Protein 1RRZ (pdb70)

Radius of gyration: 11.58 Å; Cα contacts (8 Å, |Δi|>4): 52; chains: 1; bounding box: 28×25×31 Å

B-factor: mean 0.73, std 0.55, range [0.2, 4.16]

GO terms:
  GO:1900232 negative regulation of single-species biofilm formation on inanimate substrate (P, IMP)
  GO:1902201 negative regulation of bacterial-type flagellum-dependent cell motility (P, IMP)

CATH classification: 1.20.970.20

Solvent-accessible surface area: 4751 Å² total; per-residue (Å²): 224,62,126,49,125,73,24,84,102,22,53,91,94,0,49,170,12,2,53,126,14,54,96,91,33,109,20,0,34,2,120,14,6,30,58,65,131,56,120,122,14,131,102,63,23,91,57,45,130,67,18,55,82,90,4,25,136,141,26,126,142,154,84,93,16,122

Structure (mmCIF, N/CA/C/O backbone):
data_1RRZ
#
_entry.id   1RRZ
#
_cell.length_a   1.000
_cell.length_b   1.000
_cell.length_c   1.000
_cell.angle_alpha   90.00
_cell.angle_beta   90.00
_cell.angle_gamma   90.00
#
_symmetry.space_group_name_H-M   'P 1'
#
loop_
_atom_site.group_PDB
_atom_site.id
_atom_site.type_symbol
_atom_site.label_atom_id
_atom_site.label_alt_id
_atom_site.label_comp_id
_atom_site.label_asym_id
_atom_site.label_entity_id
_atom_site.label_seq_id
_atom_site.pdbx_PDB_ins_code
_atom_site.Cartn_x
_atom_site.Cartn_y
_atom_site.Cartn_z
_atom_site.occupancy
_atom_site.B_iso_or_equiv
_atom_site.auth_seq_id
_atom_site.auth_comp_id
_atom_site.auth_asym_id
_atom_site.auth_atom_id
_atom_site.pdbx_PDB_model_num
ATOM 1 N N . MET A 1 21 ? -4.440 -10.045 -0.133 1.00 1.68 1 MET A N 1
ATOM 2 C CA . MET A 1 21 ? -5.764 -10.727 -0.050 1.00 1.71 1 MET A CA 1
ATOM 3 C C . MET A 1 21 ? -6.589 -10.441 -1.310 1.00 1.57 1 MET A C 1
ATOM 4 O O . MET A 1 21 ? -6.807 -11.318 -2.123 1.00 1.72 1 MET A O 1
ATOM 17 N N . ASP A 1 22 ? -7.046 -9.225 -1.483 1.00 1.43 2 ASP A N 1
ATOM 18 C CA . ASP A 1 22 ? -7.852 -8.896 -2.696 1.00 1.41 2 ASP A CA 1
ATOM 19 C C . ASP A 1 22 ? -7.344 -7.607 -3.349 1.00 1.15 2 ASP A C 1
ATOM 20 O O . ASP A 1 22 ? -6.925 -6.682 -2.680 1.00 1.05 2 ASP A O 1
ATOM 29 N N . HIS A 1 23 ? -7.383 -7.546 -4.657 1.00 1.24 3 HIS A N 1
ATOM 30 C CA . HIS A 1 23 ? -6.906 -6.323 -5.377 1.00 1.11 3 HIS A CA 1
ATOM 31 C C . HIS A 1 23 ? -7.926 -5.176 -5.249 1.00 1.02 3 HIS A C 1
ATOM 32 O O . HIS A 1 23 ? -7.576 -4.016 -5.358 1.00 0.91 3 HIS A O 1
ATOM 46 N N . SER A 1 24 ? -9.181 -5.490 -5.025 1.00 1.14 4 SER A N 1
ATOM 47 C CA . SER A 1 24 ? -10.215 -4.416 -4.897 1.00 1.12 4 SER A CA 1
ATOM 48 C C . SER A 1 24 ? -10.529 -4.115 -3.423 1.00 1.03 4 SER A C 1
ATOM 49 O O . SER A 1 24 ? -11.033 -3.055 -3.102 1.00 0.98 4 SER A O 1
ATOM 57 N N . LEU A 1 25 ? -10.252 -5.032 -2.526 1.00 1.10 5 LEU A N 1
ATOM 58 C CA . LEU A 1 25 ? -10.556 -4.780 -1.083 1.00 1.12 5 LEU A CA 1
ATOM 59 C C . LEU A 1 25 ? -9.294 -4.369 -0.312 1.00 0.94 5 LEU A C 1
ATOM 60 O O . LEU A 1 25 ? -9.311 -3.419 0.448 1.00 0.95 5 LEU A O 1
ATOM 76 N N . ASN A 1 26 ? -8.207 -5.082 -0.486 1.00 0.85 6 ASN A N 1
ATOM 77 C CA . ASN A 1 26 ? -6.953 -4.735 0.256 1.00 0.77 6 ASN A CA 1
ATOM 78 C C . ASN A 1 26 ? -6.056 -3.809 -0.575 1.00 0.65 6 ASN A C 1
ATOM 79 O O . ASN A 1 26 ? -5.626 -2.772 -0.107 1.00 0.71 6 ASN A O 1
ATOM 90 N N . SER A 1 27 ? -5.758 -4.182 -1.797 1.00 0.62 7 SER A N 1
ATOM 91 C CA . SER A 1 27 ? -4.874 -3.329 -2.653 1.00 0.64 7 SER A CA 1
ATOM 92 C C . SER A 1 27 ? -5.559 -2.002 -3.002 1.00 0.61 7 SER A C 1
ATOM 93 O O . SER A 1 27 ? -4.930 -0.962 -3.007 1.00 0.69 7 SER A O 1
ATOM 101 N N . LEU A 1 28 ? -6.838 -2.028 -3.296 1.00 0.57 8 LEU A N 1
ATOM 102 C CA . LEU A 1 28 ? -7.556 -0.762 -3.649 1.00 0.60 8 LEU A CA 1
ATOM 103 C C . LEU A 1 28 ? -7.646 0.166 -2.433 1.00 0.56 8 LEU A C 1
ATOM 104 O O . LEU A 1 28 ? -7.363 1.345 -2.528 1.00 0.58 8 LEU A O 1
ATOM 120 N N . ASN A 1 29 ? -8.034 -0.356 -1.291 1.00 0.58 9 ASN A N 1
ATOM 121 C CA . ASN A 1 29 ? -8.137 0.500 -0.067 1.00 0.61 9 ASN A CA 1
ATOM 122 C C . ASN A 1 29 ? -6.782 1.152 0.235 1.00 0.51 9 ASN A C 1
ATOM 123 O O . ASN A 1 29 ? -6.708 2.325 0.551 1.00 0.54 9 ASN A O 1
ATOM 134 N N . ASN A 1 30 ? -5.711 0.402 0.126 1.00 0.49 10 ASN A N 1
ATOM 135 C CA . ASN A 1 30 ? -4.358 0.978 0.390 1.00 0.46 10 ASN A CA 1
ATOM 136 C C . ASN A 1 30 ? -3.997 1.989 -0.706 1.00 0.43 10 ASN A C 1
ATOM 137 O O . ASN A 1 30 ? -3.457 3.039 -0.432 1.00 0.45 10 ASN A O 1
ATOM 148 N N . PHE A 1 31 ? -4.293 1.674 -1.945 1.00 0.45 11 PHE A N 1
ATOM 149 C CA . PHE A 1 31 ? -3.967 2.610 -3.070 1.00 0.45 11 PHE A CA 1
ATOM 150 C C . PHE A 1 31 ? -4.559 4.007 -2.819 1.00 0.45 11 PHE A C 1
ATOM 151 O O . PHE A 1 31 ? -3.948 5.004 -3.139 1.00 0.53 11 PHE A O 1
ATOM 168 N N . ASP A 1 32 ? -5.744 4.083 -2.261 1.00 0.44 12 ASP A N 1
ATOM 169 C CA . ASP A 1 32 ? -6.376 5.420 -2.007 1.00 0.47 12 ASP A CA 1
ATOM 170 C C . ASP A 1 32 ? -5.720 6.130 -0.812 1.00 0.43 12 ASP A C 1
ATOM 171 O O . ASP A 1 32 ? -5.205 7.227 -0.944 1.00 0.44 12 ASP A O 1
ATOM 180 N N . PHE A 1 33 ? -5.745 5.524 0.351 1.00 0.43 13 PHE A N 1
ATOM 181 C CA . PHE A 1 33 ? -5.135 6.174 1.556 1.00 0.42 13 PHE A CA 1
ATOM 182 C C . PHE A 1 33 ? -3.626 6.388 1.349 1.00 0.37 13 PHE A C 1
ATOM 183 O O . PHE A 1 33 ? -3.080 7.413 1.724 1.00 0.39 13 PHE A O 1
ATOM 200 N N . LEU A 1 34 ? -2.946 5.444 0.748 1.00 0.33 14 LEU A N 1
ATOM 201 C CA . LEU A 1 34 ? -1.484 5.626 0.526 1.00 0.29 14 LEU A CA 1
ATOM 202 C C . LEU A 1 34 ? -1.229 6.576 -0.647 1.00 0.28 14 LEU A C 1
ATOM 203 O O . LEU A 1 34 ? -0.203 7.204 -0.701 1.00 0.28 14 LEU A O 1
ATOM 219 N N . ALA A 1 35 ? -2.143 6.696 -1.584 1.00 0.32 15 ALA A N 1
ATOM 220 C CA . ALA A 1 35 ? -1.904 7.630 -2.735 1.00 0.32 15 ALA A CA 1
ATOM 221 C C . ALA A 1 35 ? -1.489 9.009 -2.205 1.00 0.32 15 ALA A C 1
ATOM 222 O O . ALA A 1 35 ? -0.474 9.560 -2.605 1.00 0.32 15 ALA A O 1
ATOM 229 N N . ARG A 1 36 ? -2.254 9.561 -1.290 1.00 0.36 16 ARG A N 1
ATOM 230 C CA . ARG A 1 36 ? -1.893 10.897 -0.724 1.00 0.37 16 ARG A CA 1
ATOM 231 C C . ARG A 1 36 ? -0.635 10.788 0.156 1.00 0.32 16 ARG A C 1
ATOM 232 O O . ARG A 1 36 ? 0.148 11.715 0.230 1.00 0.32 16 ARG A O 1
ATOM 253 N N . SER A 1 37 ? -0.425 9.665 0.811 1.00 0.30 17 SER A N 1
ATOM 254 C CA . SER A 1 37 ? 0.796 9.519 1.668 1.00 0.29 17 SER A CA 1
ATOM 255 C C . SER A 1 37 ? 2.020 9.144 0.816 1.00 0.25 17 SER A C 1
ATOM 256 O O . SER A 1 37 ? 3.141 9.410 1.195 1.00 0.33 17 SER A O 1
ATOM 264 N N . PHE A 1 38 ? 1.815 8.538 -0.333 1.00 0.21 18 PHE A N 1
ATOM 265 C CA . PHE A 1 38 ? 2.969 8.161 -1.209 1.00 0.20 18 PHE A CA 1
ATOM 266 C C . PHE A 1 38 ? 3.741 9.428 -1.590 1.00 0.21 18 PHE A C 1
ATOM 267 O O . PHE A 1 38 ? 4.953 9.481 -1.498 1.00 0.26 18 PHE A O 1
ATOM 284 N N . ALA A 1 39 ? 3.031 10.457 -1.999 1.00 0.23 19 ALA A N 1
ATOM 285 C CA . ALA A 1 39 ? 3.704 11.742 -2.369 1.00 0.26 19 ALA A CA 1
ATOM 286 C C . ALA A 1 39 ? 4.219 12.448 -1.105 1.00 0.27 19 ALA A C 1
ATOM 287 O O . ALA A 1 39 ? 5.268 13.063 -1.116 1.00 0.32 19 ALA A O 1
ATOM 294 N N . ARG A 1 40 ? 3.490 12.354 -0.014 1.00 0.27 20 ARG A N 1
ATOM 295 C CA . ARG A 1 40 ? 3.940 13.010 1.256 1.00 0.30 20 ARG A CA 1
ATOM 296 C C . ARG A 1 40 ? 5.195 12.309 1.794 1.00 0.29 20 ARG A C 1
ATOM 297 O O . ARG A 1 40 ? 6.149 12.950 2.195 1.00 0.37 20 ARG A O 1
ATOM 318 N N . MET A 1 41 ? 5.201 10.996 1.791 1.00 0.28 21 MET A N 1
ATOM 319 C CA . MET A 1 41 ? 6.394 10.236 2.285 1.00 0.30 21 MET A CA 1
ATOM 320 C C . MET A 1 41 ? 7.577 10.412 1.319 1.00 0.29 21 MET A C 1
ATOM 321 O O . MET A 1 41 ? 8.713 10.164 1.675 1.00 0.36 21 MET A O 1
ATOM 335 N N . HIS A 1 42 ? 7.320 10.845 0.103 1.00 0.26 22 HIS A N 1
ATOM 336 C CA . HIS A 1 42 ? 8.430 11.050 -0.878 1.00 0.30 22 HIS A CA 1
ATOM 337 C C . HIS A 1 42 ? 9.347 12.186 -0.406 1.00 0.35 22 HIS A C 1
ATOM 338 O O . HIS A 1 42 ? 10.557 12.085 -0.478 1.00 0.46 22 HIS A O 1
ATOM 352 N N . ALA A 1 43 ? 8.776 13.260 0.084 1.00 0.37 23 ALA A N 1
ATOM 353 C CA . ALA A 1 43 ? 9.606 14.405 0.571 1.00 0.46 23 ALA A CA 1
ATOM 354 C C . ALA A 1 43 ? 10.069 14.156 2.015 1.00 0.46 23 ALA A C 1
ATOM 355 O O .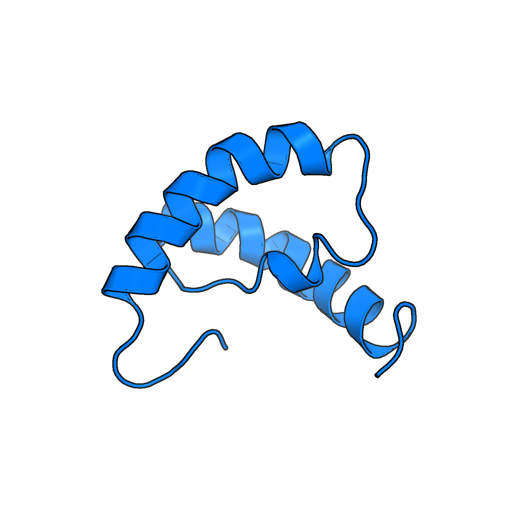 ALA A 1 43 ? 11.132 14.591 2.414 1.00 0.61 23 ALA A O 1
ATOM 362 N N . GLU A 1 44 ? 9.277 13.460 2.798 1.00 0.45 24 GLU A N 1
ATOM 363 C CA . GLU A 1 44 ? 9.668 13.181 4.217 1.00 0.50 24 GLU A CA 1
ATOM 364 C C . GLU A 1 44 ? 10.729 12.070 4.283 1.00 0.48 24 GLU A C 1
ATOM 365 O O . GLU A 1 44 ? 11.511 12.011 5.213 1.00 0.58 24 GLU A O 1
ATOM 377 N N . GLY A 1 45 ? 10.758 11.190 3.310 1.00 0.44 25 GLY A N 1
ATOM 378 C CA . GLY A 1 45 ? 11.762 10.084 3.321 1.00 0.47 25 GLY A CA 1
ATOM 379 C C . GLY A 1 45 ? 11.268 8.948 4.222 1.00 0.43 25 GLY A C 1
ATOM 380 O O . GLY A 1 45 ? 12.033 8.356 4.961 1.00 0.54 25 GLY A O 1
ATOM 384 N N . ARG A 1 46 ? 9.995 8.637 4.162 1.00 0.38 26 ARG A N 1
ATOM 385 C CA . ARG A 1 46 ? 9.443 7.536 5.011 1.00 0.35 26 ARG A CA 1
ATOM 386 C C . ARG A 1 46 ? 9.166 6.297 4.149 1.00 0.30 26 ARG A C 1
ATOM 387 O O . ARG A 1 46 ? 9.010 6.409 2.948 1.00 0.30 26 ARG A O 1
ATOM 408 N N . PRO A 1 47 ? 9.119 5.152 4.791 1.00 0.31 27 PRO A N 1
ATOM 409 C CA . PRO A 1 47 ? 8.867 3.879 4.064 1.00 0.30 27 PRO A CA 1
ATOM 410 C C . PRO A 1 47 ? 7.424 3.817 3.543 1.00 0.28 27 PRO A C 1
ATOM 411 O O . PRO A 1 47 ? 6.473 4.024 4.274 1.00 0.30 27 PRO A O 1
ATOM 422 N N . VAL A 1 48 ? 7.272 3.540 2.272 1.00 0.26 28 VAL A N 1
ATOM 423 C CA . VAL A 1 48 ? 5.914 3.463 1.645 1.00 0.25 28 VAL A CA 1
ATOM 424 C C . VAL A 1 48 ? 5.844 2.198 0.788 1.00 0.27 28 VAL A C 1
ATOM 425 O O . VAL A 1 48 ? 6.711 1.957 -0.031 1.00 0.34 28 VAL A O 1
ATOM 438 N N . ASP A 1 49 ? 4.842 1.375 0.975 1.00 0.30 29 ASP A N 1
ATOM 439 C CA . ASP A 1 49 ? 4.763 0.118 0.169 1.00 0.33 29 ASP A CA 1
ATOM 440 C C . ASP A 1 49 ? 4.355 0.424 -1.276 1.00 0.29 29 ASP A C 1
ATOM 441 O O . ASP A 1 49 ? 3.190 0.354 -1.640 1.00 0.31 29 ASP A O 1
ATOM 450 N N . ILE A 1 50 ? 5.313 0.721 -2.120 1.00 0.27 30 ILE A N 1
ATOM 451 C CA . ILE A 1 50 ? 4.978 0.998 -3.546 1.00 0.25 30 ILE A CA 1
ATOM 452 C C . ILE A 1 50 ? 4.456 -0.285 -4.192 1.00 0.29 30 ILE A C 1
ATOM 453 O O . ILE A 1 50 ? 3.622 -0.241 -5.070 1.00 0.31 30 ILE A O 1
ATOM 469 N N . LEU A 1 51 ? 4.932 -1.429 -3.744 1.00 0.34 31 LEU A N 1
ATOM 470 C CA . LEU A 1 51 ? 4.451 -2.726 -4.310 1.00 0.40 31 LEU A CA 1
ATOM 471 C C . LEU A 1 51 ? 2.920 -2.746 -4.295 1.00 0.41 31 LEU A C 1
ATOM 472 O O . LEU A 1 51 ? 2.290 -3.141 -5.257 1.00 0.44 31 LEU A O 1
ATOM 488 N N . ALA A 1 52 ? 2.324 -2.289 -3.221 1.00 0.41 32 ALA A N 1
ATOM 489 C CA . ALA A 1 52 ? 0.834 -2.240 -3.148 1.00 0.44 32 ALA A CA 1
ATOM 490 C C . ALA A 1 52 ? 0.301 -1.475 -4.364 1.00 0.41 32 ALA A C 1
ATOM 491 O O . ALA A 1 52 ? -0.695 -1.840 -4.960 1.00 0.48 32 ALA A O 1
ATOM 498 N N . VAL A 1 53 ? 0.983 -0.417 -4.733 1.00 0.34 33 VAL A N 1
ATOM 499 C CA . VAL A 1 53 ? 0.562 0.397 -5.917 1.00 0.34 33 VAL A CA 1
ATOM 500 C C . VAL A 1 53 ? 0.935 -0.301 -7.239 1.00 0.34 33 VAL A C 1
ATOM 501 O O . VAL A 1 53 ? 0.318 -0.068 -8.262 1.00 0.40 33 VAL A O 1
ATOM 514 N N . THR A 1 54 ? 1.936 -1.146 -7.232 1.00 0.34 34 THR A N 1
ATOM 515 C CA . THR A 1 54 ? 2.342 -1.843 -8.499 1.00 0.38 34 THR A CA 1
ATOM 516 C C . THR A 1 54 ? 1.460 -3.079 -8.750 1.00 0.47 34 THR A C 1
ATOM 517 O O . THR A 1 54 ? 1.421 -3.596 -9.851 1.00 0.53 34 THR A O 1
ATOM 528 N N . GLY A 1 55 ? 0.752 -3.551 -7.745 1.00 0.52 35 GLY A N 1
ATOM 529 C CA . GLY A 1 55 ? -0.129 -4.746 -7.933 1.00 0.61 35 GLY A CA 1
ATOM 530 C C . GLY A 1 55 ? -1.126 -4.470 -9.063 1.00 0.65 35 GLY A C 1
ATOM 531 O O . GLY A 1 55 ? -1.294 -5.272 -9.962 1.00 0.73 35 GLY A O 1
ATOM 535 N N . ASN A 1 56 ? -1.775 -3.331 -9.028 1.00 0.66 36 ASN A N 1
ATOM 536 C CA . ASN A 1 56 ? -2.751 -2.986 -10.106 1.00 0.76 36 ASN A CA 1
ATOM 537 C C . ASN A 1 56 ? -2.002 -2.578 -11.382 1.00 0.73 36 ASN A C 1
ATOM 538 O O . ASN A 1 56 ? -2.435 -2.878 -12.477 1.00 0.85 36 ASN A O 1
ATOM 549 N N . MET A 1 57 ? -0.877 -1.905 -11.239 1.00 0.64 37 MET A N 1
ATOM 550 C CA . MET A 1 57 ? -0.071 -1.472 -12.428 1.00 0.67 37 MET A CA 1
ATOM 551 C C . MET A 1 57 ? -0.849 -0.460 -13.279 1.00 0.71 37 MET A C 1
ATOM 552 O O . MET A 1 57 ? -1.788 -0.803 -13.972 1.00 1.07 37 MET A O 1
ATOM 566 N N . ASP A 1 58 ? -0.457 0.786 -13.228 1.00 0.64 38 ASP A N 1
ATOM 567 C CA . ASP A 1 58 ? -1.164 1.833 -14.027 1.00 0.69 38 ASP A CA 1
ATOM 568 C C . ASP A 1 58 ? -0.217 2.458 -15.058 1.00 0.65 38 ASP A C 1
ATOM 569 O O . ASP A 1 58 ? 0.990 2.400 -14.919 1.00 0.61 38 ASP A O 1
ATOM 578 N N . GLU A 1 59 ? -0.761 3.066 -16.087 1.00 0.72 39 GLU A N 1
ATOM 579 C CA . GLU A 1 59 ? 0.102 3.713 -17.128 1.00 0.72 39 GLU A CA 1
ATOM 580 C C . GLU A 1 59 ? 0.930 4.832 -16.491 1.00 0.62 39 GLU A C 1
ATOM 581 O O . GLU A 1 59 ? 2.105 4.981 -16.768 1.00 0.64 39 GLU A O 1
ATOM 593 N N . GLU A 1 60 ? 0.322 5.609 -15.627 1.00 0.57 40 GLU A N 1
ATOM 594 C CA . GLU A 1 60 ? 1.063 6.715 -14.951 1.00 0.53 40 GLU A CA 1
ATOM 595 C C . GLU A 1 60 ? 2.002 6.139 -13.880 1.00 0.46 40 GLU A C 1
ATOM 596 O O . GLU A 1 60 ? 2.989 6.751 -13.518 1.00 0.48 40 GLU A O 1
ATOM 608 N N . HIS A 1 61 ? 1.699 4.962 -13.376 1.00 0.43 41 HIS A N 1
ATOM 609 C CA . HIS A 1 61 ? 2.565 4.332 -12.332 1.00 0.38 41 HIS A CA 1
ATOM 610 C C . HIS A 1 61 ? 3.952 3.986 -12.906 1.00 0.36 41 HIS A C 1
ATOM 611 O O . HIS A 1 61 ? 4.923 3.919 -12.177 1.00 0.36 41 HIS A O 1
ATOM 625 N N . ARG A 1 62 ? 4.054 3.767 -14.200 1.00 0.40 42 ARG A N 1
ATOM 626 C CA . ARG A 1 62 ? 5.385 3.431 -14.805 1.00 0.42 42 ARG A CA 1
ATOM 627 C C . ARG A 1 62 ? 6.388 4.559 -14.531 1.00 0.38 42 ARG A C 1
ATOM 628 O O . ARG A 1 62 ? 7.375 4.364 -13.845 1.00 0.41 42 ARG A O 1
ATOM 649 N N . THR A 1 63 ? 6.134 5.740 -15.045 1.00 0.37 43 THR A N 1
ATOM 650 C CA . THR A 1 63 ? 7.067 6.885 -14.795 1.00 0.37 43 THR A CA 1
ATOM 651 C C . THR A 1 63 ? 7.048 7.252 -13.302 1.00 0.32 43 THR A C 1
ATOM 652 O O . THR A 1 63 ? 8.040 7.698 -12.751 1.00 0.35 43 THR A O 1
ATOM 663 N N . TRP A 1 64 ? 5.927 7.048 -12.643 1.00 0.30 44 TRP A N 1
ATOM 664 C CA . TRP A 1 64 ? 5.839 7.362 -11.186 1.00 0.28 44 TRP A CA 1
ATOM 665 C C . TRP A 1 64 ? 6.846 6.502 -10.416 1.00 0.27 44 TRP A C 1
ATOM 666 O O . TRP A 1 64 ? 7.630 7.013 -9.641 1.00 0.30 44 TRP A O 1
ATOM 687 N N . PHE A 1 65 ? 6.838 5.203 -10.622 1.00 0.27 45 PHE A N 1
ATOM 688 C CA . PHE A 1 65 ? 7.806 4.338 -9.885 1.00 0.28 45 PHE A CA 1
ATOM 689 C C . PHE A 1 65 ? 9.240 4.623 -10.329 1.00 0.29 45 PHE A C 1
ATOM 690 O O . PHE A 1 65 ? 10.158 4.342 -9.608 1.00 0.33 45 PHE A O 1
ATOM 707 N N . CYS A 1 66 ? 9.456 5.191 -11.489 1.00 0.32 46 CYS A N 1
ATOM 708 C CA . CYS A 1 66 ? 10.865 5.492 -11.897 1.00 0.36 46 CYS A CA 1
ATOM 709 C C . CYS A 1 66 ? 11.504 6.380 -10.817 1.00 0.35 46 CYS A C 1
ATOM 710 O O . CYS A 1 66 ? 12.515 6.034 -10.218 1.00 0.38 46 CYS A O 1
ATOM 718 N N . ALA A 1 67 ? 10.887 7.505 -10.538 1.00 0.34 47 ALA A N 1
ATOM 719 C CA . ALA A 1 67 ? 11.412 8.417 -9.476 1.00 0.36 47 ALA A CA 1
ATOM 720 C C . ALA A 1 67 ? 11.103 7.846 -8.081 1.00 0.33 47 ALA A C 1
ATOM 721 O O . ALA A 1 67 ? 11.779 8.154 -7.118 1.00 0.35 47 ALA A O 1
ATOM 728 N N . ARG A 1 68 ? 10.092 7.009 -7.968 1.00 0.29 48 ARG A N 1
ATOM 729 C CA . ARG A 1 68 ? 9.748 6.412 -6.638 1.00 0.27 48 ARG A CA 1
ATOM 730 C C . ARG A 1 68 ? 10.549 5.118 -6.406 1.00 0.28 48 ARG A C 1
ATOM 731 O O . ARG A 1 68 ? 10.598 4.599 -5.308 1.00 0.31 48 ARG A O 1
ATOM 752 N N . TYR A 1 69 ? 11.188 4.609 -7.431 1.00 0.30 49 TYR A N 1
ATOM 753 C CA . TYR A 1 69 ? 12.006 3.369 -7.287 1.00 0.33 49 TYR A CA 1
ATOM 754 C C . TYR A 1 69 ? 13.251 3.721 -6.499 1.00 0.34 49 TYR A C 1
ATOM 755 O O . TYR A 1 69 ? 13.549 3.145 -5.471 1.00 0.38 49 TYR A O 1
ATOM 773 N N . ALA A 1 70 ? 13.966 4.695 -6.993 1.00 0.35 50 ALA A N 1
ATOM 774 C CA . ALA A 1 70 ? 15.203 5.158 -6.314 1.00 0.38 50 ALA A CA 1
ATOM 775 C C . ALA A 1 70 ? 14.855 5.761 -4.957 1.00 0.35 50 ALA A C 1
ATOM 776 O O . ALA A 1 70 ? 15.499 5.489 -3.962 1.00 0.37 50 ALA A O 1
ATOM 783 N N . TRP A 1 71 ? 13.829 6.575 -4.917 1.00 0.34 51 TRP A N 1
ATOM 784 C CA . TRP A 1 71 ? 13.409 7.199 -3.633 1.00 0.32 51 TRP A CA 1
ATOM 785 C C . TRP A 1 71 ? 13.150 6.097 -2.605 1.00 0.29 51 TRP A C 1
ATOM 786 O O . TRP A 1 71 ? 13.769 6.063 -1.566 1.00 0.31 51 TRP A O 1
ATOM 807 N N . TYR A 1 72 ? 12.255 5.187 -2.905 1.00 0.27 52 TYR A N 1
ATOM 808 C CA . TYR A 1 72 ? 11.966 4.071 -1.955 1.00 0.26 52 TYR A CA 1
ATOM 809 C C . TYR A 1 72 ? 13.242 3.271 -1.664 1.00 0.29 52 TYR A C 1
ATOM 810 O O . TYR A 1 72 ? 13.443 2.790 -0.568 1.00 0.33 52 TYR A O 1
ATOM 828 N N . CYS A 1 73 ? 14.098 3.124 -2.642 1.00 0.32 53 CYS A N 1
ATOM 829 C CA . CYS A 1 73 ? 15.357 2.350 -2.435 1.00 0.36 53 CYS A CA 1
ATOM 830 C C . CYS A 1 73 ? 16.247 3.016 -1.373 1.00 0.37 53 CYS A C 1
ATOM 831 O O . CYS A 1 73 ? 16.793 2.348 -0.517 1.00 0.40 53 CYS A O 1
ATOM 839 N N . GLN A 1 74 ? 16.407 4.318 -1.425 1.00 0.37 54 GLN A N 1
ATOM 840 C CA . GLN A 1 74 ? 17.281 5.003 -0.415 1.00 0.40 54 GLN A CA 1
ATOM 841 C C . GLN A 1 74 ? 16.532 5.288 0.904 1.00 0.38 54 GLN A C 1
ATOM 842 O O . GLN A 1 74 ? 17.124 5.258 1.968 1.00 0.40 54 GLN A O 1
ATOM 856 N N . GLN A 1 75 ? 15.250 5.572 0.856 1.00 0.35 55 GLN A N 1
ATOM 857 C CA . GLN A 1 75 ? 14.507 5.869 2.129 1.00 0.35 55 GLN A CA 1
ATOM 858 C C . GLN A 1 75 ? 14.139 4.582 2.882 1.00 0.35 55 GLN A C 1
ATOM 859 O O . GLN A 1 75 ? 14.175 4.554 4.095 1.00 0.38 55 GLN A O 1
ATOM 873 N N . MET A 1 76 ? 13.784 3.522 2.190 1.00 0.34 56 MET A N 1
ATOM 874 C CA . MET A 1 76 ? 13.416 2.259 2.909 1.00 0.35 56 MET A CA 1
ATOM 875 C C . MET A 1 76 ? 14.665 1.594 3.489 1.00 0.37 56 MET A C 1
ATOM 876 O O . MET A 1 76 ? 14.650 1.121 4.609 1.00 0.40 56 MET A O 1
ATOM 890 N N . MET A 1 77 ? 15.755 1.567 2.751 1.00 0.39 57 MET A N 1
ATOM 891 C CA . MET A 1 77 ? 17.003 0.949 3.299 1.00 0.44 57 MET A CA 1
ATOM 892 C C . MET A 1 77 ? 17.450 1.733 4.542 1.00 0.44 57 MET A C 1
ATOM 893 O O . MET A 1 77 ? 18.041 1.184 5.453 1.00 0.49 57 MET A O 1
ATOM 907 N N . GLN A 1 78 ? 17.138 3.011 4.594 1.00 0.42 58 GLN A N 1
ATOM 908 C CA . GLN A 1 78 ? 17.505 3.836 5.786 1.00 0.46 58 GLN A CA 1
ATOM 909 C C . GLN A 1 78 ? 16.338 3.860 6.793 1.00 0.44 58 GLN A C 1
ATOM 910 O O . GLN A 1 78 ? 16.480 4.329 7.907 1.00 0.48 58 GLN A O 1
ATOM 924 N N . ALA A 1 79 ? 15.188 3.352 6.403 1.00 0.43 59 ALA A N 1
ATOM 925 C CA . ALA A 1 79 ? 14.001 3.331 7.313 1.00 0.44 59 ALA A CA 1
ATOM 926 C C . ALA A 1 79 ? 13.907 1.981 8.035 1.00 0.43 59 ALA A C 1
ATOM 927 O O . ALA A 1 79 ? 13.388 1.892 9.132 1.00 0.54 59 ALA A O 1
ATOM 934 N N . ARG A 1 80 ? 14.399 0.932 7.418 1.00 0.42 60 ARG A N 1
ATOM 935 C CA . ARG A 1 80 ? 14.343 -0.425 8.043 1.00 0.45 60 ARG A CA 1
ATOM 936 C C . ARG A 1 80 ? 15.104 -0.438 9.377 1.00 0.46 60 ARG A C 1
ATOM 937 O O . ARG A 1 80 ? 16.321 -0.454 9.412 1.00 0.53 60 ARG A O 1
ATOM 958 N N . GLU A 1 81 ? 14.384 -0.434 10.470 1.00 0.47 61 GLU A N 1
ATOM 959 C CA . GLU A 1 81 ? 15.034 -0.449 11.816 1.00 0.52 61 GLU A CA 1
ATOM 960 C C . GLU A 1 81 ? 14.027 -0.940 12.862 1.00 0.59 61 GLU A C 1
ATOM 961 O O . GLU A 1 81 ? 14.244 -1.938 13.524 1.00 0.74 61 GLU A O 1
ATOM 973 N N . LEU A 1 82 ? 12.921 -0.250 13.001 1.00 0.62 62 LEU A N 1
ATOM 974 C CA . LEU A 1 82 ? 11.880 -0.668 13.986 1.00 0.79 62 LEU A CA 1
ATOM 975 C C . LEU A 1 82 ? 10.630 -1.155 13.243 1.00 0.84 62 LEU A C 1
ATOM 976 O O . LEU A 1 82 ? 10.070 -2.185 13.565 1.00 1.01 62 LEU A O 1
ATOM 992 N N . GLU A 1 83 ? 10.195 -0.419 12.247 1.00 0.79 63 GLU A N 1
ATOM 993 C CA . GLU A 1 83 ? 8.987 -0.830 11.470 1.00 0.87 63 GLU A CA 1
ATOM 994 C C . GLU A 1 83 ? 9.362 -1.079 10.004 1.00 0.73 63 GLU A C 1
ATOM 995 O O . GLU A 1 83 ? 10.350 -0.565 9.511 1.00 0.73 63 GLU A O 1
ATOM 1007 N N . LEU A 1 84 ? 8.582 -1.866 9.305 1.00 0.76 64 LEU A N 1
ATOM 1008 C CA . LEU A 1 84 ? 8.894 -2.152 7.870 1.00 0.68 64 LEU A CA 1
ATOM 1009 C C . LEU A 1 84 ? 8.365 -1.025 6.973 1.00 0.55 64 LEU A C 1
ATOM 1010 O O . LEU A 1 84 ? 9.122 -0.370 6.282 1.00 0.59 64 LEU A O 1
ATOM 1026 N N . GLU A 1 85 ? 7.073 -0.797 6.973 1.00 0.52 65 GLU A N 1
ATOM 1027 C CA . GLU A 1 85 ? 6.501 0.283 6.114 1.00 0.53 65 GLU A CA 1
ATOM 1028 C C . GLU A 1 85 ? 5.522 1.149 6.917 1.00 0.72 65 GLU A C 1
ATOM 1029 O O . GLU A 1 85 ? 5.750 2.326 7.119 1.00 0.87 65 GLU A O 1
ATOM 1041 N N . HIS A 1 86 ? 4.435 0.575 7.373 1.00 0.81 66 HIS A N 1
ATOM 1042 C CA . HIS A 1 86 ? 3.435 1.364 8.164 1.00 1.04 66 HIS A CA 1
ATOM 1043 C C . HIS A 1 86 ? 2.521 0.431 8.978 1.00 1.10 66 HIS A C 1
ATOM 1044 O O . HIS A 1 86 ? 2.541 -0.765 8.729 1.00 1.08 66 HIS A O 1
ATOM 1059 N N . MET A 1 21 ? 2.183 -8.722 -5.977 1.00 1.64 1 MET A N 2
ATOM 1060 C CA . MET A 1 21 ? 0.980 -9.429 -5.442 1.00 1.17 1 MET A CA 2
ATOM 1061 C C . MET A 1 21 ? 0.034 -8.428 -4.771 1.00 0.87 1 MET A C 2
ATOM 1062 O O . MET A 1 21 ? 0.402 -7.751 -3.828 1.00 0.92 1 MET A O 2
ATOM 1075 N N . ASP A 1 22 ? -1.180 -8.328 -5.255 1.00 0.68 2 ASP A N 2
ATOM 1076 C CA . ASP A 1 22 ? -2.158 -7.369 -4.655 1.00 0.49 2 ASP A CA 2
ATOM 1077 C C . ASP A 1 22 ? -3.577 -7.950 -4.685 1.00 0.47 2 ASP A C 2
ATOM 1078 O O . ASP A 1 22 ? -3.869 -8.868 -5.429 1.00 0.55 2 ASP A O 2
ATOM 1087 N N . HIS A 1 23 ? -4.460 -7.408 -3.884 1.00 0.47 3 HIS A N 2
ATOM 1088 C CA . HIS A 1 23 ? -5.869 -7.907 -3.854 1.00 0.48 3 HIS A CA 2
ATOM 1089 C C . HIS A 1 23 ? -6.768 -7.008 -4.716 1.00 0.49 3 HIS A C 2
ATOM 1090 O O . HIS A 1 23 ? -6.307 -6.064 -5.332 1.00 0.56 3 HIS A O 2
ATOM 1104 N N . SER A 1 24 ? -8.047 -7.291 -4.758 1.00 0.52 4 SER A N 2
ATOM 1105 C CA . SER A 1 24 ? -8.981 -6.450 -5.569 1.00 0.61 4 SER A CA 2
ATOM 1106 C C . SER A 1 24 ? -9.548 -5.314 -4.706 1.00 0.60 4 SER A C 2
ATOM 1107 O O . SER A 1 24 ? -9.431 -4.151 -5.044 1.00 0.63 4 SER A O 2
ATOM 1115 N N . LEU A 1 25 ? -10.157 -5.647 -3.592 1.00 0.66 5 LEU A N 2
ATOM 1116 C CA . LEU A 1 25 ? -10.732 -4.592 -2.695 1.00 0.76 5 LEU A CA 2
ATOM 1117 C C . LEU A 1 25 ? -9.695 -4.132 -1.655 1.00 0.69 5 LEU A C 2
ATOM 1118 O O . LEU A 1 25 ? -9.766 -3.027 -1.152 1.00 0.79 5 LEU A O 2
ATOM 1134 N N . ASN A 1 26 ? -8.733 -4.969 -1.331 1.00 0.64 6 ASN A N 2
ATOM 1135 C CA . ASN A 1 26 ? -7.695 -4.577 -0.325 1.00 0.73 6 ASN A CA 2
ATOM 1136 C C . ASN A 1 26 ? -6.702 -3.584 -0.941 1.00 0.62 6 ASN A C 2
ATOM 1137 O O . ASN A 1 26 ? -6.377 -2.573 -0.346 1.00 0.72 6 ASN A O 2
ATOM 1148 N N . SER A 1 27 ? -6.218 -3.863 -2.129 1.00 0.50 7 SER A N 2
ATOM 1149 C CA . SER A 1 27 ? -5.246 -2.936 -2.788 1.00 0.51 7 SER A CA 2
ATOM 1150 C C . SER A 1 27 ? -5.930 -1.616 -3.172 1.00 0.42 7 SER A C 2
ATOM 1151 O O . SER A 1 27 ? -5.310 -0.571 -3.156 1.00 0.51 7 SER A O 2
ATOM 1159 N N . LEU A 1 28 ? -7.198 -1.655 -3.514 1.00 0.38 8 LEU A N 2
ATOM 1160 C CA . LEU A 1 28 ? -7.918 -0.397 -3.898 1.00 0.40 8 LEU A CA 2
ATOM 1161 C C . LEU A 1 28 ? -8.022 0.548 -2.694 1.00 0.38 8 LEU A C 2
ATOM 1162 O O . LEU A 1 28 ? -7.688 1.715 -2.786 1.00 0.42 8 LEU A O 2
ATOM 1178 N N . ASN A 1 29 ? -8.476 0.050 -1.567 1.00 0.39 9 ASN A N 2
ATOM 1179 C CA . ASN A 1 29 ? -8.597 0.917 -0.351 1.00 0.43 9 ASN A CA 2
ATOM 1180 C C . ASN A 1 29 ? -7.215 1.417 0.085 1.00 0.37 9 ASN A C 2
ATOM 1181 O O . ASN A 1 29 ? -7.048 2.571 0.431 1.00 0.41 9 ASN A O 2
ATOM 1192 N N . ASN A 1 30 ? -6.222 0.557 0.062 1.00 0.37 10 ASN A N 2
ATOM 1193 C CA . ASN A 1 30 ? -4.847 0.984 0.464 1.00 0.35 10 ASN A CA 2
ATOM 1194 C C . ASN A 1 30 ? -4.313 2.030 -0.521 1.00 0.31 10 ASN A C 2
ATOM 1195 O O . ASN A 1 30 ? -3.734 3.021 -0.126 1.00 0.33 10 ASN A O 2
ATOM 1206 N N . PHE A 1 31 ? -4.508 1.812 -1.800 1.00 0.32 11 PHE A N 2
ATOM 1207 C CA . PHE A 1 31 ? -4.015 2.786 -2.824 1.00 0.32 11 PHE A CA 2
ATOM 1208 C C . PHE A 1 31 ? -4.612 4.182 -2.590 1.00 0.31 11 PHE A C 2
ATOM 1209 O O . PHE A 1 31 ? -3.954 5.177 -2.799 1.00 0.37 11 PHE A O 2
ATOM 1226 N N . ASP A 1 32 ? -5.852 4.261 -2.169 1.00 0.34 12 ASP A N 2
ATOM 1227 C CA . ASP A 1 32 ? -6.489 5.598 -1.939 1.00 0.38 12 ASP A CA 2
ATOM 1228 C C . ASP A 1 32 ? -5.830 6.333 -0.761 1.00 0.35 12 ASP A C 2
ATOM 1229 O O . ASP A 1 32 ? -5.320 7.430 -0.913 1.00 0.37 12 ASP A O 2
ATOM 1238 N N . PHE A 1 33 ? -5.843 5.745 0.412 1.00 0.35 13 PHE A N 2
ATOM 1239 C CA . PHE A 1 33 ? -5.228 6.419 1.600 1.00 0.35 13 PHE A CA 2
ATOM 1240 C C . PHE A 1 33 ? -3.709 6.570 1.412 1.00 0.31 13 PHE A C 2
ATOM 1241 O O . PHE A 1 33 ? -3.128 7.571 1.800 1.00 0.34 13 PHE A O 2
ATOM 1258 N N . LEU A 1 34 ? -3.061 5.606 0.810 1.00 0.27 14 LEU A N 2
ATOM 1259 C CA . LEU A 1 34 ? -1.591 5.736 0.602 1.00 0.24 14 LEU A CA 2
ATOM 1260 C C . LEU A 1 34 ? -1.298 6.678 -0.569 1.00 0.24 14 LEU A C 2
ATOM 1261 O O . LEU A 1 34 ? -0.275 7.307 -0.596 1.00 0.25 14 LEU A O 2
ATOM 1277 N N . ALA A 1 35 ? -2.178 6.782 -1.539 1.00 0.26 15 ALA A N 2
ATOM 1278 C CA . ALA A 1 35 ? -1.906 7.699 -2.698 1.00 0.29 15 ALA A CA 2
ATOM 1279 C C . ALA A 1 35 ? -1.494 9.087 -2.188 1.00 0.30 15 ALA A C 2
ATOM 1280 O O . ALA A 1 35 ? -0.471 9.622 -2.583 1.00 0.33 15 ALA A O 2
ATOM 1287 N N . ARG A 1 36 ? -2.271 9.662 -1.299 1.00 0.32 16 ARG A N 2
ATOM 1288 C CA . ARG A 1 36 ? -1.912 11.010 -0.751 1.00 0.35 16 ARG A CA 2
ATOM 1289 C C . ARG A 1 36 ? -0.672 10.905 0.155 1.00 0.30 16 ARG A C 2
ATOM 1290 O O . ARG A 1 36 ? 0.113 11.832 0.245 1.00 0.33 16 ARG A O 2
ATOM 1311 N N . SER A 1 37 ? -0.481 9.783 0.816 1.00 0.28 17 SER A N 2
ATOM 1312 C CA . SER A 1 37 ? 0.717 9.629 1.701 1.00 0.28 17 SER A CA 2
ATOM 1313 C C . SER A 1 37 ? 1.957 9.262 0.868 1.00 0.24 17 SER A C 2
ATOM 1314 O O . SER A 1 37 ? 3.055 9.644 1.199 1.00 0.30 17 SER A O 2
ATOM 1322 N N . PHE A 1 38 ? 1.784 8.527 -0.208 1.00 0.21 18 PHE A N 2
ATOM 1323 C CA . PHE A 1 38 ? 2.946 8.132 -1.068 1.00 0.21 18 PHE A CA 2
ATOM 1324 C C . PHE A 1 38 ? 3.735 9.380 -1.481 1.00 0.23 18 PHE A C 2
ATOM 1325 O O . PHE A 1 38 ? 4.928 9.476 -1.253 1.00 0.28 18 PHE A O 2
ATOM 1342 N N . ALA A 1 39 ? 3.065 10.340 -2.078 1.00 0.23 19 ALA A N 2
ATOM 1343 C CA . ALA A 1 39 ? 3.756 11.598 -2.501 1.00 0.25 19 ALA A CA 2
ATOM 1344 C C . ALA A 1 39 ? 4.283 12.350 -1.269 1.00 0.27 19 ALA A C 2
ATOM 1345 O O . ALA A 1 39 ? 5.343 12.945 -1.305 1.00 0.32 19 ALA A O 2
ATOM 1352 N N . ARG A 1 40 ? 3.550 12.316 -0.178 1.00 0.27 20 ARG A N 2
ATOM 1353 C CA . ARG A 1 40 ? 4.002 13.018 1.067 1.00 0.30 20 ARG A CA 2
ATOM 1354 C C . ARG A 1 40 ? 5.214 12.301 1.682 1.00 0.30 20 ARG A C 2
ATOM 1355 O O . ARG A 1 40 ? 6.107 12.929 2.219 1.00 0.36 20 ARG A O 2
ATOM 1376 N N . MET A 1 41 ? 5.248 10.991 1.604 1.00 0.31 21 MET A N 2
ATOM 1377 C CA . MET A 1 41 ? 6.397 10.219 2.178 1.00 0.33 21 MET A CA 2
ATOM 1378 C C . MET A 1 41 ? 7.685 10.473 1.376 1.00 0.34 21 MET A C 2
ATOM 1379 O O . MET A 1 41 ? 8.775 10.261 1.870 1.00 0.40 21 MET A O 2
ATOM 1393 N N . HIS A 1 42 ? 7.566 10.925 0.147 1.00 0.33 22 HIS A N 2
ATOM 1394 C CA . HIS A 1 42 ? 8.781 11.197 -0.688 1.00 0.38 22 HIS A CA 2
ATOM 1395 C C . HIS A 1 42 ? 9.691 12.230 -0.007 1.00 0.40 22 HIS A C 2
ATOM 1396 O O . HIS A 1 42 ? 10.900 12.091 -0.003 1.00 0.48 22 HIS A O 2
ATOM 1410 N N . ALA A 1 43 ? 9.119 13.264 0.562 1.00 0.43 23 ALA A N 2
ATOM 1411 C CA . ALA A 1 43 ? 9.946 14.312 1.241 1.00 0.53 23 ALA A CA 2
ATOM 1412 C C . ALA A 1 43 ? 10.356 13.863 2.653 1.00 0.49 23 ALA A C 2
ATOM 1413 O O . ALA A 1 43 ? 11.407 14.233 3.142 1.00 0.61 23 ALA A O 2
ATOM 1420 N N . GLU A 1 44 ? 9.537 13.078 3.314 1.00 0.44 24 GLU A N 2
ATOM 1421 C CA . GLU A 1 44 ? 9.885 12.616 4.698 1.00 0.50 24 GLU A CA 2
ATOM 1422 C C . GLU A 1 44 ? 10.942 11.502 4.657 1.00 0.48 24 GLU A C 2
ATOM 1423 O O . GLU A 1 44 ? 11.701 11.328 5.593 1.00 0.61 24 GLU A O 2
ATOM 1435 N N . GLY A 1 45 ? 10.997 10.744 3.587 1.00 0.40 25 GLY A N 2
ATOM 1436 C CA . GLY A 1 45 ? 11.999 9.640 3.490 1.00 0.43 25 GLY A CA 2
ATOM 1437 C C . GLY A 1 45 ? 11.510 8.429 4.295 1.00 0.41 25 GLY A C 2
ATOM 1438 O O . GLY A 1 45 ? 12.280 7.771 4.970 1.00 0.48 25 GLY A O 2
ATOM 1442 N N . ARG A 1 46 ? 10.233 8.132 4.226 1.00 0.39 26 ARG A N 2
ATOM 1443 C CA . ARG A 1 46 ? 9.681 6.965 4.982 1.00 0.38 26 ARG A CA 2
ATOM 1444 C C . ARG A 1 46 ? 9.423 5.793 4.023 1.00 0.33 26 ARG A C 2
ATOM 1445 O O . ARG A 1 46 ? 9.201 6.003 2.845 1.00 0.34 26 ARG A O 2
ATOM 1466 N N . PRO A 1 47 ? 9.464 4.591 4.555 1.00 0.31 27 PRO A N 2
ATOM 1467 C CA . PRO A 1 47 ? 9.233 3.388 3.721 1.00 0.28 27 PRO A CA 2
ATOM 1468 C C . PRO A 1 47 ? 7.748 3.249 3.372 1.00 0.29 27 PRO A C 2
ATOM 1469 O O . PRO A 1 47 ? 6.901 3.102 4.233 1.00 0.38 27 PRO A O 2
ATOM 1480 N N . VAL A 1 48 ? 7.440 3.307 2.103 1.00 0.26 28 VAL A N 2
ATOM 1481 C CA . VAL A 1 48 ? 6.022 3.192 1.643 1.00 0.27 28 VAL A CA 2
ATOM 1482 C C . VAL A 1 48 ? 5.892 1.953 0.751 1.00 0.26 28 VAL A C 2
ATOM 1483 O O . VAL A 1 48 ? 6.690 1.748 -0.143 1.00 0.31 28 VAL A O 2
ATOM 1496 N N . ASP A 1 49 ? 4.912 1.113 0.996 1.00 0.26 29 ASP A N 2
ATOM 1497 C CA . ASP A 1 49 ? 4.769 -0.123 0.162 1.00 0.27 29 ASP A CA 2
ATOM 1498 C C . ASP A 1 49 ? 4.352 0.235 -1.271 1.00 0.24 29 ASP A C 2
ATOM 1499 O O . ASP A 1 49 ? 3.179 0.234 -1.618 1.00 0.23 29 ASP A O 2
ATOM 1508 N N . ILE A 1 50 ? 5.310 0.507 -2.119 1.00 0.25 30 ILE A N 2
ATOM 1509 C CA . ILE A 1 50 ? 4.976 0.842 -3.531 1.00 0.24 30 ILE A CA 2
ATOM 1510 C C . ILE A 1 50 ? 4.386 -0.388 -4.219 1.00 0.25 30 ILE A C 2
ATOM 1511 O O . ILE A 1 50 ? 3.574 -0.266 -5.111 1.00 0.25 30 ILE A O 2
ATOM 1527 N N . LEU A 1 51 ? 4.773 -1.573 -3.793 1.00 0.28 31 LEU A N 2
ATOM 1528 C CA . LEU A 1 51 ? 4.211 -2.816 -4.405 1.00 0.30 31 LEU A CA 2
ATOM 1529 C C . LEU A 1 51 ? 2.684 -2.729 -4.390 1.00 0.29 31 LEU A C 2
ATOM 1530 O O . LEU A 1 51 ? 2.026 -3.053 -5.361 1.00 0.31 31 LEU A O 2
ATOM 1546 N N . ALA A 1 52 ? 2.124 -2.257 -3.304 1.00 0.29 32 ALA A N 2
ATOM 1547 C CA . ALA A 1 52 ? 0.644 -2.099 -3.223 1.00 0.31 32 ALA A CA 2
ATOM 1548 C C . ALA A 1 52 ? 0.168 -1.246 -4.406 1.00 0.29 32 ALA A C 2
ATOM 1549 O O . ALA A 1 52 ? -0.874 -1.486 -4.986 1.00 0.34 32 ALA A O 2
ATOM 1556 N N . VAL A 1 53 ? 0.947 -0.250 -4.754 1.00 0.25 33 VAL A N 2
ATOM 1557 C CA . VAL A 1 53 ? 0.588 0.653 -5.894 1.00 0.25 33 VAL A CA 2
ATOM 1558 C C . VAL A 1 53 ? 0.945 0.032 -7.259 1.00 0.27 33 VAL A C 2
ATOM 1559 O O . VAL A 1 53 ? 0.400 0.418 -8.276 1.00 0.32 33 VAL A O 2
ATOM 1572 N N . THR A 1 54 ? 1.855 -0.904 -7.300 1.00 0.28 34 THR A N 2
ATOM 1573 C CA . THR A 1 54 ? 2.241 -1.516 -8.617 1.00 0.32 34 THR A CA 2
ATOM 1574 C C . THR A 1 54 ? 1.211 -2.565 -9.062 1.00 0.37 34 THR A C 2
ATOM 1575 O O . THR A 1 54 ? 1.054 -2.821 -10.241 1.00 0.41 34 THR A O 2
ATOM 1586 N N . GLY A 1 55 ? 0.507 -3.170 -8.134 1.00 0.45 35 GLY A N 2
ATOM 1587 C CA . GLY A 1 55 ? -0.512 -4.197 -8.511 1.00 0.53 35 GLY A CA 2
ATOM 1588 C C . GLY A 1 55 ? -1.765 -3.505 -9.056 1.00 0.55 35 GLY A C 2
ATOM 1589 O O . GLY A 1 55 ? -2.354 -3.949 -10.025 1.00 0.65 35 GLY A O 2
ATOM 1593 N N . ASN A 1 56 ? -2.177 -2.420 -8.443 1.00 0.55 36 ASN A N 2
ATOM 1594 C CA . ASN A 1 56 ? -3.396 -1.695 -8.924 1.00 0.62 36 ASN A CA 2
ATOM 1595 C C . ASN A 1 56 ? -3.045 -0.766 -10.096 1.00 0.57 36 ASN A C 2
ATOM 1596 O O . ASN A 1 56 ? -3.696 -0.787 -11.124 1.00 0.70 36 ASN A O 2
ATOM 1607 N N . MET A 1 57 ? -2.026 0.048 -9.951 1.00 0.46 37 MET A N 2
ATOM 1608 C CA . MET A 1 57 ? -1.637 0.979 -11.057 1.00 0.43 37 MET A CA 2
ATOM 1609 C C . MET A 1 57 ? -0.476 0.390 -11.869 1.00 0.38 37 MET A C 2
ATOM 1610 O O . MET A 1 57 ? 0.419 -0.233 -11.327 1.00 0.40 37 MET A O 2
ATOM 1624 N N . ASP A 1 58 ? -0.485 0.589 -13.166 1.00 0.39 38 ASP A N 2
ATOM 1625 C CA . ASP A 1 58 ? 0.617 0.049 -14.023 1.00 0.40 38 ASP A CA 2
ATOM 1626 C C . ASP A 1 58 ? 0.916 1.005 -15.187 1.00 0.40 38 ASP A C 2
ATOM 1627 O O . ASP A 1 58 ? 2.045 1.424 -15.371 1.00 0.40 38 ASP A O 2
ATOM 1636 N N . GLU A 1 59 ? -0.082 1.357 -15.971 1.00 0.44 39 GLU A N 2
ATOM 1637 C CA . GLU A 1 59 ? 0.152 2.295 -17.120 1.00 0.47 39 GLU A CA 2
ATOM 1638 C C . GLU A 1 59 ? 0.793 3.586 -16.609 1.00 0.41 39 GLU A C 2
ATOM 1639 O O . GLU A 1 59 ? 1.887 3.945 -17.003 1.00 0.43 39 GLU A O 2
ATOM 1651 N N . GLU A 1 60 ? 0.124 4.272 -15.714 1.00 0.38 40 GLU A N 2
ATOM 1652 C CA . GLU A 1 60 ? 0.695 5.529 -15.147 1.00 0.37 40 GLU A CA 2
ATOM 1653 C C . GLU A 1 60 ? 1.738 5.188 -14.072 1.00 0.32 40 GLU A C 2
ATOM 1654 O O . GLU A 1 60 ? 2.567 6.006 -13.718 1.00 0.35 40 GLU A O 2
ATOM 1666 N N . HIS A 1 61 ? 1.698 3.979 -13.554 1.00 0.29 41 HIS A N 2
ATOM 1667 C CA . HIS A 1 61 ? 2.676 3.561 -12.505 1.00 0.28 41 HIS A CA 2
ATOM 1668 C C . HIS A 1 61 ? 4.106 3.495 -13.073 1.00 0.28 41 HIS A C 2
ATOM 1669 O O . HIS A 1 61 ? 5.068 3.576 -12.334 1.00 0.33 41 HIS A O 2
ATOM 1683 N N . ARG A 1 62 ? 4.254 3.344 -14.371 1.00 0.31 42 ARG A N 2
ATOM 1684 C CA . ARG A 1 62 ? 5.626 3.269 -14.971 1.00 0.35 42 ARG A CA 2
ATOM 1685 C C . ARG A 1 62 ? 6.442 4.518 -14.609 1.00 0.34 42 ARG A C 2
ATOM 1686 O O . ARG A 1 62 ? 7.475 4.423 -13.973 1.00 0.39 42 ARG A O 2
ATOM 1707 N N . THR A 1 63 ? 5.986 5.686 -14.999 1.00 0.32 43 THR A N 2
ATOM 1708 C CA . THR A 1 63 ? 6.743 6.934 -14.664 1.00 0.35 43 THR A CA 2
ATOM 1709 C C . THR A 1 63 ? 6.664 7.217 -13.153 1.00 0.32 43 THR A C 2
ATOM 1710 O O . THR A 1 63 ? 7.570 7.798 -12.576 1.00 0.36 43 THR A O 2
ATOM 1721 N N . TRP A 1 64 ? 5.597 6.798 -12.506 1.00 0.29 44 TRP A N 2
ATOM 1722 C CA . TRP A 1 64 ? 5.470 7.031 -11.037 1.00 0.29 44 TRP A CA 2
ATOM 1723 C C . TRP A 1 64 ? 6.551 6.241 -10.294 1.00 0.29 44 TRP A C 2
ATOM 1724 O O . TRP A 1 64 ? 7.301 6.799 -9.520 1.00 0.34 44 TRP A O 2
ATOM 1745 N N . PHE A 1 65 ? 6.644 4.949 -10.522 1.00 0.28 45 PHE A N 2
ATOM 1746 C CA . PHE A 1 65 ? 7.688 4.154 -9.809 1.00 0.29 45 PHE A CA 2
ATOM 1747 C C . PHE A 1 65 ? 9.091 4.566 -10.257 1.00 0.33 45 PHE A C 2
ATOM 1748 O O . PHE A 1 65 ? 10.038 4.335 -9.555 1.00 0.38 45 PHE A O 2
ATOM 1765 N N . CYS A 1 66 ? 9.246 5.184 -11.403 1.00 0.35 46 CYS A N 2
ATOM 1766 C CA . CYS A 1 66 ? 10.621 5.603 -11.823 1.00 0.41 46 CYS A CA 2
ATOM 1767 C C . CYS A 1 66 ? 11.209 6.520 -10.739 1.00 0.42 46 CYS A C 2
ATOM 1768 O O . CYS A 1 66 ? 12.244 6.231 -10.150 1.00 0.44 46 CYS A O 2
ATOM 1776 N N . ALA A 1 67 ? 10.530 7.606 -10.449 1.00 0.42 47 ALA A N 2
ATOM 1777 C CA . ALA A 1 67 ? 11.014 8.541 -9.385 1.00 0.45 47 ALA A CA 2
ATOM 1778 C C . ALA A 1 67 ? 10.765 7.948 -7.986 1.00 0.40 47 ALA A C 2
ATOM 1779 O O . ALA A 1 67 ? 11.402 8.338 -7.024 1.00 0.41 47 ALA A O 2
ATOM 1786 N N . ARG A 1 68 ? 9.851 7.009 -7.863 1.00 0.37 48 ARG A N 2
ATOM 1787 C CA . ARG A 1 68 ? 9.575 6.397 -6.525 1.00 0.35 48 ARG A CA 2
ATOM 1788 C C . ARG A 1 68 ? 10.465 5.163 -6.303 1.00 0.34 48 ARG A C 2
ATOM 1789 O O . ARG A 1 68 ? 10.625 4.698 -5.191 1.00 0.36 48 ARG A O 2
ATOM 1810 N N . TYR A 1 69 ? 11.058 4.648 -7.353 1.00 0.36 49 TYR A N 2
ATOM 1811 C CA . TYR A 1 69 ? 11.959 3.464 -7.222 1.00 0.37 49 TYR A CA 2
ATOM 1812 C C . TYR A 1 69 ? 13.197 3.905 -6.466 1.00 0.39 49 TYR A C 2
ATOM 1813 O O . TYR A 1 69 ? 13.570 3.345 -5.454 1.00 0.42 49 TYR A O 2
ATOM 1831 N N . ALA A 1 70 ? 13.819 4.932 -6.974 1.00 0.39 50 ALA A N 2
ATOM 1832 C CA . ALA A 1 70 ? 15.040 5.486 -6.338 1.00 0.42 50 ALA A CA 2
ATOM 1833 C C . ALA A 1 70 ? 14.709 6.044 -4.954 1.00 0.38 50 ALA A C 2
ATOM 1834 O O . ALA A 1 70 ? 15.418 5.808 -3.996 1.00 0.38 50 ALA A O 2
ATOM 1841 N N . TRP A 1 71 ? 13.630 6.780 -4.850 1.00 0.38 51 TRP A N 2
ATOM 1842 C CA . TRP A 1 71 ? 13.233 7.357 -3.532 1.00 0.36 51 TRP A CA 2
ATOM 1843 C C . TRP A 1 71 ? 13.049 6.228 -2.515 1.00 0.30 51 TRP A C 2
ATOM 1844 O O . TRP A 1 71 ? 13.624 6.254 -1.449 1.00 0.31 51 TRP A O 2
ATOM 1865 N N . TYR A 1 72 ? 12.260 5.231 -2.844 1.00 0.30 52 TYR A N 2
ATOM 1866 C CA . TYR A 1 72 ? 12.059 4.097 -1.895 1.00 0.26 52 TYR A CA 2
ATOM 1867 C C . TYR A 1 72 ? 13.391 3.378 -1.655 1.00 0.26 52 TYR A C 2
ATOM 1868 O O . TYR A 1 72 ? 13.643 2.862 -0.586 1.00 0.28 52 TYR A O 2
ATOM 1886 N N . CYS A 1 73 ? 14.239 3.343 -2.651 1.00 0.30 53 CYS A N 2
ATOM 1887 C CA . CYS A 1 73 ? 15.558 2.662 -2.506 1.00 0.34 53 CYS A CA 2
ATOM 1888 C C . CYS A 1 73 ? 16.452 3.414 -1.507 1.00 0.33 53 CYS A C 2
ATOM 1889 O O . CYS A 1 73 ? 17.033 2.818 -0.618 1.00 0.38 53 CYS A O 2
ATOM 1897 N N . GLN A 1 74 ? 16.564 4.712 -1.647 1.00 0.34 54 GLN A N 2
ATOM 1898 C CA . GLN A 1 74 ? 17.427 5.502 -0.709 1.00 0.37 54 GLN A CA 2
ATOM 1899 C C . GLN A 1 74 ? 16.738 5.710 0.652 1.00 0.33 54 GLN A C 2
ATOM 1900 O O . GLN A 1 74 ? 17.400 5.806 1.668 1.00 0.37 54 GLN A O 2
ATOM 1914 N N . GLN A 1 75 ? 15.425 5.783 0.691 1.00 0.29 55 GLN A N 2
ATOM 1915 C CA . GLN A 1 75 ? 14.732 5.987 2.005 1.00 0.28 55 GLN A CA 2
ATOM 1916 C C . GLN A 1 75 ? 14.701 4.671 2.802 1.00 0.25 55 GLN A C 2
ATOM 1917 O O . GLN A 1 75 ? 14.738 4.687 4.018 1.00 0.29 55 GLN A O 2
ATOM 1931 N N . MET A 1 76 ? 14.649 3.537 2.135 1.00 0.25 56 MET A N 2
ATOM 1932 C CA . MET A 1 76 ? 14.635 2.234 2.876 1.00 0.27 56 MET A CA 2
ATOM 1933 C C . MET A 1 76 ? 15.985 2.039 3.574 1.00 0.30 56 MET A C 2
ATOM 1934 O O . MET A 1 76 ? 16.053 1.558 4.689 1.00 0.35 56 MET A O 2
ATOM 1948 N N . MET A 1 77 ? 17.058 2.431 2.922 1.00 0.34 57 MET A N 2
ATOM 1949 C CA . MET A 1 77 ? 18.414 2.298 3.541 1.00 0.41 57 MET A CA 2
ATOM 1950 C C . MET A 1 77 ? 18.490 3.163 4.805 1.00 0.41 57 MET A C 2
ATOM 1951 O O . MET A 1 77 ? 19.042 2.762 5.810 1.00 0.46 57 MET A O 2
ATOM 1965 N N . G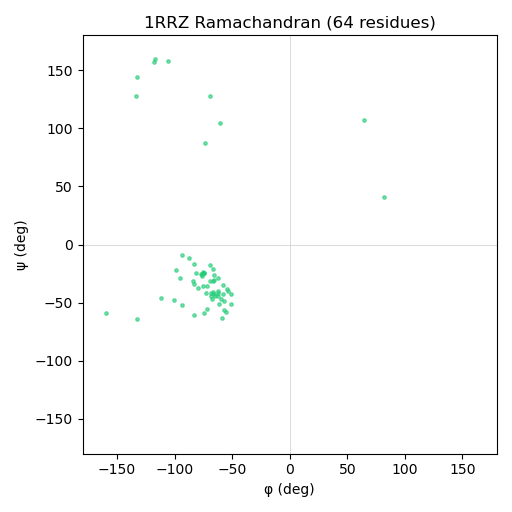LN A 1 78 ? 17.925 4.346 4.761 1.00 0.40 58 GLN A N 2
ATOM 1966 C CA . GLN A 1 78 ? 17.948 5.243 5.962 1.00 0.46 58 GLN A CA 2
ATOM 1967 C C . GLN A 1 78 ? 16.836 4.859 6.955 1.00 0.46 58 GLN A C 2
ATOM 1968 O O . GLN A 1 78 ? 16.813 5.328 8.076 1.00 0.61 58 GLN A O 2
ATOM 1982 N N . ALA A 1 79 ? 15.924 4.003 6.555 1.00 0.39 59 ALA A N 2
ATOM 1983 C CA . ALA A 1 79 ? 14.824 3.581 7.477 1.00 0.47 59 ALA A CA 2
ATOM 1984 C C . ALA A 1 79 ? 15.255 2.361 8.307 1.00 0.57 59 ALA A C 2
ATOM 1985 O O . ALA A 1 79 ? 14.601 1.995 9.265 1.00 0.74 59 ALA A O 2
ATOM 1992 N N . ARG A 1 80 ? 16.346 1.726 7.941 1.00 0.61 60 ARG A N 2
ATOM 1993 C CA . ARG A 1 80 ? 16.817 0.527 8.696 1.00 0.75 60 ARG A CA 2
ATOM 1994 C C . ARG A 1 80 ? 18.213 0.775 9.290 1.00 0.70 60 ARG A C 2
ATOM 1995 O O . ARG A 1 80 ? 18.470 0.451 10.434 1.00 0.92 60 ARG A O 2
ATOM 2016 N N . GLU A 1 81 ? 19.114 1.335 8.519 1.00 0.55 61 GLU A N 2
ATOM 2017 C CA . GLU A 1 81 ? 20.495 1.591 9.036 1.00 0.58 61 GLU A CA 2
ATOM 2018 C C . GLU A 1 81 ? 20.511 2.812 9.971 1.00 0.60 61 GLU A C 2
ATOM 2019 O O . GLU A 1 81 ? 20.558 2.668 11.178 1.00 0.84 61 GLU A O 2
ATOM 2031 N N . LEU A 1 82 ? 20.484 4.008 9.427 1.00 0.53 62 LEU A N 2
ATOM 2032 C CA . LEU A 1 82 ? 20.512 5.231 10.292 1.00 0.61 62 LEU A CA 2
ATOM 2033 C C . LEU A 1 82 ? 19.783 6.399 9.611 1.00 0.51 62 LEU A C 2
ATOM 2034 O O . LEU A 1 82 ? 19.358 6.299 8.476 1.00 0.48 62 LEU A O 2
ATOM 2050 N N . GLU A 1 83 ? 19.653 7.511 10.305 1.00 0.60 63 GLU A N 2
ATOM 2051 C CA . GLU A 1 83 ? 18.966 8.718 9.729 1.00 0.54 63 GLU A CA 2
ATOM 2052 C C . GLU A 1 83 ? 17.532 8.376 9.299 1.00 0.56 63 GLU A C 2
ATOM 2053 O O . GLU A 1 83 ? 17.225 8.290 8.124 1.00 0.69 63 GLU A O 2
ATOM 2065 N N . LEU A 1 84 ? 16.655 8.183 10.255 1.00 0.74 64 LEU A N 2
ATOM 2066 C CA . LEU A 1 84 ? 15.229 7.842 9.940 1.00 0.93 64 LEU A CA 2
ATOM 2067 C C . LEU A 1 84 ? 14.582 8.922 9.064 1.00 0.86 64 LEU A C 2
ATOM 2068 O O . LEU A 1 84 ? 14.040 8.633 8.013 1.00 0.99 64 LEU A O 2
ATOM 2084 N N . GLU A 1 85 ? 14.627 10.154 9.493 1.00 0.78 65 GLU A N 2
ATOM 2085 C CA . GLU A 1 85 ? 14.009 11.255 8.696 1.00 0.84 65 GLU A CA 2
ATOM 2086 C C . GLU A 1 85 ? 15.095 12.086 8.006 1.00 0.84 65 GLU A C 2
ATOM 2087 O O . GLU A 1 85 ? 14.980 12.428 6.843 1.00 1.03 65 GLU A O 2
ATOM 2099 N N . HIS A 1 86 ? 16.150 12.410 8.713 1.00 0.87 66 HIS A N 2
ATOM 2100 C CA . HIS A 1 86 ? 17.252 13.214 8.103 1.00 1.11 66 HIS A CA 2
ATOM 2101 C C . HIS A 1 86 ? 18.599 12.510 8.303 1.00 0.94 66 HIS A C 2
ATOM 2102 O O . HIS A 1 86 ? 19.332 12.400 7.337 1.00 1.34 66 HIS A O 2
ATOM 2117 N N . MET A 1 21 ? 2.400 -8.457 -1.710 1.00 2.16 1 MET A N 3
ATOM 2118 C CA . MET A 1 21 ? 1.011 -9.007 -1.705 1.00 1.81 1 MET A CA 3
ATOM 2119 C C . MET A 1 21 ? 0.016 -7.951 -2.203 1.00 1.52 1 MET A C 3
ATOM 2120 O O . MET A 1 21 ? 0.049 -6.808 -1.784 1.00 1.58 1 MET A O 3
ATOM 2133 N N . ASP A 1 22 ? -0.867 -8.329 -3.096 1.00 1.38 2 ASP A N 3
ATOM 2134 C CA . ASP A 1 22 ? -1.863 -7.349 -3.630 1.00 1.15 2 ASP A CA 3
ATOM 2135 C C . ASP A 1 22 ? -3.254 -7.989 -3.730 1.00 0.98 2 ASP A C 3
ATOM 2136 O O . ASP A 1 22 ? -3.413 -9.082 -4.243 1.00 1.23 2 ASP A O 3
ATOM 2145 N N . HIS A 1 23 ? -4.260 -7.308 -3.237 1.00 0.75 3 HIS A N 3
ATOM 2146 C CA . HIS A 1 23 ? -5.652 -7.853 -3.287 1.00 0.71 3 HIS A CA 3
ATOM 2147 C C . HIS A 1 23 ? -6.538 -7.003 -4.209 1.00 0.81 3 HIS A C 3
ATOM 2148 O O . HIS A 1 23 ? -6.094 -6.030 -4.789 1.00 0.90 3 HIS A O 3
ATOM 2162 N N . SER A 1 24 ? -7.791 -7.365 -4.342 1.00 0.90 4 SER A N 3
ATOM 2163 C CA . SER A 1 24 ? -8.718 -6.583 -5.220 1.00 1.07 4 SER A CA 3
ATOM 2164 C C . SER A 1 24 ? -9.376 -5.447 -4.422 1.00 1.02 4 SER A C 3
ATOM 2165 O O . SER A 1 24 ? -9.457 -4.326 -4.885 1.00 1.07 4 SER A O 3
ATOM 2173 N N . LEU A 1 25 ? -9.843 -5.732 -3.229 1.00 0.99 5 LEU A N 3
ATOM 2174 C CA . LEU A 1 25 ? -10.493 -4.668 -2.396 1.00 1.04 5 LEU A CA 3
ATOM 2175 C C . LEU A 1 25 ? -9.482 -4.074 -1.404 1.00 0.88 5 LEU A C 3
ATOM 2176 O O . LEU A 1 25 ? -9.471 -2.882 -1.161 1.00 0.92 5 LEU A O 3
ATOM 2192 N N . ASN A 1 26 ? -8.640 -4.903 -0.829 1.00 0.77 6 ASN A N 3
ATOM 2193 C CA . ASN A 1 26 ? -7.627 -4.403 0.155 1.00 0.69 6 ASN A CA 3
ATOM 2194 C C . ASN A 1 26 ? -6.645 -3.437 -0.521 1.00 0.58 6 ASN A C 3
ATOM 2195 O O . ASN A 1 26 ? -6.327 -2.392 0.017 1.00 0.64 6 ASN A O 3
ATOM 2206 N N . SER A 1 27 ? -6.164 -3.775 -1.695 1.00 0.54 7 SER A N 3
ATOM 2207 C CA . SER A 1 27 ? -5.206 -2.870 -2.403 1.00 0.51 7 SER A CA 3
ATOM 2208 C C . SER A 1 27 ? -5.915 -1.589 -2.861 1.00 0.52 7 SER A C 3
ATOM 2209 O O . SER A 1 27 ? -5.336 -0.523 -2.848 1.00 0.54 7 SER A O 3
ATOM 2217 N N . LEU A 1 28 ? -7.165 -1.683 -3.259 1.00 0.58 8 LEU A N 3
ATOM 2218 C CA . LEU A 1 28 ? -7.908 -0.463 -3.712 1.00 0.64 8 LEU A CA 3
ATOM 2219 C C . LEU A 1 28 ? -7.990 0.554 -2.566 1.00 0.58 8 LEU A C 3
ATOM 2220 O O . LEU A 1 28 ? -7.704 1.723 -2.745 1.00 0.59 8 LEU A O 3
ATOM 2236 N N . ASN A 1 29 ? -8.365 0.108 -1.389 1.00 0.59 9 ASN A N 3
ATOM 2237 C CA . ASN A 1 29 ? -8.452 1.038 -0.221 1.00 0.60 9 ASN A CA 3
ATOM 2238 C C . ASN A 1 29 ? -7.057 1.573 0.124 1.00 0.51 9 ASN A C 3
ATOM 2239 O O . ASN A 1 29 ? -6.892 2.737 0.439 1.00 0.57 9 ASN A O 3
ATOM 2250 N N . ASN A 1 30 ? -6.051 0.732 0.052 1.00 0.43 10 ASN A N 3
ATOM 2251 C CA . ASN A 1 30 ? -4.661 1.186 0.361 1.00 0.39 10 ASN A CA 3
ATOM 2252 C C . ASN A 1 30 ? -4.184 2.180 -0.707 1.00 0.35 10 ASN A C 3
ATOM 2253 O O . ASN A 1 30 ? -3.599 3.195 -0.397 1.00 0.37 10 ASN A O 3
ATOM 2264 N N . PHE A 1 31 ? -4.431 1.888 -1.963 1.00 0.37 11 PHE A N 3
ATOM 2265 C CA . PHE A 1 31 ? -3.995 2.806 -3.063 1.00 0.36 11 PHE A CA 3
ATOM 2266 C C . PHE A 1 31 ? -4.561 4.220 -2.858 1.00 0.34 11 PHE A C 3
ATOM 2267 O O . PHE A 1 31 ? -3.894 5.198 -3.120 1.00 0.41 11 PHE A O 3
ATOM 2284 N N . ASP A 1 32 ? -5.786 4.334 -2.403 1.00 0.33 12 ASP A N 3
ATOM 2285 C CA . ASP A 1 32 ? -6.393 5.689 -2.196 1.00 0.34 12 ASP A CA 3
ATOM 2286 C C . ASP A 1 32 ? -5.752 6.406 -0.999 1.00 0.29 12 ASP A C 3
ATOM 2287 O O . ASP A 1 32 ? -5.239 7.503 -1.131 1.00 0.30 12 ASP A O 3
ATOM 2296 N N . PHE A 1 33 ? -5.781 5.803 0.167 1.00 0.30 13 PHE A N 3
ATOM 2297 C CA . PHE A 1 33 ? -5.179 6.464 1.370 1.00 0.30 13 PHE A CA 3
ATOM 2298 C C . PHE A 1 33 ? -3.661 6.633 1.194 1.00 0.26 13 PHE A C 3
ATOM 2299 O O . PHE A 1 33 ? -3.087 7.607 1.647 1.00 0.28 13 PHE A O 3
ATOM 2316 N N . LEU A 1 34 ? -3.005 5.704 0.543 1.00 0.23 14 LEU A N 3
ATOM 2317 C CA . LEU A 1 34 ? -1.533 5.843 0.355 1.00 0.20 14 LEU A CA 3
ATOM 2318 C C . LEU A 1 34 ? -1.220 6.755 -0.831 1.00 0.19 14 LEU A C 3
ATOM 2319 O O . LEU A 1 34 ? -0.205 7.401 -0.839 1.00 0.22 14 LEU A O 3
ATOM 2335 N N . ALA A 1 35 ? -2.068 6.825 -1.832 1.00 0.22 15 ALA A N 3
ATOM 2336 C CA . ALA A 1 35 ? -1.765 7.727 -2.995 1.00 0.23 15 ALA A CA 3
ATOM 2337 C C . ALA A 1 35 ? -1.356 9.111 -2.470 1.00 0.23 15 ALA A C 3
ATOM 2338 O O . ALA A 1 35 ? -0.303 9.630 -2.806 1.00 0.25 15 ALA A O 3
ATOM 2345 N N . ARG A 1 36 ? -2.170 9.692 -1.619 1.00 0.24 16 ARG A N 3
ATOM 2346 C CA . ARG A 1 36 ? -1.828 11.030 -1.033 1.00 0.27 16 ARG A CA 3
ATOM 2347 C C . ARG A 1 36 ? -0.609 10.907 -0.102 1.00 0.25 16 ARG A C 3
ATOM 2348 O O . ARG A 1 36 ? 0.239 11.779 -0.065 1.00 0.31 16 ARG A O 3
ATOM 2369 N N . SER A 1 37 ? -0.517 9.831 0.648 1.00 0.23 17 SER A N 3
ATOM 2370 C CA . SER A 1 37 ? 0.645 9.648 1.578 1.00 0.25 17 SER A CA 3
ATOM 2371 C C . SER A 1 37 ? 1.929 9.308 0.802 1.00 0.24 17 SER A C 3
ATOM 2372 O O . SER A 1 37 ? 3.011 9.662 1.218 1.00 0.33 17 SER A O 3
ATOM 2380 N N . PHE A 1 38 ? 1.817 8.631 -0.319 1.00 0.22 18 PHE A N 3
ATOM 2381 C CA . PHE A 1 38 ? 3.030 8.272 -1.124 1.00 0.22 18 PHE A CA 3
ATOM 2382 C C . PHE A 1 38 ? 3.806 9.549 -1.465 1.00 0.24 18 PHE A C 3
ATOM 2383 O O . PHE A 1 38 ? 5.004 9.631 -1.270 1.00 0.30 18 PHE A O 3
ATOM 2400 N N . ALA A 1 39 ? 3.116 10.555 -1.961 1.00 0.25 19 ALA A N 3
ATOM 2401 C CA . ALA A 1 39 ? 3.795 11.844 -2.303 1.00 0.28 19 ALA A CA 3
ATOM 2402 C C . ALA A 1 39 ? 4.307 12.525 -1.024 1.00 0.28 19 ALA A C 3
ATOM 2403 O O . ALA A 1 39 ? 5.374 13.110 -1.011 1.00 0.34 19 ALA A O 3
ATOM 2410 N N . ARG A 1 40 ? 3.558 12.437 0.055 1.00 0.27 20 ARG A N 3
ATOM 2411 C CA . ARG A 1 40 ? 4.003 13.063 1.342 1.00 0.30 20 ARG A CA 3
ATOM 2412 C C . ARG A 1 40 ? 5.235 12.325 1.888 1.00 0.29 20 ARG A C 3
ATOM 2413 O O . ARG A 1 40 ? 6.141 12.931 2.431 1.00 0.35 20 ARG A O 3
ATOM 2434 N N . MET A 1 41 ? 5.274 11.022 1.735 1.00 0.28 21 MET A N 3
ATOM 2435 C CA . MET A 1 41 ? 6.444 10.227 2.228 1.00 0.28 21 MET A CA 3
ATOM 2436 C C . MET A 1 41 ? 7.692 10.529 1.382 1.00 0.31 21 MET A C 3
ATOM 2437 O O . MET A 1 41 ? 8.807 10.320 1.820 1.00 0.39 21 MET A O 3
ATOM 2451 N N . HIS A 1 42 ? 7.511 11.018 0.173 1.00 0.32 22 HIS A N 3
ATOM 2452 C CA . HIS A 1 42 ? 8.683 11.334 -0.702 1.00 0.39 22 HIS A CA 3
ATOM 2453 C C . HIS A 1 42 ? 9.593 12.377 -0.035 1.00 0.43 22 HIS A C 3
ATOM 2454 O O . HIS A 1 42 ? 10.802 12.239 -0.032 1.00 0.54 22 HIS A O 3
ATOM 2468 N N . ALA A 1 43 ? 9.022 13.412 0.530 1.00 0.44 23 ALA A N 3
ATOM 2469 C CA . ALA A 1 43 ? 9.851 14.462 1.200 1.00 0.54 23 ALA A CA 3
ATOM 2470 C C . ALA A 1 43 ? 10.227 14.030 2.625 1.00 0.54 23 ALA A C 3
ATOM 2471 O O . ALA A 1 43 ? 11.275 14.390 3.131 1.00 0.67 23 ALA A O 3
ATOM 2478 N N . GLU A 1 44 ? 9.382 13.265 3.277 1.00 0.48 24 GLU A N 3
ATOM 2479 C CA . GLU A 1 44 ? 9.693 12.813 4.672 1.00 0.54 24 GLU A CA 3
ATOM 2480 C C . GLU A 1 44 ? 10.772 11.719 4.669 1.00 0.52 24 GLU A C 3
ATOM 2481 O O . GLU A 1 44 ? 11.503 11.563 5.630 1.00 0.62 24 GLU A O 3
ATOM 2493 N N . GLY A 1 45 ? 10.876 10.960 3.603 1.00 0.47 25 GLY A N 3
ATOM 2494 C CA . GLY A 1 45 ? 11.902 9.875 3.543 1.00 0.50 25 GLY A CA 3
ATOM 2495 C C . GLY A 1 45 ? 11.437 8.680 4.384 1.00 0.45 25 GLY A C 3
ATOM 2496 O O . GLY A 1 45 ? 12.231 8.013 5.020 1.00 0.54 25 GLY A O 3
ATOM 2500 N N . ARG A 1 46 ? 10.153 8.406 4.389 1.00 0.38 26 ARG A N 3
ATOM 2501 C CA . ARG A 1 46 ? 9.625 7.257 5.185 1.00 0.36 26 ARG A CA 3
ATOM 2502 C C . ARG A 1 46 ? 9.327 6.069 4.260 1.00 0.31 26 ARG A C 3
ATOM 2503 O O . ARG A 1 46 ? 9.166 6.245 3.069 1.00 0.31 26 ARG A O 3
ATOM 2524 N N . PRO A 1 47 ? 9.264 4.892 4.841 1.00 0.31 27 PRO A N 3
ATOM 2525 C CA . PRO A 1 47 ? 8.983 3.667 4.049 1.00 0.30 27 PRO A CA 3
ATOM 2526 C C . PRO A 1 47 ? 7.527 3.650 3.566 1.00 0.28 27 PRO A C 3
ATOM 2527 O O . PRO A 1 47 ? 6.599 3.860 4.326 1.00 0.32 27 PRO A O 3
ATOM 2538 N N . VAL A 1 48 ? 7.339 3.407 2.296 1.00 0.25 28 VAL A N 3
ATOM 2539 C CA . VAL A 1 48 ? 5.966 3.374 1.703 1.00 0.24 28 VAL A CA 3
ATOM 2540 C C . VAL A 1 48 ? 5.849 2.124 0.833 1.00 0.24 28 VAL A C 3
ATOM 2541 O O . VAL A 1 48 ? 6.677 1.889 -0.027 1.00 0.29 28 VAL A O 3
ATOM 2554 N N . ASP A 1 49 ? 4.852 1.306 1.058 1.00 0.27 29 ASP A N 3
ATOM 2555 C CA . ASP A 1 49 ? 4.723 0.059 0.244 1.00 0.28 29 ASP A CA 3
ATOM 2556 C C . ASP A 1 49 ? 4.341 0.391 -1.205 1.00 0.25 29 ASP A C 3
ATOM 2557 O O . ASP A 1 49 ? 3.177 0.374 -1.579 1.00 0.26 29 ASP A O 3
ATOM 2566 N N . ILE A 1 50 ? 5.318 0.653 -2.040 1.00 0.25 30 ILE A N 3
ATOM 2567 C CA . ILE A 1 50 ? 5.002 0.948 -3.466 1.00 0.24 30 ILE A CA 3
ATOM 2568 C C . ILE A 1 50 ? 4.444 -0.319 -4.113 1.00 0.26 30 ILE A C 3
ATOM 2569 O O . ILE A 1 50 ? 3.610 -0.250 -4.989 1.00 0.27 30 ILE A O 3
ATOM 2585 N N . LEU A 1 51 ? 4.886 -1.475 -3.661 1.00 0.29 31 LEU A N 3
ATOM 2586 C CA . LEU A 1 51 ? 4.366 -2.759 -4.222 1.00 0.32 31 LEU A CA 3
ATOM 2587 C C . LEU A 1 51 ? 2.835 -2.740 -4.189 1.00 0.31 31 LEU A C 3
ATOM 2588 O O . LEU A 1 51 ? 2.182 -3.153 -5.129 1.00 0.34 31 LEU A O 3
ATOM 2604 N N . ALA A 1 52 ? 2.263 -2.229 -3.124 1.00 0.29 32 ALA A N 3
ATOM 2605 C CA . ALA A 1 52 ? 0.775 -2.137 -3.039 1.00 0.31 32 ALA A CA 3
ATOM 2606 C C . ALA A 1 52 ? 0.258 -1.385 -4.271 1.00 0.31 32 ALA A C 3
ATOM 2607 O O . ALA A 1 52 ? -0.769 -1.711 -4.833 1.00 0.37 32 ALA A O 3
ATOM 2614 N N . VAL A 1 53 ? 0.991 -0.381 -4.686 1.00 0.27 33 VAL A N 3
ATOM 2615 C CA . VAL A 1 53 ? 0.596 0.423 -5.885 1.00 0.29 33 VAL A CA 3
ATOM 2616 C C . VAL A 1 53 ? 1.011 -0.275 -7.198 1.00 0.31 33 VAL A C 3
ATOM 2617 O O . VAL A 1 53 ? 0.445 -0.014 -8.243 1.00 0.38 33 VAL A O 3
ATOM 2630 N N . THR A 1 54 ? 1.992 -1.141 -7.157 1.00 0.31 34 THR A N 3
ATOM 2631 C CA . THR A 1 54 ? 2.441 -1.830 -8.414 1.00 0.35 34 THR A CA 3
ATOM 2632 C C . THR A 1 54 ? 1.546 -3.038 -8.727 1.00 0.38 34 THR A C 3
ATOM 2633 O O . THR A 1 54 ? 1.371 -3.399 -9.876 1.00 0.43 34 THR A O 3
ATOM 2644 N N . GLY A 1 55 ? 0.973 -3.660 -7.721 1.00 0.42 35 GLY A N 3
ATOM 2645 C CA . GLY A 1 55 ? 0.084 -4.837 -7.968 1.00 0.46 35 GLY A CA 3
ATOM 2646 C C . GLY A 1 55 ? -1.079 -4.414 -8.873 1.00 0.50 35 GLY A C 3
ATOM 2647 O O . GLY A 1 55 ? -1.496 -5.154 -9.744 1.00 0.59 35 GLY A O 3
ATOM 2651 N N . ASN A 1 56 ? -1.592 -3.222 -8.681 1.00 0.52 36 ASN A N 3
ATOM 2652 C CA . ASN A 1 56 ? -2.715 -2.734 -9.540 1.00 0.59 36 ASN A CA 3
ATOM 2653 C C . ASN A 1 56 ? -2.215 -2.489 -10.972 1.00 0.58 36 ASN A C 3
ATOM 2654 O O . ASN A 1 56 ? -2.954 -2.654 -11.925 1.00 0.69 36 ASN A O 3
ATOM 2665 N N . MET A 1 57 ? -0.960 -2.108 -11.122 1.00 0.51 37 MET A N 3
ATOM 2666 C CA . MET A 1 57 ? -0.373 -1.855 -12.481 1.00 0.56 37 MET A CA 3
ATOM 2667 C C . MET A 1 57 ? -1.114 -0.717 -13.193 1.00 0.59 37 MET A C 3
ATOM 2668 O O . MET A 1 57 ? -2.155 -0.915 -13.793 1.00 0.75 37 MET A O 3
ATOM 2682 N N . ASP A 1 58 ? -0.579 0.476 -13.132 1.00 0.53 38 ASP A N 3
ATOM 2683 C CA . ASP A 1 58 ? -1.243 1.632 -13.802 1.00 0.58 38 ASP A CA 3
ATOM 2684 C C . ASP A 1 58 ? -0.324 2.233 -14.870 1.00 0.57 38 ASP A C 3
ATOM 2685 O O . ASP A 1 58 ? 0.887 2.150 -14.780 1.00 0.55 38 ASP A O 3
ATOM 2694 N N . GLU A 1 59 ? -0.897 2.843 -15.880 1.00 0.66 39 GLU A N 3
ATOM 2695 C CA . GLU A 1 59 ? -0.065 3.464 -16.959 1.00 0.68 39 GLU A CA 3
ATOM 2696 C C . GLU A 1 59 ? 0.817 4.563 -16.363 1.00 0.59 39 GLU A C 3
ATOM 2697 O O . GLU A 1 59 ? 1.995 4.651 -16.655 1.00 0.60 39 GLU A O 3
ATOM 2709 N N . GLU A 1 60 ? 0.253 5.393 -15.518 1.00 0.57 40 GLU A N 3
ATOM 2710 C CA . GLU A 1 60 ? 1.054 6.481 -14.885 1.00 0.52 40 GLU A CA 3
ATOM 2711 C C . GLU A 1 60 ? 2.000 5.891 -13.829 1.00 0.44 40 GLU A C 3
ATOM 2712 O O . GLU A 1 60 ? 3.055 6.434 -13.565 1.00 0.42 40 GLU A O 3
ATOM 2724 N N . HIS A 1 61 ? 1.630 4.779 -13.229 1.00 0.42 41 HIS A N 3
ATOM 2725 C CA . HIS A 1 61 ? 2.505 4.146 -12.193 1.00 0.37 41 HIS A CA 3
ATOM 2726 C C . HIS A 1 61 ? 3.893 3.824 -12.775 1.00 0.34 41 HIS A C 3
ATOM 2727 O O . HIS A 1 61 ? 4.880 3.860 -12.069 1.00 0.33 41 HIS A O 3
ATOM 2741 N N . ARG A 1 62 ? 3.977 3.515 -14.051 1.00 0.42 42 ARG A N 3
ATOM 2742 C CA . ARG A 1 62 ? 5.311 3.205 -14.661 1.00 0.44 42 ARG A CA 3
ATOM 2743 C C . ARG A 1 62 ? 6.255 4.401 -14.480 1.00 0.36 42 ARG A C 3
ATOM 2744 O O . ARG A 1 62 ? 7.320 4.276 -13.907 1.00 0.36 42 ARG A O 3
ATOM 2765 N N . THR A 1 63 ? 5.857 5.563 -14.940 1.00 0.37 43 THR A N 3
ATOM 2766 C CA . THR A 1 63 ? 6.716 6.779 -14.769 1.00 0.35 43 THR A CA 3
ATOM 2767 C C . THR A 1 63 ? 6.758 7.154 -13.280 1.00 0.31 43 THR A C 3
ATOM 2768 O O . THR A 1 63 ? 7.794 7.530 -12.751 1.00 0.33 43 THR A O 3
ATOM 2779 N N . TRP A 1 64 ? 5.639 7.038 -12.601 1.00 0.28 44 TRP A N 3
ATOM 2780 C CA . TRP A 1 64 ? 5.596 7.367 -11.146 1.00 0.27 44 TRP A CA 3
ATOM 2781 C C . TRP A 1 64 ? 6.630 6.526 -10.387 1.00 0.25 44 TRP A C 3
ATOM 2782 O O . TRP A 1 64 ? 7.375 7.044 -9.580 1.00 0.31 44 TRP A O 3
ATOM 2803 N N . PHE A 1 65 ? 6.687 5.234 -10.638 1.00 0.24 45 PHE A N 3
ATOM 2804 C CA . PHE A 1 65 ? 7.682 4.390 -9.912 1.00 0.24 45 PHE A CA 3
ATOM 2805 C C . PHE A 1 65 ? 9.107 4.709 -10.364 1.00 0.23 45 PHE A C 3
ATOM 2806 O O . PHE A 1 65 ? 10.036 4.438 -9.653 1.00 0.25 45 PHE A O 3
ATOM 2823 N N . CYS A 1 66 ? 9.302 5.293 -11.520 1.00 0.27 46 CYS A N 3
ATOM 2824 C CA . CYS A 1 66 ? 10.702 5.626 -11.935 1.00 0.29 46 CYS A CA 3
ATOM 2825 C C . CYS A 1 66 ? 11.328 6.516 -10.850 1.00 0.27 46 CYS A C 3
ATOM 2826 O O . CYS A 1 66 ? 12.355 6.190 -10.267 1.00 0.28 46 CYS A O 3
ATOM 2834 N N . ALA A 1 67 ? 10.680 7.618 -10.550 1.00 0.28 47 ALA A N 3
ATOM 2835 C CA . ALA A 1 67 ? 11.192 8.530 -9.479 1.00 0.29 47 ALA A CA 3
ATOM 2836 C C . ALA A 1 67 ? 10.920 7.926 -8.089 1.00 0.25 47 ALA A C 3
ATOM 2837 O O . ALA A 1 67 ? 11.598 8.243 -7.129 1.00 0.28 47 ALA A O 3
ATOM 2844 N N . ARG A 1 68 ? 9.941 7.053 -7.978 1.00 0.24 48 ARG A N 3
ATOM 2845 C CA . ARG A 1 68 ? 9.633 6.422 -6.654 1.00 0.22 48 ARG A CA 3
ATOM 2846 C C . ARG A 1 68 ? 10.472 5.148 -6.457 1.00 0.22 48 ARG A C 3
ATOM 2847 O O . ARG A 1 68 ? 10.538 4.603 -5.372 1.00 0.27 48 ARG A O 3
ATOM 2868 N N . TYR A 1 69 ? 11.120 4.682 -7.494 1.00 0.21 49 TYR A N 3
ATOM 2869 C CA . TYR A 1 69 ? 11.970 3.461 -7.384 1.00 0.24 49 TYR A CA 3
ATOM 2870 C C . TYR A 1 69 ? 13.218 3.827 -6.607 1.00 0.25 49 TYR A C 3
ATOM 2871 O O . TYR A 1 69 ? 13.548 3.231 -5.601 1.00 0.29 49 TYR A O 3
ATOM 2889 N N . ALA A 1 70 ? 13.898 4.832 -7.086 1.00 0.24 50 ALA A N 3
ATOM 2890 C CA . ALA A 1 70 ? 15.135 5.308 -6.414 1.00 0.26 50 ALA A CA 3
ATOM 2891 C C . ALA A 1 70 ? 14.795 5.889 -5.044 1.00 0.26 50 ALA A C 3
ATOM 2892 O O . ALA A 1 70 ? 15.439 5.593 -4.057 1.00 0.30 50 ALA A O 3
ATOM 2899 N N . TRP A 1 71 ? 13.776 6.711 -4.987 1.00 0.24 51 TRP A N 3
ATOM 2900 C CA . TRP A 1 71 ? 13.366 7.314 -3.688 1.00 0.24 51 TRP A CA 3
ATOM 2901 C C . TRP A 1 71 ? 13.121 6.199 -2.673 1.00 0.24 51 TRP A C 3
ATOM 2902 O O . TRP A 1 71 ? 13.726 6.173 -1.624 1.00 0.28 51 TRP A O 3
ATOM 2923 N N . TYR A 1 72 ? 12.253 5.272 -2.991 1.00 0.23 52 TYR A N 3
ATOM 2924 C CA . TYR A 1 72 ? 11.979 4.145 -2.052 1.00 0.24 52 TYR A CA 3
ATOM 2925 C C . TYR A 1 72 ? 13.262 3.350 -1.789 1.00 0.27 52 TYR A C 3
ATOM 2926 O O . TYR A 1 72 ? 13.491 2.877 -0.696 1.00 0.33 52 TYR A O 3
ATOM 2944 N N . CYS A 1 73 ? 14.092 3.192 -2.788 1.00 0.28 53 CYS A N 3
ATOM 2945 C CA . CYS A 1 73 ? 15.356 2.417 -2.607 1.00 0.32 53 CYS A CA 3
ATOM 2946 C C . CYS A 1 73 ? 16.244 3.045 -1.521 1.00 0.32 53 CYS A C 3
ATOM 2947 O O . CYS A 1 73 ? 16.741 2.353 -0.655 1.00 0.37 53 CYS A O 3
ATOM 2955 N N . GLN A 1 74 ? 16.459 4.338 -1.562 1.00 0.31 54 GLN A N 3
ATOM 2956 C CA . GLN A 1 74 ? 17.338 4.980 -0.525 1.00 0.33 54 GLN A CA 3
ATOM 2957 C C . GLN A 1 74 ? 16.602 5.190 0.816 1.00 0.31 54 GLN A C 3
ATOM 2958 O O . GLN A 1 74 ? 17.195 5.044 1.872 1.00 0.35 54 GLN A O 3
ATOM 2972 N N . GLN A 1 75 ? 15.334 5.533 0.797 1.00 0.29 55 GLN A N 3
ATOM 2973 C CA . GLN A 1 75 ? 14.605 5.756 2.093 1.00 0.29 55 GLN A CA 3
ATOM 2974 C C . GLN A 1 75 ? 14.344 4.426 2.818 1.00 0.29 55 GLN A C 3
ATOM 2975 O O . GLN A 1 75 ? 14.403 4.367 4.031 1.00 0.33 55 GLN A O 3
ATOM 2989 N N . MET A 1 76 ? 14.073 3.358 2.100 1.00 0.29 56 MET A N 3
ATOM 2990 C CA . MET A 1 76 ? 13.831 2.048 2.786 1.00 0.30 56 MET A CA 3
ATOM 2991 C C . MET A 1 76 ? 15.157 1.476 3.297 1.00 0.29 56 MET A C 3
ATOM 2992 O O . MET A 1 76 ? 15.191 0.775 4.287 1.00 0.31 56 MET A O 3
ATOM 3006 N N . MET A 1 77 ? 16.254 1.790 2.644 1.00 0.31 57 MET A N 3
ATOM 3007 C CA . MET A 1 77 ? 17.579 1.287 3.123 1.00 0.32 57 MET A CA 3
ATOM 3008 C C . MET A 1 77 ? 17.856 1.873 4.511 1.00 0.31 57 MET A C 3
ATOM 3009 O O . MET A 1 77 ? 18.476 1.247 5.350 1.00 0.35 57 MET A O 3
ATOM 3023 N N . GLN A 1 78 ? 17.377 3.073 4.756 1.00 0.30 58 GLN A N 3
ATOM 3024 C CA . GLN A 1 78 ? 17.580 3.715 6.092 1.00 0.32 58 GLN A CA 3
ATOM 3025 C C . GLN A 1 78 ? 16.355 3.476 6.994 1.00 0.32 58 GLN A C 3
ATOM 3026 O O . GLN A 1 78 ? 16.413 3.682 8.192 1.00 0.40 58 GLN A O 3
ATOM 3040 N N . ALA A 1 79 ? 15.254 3.028 6.431 1.00 0.29 59 ALA A N 3
ATOM 3041 C CA . ALA A 1 79 ? 14.034 2.757 7.248 1.00 0.32 59 ALA A CA 3
ATOM 3042 C C . ALA A 1 79 ? 14.032 1.285 7.661 1.00 0.31 59 ALA A C 3
ATOM 3043 O O . ALA A 1 79 ? 13.846 0.963 8.819 1.00 0.36 59 ALA A O 3
ATOM 3050 N N . ARG A 1 80 ? 14.254 0.398 6.708 1.00 0.34 60 ARG A N 3
ATOM 3051 C CA . ARG A 1 80 ? 14.299 -1.077 6.983 1.00 0.41 60 ARG A CA 3
ATOM 3052 C C . ARG A 1 80 ? 12.890 -1.641 7.252 1.00 0.46 60 ARG A C 3
ATOM 3053 O O . ARG A 1 80 ? 12.520 -2.664 6.706 1.00 0.58 60 ARG A O 3
ATOM 3074 N N . GLU A 1 81 ? 12.099 -0.986 8.068 1.00 0.46 61 GLU A N 3
ATOM 3075 C CA . GLU A 1 81 ? 10.719 -1.484 8.343 1.00 0.58 61 GLU A CA 3
ATOM 3076 C C . GLU A 1 81 ? 9.814 -0.312 8.744 1.00 0.45 61 GLU A C 3
ATOM 3077 O O . GLU A 1 81 ? 9.086 0.209 7.923 1.00 0.41 61 GLU A O 3
ATOM 3089 N N . LEU A 1 82 ? 9.872 0.113 9.993 1.00 0.46 62 LEU A N 3
ATOM 3090 C CA . LEU A 1 82 ? 9.033 1.261 10.475 1.00 0.42 62 LEU A CA 3
ATOM 3091 C C . LEU A 1 82 ? 7.528 0.964 10.319 1.00 0.43 62 LEU A C 3
ATOM 3092 O O . LEU A 1 82 ? 6.847 0.692 11.290 1.00 0.53 62 LEU A O 3
ATOM 3108 N N . GLU A 1 83 ? 7.005 1.018 9.114 1.00 0.38 63 GLU A N 3
ATOM 3109 C CA . GLU A 1 83 ? 5.548 0.745 8.903 1.00 0.40 63 GLU A CA 3
ATOM 3110 C C . GLU A 1 83 ? 5.328 -0.066 7.615 1.00 0.38 63 GLU A C 3
ATOM 3111 O O . GLU A 1 83 ? 6.107 0.009 6.682 1.00 0.48 63 GLU A O 3
ATOM 3123 N N . LEU A 1 84 ? 4.265 -0.832 7.561 1.00 0.35 64 LEU A N 3
ATOM 3124 C CA . LEU A 1 84 ? 3.971 -1.645 6.340 1.00 0.35 64 LEU A CA 3
ATOM 3125 C C . LEU A 1 84 ? 2.561 -1.323 5.828 1.00 0.32 64 LEU A C 3
ATOM 3126 O O . LEU A 1 84 ? 1.618 -1.249 6.596 1.00 0.43 64 LEU A O 3
ATOM 3142 N N . GLU A 1 85 ? 2.410 -1.123 4.541 1.00 0.32 65 GLU A N 3
ATOM 3143 C CA . GLU A 1 85 ? 1.060 -0.796 3.982 1.00 0.38 65 GLU A CA 3
ATOM 3144 C C . GLU A 1 85 ? 0.718 -1.735 2.816 1.00 0.36 65 GLU A C 3
ATOM 3145 O O . GLU A 1 85 ? 0.951 -1.418 1.666 1.00 0.39 65 GLU A O 3
ATOM 3157 N N . HIS A 1 86 ? 0.161 -2.888 3.112 1.00 0.39 66 HIS A N 3
ATOM 3158 C CA . HIS A 1 86 ? -0.209 -3.865 2.034 1.00 0.41 66 HIS A CA 3
ATOM 3159 C C . HIS A 1 86 ? 1.026 -4.220 1.179 1.00 0.43 66 HIS A C 3
ATOM 3160 O O . HIS A 1 86 ? 1.991 -4.702 1.750 1.00 0.53 66 HIS A O 3
ATOM 3175 N N . MET A 1 21 ? -10.824 -14.056 -7.660 1.00 2.04 1 MET A N 4
ATOM 3176 C CA . MET A 1 21 ? -9.700 -13.095 -7.458 1.00 1.85 1 MET A CA 4
ATOM 3177 C C . MET A 1 21 ? -9.571 -12.735 -5.973 1.00 1.66 1 MET A C 4
ATOM 3178 O O . MET A 1 21 ? -10.538 -12.765 -5.234 1.00 1.84 1 MET A O 4
ATOM 3191 N N . ASP A 1 22 ? -8.384 -12.397 -5.529 1.00 1.58 2 ASP A N 4
ATOM 3192 C CA . ASP A 1 22 ? -8.198 -12.039 -4.088 1.00 1.56 2 ASP A CA 4
ATOM 3193 C C . ASP A 1 22 ? -7.510 -10.675 -3.948 1.00 1.27 2 ASP A C 4
ATOM 3194 O O . ASP A 1 22 ? -6.927 -10.161 -4.885 1.00 1.16 2 ASP A O 4
ATOM 3203 N N . HIS A 1 23 ? -7.582 -10.092 -2.771 1.00 1.25 3 HIS A N 4
ATOM 3204 C CA . HIS A 1 23 ? -6.946 -8.757 -2.527 1.00 1.12 3 HIS A CA 4
ATOM 3205 C C . HIS A 1 23 ? -7.447 -7.717 -3.540 1.00 0.85 3 HIS A C 4
ATOM 3206 O O . HIS A 1 23 ? -6.684 -6.927 -4.064 1.00 0.98 3 HIS A O 4
ATOM 3220 N N . SER A 1 24 ? -8.730 -7.707 -3.809 1.00 0.72 4 SER A N 4
ATOM 3221 C CA . SER A 1 24 ? -9.285 -6.714 -4.778 1.00 0.72 4 SER A CA 4
ATOM 3222 C C . SER A 1 24 ? -9.638 -5.414 -4.047 1.00 0.76 4 SER A C 4
ATOM 3223 O O . SER A 1 24 ? -9.222 -4.342 -4.444 1.00 0.92 4 SER A O 4
ATOM 3231 N N . LEU A 1 25 ? -10.391 -5.503 -2.977 1.00 0.75 5 LEU A N 4
ATOM 3232 C CA . LEU A 1 25 ? -10.763 -4.272 -2.209 1.00 0.83 5 LEU A CA 4
ATOM 3233 C C . LEU A 1 25 ? -9.592 -3.820 -1.325 1.00 0.83 5 LEU A C 4
ATOM 3234 O O . LEU A 1 25 ? -9.412 -2.642 -1.078 1.00 0.89 5 LEU A O 4
ATOM 3250 N N . ASN A 1 26 ? -8.799 -4.751 -0.845 1.00 0.85 6 ASN A N 4
ATOM 3251 C CA . ASN A 1 26 ? -7.637 -4.392 0.029 1.00 0.92 6 ASN A CA 4
ATOM 3252 C C . ASN A 1 26 ? -6.632 -3.515 -0.731 1.00 0.82 6 ASN A C 4
ATOM 3253 O O . ASN A 1 26 ? -6.175 -2.507 -0.226 1.00 0.84 6 ASN A O 4
ATOM 3264 N N . SER A 1 27 ? -6.285 -3.893 -1.940 1.00 0.79 7 SER A N 4
ATOM 3265 C CA . SER A 1 27 ? -5.308 -3.080 -2.732 1.00 0.77 7 SER A CA 4
ATOM 3266 C C . SER A 1 27 ? -5.919 -1.724 -3.117 1.00 0.66 7 SER A C 4
ATOM 3267 O O . SER A 1 27 ? -5.240 -0.715 -3.125 1.00 0.65 7 SER A O 4
ATOM 3275 N N . LEU A 1 28 ? -7.194 -1.694 -3.432 1.00 0.65 8 LEU A N 4
ATOM 3276 C CA . LEU A 1 28 ? -7.848 -0.402 -3.813 1.00 0.62 8 LEU A CA 4
ATOM 3277 C C . LEU A 1 28 ? -7.905 0.546 -2.607 1.00 0.58 8 LEU A C 4
ATOM 3278 O O . LEU A 1 28 ? -7.509 1.693 -2.696 1.00 0.59 8 LEU A O 4
ATOM 3294 N N . ASN A 1 29 ? -8.389 0.073 -1.480 1.00 0.60 9 ASN A N 4
ATOM 3295 C CA . ASN A 1 29 ? -8.468 0.946 -0.262 1.00 0.60 9 ASN A CA 4
ATOM 3296 C C . ASN A 1 29 ? -7.072 1.442 0.128 1.00 0.54 9 ASN A C 4
ATOM 3297 O O . ASN A 1 29 ? -6.888 2.602 0.449 1.00 0.53 9 ASN A O 4
ATOM 3308 N N . ASN A 1 30 ? -6.090 0.573 0.100 1.00 0.56 10 ASN A N 4
ATOM 3309 C CA . ASN A 1 30 ? -4.703 0.994 0.464 1.00 0.55 10 ASN A CA 4
ATOM 3310 C C . ASN A 1 30 ? -4.190 2.044 -0.529 1.00 0.48 10 ASN A C 4
ATOM 3311 O O . ASN A 1 30 ? -3.625 3.045 -0.141 1.00 0.51 10 ASN A O 4
ATOM 3322 N N . PHE A 1 31 ? -4.386 1.819 -1.808 1.00 0.48 11 PHE A N 4
ATOM 3323 C CA . PHE A 1 31 ? -3.906 2.800 -2.832 1.00 0.46 11 PHE A CA 4
ATOM 3324 C C . PHE A 1 31 ? -4.524 4.188 -2.606 1.00 0.43 11 PHE A C 4
ATOM 3325 O O . PHE A 1 31 ? -3.881 5.193 -2.825 1.00 0.50 11 PHE A O 4
ATOM 3342 N N . ASP A 1 32 ? -5.764 4.254 -2.181 1.00 0.43 12 ASP A N 4
ATOM 3343 C CA . ASP A 1 32 ? -6.414 5.587 -1.956 1.00 0.46 12 ASP A CA 4
ATOM 3344 C C . ASP A 1 32 ? -5.778 6.319 -0.764 1.00 0.41 12 ASP A C 4
ATOM 3345 O O . ASP A 1 32 ? -5.271 7.420 -0.903 1.00 0.41 12 ASP A O 4
ATOM 3354 N N . PHE A 1 33 ? -5.807 5.723 0.405 1.00 0.41 13 PHE A N 4
ATOM 3355 C CA . PHE A 1 33 ? -5.212 6.391 1.606 1.00 0.39 13 PHE A CA 4
ATOM 3356 C C . PHE A 1 33 ? -3.696 6.569 1.430 1.00 0.32 13 PHE A C 4
ATOM 3357 O O . PHE A 1 33 ? -3.131 7.567 1.842 1.00 0.33 13 PHE A O 4
ATOM 3374 N N . LEU A 1 34 ? -3.031 5.624 0.811 1.00 0.29 14 LEU A N 4
ATOM 3375 C CA . LEU A 1 34 ? -1.562 5.778 0.612 1.00 0.24 14 LEU A CA 4
ATOM 3376 C C . LEU A 1 34 ? -1.275 6.722 -0.557 1.00 0.21 14 LEU A C 4
ATOM 3377 O O . LEU A 1 34 ? -0.243 7.338 -0.596 1.00 0.22 14 LEU A O 4
ATOM 3393 N N . ALA A 1 35 ? -2.171 6.847 -1.509 1.00 0.24 15 ALA A N 4
ATOM 3394 C CA . ALA A 1 35 ? -1.905 7.773 -2.660 1.00 0.24 15 ALA A CA 4
ATOM 3395 C C . ALA A 1 35 ? -1.477 9.148 -2.131 1.00 0.23 15 ALA A C 4
ATOM 3396 O O . ALA A 1 35 ? -0.450 9.681 -2.521 1.00 0.24 15 ALA A O 4
ATOM 3403 N N . ARG A 1 36 ? -2.245 9.716 -1.230 1.00 0.25 16 ARG A N 4
ATOM 3404 C CA . ARG A 1 36 ? -1.872 11.048 -0.660 1.00 0.26 16 ARG A CA 4
ATOM 3405 C C . ARG A 1 36 ? -0.652 10.912 0.270 1.00 0.23 16 ARG A C 4
ATOM 3406 O O . ARG A 1 36 ? 0.143 11.825 0.390 1.00 0.26 16 ARG A O 4
ATOM 3427 N N . SER A 1 37 ? -0.489 9.777 0.916 1.00 0.22 17 SER A N 4
ATOM 3428 C CA . SER A 1 37 ? 0.690 9.591 1.821 1.00 0.24 17 SER A CA 4
ATOM 3429 C C . SER A 1 37 ? 1.950 9.264 1.003 1.00 0.22 17 SER A C 4
ATOM 3430 O O . SER A 1 37 ? 3.042 9.641 1.371 1.00 0.32 17 SER A O 4
ATOM 3438 N N . PHE A 1 38 ? 1.801 8.570 -0.105 1.00 0.19 18 PHE A N 4
ATOM 3439 C CA . PHE A 1 38 ? 2.981 8.218 -0.960 1.00 0.21 18 PHE A CA 4
ATOM 3440 C C . PHE A 1 38 ? 3.744 9.492 -1.332 1.00 0.24 18 PHE A C 4
ATOM 3441 O O . PHE A 1 38 ? 4.948 9.575 -1.171 1.00 0.31 18 PHE A O 4
ATOM 3458 N N . ALA A 1 39 ? 3.041 10.490 -1.822 1.00 0.24 19 ALA A N 4
ATOM 3459 C CA . ALA A 1 39 ? 3.708 11.775 -2.198 1.00 0.30 19 ALA A CA 4
ATOM 3460 C C . ALA A 1 39 ? 4.296 12.450 -0.949 1.00 0.31 19 ALA A C 4
ATOM 3461 O O . ALA A 1 39 ? 5.366 13.028 -0.995 1.00 0.39 19 ALA A O 4
ATOM 3468 N N . ARG A 1 40 ? 3.605 12.370 0.169 1.00 0.29 20 ARG A N 4
ATOM 3469 C CA . ARG A 1 40 ? 4.123 12.995 1.431 1.00 0.33 20 ARG A CA 4
ATOM 3470 C C . ARG A 1 40 ? 5.366 12.243 1.926 1.00 0.33 20 ARG A C 4
ATOM 3471 O O . ARG A 1 40 ? 6.311 12.841 2.407 1.00 0.40 20 ARG A O 4
ATOM 3492 N N . MET A 1 41 ? 5.371 10.936 1.800 1.00 0.32 21 MET A N 4
ATOM 3493 C CA . MET A 1 41 ? 6.550 10.128 2.249 1.00 0.34 21 MET A CA 4
ATOM 3494 C C . MET A 1 41 ? 7.780 10.458 1.389 1.00 0.39 21 MET A C 4
ATOM 3495 O O . MET A 1 41 ? 8.904 10.247 1.800 1.00 0.47 21 MET A O 4
ATOM 3509 N N . HIS A 1 42 ? 7.572 10.982 0.201 1.00 0.40 22 HIS A N 4
ATOM 3510 C CA . HIS A 1 42 ? 8.720 11.339 -0.689 1.00 0.50 22 HIS A CA 4
ATOM 3511 C C . HIS A 1 42 ? 9.594 12.418 -0.034 1.00 0.54 22 HIS A C 4
ATOM 3512 O O . HIS A 1 42 ? 10.808 12.373 -0.110 1.00 0.65 22 HIS A O 4
ATOM 3526 N N . ALA A 1 43 ? 8.984 13.386 0.607 1.00 0.57 23 ALA A N 4
ATOM 3527 C CA . ALA A 1 43 ? 9.775 14.473 1.266 1.00 0.67 23 ALA A CA 4
ATOM 3528 C C . ALA A 1 43 ? 10.255 14.034 2.659 1.00 0.58 23 ALA A C 4
ATOM 3529 O O . ALA A 1 43 ? 11.287 14.477 3.129 1.00 0.67 23 ALA A O 4
ATOM 3536 N N . GLU A 1 44 ? 9.516 13.177 3.325 1.00 0.55 24 GLU A N 4
ATOM 3537 C CA . GLU A 1 44 ? 9.934 12.721 4.691 1.00 0.56 24 GLU A CA 4
ATOM 3538 C C . GLU A 1 44 ? 10.971 11.591 4.604 1.00 0.47 24 GLU A C 4
ATOM 3539 O O . GLU A 1 44 ? 11.780 11.417 5.496 1.00 0.56 24 GLU A O 4
ATOM 3551 N N . GLY A 1 45 ? 10.951 10.820 3.542 1.00 0.40 25 GLY A N 4
ATOM 3552 C CA . GLY A 1 45 ? 11.930 9.700 3.402 1.00 0.40 25 GLY A CA 4
ATOM 3553 C C . GLY A 1 45 ? 11.496 8.521 4.283 1.00 0.37 25 GLY A C 4
ATOM 3554 O O . GLY A 1 45 ? 12.307 7.916 4.960 1.00 0.48 25 GLY A O 4
ATOM 3558 N N . ARG A 1 46 ? 10.227 8.190 4.275 1.00 0.32 26 ARG A N 4
ATOM 3559 C CA . ARG A 1 46 ? 9.738 7.046 5.108 1.00 0.32 26 ARG A CA 4
ATOM 3560 C C . ARG A 1 46 ? 9.400 5.849 4.210 1.00 0.28 26 ARG A C 4
ATOM 3561 O O . ARG A 1 46 ? 9.194 6.012 3.024 1.00 0.29 26 ARG A O 4
ATOM 3582 N N . PRO A 1 47 ? 9.353 4.681 4.808 1.00 0.27 27 PRO A N 4
ATOM 3583 C CA . PRO A 1 47 ? 9.039 3.443 4.045 1.00 0.26 27 PRO A CA 4
ATOM 3584 C C . PRO A 1 47 ? 7.571 3.432 3.595 1.00 0.25 27 PRO A C 4
ATOM 3585 O O . PRO A 1 47 ? 6.666 3.676 4.370 1.00 0.29 27 PRO A O 4
ATOM 3596 N N . VAL A 1 48 ? 7.348 3.156 2.334 1.00 0.24 28 VAL A N 4
ATOM 3597 C CA . VAL A 1 48 ? 5.957 3.125 1.779 1.00 0.23 28 VAL A CA 4
ATOM 3598 C C . VAL A 1 48 ? 5.811 1.881 0.898 1.00 0.25 28 VAL A C 4
ATOM 3599 O O . VAL A 1 48 ? 6.674 1.589 0.092 1.00 0.32 28 VAL A O 4
ATOM 3612 N N . ASP A 1 49 ? 4.746 1.132 1.054 1.00 0.25 29 ASP A N 4
ATOM 3613 C CA . ASP A 1 49 ? 4.588 -0.102 0.224 1.00 0.27 29 ASP A CA 4
ATOM 3614 C C . ASP A 1 49 ? 4.243 0.262 -1.225 1.00 0.26 29 ASP A C 4
ATOM 3615 O O . ASP A 1 49 ? 3.087 0.298 -1.620 1.00 0.27 29 ASP A O 4
ATOM 3624 N N . ILE A 1 50 ? 5.245 0.495 -2.035 1.00 0.26 30 ILE A N 4
ATOM 3625 C CA . ILE A 1 50 ? 4.975 0.827 -3.462 1.00 0.26 30 ILE A CA 4
ATOM 3626 C C . ILE A 1 50 ? 4.375 -0.396 -4.156 1.00 0.29 30 ILE A C 4
ATOM 3627 O O . ILE A 1 50 ? 3.596 -0.261 -5.074 1.00 0.31 30 ILE A O 4
ATOM 3643 N N . LEU A 1 51 ? 4.709 -1.586 -3.701 1.00 0.32 31 LEU A N 4
ATOM 3644 C CA . LEU A 1 51 ? 4.128 -2.823 -4.312 1.00 0.36 31 LEU A CA 4
ATOM 3645 C C . LEU A 1 51 ? 2.608 -2.669 -4.387 1.00 0.36 31 LEU A C 4
ATOM 3646 O O . LEU A 1 51 ? 1.998 -2.919 -5.408 1.00 0.40 31 LEU A O 4
ATOM 3662 N N . ALA A 1 52 ? 2.007 -2.223 -3.314 1.00 0.34 32 ALA A N 4
ATOM 3663 C CA . ALA A 1 52 ? 0.532 -2.008 -3.307 1.00 0.36 32 ALA A CA 4
ATOM 3664 C C . ALA A 1 52 ? 0.138 -1.145 -4.511 1.00 0.36 32 ALA A C 4
ATOM 3665 O O . ALA A 1 52 ? -0.885 -1.352 -5.136 1.00 0.43 32 ALA A O 4
ATOM 3672 N N . VAL A 1 53 ? 0.963 -0.179 -4.834 1.00 0.32 33 VAL A N 4
ATOM 3673 C CA . VAL A 1 53 ? 0.679 0.720 -5.998 1.00 0.32 33 VAL A CA 4
ATOM 3674 C C . VAL A 1 53 ? 1.059 0.056 -7.335 1.00 0.34 33 VAL A C 4
ATOM 3675 O O . VAL A 1 53 ? 0.483 0.359 -8.364 1.00 0.40 33 VAL A O 4
ATOM 3688 N N . THR A 1 54 ? 2.019 -0.831 -7.332 1.00 0.33 34 THR A N 4
ATOM 3689 C CA . THR A 1 54 ? 2.434 -1.494 -8.614 1.00 0.37 34 THR A CA 4
ATOM 3690 C C . THR A 1 54 ? 1.400 -2.550 -9.038 1.00 0.41 34 THR A C 4
ATOM 3691 O O . THR A 1 54 ? 1.235 -2.825 -10.212 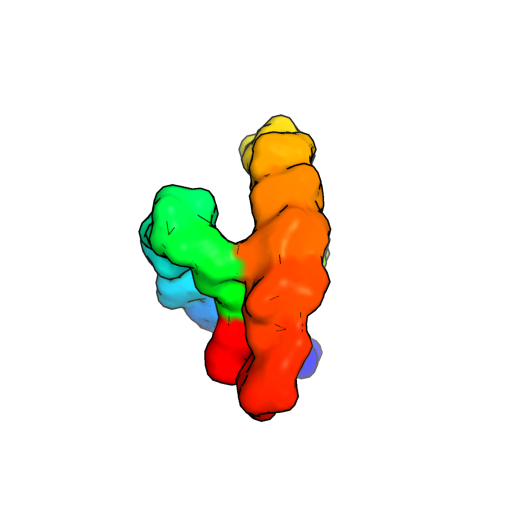1.00 0.50 34 THR A O 4
ATOM 3702 N N . GLY A 1 55 ? 0.704 -3.139 -8.094 1.00 0.42 35 GLY A N 4
ATOM 3703 C CA . GLY A 1 55 ? -0.319 -4.173 -8.440 1.00 0.47 35 GLY A CA 4
ATOM 3704 C C . GLY A 1 55 ? -1.600 -3.499 -8.952 1.00 0.45 35 GLY A C 4
ATOM 3705 O O . GLY A 1 55 ? -2.307 -4.052 -9.774 1.00 0.52 35 GLY A O 4
ATOM 3709 N N . ASN A 1 56 ? -1.909 -2.316 -8.472 1.00 0.46 36 ASN A N 4
ATOM 3710 C CA . ASN A 1 56 ? -3.151 -1.614 -8.930 1.00 0.50 36 ASN A CA 4
ATOM 3711 C C . ASN A 1 56 ? -3.001 -1.138 -10.381 1.00 0.50 36 ASN A C 4
ATOM 3712 O O . ASN A 1 56 ? -3.736 -1.560 -11.254 1.00 0.63 36 ASN A O 4
ATOM 3723 N N . MET A 1 57 ? -2.059 -0.262 -10.646 1.00 0.50 37 MET A N 4
ATOM 3724 C CA . MET A 1 57 ? -1.870 0.239 -12.045 1.00 0.55 37 MET A CA 4
ATOM 3725 C C . MET A 1 57 ? -0.440 -0.037 -12.530 1.00 0.49 37 MET A C 4
ATOM 3726 O O . MET A 1 57 ? 0.443 -0.340 -11.748 1.00 0.46 37 MET A O 4
ATOM 3740 N N . ASP A 1 58 ? -0.211 0.061 -13.817 1.00 0.53 38 ASP A N 4
ATOM 3741 C CA . ASP A 1 58 ? 1.158 -0.203 -14.362 1.00 0.53 38 ASP A CA 4
ATOM 3742 C C . ASP A 1 58 ? 1.523 0.811 -15.458 1.00 0.56 38 ASP A C 4
ATOM 3743 O O . ASP A 1 58 ? 2.622 1.331 -15.475 1.00 0.55 38 ASP A O 4
ATOM 3752 N N . GLU A 1 59 ? 0.617 1.090 -16.373 1.00 0.66 39 GLU A N 4
ATOM 3753 C CA . GLU A 1 59 ? 0.920 2.071 -17.470 1.00 0.72 39 GLU A CA 4
ATOM 3754 C C . GLU A 1 59 ? 1.438 3.387 -16.880 1.00 0.63 39 GLU A C 4
ATOM 3755 O O . GLU A 1 59 ? 2.544 3.808 -17.160 1.00 0.64 39 GLU A O 4
ATOM 3767 N N . GLU A 1 60 ? 0.650 4.024 -16.050 1.00 0.60 40 GLU A N 4
ATOM 3768 C CA . GLU A 1 60 ? 1.096 5.303 -15.415 1.00 0.56 40 GLU A CA 4
ATOM 3769 C C . GLU A 1 60 ? 2.072 4.996 -14.272 1.00 0.44 40 GLU A C 4
ATOM 3770 O O . GLU A 1 60 ? 2.868 5.832 -13.884 1.00 0.46 40 GLU A O 4
ATOM 3782 N N . HIS A 1 61 ? 2.018 3.796 -13.738 1.00 0.40 41 HIS A N 4
ATOM 3783 C CA . HIS A 1 61 ? 2.940 3.412 -12.629 1.00 0.36 41 HIS A CA 4
ATOM 3784 C C . HIS A 1 61 ? 4.400 3.440 -13.106 1.00 0.35 41 HIS A C 4
ATOM 3785 O O . HIS A 1 61 ? 5.297 3.713 -12.336 1.00 0.37 41 HIS A O 4
ATOM 3799 N N . ARG A 1 62 ? 4.646 3.161 -14.368 1.00 0.44 42 ARG A N 4
ATOM 3800 C CA . ARG A 1 62 ? 6.053 3.181 -14.883 1.00 0.51 42 ARG A CA 4
ATOM 3801 C C . ARG A 1 62 ? 6.686 4.555 -14.623 1.00 0.40 42 ARG A C 4
ATOM 3802 O O . ARG A 1 62 ? 7.802 4.653 -14.148 1.00 0.43 42 ARG A O 4
ATOM 3823 N N . THR A 1 63 ? 5.968 5.614 -14.912 1.00 0.37 43 THR A N 4
ATOM 3824 C CA . THR A 1 63 ? 6.504 6.989 -14.667 1.00 0.33 43 THR A CA 4
ATOM 3825 C C . THR A 1 63 ? 6.494 7.277 -13.157 1.00 0.28 43 THR A C 4
ATOM 3826 O O . THR A 1 63 ? 7.474 7.744 -12.597 1.00 0.29 43 THR A O 4
ATOM 3837 N N . TRP A 1 64 ? 5.393 6.992 -12.498 1.00 0.27 44 TRP A N 4
ATOM 3838 C CA . TRP A 1 64 ? 5.310 7.235 -11.026 1.00 0.25 44 TRP A CA 4
ATOM 3839 C C . TRP A 1 64 ? 6.418 6.466 -10.294 1.00 0.24 44 TRP A C 4
ATOM 3840 O O . TRP A 1 64 ? 7.131 7.031 -9.490 1.00 0.28 44 TRP A O 4
ATOM 3861 N N . PHE A 1 65 ? 6.569 5.186 -10.557 1.00 0.25 45 PHE A N 4
ATOM 3862 C CA . PHE A 1 65 ? 7.636 4.413 -9.853 1.00 0.26 45 PHE A CA 4
ATOM 3863 C C . PHE A 1 65 ? 9.028 4.861 -10.302 1.00 0.26 45 PHE A C 4
ATOM 3864 O O . PHE A 1 65 ? 9.980 4.649 -9.602 1.00 0.27 45 PHE A O 4
ATOM 3881 N N . CYS A 1 66 ? 9.169 5.490 -11.443 1.00 0.28 46 CYS A N 4
ATOM 3882 C CA . CYS A 1 66 ? 10.534 5.947 -11.855 1.00 0.30 46 CYS A CA 4
ATOM 3883 C C . CYS A 1 66 ? 11.098 6.849 -10.745 1.00 0.29 46 CYS A C 4
ATOM 3884 O O . CYS A 1 66 ? 12.150 6.583 -10.176 1.00 0.31 46 CYS A O 4
ATOM 3892 N N . ALA A 1 67 ? 10.375 7.891 -10.409 1.00 0.29 47 ALA A N 4
ATOM 3893 C CA . ALA A 1 67 ? 10.824 8.806 -9.315 1.00 0.31 47 ALA A CA 4
ATOM 3894 C C . ALA A 1 67 ? 10.606 8.146 -7.942 1.00 0.29 47 ALA A C 4
ATOM 3895 O O . ALA A 1 67 ? 11.264 8.483 -6.976 1.00 0.32 47 ALA A O 4
ATOM 3902 N N . ARG A 1 68 ? 9.693 7.202 -7.852 1.00 0.28 48 ARG A N 4
ATOM 3903 C CA . ARG A 1 68 ? 9.439 6.513 -6.546 1.00 0.29 48 ARG A CA 4
ATOM 3904 C C . ARG A 1 68 ? 10.371 5.299 -6.385 1.00 0.29 48 ARG A C 4
ATOM 3905 O O . ARG A 1 68 ? 10.483 4.734 -5.315 1.00 0.33 48 ARG A O 4
ATOM 3926 N N . TYR A 1 69 ? 11.045 4.906 -7.438 1.00 0.29 49 TYR A N 4
ATOM 3927 C CA . TYR A 1 69 ? 11.979 3.745 -7.362 1.00 0.31 49 TYR A CA 4
ATOM 3928 C C . TYR A 1 69 ? 13.213 4.178 -6.596 1.00 0.30 49 TYR A C 4
ATOM 3929 O O . TYR A 1 69 ? 13.594 3.588 -5.605 1.00 0.33 49 TYR A O 4
ATOM 3947 N N . ALA A 1 70 ? 13.826 5.228 -7.068 1.00 0.29 50 ALA A N 4
ATOM 3948 C CA . ALA A 1 70 ? 15.043 5.764 -6.407 1.00 0.30 50 ALA A CA 4
ATOM 3949 C C . ALA A 1 70 ? 14.701 6.272 -5.009 1.00 0.28 50 ALA A C 4
ATOM 3950 O O . ALA A 1 70 ? 15.387 5.981 -4.047 1.00 0.31 50 ALA A O 4
ATOM 3957 N N . TRP A 1 71 ? 13.633 7.022 -4.894 1.00 0.27 51 TRP A N 4
ATOM 3958 C CA . TRP A 1 71 ? 13.219 7.546 -3.562 1.00 0.26 51 TRP A CA 4
ATOM 3959 C C . TRP A 1 71 ? 13.049 6.372 -2.600 1.00 0.25 51 TRP A C 4
ATOM 3960 O O . TRP A 1 71 ? 13.658 6.336 -1.555 1.00 0.28 51 TRP A O 4
ATOM 3981 N N . TYR A 1 72 ? 12.242 5.406 -2.963 1.00 0.25 52 TYR A N 4
ATOM 3982 C CA . TYR A 1 72 ? 12.046 4.221 -2.080 1.00 0.26 52 TYR A CA 4
ATOM 3983 C C . TYR A 1 72 ? 13.381 3.498 -1.872 1.00 0.27 52 TYR A C 4
ATOM 3984 O O . TYR A 1 72 ? 13.673 3.020 -0.797 1.00 0.30 52 TYR A O 4
ATOM 4002 N N . CYS A 1 73 ? 14.185 3.414 -2.899 1.00 0.29 53 CYS A N 4
ATOM 4003 C CA . CYS A 1 73 ? 15.498 2.716 -2.779 1.00 0.32 53 CYS A CA 4
ATOM 4004 C C . CYS A 1 73 ? 16.360 3.344 -1.674 1.00 0.32 53 CYS A C 4
ATOM 4005 O O . CYS A 1 73 ? 16.928 2.642 -0.862 1.00 0.37 53 CYS A O 4
ATOM 4013 N N . GLN A 1 74 ? 16.473 4.651 -1.634 1.00 0.30 54 GLN A N 4
ATOM 4014 C CA . GLN A 1 74 ? 17.321 5.291 -0.573 1.00 0.31 54 GLN A CA 4
ATOM 4015 C C . GLN A 1 74 ? 16.582 5.402 0.780 1.00 0.29 54 GLN A C 4
ATOM 4016 O O . GLN A 1 74 ? 17.186 5.229 1.824 1.00 0.33 54 GLN A O 4
ATOM 4030 N N . GLN A 1 75 ? 15.298 5.691 0.787 1.00 0.27 55 GLN A N 4
ATOM 4031 C CA . GLN A 1 75 ? 14.572 5.815 2.099 1.00 0.26 55 GLN A CA 4
ATOM 4032 C C . GLN A 1 75 ? 14.404 4.444 2.771 1.00 0.27 55 GLN A C 4
ATOM 4033 O O . GLN A 1 75 ? 14.549 4.325 3.972 1.00 0.30 55 GLN A O 4
ATOM 4047 N N . MET A 1 76 ? 14.111 3.409 2.017 1.00 0.29 56 MET A N 4
ATOM 4048 C CA . MET A 1 76 ? 13.951 2.057 2.640 1.00 0.33 56 MET A CA 4
ATOM 4049 C C . MET A 1 76 ? 15.321 1.480 3.007 1.00 0.39 56 MET A C 4
ATOM 4050 O O . MET A 1 76 ? 15.444 0.724 3.948 1.00 0.47 56 MET A O 4
ATOM 4064 N N . MET A 1 77 ? 16.357 1.844 2.285 1.00 0.38 57 MET A N 4
ATOM 4065 C CA . MET A 1 77 ? 17.723 1.330 2.619 1.00 0.47 57 MET A CA 4
ATOM 4066 C C . MET A 1 77 ? 18.064 1.703 4.061 1.00 0.50 57 MET A C 4
ATOM 4067 O O . MET A 1 77 ? 18.674 0.941 4.788 1.00 0.58 57 MET A O 4
ATOM 4081 N N . GLN A 1 78 ? 17.661 2.878 4.469 1.00 0.46 58 GLN A N 4
ATOM 4082 C CA . GLN A 1 78 ? 17.942 3.334 5.869 1.00 0.50 58 GLN A CA 4
ATOM 4083 C C . GLN A 1 78 ? 16.769 2.999 6.809 1.00 0.49 58 GLN A C 4
ATOM 4084 O O . GLN A 1 78 ? 16.909 3.050 8.016 1.00 0.54 58 GLN A O 4
ATOM 4098 N N . ALA A 1 79 ? 15.622 2.655 6.270 1.00 0.45 59 ALA A N 4
ATOM 4099 C CA . ALA A 1 79 ? 14.450 2.316 7.137 1.00 0.48 59 ALA A CA 4
ATOM 4100 C C . ALA A 1 79 ? 14.375 0.799 7.347 1.00 0.50 59 ALA A C 4
ATOM 4101 O O . ALA A 1 79 ? 14.175 0.323 8.448 1.00 0.65 59 ALA A O 4
ATOM 4108 N N . ARG A 1 80 ? 14.537 0.046 6.289 1.00 0.50 60 ARG A N 4
ATOM 4109 C CA . ARG A 1 80 ? 14.482 -1.441 6.388 1.00 0.56 60 ARG A CA 4
ATOM 4110 C C . ARG A 1 80 ? 15.744 -1.978 7.072 1.00 0.59 60 ARG A C 4
ATOM 4111 O O . ARG A 1 80 ? 16.832 -1.916 6.527 1.00 0.76 60 ARG A O 4
ATOM 4132 N N . GLU A 1 81 ? 15.603 -2.499 8.263 1.00 0.62 61 GLU A N 4
ATOM 4133 C CA . GLU A 1 81 ? 16.787 -3.041 8.998 1.00 0.79 61 GLU A CA 4
ATOM 4134 C C . GLU A 1 81 ? 16.602 -4.531 9.333 1.00 0.89 61 GLU A C 4
ATOM 4135 O O . GLU A 1 81 ? 17.562 -5.226 9.605 1.00 1.28 61 GLU A O 4
ATOM 4147 N N . LEU A 1 82 ? 15.384 -5.029 9.327 1.00 0.88 62 LEU A N 4
ATOM 4148 C CA . LEU A 1 82 ? 15.163 -6.471 9.658 1.00 1.05 62 LEU A CA 4
ATOM 4149 C C . LEU A 1 82 ? 14.368 -7.181 8.549 1.00 1.04 62 LEU A C 4
ATOM 4150 O O . LEU A 1 82 ? 14.782 -8.213 8.055 1.00 1.24 62 LEU A O 4
ATOM 4166 N N . GLU A 1 83 ? 13.230 -6.652 8.162 1.00 0.94 63 GLU A N 4
ATOM 4167 C CA . GLU A 1 83 ? 12.414 -7.317 7.095 1.00 1.07 63 GLU A CA 4
ATOM 4168 C C . GLU A 1 83 ? 12.361 -6.456 5.825 1.00 0.84 63 GLU A C 4
ATOM 4169 O O . GLU A 1 83 ? 12.189 -5.253 5.888 1.00 0.75 63 GLU A O 4
ATOM 4181 N N . LEU A 1 84 ? 12.502 -7.072 4.671 1.00 0.97 64 LEU A N 4
ATOM 4182 C CA . LEU A 1 84 ? 12.457 -6.301 3.387 1.00 0.84 64 LEU A CA 4
ATOM 4183 C C . LEU A 1 84 ? 11.050 -6.354 2.775 1.00 0.80 64 LEU A C 4
ATOM 4184 O O . LEU A 1 84 ? 10.343 -7.337 2.906 1.00 1.01 64 LEU A O 4
ATOM 4200 N N . GLU A 1 85 ? 10.648 -5.304 2.097 1.00 0.65 65 GLU A N 4
ATOM 4201 C CA . GLU A 1 85 ? 9.296 -5.283 1.460 1.00 0.69 65 GLU A CA 4
ATOM 4202 C C . GLU A 1 85 ? 9.431 -5.322 -0.069 1.00 0.68 65 GLU A C 4
ATOM 4203 O O . GLU A 1 85 ? 8.839 -6.156 -0.727 1.00 0.88 65 GLU A O 4
ATOM 4215 N N . HIS A 1 86 ? 10.208 -4.429 -0.637 1.00 0.59 66 HIS A N 4
ATOM 4216 C CA . HIS A 1 86 ? 10.385 -4.416 -2.124 1.00 0.67 66 HIS A CA 4
ATOM 4217 C C . HIS A 1 86 ? 11.843 -4.719 -2.493 1.00 0.94 66 HIS A C 4
ATOM 4218 O O . HIS A 1 86 ? 12.725 -4.097 -1.921 1.00 1.08 66 HIS A O 4
ATOM 4233 N N . MET A 1 21 ? -1.154 -7.300 0.438 1.00 1.11 1 MET A N 5
ATOM 4234 C CA . MET A 1 21 ? -2.418 -6.499 0.345 1.00 1.10 1 MET A CA 5
ATOM 4235 C C . MET A 1 21 ? -2.612 -5.979 -1.088 1.00 0.86 1 MET A C 5
ATOM 4236 O O . MET A 1 21 ? -2.840 -4.803 -1.310 1.00 1.21 1 MET A O 5
ATOM 4249 N N . ASP A 1 22 ? -2.524 -6.853 -2.062 1.00 0.69 2 ASP A N 5
ATOM 4250 C CA . ASP A 1 22 ? -2.698 -6.421 -3.479 1.00 0.61 2 ASP A CA 5
ATOM 4251 C C . ASP A 1 22 ? -3.887 -7.156 -4.112 1.00 0.66 2 ASP A C 5
ATOM 4252 O O . ASP A 1 22 ? -3.730 -7.945 -5.027 1.00 0.89 2 ASP A O 5
ATOM 4261 N N . HIS A 1 23 ? -5.076 -6.897 -3.631 1.00 0.62 3 HIS A N 5
ATOM 4262 C CA . HIS A 1 23 ? -6.284 -7.572 -4.197 1.00 0.79 3 HIS A CA 5
ATOM 4263 C C . HIS A 1 23 ? -7.212 -6.537 -4.844 1.00 0.75 3 HIS A C 5
ATOM 4264 O O . HIS A 1 23 ? -6.834 -5.400 -5.060 1.00 0.79 3 HIS A O 5
ATOM 4278 N N . SER A 1 24 ? -8.424 -6.922 -5.160 1.00 0.89 4 SER A N 5
ATOM 4279 C CA . SER A 1 24 ? -9.376 -5.962 -5.799 1.00 0.93 4 SER A CA 5
ATOM 4280 C C . SER A 1 24 ? -9.880 -4.934 -4.776 1.00 0.67 4 SER A C 5
ATOM 4281 O O . SER A 1 24 ? -9.983 -3.759 -5.074 1.00 0.72 4 SER A O 5
ATOM 4289 N N . LEU A 1 25 ? -10.197 -5.364 -3.579 1.00 0.59 5 LEU A N 5
ATOM 4290 C CA . LEU A 1 25 ? -10.697 -4.409 -2.539 1.00 0.52 5 LEU A CA 5
ATOM 4291 C C . LEU A 1 25 ? -9.562 -4.000 -1.585 1.00 0.45 5 LEU A C 5
ATOM 4292 O O . LEU A 1 25 ? -9.533 -2.889 -1.088 1.00 0.58 5 LEU A O 5
ATOM 4308 N N . ASN A 1 26 ? -8.636 -4.892 -1.319 1.00 0.41 6 ASN A N 5
ATOM 4309 C CA . ASN A 1 26 ? -7.508 -4.566 -0.388 1.00 0.38 6 ASN A CA 5
ATOM 4310 C C . ASN A 1 26 ? -6.561 -3.532 -1.012 1.00 0.35 6 ASN A C 5
ATOM 4311 O O . ASN A 1 26 ? -6.219 -2.546 -0.387 1.00 0.46 6 ASN A O 5
ATOM 4322 N N . SER A 1 27 ? -6.129 -3.752 -2.233 1.00 0.37 7 SER A N 5
ATOM 4323 C CA . SER A 1 27 ? -5.198 -2.779 -2.888 1.00 0.43 7 SER A CA 5
ATOM 4324 C C . SER A 1 27 ? -5.914 -1.452 -3.178 1.00 0.41 7 SER A C 5
ATOM 4325 O O . SER A 1 27 ? -5.308 -0.400 -3.145 1.00 0.49 7 SER A O 5
ATOM 4333 N N . LEU A 1 28 ? -7.195 -1.493 -3.465 1.00 0.40 8 LEU A N 5
ATOM 4334 C CA . LEU A 1 28 ? -7.939 -0.227 -3.759 1.00 0.45 8 LEU A CA 5
ATOM 4335 C C . LEU A 1 28 ? -8.027 0.651 -2.506 1.00 0.40 8 LEU A C 5
ATOM 4336 O O . LEU A 1 28 ? -7.694 1.821 -2.540 1.00 0.47 8 LEU A O 5
ATOM 4352 N N . ASN A 1 29 ? -8.472 0.098 -1.402 1.00 0.38 9 ASN A N 5
ATOM 4353 C CA . ASN A 1 29 ? -8.583 0.903 -0.145 1.00 0.39 9 ASN A CA 5
ATOM 4354 C C . ASN A 1 29 ? -7.193 1.300 0.366 1.00 0.35 9 ASN A C 5
ATOM 4355 O O . ASN A 1 29 ? -6.981 2.418 0.797 1.00 0.39 9 ASN A O 5
ATOM 4366 N N . ASN A 1 30 ? -6.247 0.392 0.321 1.00 0.33 10 ASN A N 5
ATOM 4367 C CA . ASN A 1 30 ? -4.869 0.714 0.806 1.00 0.34 10 ASN A CA 5
ATOM 4368 C C . ASN A 1 30 ? -4.216 1.772 -0.095 1.00 0.33 10 ASN A C 5
ATOM 4369 O O . ASN A 1 30 ? -3.649 2.732 0.385 1.00 0.42 10 ASN A O 5
ATOM 4380 N N . PHE A 1 31 ? -4.286 1.597 -1.393 1.00 0.30 11 PHE A N 5
ATOM 4381 C CA . PHE A 1 31 ? -3.660 2.592 -2.321 1.00 0.33 11 PHE A CA 5
ATOM 4382 C C . PHE A 1 31 ? -4.403 3.939 -2.290 1.00 0.28 11 PHE A C 5
ATOM 4383 O O . PHE A 1 31 ? -3.867 4.947 -2.700 1.00 0.31 11 PHE A O 5
ATOM 4400 N N . ASP A 1 32 ? -5.623 3.975 -1.807 1.00 0.31 12 ASP A N 5
ATOM 4401 C CA . ASP A 1 32 ? -6.369 5.272 -1.754 1.00 0.31 12 ASP A CA 5
ATOM 4402 C C . ASP A 1 32 ? -5.767 6.177 -0.669 1.00 0.28 12 ASP A C 5
ATOM 4403 O O . ASP A 1 32 ? -5.286 7.265 -0.951 1.00 0.29 12 ASP A O 5
ATOM 4412 N N . PHE A 1 33 ? -5.776 5.732 0.568 1.00 0.29 13 PHE A N 5
ATOM 4413 C CA . PHE A 1 33 ? -5.195 6.562 1.668 1.00 0.30 13 PHE A CA 5
ATOM 4414 C C . PHE A 1 33 ? -3.676 6.695 1.481 1.00 0.27 13 PHE A C 5
ATOM 4415 O O . PHE A 1 33 ? -3.084 7.679 1.881 1.00 0.31 13 PHE A O 5
ATOM 4432 N N . LEU A 1 34 ? -3.043 5.732 0.854 1.00 0.24 14 LEU A N 5
ATOM 4433 C CA . LEU A 1 34 ? -1.574 5.845 0.631 1.00 0.22 14 LEU A CA 5
ATOM 4434 C C . LEU A 1 34 ? -1.299 6.710 -0.599 1.00 0.19 14 LEU A C 5
ATOM 4435 O O . LEU A 1 34 ? -0.302 7.375 -0.661 1.00 0.22 14 LEU A O 5
ATOM 4451 N N . ALA A 1 35 ? -2.171 6.709 -1.580 1.00 0.21 15 ALA A N 5
ATOM 4452 C CA . ALA A 1 35 ? -1.929 7.550 -2.800 1.00 0.22 15 ALA A CA 5
ATOM 4453 C C . ALA A 1 35 ? -1.498 8.965 -2.386 1.00 0.22 15 ALA A C 5
ATOM 4454 O O . ALA A 1 35 ? -0.459 9.453 -2.800 1.00 0.26 15 ALA A O 5
ATOM 4461 N N . ARG A 1 36 ? -2.281 9.616 -1.554 1.00 0.24 16 ARG A N 5
ATOM 4462 C CA . ARG A 1 36 ? -1.909 10.993 -1.097 1.00 0.28 16 ARG A CA 5
ATOM 4463 C C . ARG A 1 36 ? -0.693 10.925 -0.154 1.00 0.26 16 ARG A C 5
ATOM 4464 O O . ARG A 1 36 ? 0.172 11.781 -0.186 1.00 0.31 16 ARG A O 5
ATOM 4485 N N . SER A 1 37 ? -0.618 9.909 0.675 1.00 0.23 17 SER A N 5
ATOM 4486 C CA . SER A 1 37 ? 0.541 9.777 1.616 1.00 0.23 17 SER A CA 5
ATOM 4487 C C . SER A 1 37 ? 1.825 9.375 0.863 1.00 0.23 17 SER A C 5
ATOM 4488 O O . SER A 1 37 ? 2.911 9.753 1.247 1.00 0.30 17 SER A O 5
ATOM 4496 N N . PHE A 1 38 ? 1.700 8.617 -0.206 1.00 0.21 18 PHE A N 5
ATOM 4497 C CA . PHE A 1 38 ? 2.900 8.188 -0.998 1.00 0.21 18 PHE A CA 5
ATOM 4498 C C . PHE A 1 38 ? 3.686 9.428 -1.431 1.00 0.24 18 PHE A C 5
ATOM 4499 O O . PHE A 1 38 ? 4.881 9.524 -1.226 1.00 0.29 18 PHE A O 5
ATOM 4516 N N . ALA A 1 39 ? 3.003 10.382 -2.027 1.00 0.25 19 ALA A N 5
ATOM 4517 C CA . ALA A 1 39 ? 3.680 11.637 -2.477 1.00 0.29 19 ALA A CA 5
ATOM 4518 C C . ALA A 1 39 ? 4.307 12.360 -1.274 1.00 0.30 19 ALA A C 5
ATOM 4519 O O . ALA A 1 39 ? 5.400 12.889 -1.362 1.00 0.37 19 ALA A O 5
ATOM 4526 N N . ARG A 1 40 ? 3.624 12.376 -0.149 1.00 0.29 20 ARG A N 5
ATOM 4527 C CA . ARG A 1 40 ? 4.178 13.054 1.068 1.00 0.31 20 ARG A CA 5
ATOM 4528 C C . ARG A 1 40 ? 5.377 12.269 1.618 1.00 0.30 20 ARG A C 5
ATOM 4529 O O . ARG A 1 40 ? 6.337 12.845 2.097 1.00 0.37 20 ARG A O 5
ATOM 4550 N N . MET A 1 41 ? 5.328 10.958 1.546 1.00 0.27 21 MET A N 5
ATOM 4551 C CA . MET A 1 41 ? 6.464 10.121 2.054 1.00 0.27 21 MET A CA 5
ATOM 4552 C C . MET A 1 41 ? 7.730 10.375 1.222 1.00 0.30 21 MET A C 5
ATOM 4553 O O . MET A 1 41 ? 8.833 10.146 1.680 1.00 0.36 21 MET A O 5
ATOM 4567 N N . HIS A 1 42 ? 7.578 10.851 0.005 1.00 0.32 22 HIS A N 5
ATOM 4568 C CA . HIS A 1 42 ? 8.768 11.129 -0.859 1.00 0.38 22 HIS A CA 5
ATOM 4569 C C . HIS A 1 42 ? 9.679 12.171 -0.194 1.00 0.43 22 HIS A C 5
ATOM 4570 O O . HIS A 1 42 ? 10.888 12.033 -0.190 1.00 0.54 22 HIS A O 5
ATOM 4584 N N . ALA A 1 43 ? 9.106 13.206 0.370 1.00 0.45 23 ALA A N 5
ATOM 4585 C CA . ALA A 1 43 ? 9.934 14.256 1.042 1.00 0.53 23 ALA A CA 5
ATOM 4586 C C . ALA A 1 43 ? 10.306 13.819 2.467 1.00 0.50 23 ALA A C 5
ATOM 4587 O O . ALA A 1 43 ? 11.357 14.167 2.971 1.00 0.57 23 ALA A O 5
ATOM 4594 N N . GLU A 1 44 ? 9.453 13.061 3.119 1.00 0.45 24 GLU A N 5
ATOM 4595 C CA . GLU A 1 44 ? 9.758 12.606 4.514 1.00 0.45 24 GLU A CA 5
ATOM 4596 C C . GLU A 1 44 ? 10.840 11.514 4.511 1.00 0.43 24 GLU A C 5
ATOM 4597 O O . GLU A 1 44 ? 11.573 11.361 5.470 1.00 0.50 24 GLU A O 5
ATOM 4609 N N . GLY A 1 45 ? 10.945 10.755 3.446 1.00 0.38 25 GLY A N 5
ATOM 4610 C CA . GLY A 1 45 ? 11.975 9.674 3.384 1.00 0.39 25 GLY A CA 5
ATOM 4611 C C . GLY A 1 45 ? 11.535 8.487 4.250 1.00 0.35 25 GLY A C 5
ATOM 4612 O O . GLY A 1 45 ? 12.304 7.963 5.033 1.00 0.43 25 GLY A O 5
ATOM 4616 N N . ARG A 1 46 ? 10.302 8.061 4.110 1.00 0.33 26 ARG A N 5
ATOM 4617 C CA . ARG A 1 46 ? 9.802 6.905 4.918 1.00 0.31 26 ARG A CA 5
ATOM 4618 C C . ARG A 1 46 ? 9.481 5.720 3.995 1.00 0.27 26 ARG A C 5
ATOM 4619 O O . ARG A 1 46 ? 9.251 5.908 2.816 1.00 0.28 26 ARG A O 5
ATOM 4640 N N . PRO A 1 47 ? 9.487 4.531 4.559 1.00 0.27 27 PRO A N 5
ATOM 4641 C CA . PRO A 1 47 ? 9.202 3.316 3.759 1.00 0.26 27 PRO A CA 5
ATOM 4642 C C . PRO A 1 47 ? 7.709 3.212 3.434 1.00 0.25 27 PRO A C 5
ATOM 4643 O O . PRO A 1 47 ? 6.864 3.209 4.310 1.00 0.32 27 PRO A O 5
ATOM 4654 N N . VAL A 1 48 ? 7.394 3.135 2.168 1.00 0.23 28 VAL A N 5
ATOM 4655 C CA . VAL A 1 48 ? 5.968 3.038 1.730 1.00 0.23 28 VAL A CA 5
ATOM 4656 C C . VAL A 1 48 ? 5.803 1.790 0.856 1.00 0.24 28 VAL A C 5
ATOM 4657 O O . VAL A 1 48 ? 6.643 1.500 0.025 1.00 0.27 28 VAL A O 5
ATOM 4670 N N . ASP A 1 49 ? 4.745 1.038 1.046 1.00 0.26 29 ASP A N 5
ATOM 4671 C CA . ASP A 1 49 ? 4.560 -0.204 0.229 1.00 0.28 29 ASP A CA 5
ATOM 4672 C C . ASP A 1 49 ? 4.233 0.150 -1.227 1.00 0.24 29 ASP A C 5
ATOM 4673 O O . ASP A 1 49 ? 3.078 0.212 -1.628 1.00 0.25 29 ASP A O 5
ATOM 4682 N N . ILE A 1 50 ? 5.241 0.346 -2.039 1.00 0.23 30 ILE A N 5
ATOM 4683 C CA . ILE A 1 50 ? 4.977 0.671 -3.467 1.00 0.22 30 ILE A CA 5
ATOM 4684 C C . ILE A 1 50 ? 4.404 -0.558 -4.174 1.00 0.23 30 ILE A C 5
ATOM 4685 O O . ILE A 1 50 ? 3.658 -0.430 -5.121 1.00 0.27 30 ILE A O 5
ATOM 4701 N N . LEU A 1 51 ? 4.724 -1.746 -3.703 1.00 0.26 31 LEU A N 5
ATOM 4702 C CA . LEU A 1 51 ? 4.164 -2.983 -4.334 1.00 0.31 31 LEU A CA 5
ATOM 4703 C C . LEU A 1 51 ? 2.643 -2.834 -4.441 1.00 0.32 31 LEU A C 5
ATOM 4704 O O . LEU A 1 51 ? 2.047 -3.145 -5.455 1.00 0.35 31 LEU A O 5
ATOM 4720 N N . ALA A 1 52 ? 2.025 -2.317 -3.407 1.00 0.32 32 ALA A N 5
ATOM 4721 C CA . ALA A 1 52 ? 0.551 -2.091 -3.435 1.00 0.36 32 ALA A CA 5
ATOM 4722 C C . ALA A 1 52 ? 0.203 -1.215 -4.645 1.00 0.33 32 ALA A C 5
ATOM 4723 O O . ALA A 1 52 ? -0.787 -1.425 -5.323 1.00 0.39 32 ALA A O 5
ATOM 4730 N N . VAL A 1 53 ? 1.030 -0.233 -4.907 1.00 0.28 33 VAL A N 5
ATOM 4731 C CA . VAL A 1 53 ? 0.799 0.694 -6.063 1.00 0.28 33 VAL A CA 5
ATOM 4732 C C . VAL A 1 53 ? 1.136 0.032 -7.410 1.00 0.27 33 VAL A C 5
ATOM 4733 O O . VAL A 1 53 ? 0.599 0.404 -8.437 1.00 0.34 33 VAL A O 5
ATOM 4746 N N . THR A 1 54 ? 2.027 -0.925 -7.421 1.00 0.27 34 THR A N 5
ATOM 4747 C CA . THR A 1 54 ? 2.409 -1.584 -8.715 1.00 0.32 34 THR A CA 5
ATOM 4748 C C . THR A 1 54 ? 1.346 -2.608 -9.143 1.00 0.41 34 THR A C 5
ATOM 4749 O O . THR A 1 54 ? 1.153 -2.849 -10.320 1.00 0.52 34 THR A O 5
ATOM 4760 N N . GLY A 1 55 ? 0.661 -3.210 -8.201 1.00 0.45 35 GLY A N 5
ATOM 4761 C CA . GLY A 1 55 ? -0.383 -4.218 -8.555 1.00 0.56 35 GLY A CA 5
ATOM 4762 C C . GLY A 1 55 ? -1.714 -3.524 -8.882 1.00 0.61 35 GLY A C 5
ATOM 4763 O O . GLY A 1 55 ? -2.520 -4.049 -9.627 1.00 1.08 35 GLY A O 5
ATOM 4767 N N . ASN A 1 56 ? -1.954 -2.353 -8.335 1.00 0.37 36 ASN A N 5
ATOM 4768 C CA . ASN A 1 56 ? -3.239 -1.640 -8.625 1.00 0.41 36 ASN A CA 5
ATOM 4769 C C . ASN A 1 56 ? -3.178 -0.970 -10.005 1.00 0.38 36 ASN A C 5
ATOM 4770 O O . ASN A 1 56 ? -4.037 -1.182 -10.839 1.00 0.54 36 ASN A O 5
ATOM 4781 N N . MET A 1 57 ? -2.167 -0.171 -10.250 1.00 0.37 37 MET A N 5
ATOM 4782 C CA . MET A 1 57 ? -2.046 0.508 -11.579 1.00 0.40 37 MET A CA 5
ATOM 4783 C C . MET A 1 57 ? -0.677 0.205 -12.205 1.00 0.36 37 MET A C 5
ATOM 4784 O O . MET A 1 57 ? 0.270 -0.128 -11.514 1.00 0.37 37 MET A O 5
ATOM 4798 N N . ASP A 1 58 ? -0.570 0.306 -13.508 1.00 0.38 38 ASP A N 5
ATOM 4799 C CA . ASP A 1 58 ? 0.734 0.012 -14.181 1.00 0.38 38 ASP A CA 5
ATOM 4800 C C . ASP A 1 58 ? 1.025 1.028 -15.296 1.00 0.39 38 ASP A C 5
ATOM 4801 O O . ASP A 1 58 ? 2.138 1.500 -15.428 1.00 0.38 38 ASP A O 5
ATOM 4810 N N . GLU A 1 59 ? 0.038 1.366 -16.097 1.00 0.45 39 GLU A N 5
ATOM 4811 C CA . GLU A 1 59 ? 0.264 2.356 -17.203 1.00 0.49 39 GLU A CA 5
ATOM 4812 C C . GLU A 1 59 ? 0.861 3.644 -16.632 1.00 0.42 39 GLU A C 5
ATOM 4813 O O . GLU A 1 59 ? 1.938 4.063 -17.015 1.00 0.45 39 GLU A O 5
ATOM 4825 N N . GLU A 1 60 ? 0.175 4.261 -15.703 1.00 0.40 40 GLU A N 5
ATOM 4826 C CA . GLU A 1 60 ? 0.705 5.512 -15.081 1.00 0.39 40 GLU A CA 5
ATOM 4827 C C . GLU A 1 60 ? 1.777 5.163 -14.032 1.00 0.33 40 GLU A C 5
ATOM 4828 O O . GLU A 1 60 ? 2.564 6.002 -13.636 1.00 0.37 40 GLU A O 5
ATOM 4840 N N . HIS A 1 61 ? 1.808 3.925 -13.589 1.00 0.29 41 HIS A N 5
ATOM 4841 C CA . HIS A 1 61 ? 2.818 3.497 -12.573 1.00 0.27 41 HIS A CA 5
ATOM 4842 C C . HIS A 1 61 ? 4.235 3.498 -13.172 1.00 0.27 41 HIS A C 5
ATOM 4843 O O . HIS A 1 61 ? 5.212 3.588 -12.452 1.00 0.33 41 HIS A O 5
ATOM 4857 N N . ARG A 1 62 ? 4.356 3.391 -14.476 1.00 0.30 42 ARG A N 5
ATOM 4858 C CA . ARG A 1 62 ? 5.712 3.379 -15.114 1.00 0.35 42 ARG A CA 5
ATOM 4859 C C . ARG A 1 62 ? 6.505 4.633 -14.718 1.00 0.31 42 ARG A C 5
ATOM 4860 O O . ARG A 1 62 ? 7.594 4.539 -14.182 1.00 0.35 42 ARG A O 5
ATOM 4881 N N . THR A 1 63 ? 5.966 5.803 -14.968 1.00 0.31 43 THR A N 5
ATOM 4882 C CA . THR A 1 63 ? 6.693 7.058 -14.594 1.00 0.32 43 THR A CA 5
ATOM 4883 C C . THR A 1 63 ? 6.591 7.306 -13.078 1.00 0.26 43 THR A C 5
ATOM 4884 O O . THR A 1 63 ? 7.476 7.895 -12.479 1.00 0.28 43 THR A O 5
ATOM 4895 N N . TRP A 1 64 ? 5.529 6.846 -12.449 1.00 0.26 44 TRP A N 5
ATOM 4896 C CA . TRP A 1 64 ? 5.385 7.045 -10.974 1.00 0.25 44 TRP A CA 5
ATOM 4897 C C . TRP A 1 64 ? 6.479 6.267 -10.236 1.00 0.24 44 TRP A C 5
ATOM 4898 O O . TRP A 1 64 ? 7.204 6.828 -9.439 1.00 0.28 44 TRP A O 5
ATOM 4919 N N . PHE A 1 65 ? 6.609 4.983 -10.491 1.00 0.24 45 PHE A N 5
ATOM 4920 C CA . PHE A 1 65 ? 7.667 4.202 -9.784 1.00 0.24 45 PHE A CA 5
ATOM 4921 C C . PHE A 1 65 ? 9.062 4.654 -10.221 1.00 0.25 45 PHE A C 5
ATOM 4922 O O . PHE A 1 65 ? 10.012 4.430 -9.523 1.00 0.29 45 PHE A O 5
ATOM 4939 N N . CYS A 1 66 ? 9.203 5.300 -11.353 1.00 0.28 46 CYS A N 5
ATOM 4940 C CA . CYS A 1 66 ? 10.567 5.760 -11.762 1.00 0.31 46 CYS A CA 5
ATOM 4941 C C . CYS A 1 66 ? 11.135 6.667 -10.657 1.00 0.29 46 CYS A C 5
ATOM 4942 O O . CYS A 1 66 ? 12.173 6.385 -10.071 1.00 0.32 46 CYS A O 5
ATOM 4950 N N . ALA A 1 67 ? 10.436 7.734 -10.348 1.00 0.29 47 ALA A N 5
ATOM 4951 C CA . ALA A 1 67 ? 10.901 8.656 -9.264 1.00 0.31 47 ALA A CA 5
ATOM 4952 C C . ALA A 1 67 ? 10.658 8.030 -7.879 1.00 0.28 47 ALA A C 5
ATOM 4953 O O . ALA A 1 67 ? 11.293 8.401 -6.911 1.00 0.30 47 ALA A O 5
ATOM 4960 N N . ARG A 1 68 ? 9.753 7.080 -7.778 1.00 0.27 48 ARG A N 5
ATOM 4961 C CA . ARG A 1 68 ? 9.485 6.433 -6.454 1.00 0.25 48 ARG A CA 5
ATOM 4962 C C . ARG A 1 68 ? 10.395 5.207 -6.262 1.00 0.24 48 ARG A C 5
ATOM 4963 O O . ARG A 1 68 ? 10.535 4.695 -5.167 1.00 0.28 48 ARG A O 5
ATOM 4984 N N . TYR A 1 69 ? 11.027 4.748 -7.316 1.00 0.25 49 TYR A N 5
ATOM 4985 C CA . TYR A 1 69 ? 11.948 3.577 -7.210 1.00 0.26 49 TYR A CA 5
ATOM 4986 C C . TYR A 1 69 ? 13.179 4.018 -6.442 1.00 0.27 49 TYR A C 5
ATOM 4987 O O . TYR A 1 69 ? 13.556 3.444 -5.439 1.00 0.32 49 TYR A O 5
ATOM 5005 N N . ALA A 1 70 ? 13.792 5.062 -6.929 1.00 0.27 50 ALA A N 5
ATOM 5006 C CA . ALA A 1 70 ? 15.006 5.615 -6.278 1.00 0.28 50 ALA A CA 5
ATOM 5007 C C . ALA A 1 70 ? 14.668 6.141 -4.884 1.00 0.25 50 ALA A C 5
ATOM 5008 O O . ALA A 1 70 ? 15.378 5.893 -3.929 1.00 0.28 50 ALA A O 5
ATOM 5015 N N . TRP A 1 71 ? 13.584 6.867 -4.768 1.00 0.26 51 TRP A N 5
ATOM 5016 C CA . TRP A 1 71 ? 13.180 7.415 -3.441 1.00 0.25 51 TRP A CA 5
ATOM 5017 C C . TRP A 1 71 ? 13.018 6.271 -2.438 1.00 0.22 51 TRP A C 5
ATOM 5018 O O . TRP A 1 71 ? 13.602 6.292 -1.375 1.00 0.27 51 TRP A O 5
ATOM 5039 N N . TYR A 1 72 ? 12.241 5.269 -2.774 1.00 0.22 52 TYR A N 5
ATOM 5040 C CA . TYR A 1 72 ? 12.059 4.121 -1.838 1.00 0.21 52 TYR A CA 5
ATOM 5041 C C . TYR A 1 72 ? 13.397 3.407 -1.615 1.00 0.21 52 TYR A C 5
ATOM 5042 O O . TYR A 1 72 ? 13.653 2.870 -0.558 1.00 0.24 52 TYR A O 5
ATOM 5060 N N . CYS A 1 73 ? 14.244 3.396 -2.612 1.00 0.22 53 CYS A N 5
ATOM 5061 C CA . CYS A 1 73 ? 15.567 2.718 -2.481 1.00 0.24 53 CYS A CA 5
ATOM 5062 C C . CYS A 1 73 ? 16.461 3.447 -1.464 1.00 0.23 53 CYS A C 5
ATOM 5063 O O . CYS A 1 73 ? 17.059 2.829 -0.603 1.00 0.26 53 CYS A O 5
ATOM 5071 N N . GLN A 1 74 ? 16.559 4.751 -1.558 1.00 0.23 54 GLN A N 5
ATOM 5072 C CA . GLN A 1 74 ? 17.422 5.512 -0.598 1.00 0.25 54 GLN A CA 5
ATOM 5073 C C . GLN A 1 74 ? 16.727 5.682 0.767 1.00 0.24 54 GLN A C 5
ATOM 5074 O O . GLN A 1 74 ? 17.381 5.693 1.800 1.00 0.29 54 GLN A O 5
ATOM 5088 N N . GLN A 1 75 ? 15.418 5.808 0.796 1.00 0.23 55 GLN A N 5
ATOM 5089 C CA . GLN A 1 75 ? 14.719 5.973 2.110 1.00 0.24 55 GLN A CA 5
ATOM 5090 C C . GLN A 1 75 ? 14.715 4.646 2.882 1.00 0.23 55 GLN A C 5
ATOM 5091 O O . GLN A 1 75 ? 14.797 4.637 4.093 1.00 0.26 55 GLN A O 5
ATOM 5105 N N . MET A 1 76 ? 14.628 3.524 2.195 1.00 0.23 56 MET A N 5
ATOM 5106 C CA . MET A 1 76 ? 14.629 2.211 2.914 1.00 0.24 56 MET A CA 5
ATOM 5107 C C . MET A 1 76 ? 15.988 1.991 3.580 1.00 0.25 56 MET A C 5
ATOM 5108 O O . MET A 1 76 ? 16.071 1.470 4.675 1.00 0.30 56 MET A O 5
ATOM 5122 N N . MET A 1 77 ? 17.054 2.402 2.928 1.00 0.27 57 MET A N 5
ATOM 5123 C CA . MET A 1 77 ? 18.418 2.241 3.525 1.00 0.32 57 MET A CA 5
ATOM 5124 C C . MET A 1 77 ? 18.478 2.966 4.876 1.00 0.33 57 MET A C 5
ATOM 5125 O O . MET A 1 77 ? 19.085 2.491 5.818 1.00 0.39 57 MET A O 5
ATOM 5139 N N . GLN A 1 78 ? 17.841 4.110 4.973 1.00 0.31 58 GLN A N 5
ATOM 5140 C CA . GLN A 1 78 ? 17.842 4.873 6.262 1.00 0.36 58 GLN A CA 5
ATOM 5141 C C . GLN A 1 78 ? 16.666 4.440 7.160 1.00 0.35 58 GLN A C 5
ATOM 5142 O O . GLN A 1 78 ? 16.637 4.746 8.338 1.00 0.43 58 GLN A O 5
ATOM 5156 N N . ALA A 1 79 ? 15.698 3.736 6.617 1.00 0.32 59 ALA A N 5
ATOM 5157 C CA . ALA A 1 79 ? 14.526 3.287 7.436 1.00 0.35 59 ALA A CA 5
ATOM 5158 C C . ALA A 1 79 ? 14.784 1.898 8.038 1.00 0.36 59 ALA A C 5
ATOM 5159 O O . ALA A 1 79 ? 14.437 1.633 9.174 1.00 0.46 59 ALA A O 5
ATOM 5166 N N . ARG A 1 80 ? 15.380 1.010 7.276 1.00 0.36 60 ARG A N 5
ATOM 5167 C CA . ARG A 1 80 ? 15.656 -0.371 7.782 1.00 0.41 60 ARG A CA 5
ATOM 5168 C C . ARG A 1 80 ? 16.662 -0.336 8.944 1.00 0.42 60 ARG A C 5
ATOM 5169 O O . ARG A 1 80 ? 16.301 -0.581 10.078 1.00 0.49 60 ARG A O 5
ATOM 5190 N N . GLU A 1 81 ? 17.916 -0.039 8.662 1.00 0.50 61 GLU A N 5
ATOM 5191 C CA . GLU A 1 81 ? 18.970 0.009 9.735 1.00 0.61 61 GLU A CA 5
ATOM 5192 C C . GLU A 1 81 ? 19.088 -1.360 10.433 1.00 0.61 61 GLU A C 5
ATOM 5193 O O . GLU A 1 81 ? 19.914 -2.173 10.067 1.00 0.71 61 GLU A O 5
ATOM 5205 N N . LEU A 1 82 ? 18.260 -1.625 11.418 1.00 0.58 62 LEU A N 5
ATOM 5206 C CA . LEU A 1 82 ? 18.315 -2.947 12.121 1.00 0.65 62 LEU A CA 5
ATOM 5207 C C . LEU A 1 82 ? 16.904 -3.545 12.274 1.00 0.65 62 LEU A C 5
ATOM 5208 O O . LEU A 1 82 ? 16.662 -4.372 13.136 1.00 0.77 62 LEU A O 5
ATOM 5224 N N . GLU A 1 83 ? 15.975 -3.137 11.440 1.00 0.59 63 GLU A N 5
ATOM 5225 C CA . GLU A 1 83 ? 14.583 -3.675 11.528 1.00 0.65 63 GLU A CA 5
ATOM 5226 C C . GLU A 1 83 ? 14.005 -3.881 10.122 1.00 0.59 63 GLU A C 5
ATOM 5227 O O . GLU A 1 83 ? 14.325 -3.155 9.198 1.00 0.61 63 GLU A O 5
ATOM 5239 N N . LEU A 1 84 ? 13.155 -4.865 9.958 1.00 0.70 64 LEU A N 5
ATOM 5240 C CA . LEU A 1 84 ? 12.552 -5.124 8.614 1.00 0.68 64 LEU A CA 5
ATOM 5241 C C . LEU A 1 84 ? 11.175 -4.458 8.510 1.00 0.64 64 LEU A C 5
ATOM 5242 O O . LEU A 1 84 ? 10.393 -4.478 9.442 1.00 0.81 64 LEU A O 5
ATOM 5258 N N . GLU A 1 85 ? 10.875 -3.873 7.376 1.00 0.56 65 GLU A N 5
ATOM 5259 C CA . GLU A 1 85 ? 9.550 -3.206 7.189 1.00 0.64 65 GLU A CA 5
ATOM 5260 C C . GLU A 1 85 ? 8.865 -3.744 5.927 1.00 0.60 65 GLU A C 5
ATOM 5261 O O . GLU A 1 85 ? 7.762 -4.256 5.983 1.00 0.77 65 GLU A O 5
ATOM 5273 N N . HIS A 1 86 ? 9.511 -3.632 4.790 1.00 0.51 66 HIS A N 5
ATOM 5274 C CA . HIS A 1 86 ? 8.904 -4.135 3.520 1.00 0.51 66 HIS A CA 5
ATOM 5275 C C . HIS A 1 86 ? 9.996 -4.679 2.588 1.00 0.56 66 HIS A C 5
ATOM 5276 O O . HIS A 1 86 ? 9.852 -5.801 2.133 1.00 0.71 66 HIS A O 5
ATOM 5291 N N . MET A 1 21 ? -3.196 -4.738 -1.407 1.00 0.90 1 MET A N 6
ATOM 5292 C CA . MET A 1 21 ? -2.328 -5.272 -2.498 1.00 0.83 1 MET A CA 6
ATOM 5293 C C . MET A 1 21 ? -3.122 -6.236 -3.386 1.00 0.70 1 MET A C 6
ATOM 5294 O O . MET A 1 21 ? -3.848 -7.083 -2.897 1.00 0.69 1 MET A O 6
ATOM 5307 N N . ASP A 1 22 ? -2.985 -6.108 -4.688 1.00 0.77 2 ASP A N 6
ATOM 5308 C CA . ASP A 1 22 ? -3.724 -7.006 -5.636 1.00 0.86 2 ASP A CA 6
ATOM 5309 C C . ASP A 1 22 ? -5.240 -6.912 -5.403 1.00 0.76 2 ASP A C 6
ATOM 5310 O O . ASP A 1 22 ? -5.706 -6.102 -4.623 1.00 0.70 2 ASP A O 6
ATOM 5319 N N . HIS A 1 23 ? -6.010 -7.738 -6.078 1.00 0.83 3 HIS A N 6
ATOM 5320 C CA . HIS A 1 23 ? -7.503 -7.711 -5.910 1.00 0.84 3 HIS A CA 6
ATOM 5321 C C . HIS A 1 23 ? -8.075 -6.350 -6.340 1.00 0.84 3 HIS A C 6
ATOM 5322 O O . HIS A 1 23 ? -7.349 -5.440 -6.694 1.00 0.88 3 HIS A O 6
ATOM 5336 N N . SER A 1 24 ? -9.377 -6.205 -6.302 1.00 0.85 4 SER A N 6
ATOM 5337 C CA . SER A 1 24 ? -10.004 -4.903 -6.693 1.00 0.90 4 SER A CA 6
ATOM 5338 C C . SER A 1 24 ? -10.343 -4.082 -5.438 1.00 0.88 4 SER A C 6
ATOM 5339 O O . SER A 1 24 ? -10.388 -2.867 -5.479 1.00 0.96 4 SER A O 6
ATOM 5347 N N . LEU A 1 25 ? -10.576 -4.739 -4.323 1.00 0.87 5 LEU A N 6
ATOM 5348 C CA . LEU A 1 25 ? -10.906 -4.005 -3.061 1.00 0.92 5 LEU A CA 6
ATOM 5349 C C . LEU A 1 25 ? -9.638 -3.811 -2.218 1.00 0.80 5 LEU A C 6
ATOM 5350 O O . LEU A 1 25 ? -9.416 -2.756 -1.652 1.00 0.85 5 LEU A O 6
ATOM 5366 N N . ASN A 1 26 ? -8.806 -4.825 -2.133 1.00 0.71 6 ASN A N 6
ATOM 5367 C CA . ASN A 1 26 ? -7.547 -4.715 -1.324 1.00 0.65 6 ASN A CA 6
ATOM 5368 C C . ASN A 1 26 ? -6.608 -3.665 -1.930 1.00 0.53 6 ASN A C 6
ATOM 5369 O O . ASN A 1 26 ? -6.119 -2.793 -1.235 1.00 0.49 6 ASN A O 6
ATOM 5380 N N . SER A 1 27 ? -6.351 -3.742 -3.216 1.00 0.55 7 SER A N 6
ATOM 5381 C CA . SER A 1 27 ? -5.441 -2.746 -3.867 1.00 0.51 7 SER A CA 6
ATOM 5382 C C . SER A 1 27 ? -6.024 -1.333 -3.752 1.00 0.47 7 SER A C 6
ATOM 5383 O O . SER A 1 27 ? -5.327 -0.400 -3.413 1.00 0.47 7 SER A O 6
ATOM 5391 N N . LEU A 1 28 ? -7.297 -1.175 -4.036 1.00 0.53 8 LEU A N 6
ATOM 5392 C CA . LEU A 1 28 ? -7.935 0.179 -3.951 1.00 0.51 8 LEU A CA 6
ATOM 5393 C C . LEU A 1 28 ? -7.815 0.761 -2.534 1.00 0.46 8 LEU A C 6
ATOM 5394 O O . LEU A 1 28 ? -7.661 1.957 -2.364 1.00 0.48 8 LEU A O 6
ATOM 5410 N N . ASN A 1 29 ? -7.887 -0.070 -1.519 1.00 0.46 9 ASN A N 6
ATOM 5411 C CA . ASN A 1 29 ? -7.781 0.438 -0.113 1.00 0.45 9 ASN A CA 6
ATOM 5412 C C . ASN A 1 29 ? -6.431 1.138 0.105 1.00 0.39 9 ASN A C 6
ATOM 5413 O O . ASN A 1 29 ? -6.380 2.264 0.564 1.00 0.43 9 ASN A O 6
ATOM 5424 N N . ASN A 1 30 ? -5.341 0.483 -0.223 1.00 0.36 10 ASN A N 6
ATOM 5425 C CA . ASN A 1 30 ? -3.998 1.120 -0.032 1.00 0.34 10 ASN A CA 6
ATOM 5426 C C . ASN A 1 30 ? -3.698 2.118 -1.164 1.00 0.30 10 ASN A C 6
ATOM 5427 O O . ASN A 1 30 ? -2.866 2.987 -1.016 1.00 0.37 10 ASN A O 6
ATOM 5438 N N . PHE A 1 31 ? -4.363 2.007 -2.288 1.00 0.30 11 PHE A N 6
ATOM 5439 C CA . PHE A 1 31 ? -4.097 2.963 -3.408 1.00 0.30 11 PHE A CA 6
ATOM 5440 C C . PHE A 1 31 ? -4.692 4.344 -3.102 1.00 0.30 11 PHE A C 6
ATOM 5441 O O . PHE A 1 31 ? -4.196 5.347 -3.569 1.00 0.37 11 PHE A O 6
ATOM 5458 N N . ASP A 1 32 ? -5.750 4.405 -2.329 1.00 0.31 12 ASP A N 6
ATOM 5459 C CA . ASP A 1 32 ? -6.373 5.729 -2.007 1.00 0.33 12 ASP A CA 6
ATOM 5460 C C . ASP A 1 32 ? -5.730 6.349 -0.758 1.00 0.30 12 ASP A C 6
ATOM 5461 O O . ASP A 1 32 ? -5.254 7.470 -0.790 1.00 0.31 12 ASP A O 6
ATOM 5470 N N . PHE A 1 33 ? -5.721 5.632 0.341 1.00 0.29 13 PHE A N 6
ATOM 5471 C CA . PHE A 1 33 ? -5.120 6.181 1.599 1.00 0.29 13 PHE A CA 6
ATOM 5472 C C . PHE A 1 33 ? -3.607 6.395 1.422 1.00 0.26 13 PHE A C 6
ATOM 5473 O O . PHE A 1 33 ? -3.071 7.421 1.810 1.00 0.29 13 PHE A O 6
ATOM 5490 N N . LEU A 1 34 ? -2.915 5.456 0.830 1.00 0.24 14 LEU A N 6
ATOM 5491 C CA . LEU A 1 34 ? -1.448 5.646 0.640 1.00 0.23 14 LEU A CA 6
ATOM 5492 C C . LEU A 1 34 ? -1.176 6.607 -0.523 1.00 0.22 14 LEU A C 6
ATOM 5493 O O . LEU A 1 34 ? -0.141 7.222 -0.565 1.00 0.24 14 LEU A O 6
ATOM 5509 N N . ALA A 1 35 ? -2.083 6.754 -1.465 1.00 0.24 15 ALA A N 6
ATOM 5510 C CA . ALA A 1 35 ? -1.822 7.703 -2.599 1.00 0.26 15 ALA A CA 6
ATOM 5511 C C . ALA A 1 35 ? -1.388 9.069 -2.048 1.00 0.28 15 ALA A C 6
ATOM 5512 O O . ALA A 1 35 ? -0.360 9.604 -2.430 1.00 0.33 15 ALA A O 6
ATOM 5519 N N . ARG A 1 36 ? -2.156 9.627 -1.139 1.00 0.29 16 ARG A N 6
ATOM 5520 C CA . ARG A 1 36 ? -1.781 10.952 -0.550 1.00 0.33 16 ARG A CA 6
ATOM 5521 C C . ARG A 1 36 ? -0.560 10.801 0.375 1.00 0.30 16 ARG A C 6
ATOM 5522 O O . ARG A 1 36 ? 0.222 11.722 0.526 1.00 0.35 16 ARG A O 6
ATOM 5543 N N . SER A 1 37 ? -0.382 9.649 0.985 1.00 0.26 17 SER A N 6
ATOM 5544 C CA . SER A 1 37 ? 0.799 9.452 1.885 1.00 0.26 17 SER A CA 6
ATOM 5545 C C . SER A 1 37 ? 2.056 9.105 1.066 1.00 0.26 17 SER A C 6
ATOM 5546 O O . SER A 1 37 ? 3.160 9.393 1.479 1.00 0.33 17 SER A O 6
ATOM 5554 N N . PHE A 1 38 ? 1.895 8.497 -0.089 1.00 0.24 18 PHE A N 6
ATOM 5555 C CA . PHE A 1 38 ? 3.081 8.138 -0.933 1.00 0.25 18 PHE A CA 6
ATOM 5556 C C . PHE A 1 38 ? 3.847 9.411 -1.304 1.00 0.27 18 PHE A C 6
ATOM 5557 O O . PHE A 1 38 ? 5.041 9.508 -1.096 1.00 0.32 18 PHE A O 6
ATOM 5574 N N . ALA A 1 39 ? 3.155 10.395 -1.838 1.00 0.27 19 ALA A N 6
ATOM 5575 C CA . ALA A 1 39 ? 3.830 11.679 -2.206 1.00 0.30 19 ALA A CA 6
ATOM 5576 C C . ALA A 1 39 ? 4.304 12.402 -0.937 1.00 0.30 19 ALA A C 6
ATOM 5577 O O . ALA A 1 39 ? 5.334 13.048 -0.936 1.00 0.34 19 ALA A O 6
ATOM 5584 N N . ARG A 1 40 ? 3.564 12.285 0.144 1.00 0.30 20 ARG A N 6
ATOM 5585 C CA . ARG A 1 40 ? 3.971 12.951 1.420 1.00 0.32 20 ARG A CA 6
ATOM 5586 C C . ARG A 1 40 ? 5.238 12.285 1.975 1.00 0.32 20 ARG A C 6
ATOM 5587 O O . ARG A 1 40 ? 6.161 12.950 2.402 1.00 0.37 20 ARG A O 6
ATOM 5608 N N . MET A 1 41 ? 5.285 10.973 1.956 1.00 0.32 21 MET A N 6
ATOM 5609 C CA . MET A 1 41 ? 6.489 10.242 2.466 1.00 0.33 21 MET A CA 6
ATOM 5610 C C . MET A 1 41 ? 7.711 10.529 1.578 1.00 0.34 21 MET A C 6
ATOM 5611 O O . MET A 1 41 ? 8.838 10.356 1.997 1.00 0.41 21 MET A O 6
ATOM 5625 N N . HIS A 1 42 ? 7.495 10.968 0.358 1.00 0.32 22 HIS A N 6
ATOM 5626 C CA . HIS A 1 42 ? 8.641 11.273 -0.557 1.00 0.36 22 HIS A CA 6
ATOM 5627 C C . HIS A 1 42 ? 9.438 12.482 -0.044 1.00 0.39 22 HIS A C 6
ATOM 5628 O O . HIS A 1 42 ? 10.652 12.505 -0.116 1.00 0.46 22 HIS A O 6
ATOM 5642 N N . ALA A 1 43 ? 8.763 13.485 0.467 1.00 0.41 23 ALA A N 6
ATOM 5643 C CA . ALA A 1 43 ? 9.478 14.697 0.980 1.00 0.48 23 ALA A CA 6
ATOM 5644 C C . ALA A 1 43 ? 10.184 14.402 2.313 1.00 0.45 23 ALA A C 6
ATOM 5645 O O . ALA A 1 43 ? 11.250 14.923 2.581 1.00 0.56 23 ALA A O 6
ATOM 5652 N N . GLU A 1 44 ? 9.600 13.576 3.152 1.00 0.44 24 GLU A N 6
ATOM 5653 C CA . GLU A 1 44 ? 10.247 13.260 4.468 1.00 0.50 24 GLU A CA 6
ATOM 5654 C C . GLU A 1 44 ? 11.266 12.120 4.323 1.00 0.45 24 GLU A C 6
ATOM 5655 O O . GLU A 1 44 ? 12.215 12.032 5.081 1.00 0.55 24 GLU A O 6
ATOM 5667 N N . GLY A 1 45 ? 11.076 11.246 3.364 1.00 0.36 25 GLY A N 6
ATOM 5668 C CA . GLY A 1 45 ? 12.029 10.110 3.178 1.00 0.37 25 GLY A CA 6
ATOM 5669 C C . GLY A 1 45 ? 11.616 8.944 4.083 1.00 0.36 25 GLY A C 6
ATOM 5670 O O . GLY A 1 45 ? 12.451 8.259 4.644 1.00 0.48 25 GLY A O 6
ATOM 5674 N N . ARG A 1 46 ? 10.332 8.716 4.228 1.00 0.32 26 ARG A N 6
ATOM 5675 C CA . ARG A 1 46 ? 9.851 7.595 5.095 1.00 0.35 26 ARG A CA 6
ATOM 5676 C C . ARG A 1 46 ? 9.534 6.362 4.238 1.00 0.30 26 ARG A C 6
ATOM 5677 O O . ARG A 1 46 ? 9.331 6.480 3.044 1.00 0.28 26 ARG A O 6
ATOM 5698 N N . PRO A 1 47 ? 9.508 5.214 4.875 1.00 0.31 27 PRO A N 6
ATOM 5699 C CA . PRO A 1 47 ? 9.217 3.947 4.152 1.00 0.31 27 PRO A CA 6
ATOM 5700 C C . PRO A 1 47 ? 7.749 3.886 3.710 1.00 0.30 27 PRO A C 6
ATOM 5701 O O . PRO A 1 47 ? 6.840 4.111 4.487 1.00 0.34 27 PRO A O 6
ATOM 5712 N N . VAL A 1 48 ? 7.530 3.586 2.456 1.00 0.29 28 VAL A N 6
ATOM 5713 C CA . VAL A 1 48 ? 6.143 3.500 1.900 1.00 0.30 28 VAL A CA 6
ATOM 5714 C C . VAL A 1 48 ? 6.036 2.221 1.069 1.00 0.30 28 VAL A C 6
ATOM 5715 O O . VAL A 1 48 ? 6.837 1.991 0.183 1.00 0.36 28 VAL A O 6
ATOM 5728 N N . ASP A 1 49 ? 5.080 1.373 1.356 1.00 0.31 29 ASP A N 6
ATOM 5729 C CA . ASP A 1 49 ? 4.971 0.097 0.582 1.00 0.32 29 ASP A CA 6
ATOM 5730 C C . ASP A 1 49 ? 4.507 0.366 -0.856 1.00 0.31 29 ASP A C 6
ATOM 5731 O O . ASP A 1 49 ? 3.329 0.286 -1.178 1.00 0.31 29 ASP A O 6
ATOM 5740 N N . ILE A 1 50 ? 5.436 0.639 -1.741 1.00 0.30 30 ILE A N 6
ATOM 5741 C CA . ILE A 1 50 ? 5.052 0.870 -3.161 1.00 0.30 30 ILE A CA 6
ATOM 5742 C C . ILE A 1 50 ? 4.537 -0.444 -3.745 1.00 0.30 30 ILE A C 6
ATOM 5743 O O . ILE A 1 50 ? 3.672 -0.448 -4.594 1.00 0.31 30 ILE A O 6
ATOM 5759 N N . LEU A 1 51 ? 5.055 -1.559 -3.272 1.00 0.33 31 LEU A N 6
ATOM 5760 C CA . LEU A 1 51 ? 4.590 -2.888 -3.771 1.00 0.36 31 LEU A CA 6
ATOM 5761 C C . LEU A 1 51 ? 3.063 -2.950 -3.691 1.00 0.34 31 LEU A C 6
ATOM 5762 O O . LEU A 1 51 ? 2.408 -3.425 -4.599 1.00 0.35 31 LEU A O 6
ATOM 5778 N N . ALA A 1 52 ? 2.495 -2.440 -2.625 1.00 0.34 32 ALA A N 6
ATOM 5779 C CA . ALA A 1 52 ? 1.008 -2.424 -2.497 1.00 0.35 32 ALA A CA 6
ATOM 5780 C C . ALA A 1 52 ? 0.416 -1.755 -3.741 1.00 0.33 32 ALA A C 6
ATOM 5781 O O . ALA A 1 52 ? -0.588 -2.182 -4.279 1.00 0.38 32 ALA A O 6
ATOM 5788 N N . VAL A 1 53 ? 1.059 -0.708 -4.196 1.00 0.30 33 VAL A N 6
ATOM 5789 C CA . VAL A 1 53 ? 0.586 0.021 -5.415 1.00 0.30 33 VAL A CA 6
ATOM 5790 C C . VAL A 1 53 ? 0.987 -0.725 -6.703 1.00 0.30 33 VAL A C 6
ATOM 5791 O O . VAL A 1 53 ? 0.335 -0.599 -7.723 1.00 0.35 33 VAL A O 6
ATOM 5804 N N . THR A 1 54 ? 2.045 -1.493 -6.672 1.00 0.31 34 THR A N 6
ATOM 5805 C CA . THR A 1 54 ? 2.475 -2.230 -7.907 1.00 0.33 34 THR A CA 6
ATOM 5806 C C . THR A 1 54 ? 1.616 -3.485 -8.128 1.00 0.38 34 THR A C 6
ATOM 5807 O O . THR A 1 54 ? 1.612 -4.046 -9.208 1.00 0.52 34 THR A O 6
ATOM 5818 N N . GLY A 1 55 ? 0.876 -3.922 -7.127 1.00 0.36 35 GLY A N 6
ATOM 5819 C CA . GLY A 1 55 ? 0.006 -5.128 -7.301 1.00 0.40 35 GLY A CA 6
ATOM 5820 C C . GLY A 1 55 ? -0.862 -4.930 -8.548 1.00 0.45 35 GLY A C 6
ATOM 5821 O O . GLY A 1 55 ? -0.960 -5.799 -9.395 1.00 0.61 35 GLY A O 6
ATOM 5825 N N . ASN A 1 56 ? -1.463 -3.773 -8.676 1.00 0.51 36 ASN A N 6
ATOM 5826 C CA . ASN A 1 56 ? -2.301 -3.478 -9.876 1.00 0.73 36 ASN A CA 6
ATOM 5827 C C . ASN A 1 56 ? -1.525 -2.529 -10.802 1.00 0.67 36 ASN A C 6
ATOM 5828 O O . ASN A 1 56 ? -1.405 -1.349 -10.532 1.00 0.65 36 ASN A O 6
ATOM 5839 N N . MET A 1 57 ? -0.976 -3.043 -11.882 1.00 0.74 37 MET A N 6
ATOM 5840 C CA . MET A 1 57 ? -0.186 -2.176 -12.819 1.00 0.73 37 MET A CA 6
ATOM 5841 C C . MET A 1 57 ? -1.049 -1.023 -13.349 1.00 0.73 37 MET A C 6
ATOM 5842 O O . MET A 1 57 ? -2.120 -1.234 -13.886 1.00 1.01 37 MET A O 6
ATOM 5856 N N . ASP A 1 58 ? -0.583 0.193 -13.198 1.00 0.56 38 ASP A N 6
ATOM 5857 C CA . ASP A 1 58 ? -1.365 1.370 -13.687 1.00 0.61 38 ASP A CA 6
ATOM 5858 C C . ASP A 1 58 ? -0.545 2.172 -14.703 1.00 0.56 38 ASP A C 6
ATOM 5859 O O . ASP A 1 58 ? 0.673 2.191 -14.656 1.00 0.53 38 ASP A O 6
ATOM 5868 N N . GLU A 1 59 ? -1.207 2.842 -15.615 1.00 0.65 39 GLU A N 6
ATOM 5869 C CA . GLU A 1 59 ? -0.478 3.658 -16.637 1.00 0.63 39 GLU A CA 6
ATOM 5870 C C . GLU A 1 59 ? 0.358 4.732 -15.937 1.00 0.51 39 GLU A C 6
ATOM 5871 O O . GLU A 1 59 ? 1.509 4.948 -16.264 1.00 0.50 39 GLU A O 6
ATOM 5883 N N . GLU A 1 60 ? -0.221 5.399 -14.969 1.00 0.53 40 GLU A N 6
ATOM 5884 C CA . GLU A 1 60 ? 0.524 6.458 -14.229 1.00 0.51 40 GLU A CA 6
ATOM 5885 C C . GLU A 1 60 ? 1.539 5.827 -13.263 1.00 0.43 40 GLU A C 6
ATOM 5886 O O . GLU A 1 60 ? 2.569 6.406 -12.977 1.00 0.46 40 GLU A O 6
ATOM 5898 N N . HIS A 1 61 ? 1.252 4.647 -12.758 1.00 0.39 41 HIS A N 6
ATOM 5899 C CA . HIS A 1 61 ? 2.195 3.975 -11.807 1.00 0.34 41 HIS A CA 6
ATOM 5900 C C . HIS A 1 61 ? 3.544 3.672 -12.486 1.00 0.30 41 HIS A C 6
ATOM 5901 O O . HIS A 1 61 ? 4.566 3.621 -11.830 1.00 0.33 41 HIS A O 6
ATOM 5915 N N . ARG A 1 62 ? 3.555 3.467 -13.785 1.00 0.33 42 ARG A N 6
ATOM 5916 C CA . ARG A 1 62 ? 4.845 3.167 -14.490 1.00 0.35 42 ARG A CA 6
ATOM 5917 C C . ARG A 1 62 ? 5.836 4.323 -14.298 1.00 0.32 42 ARG A C 6
ATOM 5918 O O . ARG A 1 62 ? 6.855 4.167 -13.652 1.00 0.33 42 ARG A O 6
ATOM 5939 N N . THR A 1 63 ? 5.538 5.485 -14.835 1.00 0.35 43 THR A N 6
ATOM 5940 C CA . THR A 1 63 ? 6.463 6.650 -14.658 1.00 0.38 43 THR A CA 6
ATOM 5941 C C . THR A 1 63 ? 6.529 7.044 -13.172 1.00 0.36 43 THR A C 6
ATOM 5942 O O . THR A 1 63 ? 7.534 7.544 -12.697 1.00 0.39 43 THR A O 6
ATOM 5953 N N . TRP A 1 64 ? 5.466 6.800 -12.435 1.00 0.35 44 TRP A N 6
ATOM 5954 C CA . TRP A 1 64 ? 5.462 7.136 -10.981 1.00 0.35 44 TRP A CA 6
ATOM 5955 C C . TRP A 1 64 ? 6.528 6.307 -10.259 1.00 0.33 44 TRP A C 6
ATOM 5956 O O . TRP A 1 64 ? 7.346 6.844 -9.541 1.00 0.38 44 TRP A O 6
ATOM 5977 N N . PHE A 1 65 ? 6.531 5.005 -10.440 1.00 0.31 45 PHE A N 6
ATOM 5978 C CA . PHE A 1 65 ? 7.556 4.172 -9.744 1.00 0.31 45 PHE A CA 6
ATOM 5979 C C . PHE A 1 65 ? 8.958 4.468 -10.275 1.00 0.31 45 PHE A C 6
ATOM 5980 O O . PHE A 1 65 ? 9.919 4.216 -9.602 1.00 0.32 45 PHE A O 6
ATOM 5997 N N . CYS A 1 66 ? 9.102 5.014 -11.458 1.00 0.33 46 CYS A N 6
ATOM 5998 C CA . CYS A 1 66 ? 10.482 5.322 -11.951 1.00 0.34 46 CYS A CA 6
ATOM 5999 C C . CYS A 1 66 ? 11.163 6.261 -10.941 1.00 0.33 46 CYS A C 6
ATOM 6000 O O . CYS A 1 66 ? 12.202 5.944 -10.371 1.00 0.35 46 CYS A O 6
ATOM 6008 N N . ALA A 1 67 ? 10.559 7.400 -10.691 1.00 0.35 47 ALA A N 6
ATOM 6009 C CA . ALA A 1 67 ? 11.134 8.361 -9.699 1.00 0.37 47 ALA A CA 6
ATOM 6010 C C . ALA A 1 67 ? 10.906 7.856 -8.263 1.00 0.32 47 ALA A C 6
ATOM 6011 O O . ALA A 1 67 ? 11.618 8.230 -7.350 1.00 0.33 47 ALA A O 6
ATOM 6018 N N . ARG A 1 68 ? 9.927 7.000 -8.057 1.00 0.30 48 ARG A N 6
ATOM 6019 C CA . ARG A 1 68 ? 9.666 6.466 -6.682 1.00 0.28 48 ARG A CA 6
ATOM 6020 C C . ARG A 1 68 ? 10.476 5.179 -6.446 1.00 0.25 48 ARG A C 6
ATOM 6021 O O . ARG A 1 68 ? 10.601 4.712 -5.331 1.00 0.28 48 ARG A O 6
ATOM 6042 N N . TYR A 1 69 ? 11.044 4.618 -7.488 1.00 0.25 49 TYR A N 6
ATOM 6043 C CA . TYR A 1 69 ? 11.870 3.384 -7.342 1.00 0.25 49 TYR A CA 6
ATOM 6044 C C . TYR A 1 69 ? 13.142 3.764 -6.614 1.00 0.25 49 TYR A C 6
ATOM 6045 O O . TYR A 1 69 ? 13.489 3.213 -5.587 1.00 0.28 49 TYR A O 6
ATOM 6063 N N . ALA A 1 70 ? 13.823 4.735 -7.158 1.00 0.24 50 ALA A N 6
ATOM 6064 C CA . ALA A 1 70 ? 15.082 5.227 -6.542 1.00 0.25 50 ALA A CA 6
ATOM 6065 C C . ALA A 1 70 ? 14.788 5.849 -5.180 1.00 0.23 50 ALA A C 6
ATOM 6066 O O . ALA A 1 70 ? 15.476 5.597 -4.209 1.00 0.26 50 ALA A O 6
ATOM 6073 N N . TRP A 1 71 ? 13.758 6.656 -5.108 1.00 0.23 51 TRP A N 6
ATOM 6074 C CA . TRP A 1 71 ? 13.388 7.297 -3.816 1.00 0.22 51 TRP A CA 6
ATOM 6075 C C . TRP A 1 71 ? 13.186 6.211 -2.760 1.00 0.20 51 TRP A C 6
ATOM 6076 O O . TRP A 1 71 ? 13.837 6.210 -1.740 1.00 0.20 51 TRP A O 6
ATOM 6097 N N . TYR A 1 72 ? 12.301 5.279 -3.017 1.00 0.22 52 TYR A N 6
ATOM 6098 C CA . TYR A 1 72 ? 12.066 4.180 -2.037 1.00 0.22 52 TYR A CA 6
ATOM 6099 C C . TYR A 1 72 ? 13.366 3.413 -1.781 1.00 0.23 52 TYR A C 6
ATOM 6100 O O . TYR A 1 72 ? 13.633 2.983 -0.679 1.00 0.28 52 TYR A O 6
ATOM 6118 N N . CYS A 1 73 ? 14.172 3.234 -2.796 1.00 0.24 53 CYS A N 6
ATOM 6119 C CA . CYS A 1 73 ? 15.452 2.487 -2.623 1.00 0.29 53 CYS A CA 6
ATOM 6120 C C . CYS A 1 73 ? 16.365 3.182 -1.599 1.00 0.29 53 CYS A C 6
ATOM 6121 O O . CYS A 1 73 ? 16.921 2.537 -0.730 1.00 0.34 53 CYS A O 6
ATOM 6129 N N . GLN A 1 74 ? 16.537 4.479 -1.696 1.00 0.28 54 GLN A N 6
ATOM 6130 C CA . GLN A 1 74 ? 17.435 5.184 -0.721 1.00 0.31 54 GLN A CA 6
ATOM 6131 C C . GLN A 1 74 ? 16.733 5.470 0.624 1.00 0.28 54 GLN A C 6
ATOM 6132 O O . GLN A 1 74 ? 17.357 5.411 1.669 1.00 0.35 54 GLN A O 6
ATOM 6146 N N . GLN A 1 75 ? 15.456 5.783 0.622 1.00 0.24 55 GLN A N 6
ATOM 6147 C CA . GLN A 1 75 ? 14.764 6.074 1.923 1.00 0.24 55 GLN A CA 6
ATOM 6148 C C . GLN A 1 75 ? 14.554 4.788 2.737 1.00 0.27 55 GLN A C 6
ATOM 6149 O O . GLN A 1 75 ? 14.713 4.793 3.942 1.00 0.32 55 GLN A O 6
ATOM 6163 N N . MET A 1 76 ? 14.213 3.687 2.102 1.00 0.32 56 MET A N 6
ATOM 6164 C CA . MET A 1 76 ? 14.021 2.417 2.876 1.00 0.38 56 MET A CA 6
ATOM 6165 C C . MET A 1 76 ? 15.368 1.939 3.422 1.00 0.44 56 MET A C 6
ATOM 6166 O O . MET A 1 76 ? 15.441 1.377 4.498 1.00 0.49 56 MET A O 6
ATOM 6180 N N . MET A 1 77 ? 16.439 2.177 2.693 1.00 0.49 57 MET A N 6
ATOM 6181 C CA . MET A 1 77 ? 17.791 1.762 3.180 1.00 0.62 57 MET A CA 6
ATOM 6182 C C . MET A 1 77 ? 18.080 2.447 4.522 1.00 0.62 57 MET A C 6
ATOM 6183 O O . MET A 1 77 ? 18.726 1.888 5.388 1.00 0.74 57 MET A O 6
ATOM 6197 N N . GLN A 1 78 ? 17.588 3.652 4.698 1.00 0.55 58 GLN A N 6
ATOM 6198 C CA . GLN A 1 78 ? 17.810 4.384 5.989 1.00 0.62 58 GLN A CA 6
ATOM 6199 C C . GLN A 1 78 ? 16.591 4.237 6.921 1.00 0.61 58 GLN A C 6
ATOM 6200 O O . GLN A 1 78 ? 16.634 4.639 8.070 1.00 0.74 58 GLN A O 6
ATOM 6214 N N . ALA A 1 79 ? 15.510 3.665 6.441 1.00 0.49 59 ALA A N 6
ATOM 6215 C CA . ALA A 1 79 ? 14.294 3.489 7.296 1.00 0.51 59 ALA A CA 6
ATOM 6216 C C . ALA A 1 79 ? 14.260 2.080 7.903 1.00 0.56 59 ALA A C 6
ATOM 6217 O O . ALA A 1 79 ? 13.756 1.877 8.992 1.00 0.69 59 ALA A O 6
ATOM 6224 N N . ARG A 1 80 ? 14.791 1.107 7.200 1.00 0.56 60 ARG A N 6
ATOM 6225 C CA . ARG A 1 80 ? 14.796 -0.294 7.718 1.00 0.67 60 ARG A CA 6
ATOM 6226 C C . ARG A 1 80 ? 15.913 -0.472 8.757 1.00 0.80 60 ARG A C 6
ATOM 6227 O O . ARG A 1 80 ? 16.987 -0.960 8.455 1.00 0.99 60 ARG A O 6
ATOM 6248 N N . GLU A 1 81 ? 15.660 -0.074 9.979 1.00 0.80 61 GLU A N 6
ATOM 6249 C CA . GLU A 1 81 ? 16.691 -0.208 11.054 1.00 0.95 61 GLU A CA 6
ATOM 6250 C C . GLU A 1 81 ? 16.017 -0.594 12.376 1.00 0.97 61 GLU A C 6
ATOM 6251 O O . GLU A 1 81 ? 16.358 -1.589 12.987 1.00 1.10 61 GLU A O 6
ATOM 6263 N N . LEU A 1 82 ? 15.057 0.187 12.813 1.00 0.95 62 LEU A N 6
ATOM 6264 C CA . LEU A 1 82 ? 14.345 -0.127 14.093 1.00 1.06 62 LEU A CA 6
ATOM 6265 C C . LEU A 1 82 ? 12.842 -0.370 13.849 1.00 1.00 62 LEU A C 6
ATOM 6266 O O . LEU A 1 82 ? 12.127 -0.780 14.745 1.00 1.12 62 LEU A O 6
ATOM 6282 N N . GLU A 1 83 ? 12.361 -0.144 12.645 1.00 0.88 63 GLU A N 6
ATOM 6283 C CA . GLU A 1 83 ? 10.911 -0.373 12.355 1.00 0.87 63 GLU A CA 6
ATOM 6284 C C . GLU A 1 83 ? 10.741 -1.290 11.134 1.00 0.75 63 GLU A C 6
ATOM 6285 O O . GLU A 1 83 ? 11.659 -1.485 10.359 1.00 0.75 63 GLU A O 6
ATOM 6297 N N . LEU A 1 84 ? 9.566 -1.842 10.959 1.00 0.77 64 LEU A N 6
ATOM 6298 C CA . LEU A 1 84 ? 9.315 -2.740 9.791 1.00 0.72 64 LEU A CA 6
ATOM 6299 C C . LEU A 1 84 ? 8.213 -2.148 8.904 1.00 0.73 64 LEU A C 6
ATOM 6300 O O . LEU A 1 84 ? 7.212 -1.654 9.391 1.00 0.90 64 LEU A O 6
ATOM 6316 N N . GLU A 1 85 ? 8.389 -2.201 7.608 1.00 0.65 65 GLU A N 6
ATOM 6317 C CA . GLU A 1 85 ? 7.354 -1.649 6.681 1.00 0.71 65 GLU A CA 6
ATOM 6318 C C . GLU A 1 85 ? 6.974 -2.694 5.624 1.00 0.78 65 GLU A C 6
ATOM 6319 O O . GLU A 1 85 ? 5.810 -2.977 5.415 1.00 0.97 65 GLU A O 6
ATOM 6331 N N . HIS A 1 86 ? 7.947 -3.267 4.956 1.00 0.77 66 HIS A N 6
ATOM 6332 C CA . HIS A 1 86 ? 7.640 -4.293 3.913 1.00 0.95 66 HIS A CA 6
ATOM 6333 C C . HIS A 1 86 ? 7.588 -5.694 4.537 1.00 1.20 66 HIS A C 6
ATOM 6334 O O . HIS A 1 86 ? 8.459 -6.004 5.335 1.00 1.20 66 HIS A O 6
ATOM 6349 N N . MET A 1 21 ? -4.367 -12.803 0.156 1.00 1.82 1 MET A N 7
ATOM 6350 C CA . MET A 1 21 ? -5.021 -11.467 0.016 1.00 1.87 1 MET A CA 7
ATOM 6351 C C . MET A 1 21 ? -5.174 -11.104 -1.469 1.00 1.68 1 MET A C 7
ATOM 6352 O O . MET A 1 21 ? -4.368 -11.486 -2.297 1.00 1.68 1 MET A O 7
ATOM 6365 N N . ASP A 1 22 ? -6.210 -10.377 -1.806 1.00 1.74 2 ASP A N 7
ATOM 6366 C CA . ASP A 1 22 ? -6.437 -9.991 -3.235 1.00 1.63 2 ASP A CA 7
ATOM 6367 C C . ASP A 1 22 ? -5.928 -8.566 -3.504 1.00 1.40 2 ASP A C 7
ATOM 6368 O O . ASP A 1 22 ? -5.633 -7.818 -2.590 1.00 1.41 2 ASP A O 7
ATOM 6377 N N . HIS A 1 23 ? -5.826 -8.192 -4.756 1.00 1.34 3 HIS A N 7
ATOM 6378 C CA . HIS A 1 23 ? -5.337 -6.819 -5.104 1.00 1.16 3 HIS A CA 7
ATOM 6379 C C . HIS A 1 23 ? -6.456 -5.968 -5.739 1.00 1.14 3 HIS A C 7
ATOM 6380 O O . HIS A 1 23 ? -6.224 -4.851 -6.162 1.00 1.24 3 HIS A O 7
ATOM 6394 N N . SER A 1 24 ? -7.665 -6.480 -5.807 1.00 1.18 4 SER A N 7
ATOM 6395 C CA . SER A 1 24 ? -8.785 -5.695 -6.415 1.00 1.21 4 SER A CA 7
ATOM 6396 C C . SER A 1 24 ? -9.465 -4.817 -5.356 1.00 1.03 4 SER A C 7
ATOM 6397 O O . SER A 1 24 ? -9.725 -3.652 -5.584 1.00 1.07 4 SER A O 7
ATOM 6405 N N . LEU A 1 25 ? -9.757 -5.368 -4.203 1.00 0.92 5 LEU A N 7
ATOM 6406 C CA . LEU A 1 25 ? -10.426 -4.569 -3.129 1.00 0.85 5 LEU A CA 7
ATOM 6407 C C . LEU A 1 25 ? -9.400 -4.089 -2.092 1.00 0.73 5 LEU A C 7
ATOM 6408 O O . LEU A 1 25 ? -9.501 -2.991 -1.578 1.00 0.83 5 LEU A O 7
ATOM 6424 N N . ASN A 1 26 ? -8.426 -4.908 -1.770 1.00 0.64 6 ASN A N 7
ATOM 6425 C CA . ASN A 1 26 ? -7.403 -4.500 -0.755 1.00 0.62 6 ASN A CA 7
ATOM 6426 C C . ASN A 1 26 ? -6.420 -3.480 -1.344 1.00 0.52 6 ASN A C 7
ATOM 6427 O O . ASN A 1 26 ? -6.207 -2.426 -0.777 1.00 0.59 6 ASN A O 7
ATOM 6438 N N . SER A 1 27 ? -5.819 -3.784 -2.472 1.00 0.49 7 SER A N 7
ATOM 6439 C CA . SER A 1 27 ? -4.848 -2.823 -3.087 1.00 0.48 7 SER A CA 7
ATOM 6440 C C . SER A 1 27 ? -5.550 -1.508 -3.448 1.00 0.44 7 SER A C 7
ATOM 6441 O O . SER A 1 27 ? -4.963 -0.450 -3.370 1.00 0.54 7 SER A O 7
ATOM 6449 N N . LEU A 1 28 ? -6.803 -1.568 -3.835 1.00 0.42 8 LEU A N 7
ATOM 6450 C CA . LEU A 1 28 ? -7.542 -0.318 -4.195 1.00 0.43 8 LEU A CA 7
ATOM 6451 C C . LEU A 1 28 ? -7.743 0.556 -2.951 1.00 0.41 8 LEU A C 7
ATOM 6452 O O . LEU A 1 28 ? -7.422 1.729 -2.955 1.00 0.49 8 LEU A O 7
ATOM 6468 N N . ASN A 1 29 ? -8.266 -0.012 -1.888 1.00 0.40 9 ASN A N 7
ATOM 6469 C CA . ASN A 1 29 ? -8.484 0.782 -0.636 1.00 0.45 9 ASN A CA 7
ATOM 6470 C C . ASN A 1 29 ? -7.148 1.329 -0.120 1.00 0.41 9 ASN A C 7
ATOM 6471 O O . ASN A 1 29 ? -7.051 2.476 0.277 1.00 0.45 9 ASN A O 7
ATOM 6482 N N . ASN A 1 30 ? -6.117 0.519 -0.136 1.00 0.40 10 ASN A N 7
ATOM 6483 C CA . ASN A 1 30 ? -4.780 0.988 0.340 1.00 0.41 10 ASN A CA 7
ATOM 6484 C C . ASN A 1 30 ? -4.247 2.079 -0.596 1.00 0.38 10 ASN A C 7
ATOM 6485 O O . ASN A 1 30 ? -3.739 3.087 -0.149 1.00 0.43 10 ASN A O 7
ATOM 6496 N N . PHE A 1 31 ? -4.361 1.880 -1.889 1.00 0.36 11 PHE A N 7
ATOM 6497 C CA . PHE A 1 31 ? -3.860 2.902 -2.862 1.00 0.37 11 PHE A CA 7
ATOM 6498 C C . PHE A 1 31 ? -4.519 4.268 -2.619 1.00 0.37 11 PHE A C 7
ATOM 6499 O O . PHE A 1 31 ? -3.902 5.292 -2.808 1.00 0.43 11 PHE A O 7
ATOM 6516 N N . ASP A 1 32 ? -5.764 4.293 -2.210 1.00 0.38 12 ASP A N 7
ATOM 6517 C CA . ASP A 1 32 ? -6.449 5.604 -1.969 1.00 0.42 12 ASP A CA 7
ATOM 6518 C C . ASP A 1 32 ? -5.812 6.345 -0.784 1.00 0.40 12 ASP A C 7
ATOM 6519 O O . ASP A 1 32 ? -5.327 7.455 -0.928 1.00 0.42 12 ASP A O 7
ATOM 6528 N N . PHE A 1 33 ? -5.812 5.746 0.384 1.00 0.40 13 PHE A N 7
ATOM 6529 C CA . PHE A 1 33 ? -5.212 6.425 1.578 1.00 0.42 13 PHE A CA 7
ATOM 6530 C C . PHE A 1 33 ? -3.688 6.553 1.427 1.00 0.38 13 PHE A C 7
ATOM 6531 O O . PHE A 1 33 ? -3.090 7.489 1.929 1.00 0.41 13 PHE A O 7
ATOM 6548 N N . LEU A 1 34 ? -3.051 5.639 0.737 1.00 0.34 14 LEU A N 7
ATOM 6549 C CA . LEU A 1 34 ? -1.574 5.753 0.572 1.00 0.31 14 LEU A CA 7
ATOM 6550 C C . LEU A 1 34 ? -1.237 6.703 -0.578 1.00 0.31 14 LEU A C 7
ATOM 6551 O O . LEU A 1 34 ? -0.250 7.385 -0.522 1.00 0.33 14 LEU A O 7
ATOM 6567 N N . ALA A 1 35 ? -2.040 6.761 -1.617 1.00 0.34 15 ALA A N 7
ATOM 6568 C CA . ALA A 1 35 ? -1.724 7.693 -2.753 1.00 0.36 15 ALA A CA 7
ATOM 6569 C C . ALA A 1 35 ? -1.357 9.075 -2.198 1.00 0.36 15 ALA A C 7
ATOM 6570 O O . ALA A 1 35 ? -0.320 9.632 -2.521 1.00 0.36 15 ALA A O 7
ATOM 6577 N N . ARG A 1 36 ? -2.191 9.615 -1.342 1.00 0.40 16 ARG A N 7
ATOM 6578 C CA . ARG A 1 36 ? -1.891 10.952 -0.731 1.00 0.43 16 ARG A CA 7
ATOM 6579 C C . ARG A 1 36 ? -0.659 10.858 0.188 1.00 0.40 16 ARG A C 7
ATOM 6580 O O . ARG A 1 36 ? 0.167 11.753 0.215 1.00 0.44 16 ARG A O 7
ATOM 6601 N N . SER A 1 37 ? -0.526 9.784 0.935 1.00 0.37 17 SER A N 7
ATOM 6602 C CA . SER A 1 37 ? 0.656 9.638 1.848 1.00 0.37 17 SER A CA 7
ATOM 6603 C C . SER A 1 37 ? 1.928 9.259 1.063 1.00 0.35 17 SER A C 7
ATOM 6604 O O . SER A 1 37 ? 3.025 9.562 1.484 1.00 0.44 17 SER A O 7
ATOM 6612 N N . PHE A 1 38 ? 1.789 8.599 -0.065 1.00 0.29 18 PHE A N 7
ATOM 6613 C CA . PHE A 1 38 ? 2.984 8.195 -0.876 1.00 0.28 18 PHE A CA 7
ATOM 6614 C C . PHE A 1 38 ? 3.799 9.437 -1.255 1.00 0.30 18 PHE A C 7
ATOM 6615 O O . PHE A 1 38 ? 4.997 9.491 -1.049 1.00 0.33 18 PHE A O 7
ATOM 6632 N N . ALA A 1 39 ? 3.144 10.436 -1.805 1.00 0.33 19 ALA A N 7
ATOM 6633 C CA . ALA A 1 39 ? 3.864 11.688 -2.197 1.00 0.36 19 ALA A CA 7
ATOM 6634 C C . ALA A 1 39 ? 4.383 12.413 -0.948 1.00 0.37 19 ALA A C 7
ATOM 6635 O O . ALA A 1 39 ? 5.452 12.994 -0.962 1.00 0.40 19 ALA A O 7
ATOM 6642 N N . ARG A 1 40 ? 3.636 12.378 0.134 1.00 0.37 20 ARG A N 7
ATOM 6643 C CA . ARG A 1 40 ? 4.092 13.059 1.388 1.00 0.40 20 ARG A CA 7
ATOM 6644 C C . ARG A 1 40 ? 5.300 12.323 1.982 1.00 0.37 20 ARG A C 7
ATOM 6645 O O . ARG A 1 40 ? 6.244 12.937 2.444 1.00 0.39 20 ARG A O 7
ATOM 6666 N N . MET A 1 41 ? 5.279 11.010 1.959 1.00 0.38 21 MET A N 7
ATOM 6667 C CA . MET A 1 41 ? 6.426 10.216 2.504 1.00 0.38 21 MET A CA 7
ATOM 6668 C C . MET A 1 41 ? 7.694 10.481 1.677 1.00 0.36 21 MET A C 7
ATOM 6669 O O . MET A 1 41 ? 8.799 10.320 2.156 1.00 0.42 21 MET A O 7
ATOM 6683 N N . HIS A 1 42 ? 7.533 10.895 0.439 1.00 0.36 22 HIS A N 7
ATOM 6684 C CA . HIS A 1 42 ? 8.714 11.188 -0.430 1.00 0.40 22 HIS A CA 7
ATOM 6685 C C . HIS A 1 42 ? 9.571 12.299 0.194 1.00 0.43 22 HIS A C 7
ATOM 6686 O O . HIS A 1 42 ? 10.786 12.221 0.207 1.00 0.55 22 HIS A O 7
ATOM 6700 N N . ALA A 1 43 ? 8.944 13.324 0.716 1.00 0.43 23 ALA A N 7
ATOM 6701 C CA . ALA A 1 43 ? 9.711 14.442 1.348 1.00 0.53 23 ALA A CA 7
ATOM 6702 C C . ALA A 1 43 ? 10.075 14.093 2.800 1.00 0.51 23 ALA A C 7
ATOM 6703 O O . ALA A 1 43 ? 11.084 14.537 3.315 1.00 0.66 23 ALA A O 7
ATOM 6710 N N . GLU A 1 44 ? 9.260 13.304 3.462 1.00 0.44 24 GLU A N 7
ATOM 6711 C CA . GLU A 1 44 ? 9.555 12.929 4.883 1.00 0.48 24 GLU A CA 7
ATOM 6712 C C . GLU A 1 44 ? 10.707 11.916 4.959 1.00 0.47 24 GLU A C 7
ATOM 6713 O O . GLU A 1 44 ? 11.414 11.850 5.947 1.00 0.56 24 GLU A O 7
ATOM 6725 N N . GLY A 1 45 ? 10.896 11.122 3.932 1.00 0.43 25 GLY A N 7
ATOM 6726 C CA . GLY A 1 45 ? 11.994 10.108 3.952 1.00 0.47 25 GLY A CA 7
ATOM 6727 C C . GLY A 1 45 ? 11.521 8.855 4.701 1.00 0.46 25 GLY A C 7
ATOM 6728 O O . GLY A 1 45 ? 12.293 8.194 5.370 1.00 0.65 25 GLY A O 7
ATOM 6732 N N . ARG A 1 46 ? 10.254 8.527 4.589 1.00 0.34 26 ARG A N 7
ATOM 6733 C CA . ARG A 1 46 ? 9.715 7.319 5.286 1.00 0.33 26 ARG A CA 7
ATOM 6734 C C . ARG A 1 46 ? 9.501 6.186 4.276 1.00 0.32 26 ARG A C 7
ATOM 6735 O O . ARG A 1 46 ? 9.256 6.444 3.115 1.00 0.33 26 ARG A O 7
ATOM 6756 N N . PRO A 1 47 ? 9.592 4.964 4.750 1.00 0.32 27 PRO A N 7
ATOM 6757 C CA . PRO A 1 47 ? 9.398 3.789 3.863 1.00 0.32 27 PRO A CA 7
ATOM 6758 C C . PRO A 1 47 ? 7.921 3.645 3.478 1.00 0.30 27 PRO A C 7
ATOM 6759 O O . PRO A 1 47 ? 7.043 3.661 4.321 1.00 0.39 27 PRO A O 7
ATOM 6770 N N . VAL A 1 48 ? 7.648 3.513 2.206 1.00 0.28 28 VAL A N 7
ATOM 6771 C CA . VAL A 1 48 ? 6.233 3.375 1.734 1.00 0.27 28 VAL A CA 7
ATOM 6772 C C . VAL A 1 48 ? 6.105 2.102 0.894 1.00 0.28 28 VAL A C 7
ATOM 6773 O O . VAL A 1 48 ? 6.917 1.844 0.029 1.00 0.33 28 VAL A O 7
ATOM 6786 N N . ASP A 1 49 ? 5.102 1.294 1.152 1.00 0.32 29 ASP A N 7
ATOM 6787 C CA . ASP A 1 49 ? 4.950 0.026 0.368 1.00 0.32 29 ASP A CA 7
ATOM 6788 C C . ASP A 1 49 ? 4.519 0.330 -1.072 1.00 0.30 29 ASP A C 7
ATOM 6789 O O . ASP A 1 49 ? 3.342 0.317 -1.406 1.00 0.31 29 ASP A O 7
ATOM 6798 N N . ILE A 1 50 ? 5.467 0.569 -1.943 1.00 0.29 30 ILE A N 7
ATOM 6799 C CA . ILE A 1 50 ? 5.112 0.850 -3.362 1.00 0.28 30 ILE A CA 7
ATOM 6800 C C . ILE A 1 50 ? 4.515 -0.407 -3.996 1.00 0.29 30 ILE A C 7
ATOM 6801 O O . ILE A 1 50 ? 3.723 -0.320 -4.908 1.00 0.31 30 ILE A O 7
ATOM 6817 N N . LEU A 1 51 ? 4.874 -1.573 -3.501 1.00 0.30 31 LEU A N 7
ATOM 6818 C CA . LEU A 1 51 ? 4.304 -2.838 -4.058 1.00 0.32 31 LEU A CA 7
ATOM 6819 C C . LEU A 1 51 ? 2.778 -2.723 -4.093 1.00 0.34 31 LEU A C 7
ATOM 6820 O O . LEU A 1 51 ? 2.142 -3.086 -5.066 1.00 0.37 31 LEU A O 7
ATOM 6836 N N . ALA A 1 52 ? 2.195 -2.184 -3.051 1.00 0.35 32 ALA A N 7
ATOM 6837 C CA . ALA A 1 52 ? 0.716 -1.996 -3.024 1.00 0.39 32 ALA A CA 7
ATOM 6838 C C . ALA A 1 52 ? 0.300 -1.150 -4.233 1.00 0.38 32 ALA A C 7
ATOM 6839 O O . ALA A 1 52 ? -0.720 -1.386 -4.855 1.00 0.44 32 ALA A O 7
ATOM 6846 N N . VAL A 1 53 ? 1.102 -0.167 -4.563 1.00 0.34 33 VAL A N 7
ATOM 6847 C CA . VAL A 1 53 ? 0.796 0.721 -5.731 1.00 0.34 33 VAL A CA 7
ATOM 6848 C C . VAL A 1 53 ? 1.096 0.026 -7.073 1.00 0.32 33 VAL A C 7
ATOM 6849 O O . VAL A 1 53 ? 0.534 0.379 -8.093 1.00 0.37 33 VAL A O 7
ATOM 6862 N N . THR A 1 54 ? 1.977 -0.940 -7.090 1.00 0.32 34 THR A N 7
ATOM 6863 C CA . THR A 1 54 ? 2.308 -1.629 -8.383 1.00 0.33 34 THR A CA 7
ATOM 6864 C C . THR A 1 54 ? 1.235 -2.673 -8.734 1.00 0.37 34 THR A C 7
ATOM 6865 O O . THR A 1 54 ? 1.038 -3.000 -9.890 1.00 0.43 34 THR A O 7
ATOM 6876 N N . GLY A 1 55 ? 0.538 -3.195 -7.751 1.00 0.40 35 GLY A N 7
ATOM 6877 C CA . GLY A 1 55 ? -0.521 -4.212 -8.031 1.00 0.46 35 GLY A CA 7
ATOM 6878 C C . GLY A 1 55 ? -1.772 -3.522 -8.591 1.00 0.45 35 GLY A C 7
ATOM 6879 O O . GLY A 1 55 ? -2.385 -4.004 -9.525 1.00 0.55 35 GLY A O 7
ATOM 6883 N N . ASN A 1 56 ? -2.154 -2.400 -8.027 1.00 0.42 36 ASN A N 7
ATOM 6884 C CA . ASN A 1 56 ? -3.368 -1.679 -8.523 1.00 0.43 36 ASN A CA 7
ATOM 6885 C C . ASN A 1 56 ? -3.017 -0.806 -9.739 1.00 0.42 36 ASN A C 7
ATOM 6886 O O . ASN A 1 56 ? -3.631 -0.914 -10.783 1.00 0.50 36 ASN A O 7
ATOM 6897 N N . MET A 1 57 ? -2.032 0.054 -9.610 1.00 0.40 37 MET A N 7
ATOM 6898 C CA . MET A 1 57 ? -1.640 0.932 -10.758 1.00 0.40 37 MET A CA 7
ATOM 6899 C C . MET A 1 57 ? -0.526 0.267 -11.579 1.00 0.38 37 MET A C 7
ATOM 6900 O O . MET A 1 57 ? 0.349 -0.384 -11.036 1.00 0.39 37 MET A O 7
ATOM 6914 N N . ASP A 1 58 ? -0.553 0.428 -12.880 1.00 0.39 38 ASP A N 7
ATOM 6915 C CA . ASP A 1 58 ? 0.503 -0.192 -13.741 1.00 0.40 38 ASP A CA 7
ATOM 6916 C C . ASP A 1 58 ? 0.852 0.726 -14.922 1.00 0.40 38 ASP A C 7
ATOM 6917 O O . ASP A 1 58 ? 2.002 1.065 -15.124 1.00 0.42 38 ASP A O 7
ATOM 6926 N N . GLU A 1 59 ? -0.130 1.131 -15.700 1.00 0.43 39 GLU A N 7
ATOM 6927 C CA . GLU A 1 59 ? 0.152 2.033 -16.868 1.00 0.45 39 GLU A CA 7
ATOM 6928 C C . GLU A 1 59 ? 0.863 3.297 -16.380 1.00 0.42 39 GLU A C 7
ATOM 6929 O O . GLU A 1 59 ? 2.004 3.549 -16.721 1.00 0.42 39 GLU A O 7
ATOM 6941 N N . GLU A 1 60 ? 0.202 4.077 -15.559 1.00 0.42 40 GLU A N 7
ATOM 6942 C CA . GLU A 1 60 ? 0.843 5.311 -15.016 1.00 0.41 40 GLU A CA 7
ATOM 6943 C C . GLU A 1 60 ? 1.892 4.917 -13.966 1.00 0.38 40 GLU A C 7
ATOM 6944 O O . GLU A 1 60 ? 2.820 5.656 -13.696 1.00 0.40 40 GLU A O 7
ATOM 6956 N N . HIS A 1 61 ? 1.744 3.750 -13.376 1.00 0.36 41 HIS A N 7
ATOM 6957 C CA . HIS A 1 61 ? 2.720 3.282 -12.346 1.00 0.35 41 HIS A CA 7
ATOM 6958 C C . HIS A 1 61 ? 4.143 3.237 -12.922 1.00 0.33 41 HIS A C 7
ATOM 6959 O O . HIS A 1 61 ? 5.099 3.506 -12.226 1.00 0.33 41 HIS A O 7
ATOM 6973 N N . ARG A 1 62 ? 4.293 2.905 -14.186 1.00 0.36 42 ARG A N 7
ATOM 6974 C CA . ARG A 1 62 ? 5.663 2.858 -14.792 1.00 0.37 42 ARG A CA 7
ATOM 6975 C C . ARG A 1 62 ? 6.353 4.218 -14.625 1.00 0.34 42 ARG A C 7
ATOM 6976 O O . ARG A 1 62 ? 7.505 4.297 -14.242 1.00 0.37 42 ARG A O 7
ATOM 6997 N N . THR A 1 63 ? 5.643 5.286 -14.895 1.00 0.34 43 THR A N 7
ATOM 6998 C CA . THR A 1 63 ? 6.231 6.653 -14.741 1.00 0.33 43 THR A CA 7
ATOM 6999 C C . THR A 1 63 ? 6.314 7.010 -13.248 1.00 0.29 43 THR A C 7
ATOM 7000 O O . THR A 1 63 ? 7.333 7.485 -12.766 1.00 0.29 43 THR A O 7
ATOM 7011 N N . TRP A 1 64 ? 5.249 6.774 -12.516 1.00 0.29 44 TRP A N 7
ATOM 7012 C CA . TRP A 1 64 ? 5.246 7.085 -11.055 1.00 0.28 44 TRP A CA 7
ATOM 7013 C C . TRP A 1 64 ? 6.368 6.314 -10.346 1.00 0.25 44 TRP A C 7
ATOM 7014 O O . TRP A 1 64 ? 7.153 6.894 -9.624 1.00 0.28 44 TRP A O 7
ATOM 7035 N N . PHE A 1 65 ? 6.450 5.016 -10.541 1.00 0.26 45 PHE A N 7
ATOM 7036 C CA . PHE A 1 65 ? 7.525 4.237 -9.859 1.00 0.25 45 PHE A CA 7
ATOM 7037 C C . PHE A 1 65 ? 8.908 4.626 -10.381 1.00 0.23 45 PHE A C 7
ATOM 7038 O O . PHE A 1 65 ? 9.880 4.413 -9.712 1.00 0.27 45 PHE A O 7
ATOM 7055 N N . CYS A 1 66 ? 9.023 5.203 -11.552 1.00 0.24 46 CYS A N 7
ATOM 7056 C CA . CYS A 1 66 ? 10.384 5.599 -12.033 1.00 0.26 46 CYS A CA 7
ATOM 7057 C C . CYS A 1 66 ? 11.019 6.530 -10.987 1.00 0.24 46 CYS A C 7
ATOM 7058 O O . CYS A 1 66 ? 12.069 6.241 -10.422 1.00 0.27 46 CYS A O 7
ATOM 7066 N N . ALA A 1 67 ? 10.360 7.628 -10.699 1.00 0.23 47 ALA A N 7
ATOM 7067 C CA . ALA A 1 67 ? 10.884 8.578 -9.668 1.00 0.25 47 ALA A CA 7
ATOM 7068 C C . ALA A 1 67 ? 10.691 7.997 -8.255 1.00 0.23 47 ALA A C 7
ATOM 7069 O O . ALA A 1 67 ? 11.404 8.350 -7.333 1.00 0.26 47 ALA A O 7
ATOM 7076 N N . ARG A 1 68 ? 9.744 7.100 -8.081 1.00 0.22 48 ARG A N 7
ATOM 7077 C CA . ARG A 1 68 ? 9.516 6.492 -6.732 1.00 0.23 48 ARG A CA 7
ATOM 7078 C C . ARG A 1 68 ? 10.374 5.225 -6.558 1.00 0.23 48 ARG A C 7
ATOM 7079 O O . ARG A 1 68 ? 10.467 4.678 -5.477 1.00 0.29 48 ARG A O 7
ATOM 7100 N N . TYR A 1 69 ? 11.015 4.773 -7.611 1.00 0.24 49 TYR A N 7
ATOM 7101 C CA . TYR A 1 69 ? 11.885 3.563 -7.520 1.00 0.28 49 TYR A CA 7
ATOM 7102 C C . TYR A 1 69 ? 13.140 3.954 -6.769 1.00 0.29 49 TYR A C 7
ATOM 7103 O O . TYR A 1 69 ? 13.483 3.388 -5.750 1.00 0.35 49 TYR A O 7
ATOM 7121 N N . ALA A 1 70 ? 13.810 4.948 -7.283 1.00 0.28 50 ALA A N 7
ATOM 7122 C CA . ALA A 1 70 ? 15.049 5.448 -6.634 1.00 0.32 50 ALA A CA 7
ATO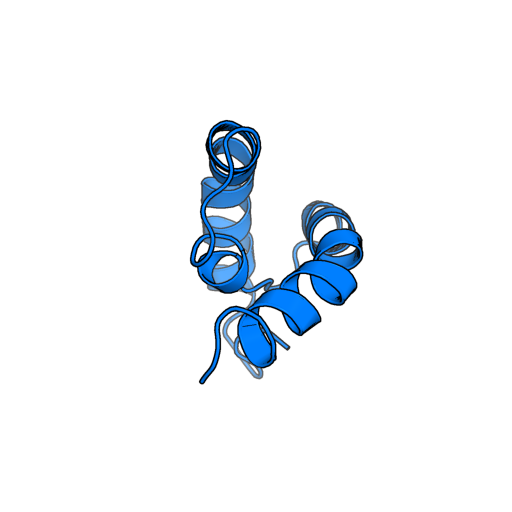M 7123 C C . ALA A 1 70 ? 14.719 5.990 -5.249 1.00 0.30 50 ALA A C 7
ATOM 7124 O O . ALA A 1 70 ? 15.422 5.740 -4.289 1.00 0.35 50 ALA A O 7
ATOM 7131 N N . TRP A 1 71 ? 13.640 6.726 -5.141 1.00 0.27 51 TRP A N 7
ATOM 7132 C CA . TRP A 1 71 ? 13.239 7.274 -3.820 1.00 0.27 51 TRP A CA 7
ATOM 7133 C C . TRP A 1 71 ? 13.031 6.113 -2.849 1.00 0.26 51 TRP A C 7
ATOM 7134 O O . TRP A 1 71 ? 13.666 6.048 -1.821 1.00 0.32 51 TRP A O 7
ATOM 7155 N N . TYR A 1 72 ? 12.163 5.186 -3.184 1.00 0.25 52 TYR A N 7
ATOM 7156 C CA . TYR A 1 72 ? 11.938 4.017 -2.283 1.00 0.27 52 TYR A CA 7
ATOM 7157 C C . TYR A 1 72 ? 13.266 3.300 -2.020 1.00 0.31 52 TYR A C 7
ATOM 7158 O O . TYR A 1 72 ? 13.500 2.789 -0.945 1.00 0.35 52 TYR A O 7
ATOM 7176 N N . CYS A 1 73 ? 14.130 3.263 -3.001 1.00 0.33 53 CYS A N 7
ATOM 7177 C CA . CYS A 1 73 ? 15.446 2.583 -2.830 1.00 0.40 53 CYS A CA 7
ATOM 7178 C C . CYS A 1 73 ? 16.276 3.268 -1.733 1.00 0.41 53 CYS A C 7
ATOM 7179 O O . CYS A 1 73 ? 16.835 2.608 -0.878 1.00 0.47 53 CYS A O 7
ATOM 7187 N N . GLN A 1 74 ? 16.371 4.578 -1.750 1.00 0.40 54 GLN A N 7
ATOM 7188 C CA . GLN A 1 74 ? 17.182 5.279 -0.700 1.00 0.44 54 GLN A CA 7
ATOM 7189 C C . GLN A 1 74 ? 16.424 5.384 0.644 1.00 0.41 54 GLN A C 7
ATOM 7190 O O . GLN A 1 74 ? 17.028 5.292 1.700 1.00 0.46 54 GLN A O 7
ATOM 7204 N N . GLN A 1 75 ? 15.120 5.574 0.628 1.00 0.35 55 GLN A N 7
ATOM 7205 C CA . GLN A 1 75 ? 14.365 5.684 1.927 1.00 0.35 55 GLN A CA 7
ATOM 7206 C C . GLN A 1 75 ? 14.292 4.325 2.640 1.00 0.35 55 GLN A C 7
ATOM 7207 O O . GLN A 1 75 ? 14.334 4.262 3.854 1.00 0.41 55 GLN A O 7
ATOM 7221 N N . MET A 1 76 ? 14.199 3.239 1.908 1.00 0.34 56 MET A N 7
ATOM 7222 C CA . MET A 1 76 ? 14.142 1.895 2.570 1.00 0.37 56 MET A CA 7
ATOM 7223 C C . MET A 1 76 ? 15.522 1.527 3.129 1.00 0.42 56 MET A C 7
ATOM 7224 O O . MET A 1 76 ? 15.629 0.868 4.143 1.00 0.48 56 MET A O 7
ATOM 7238 N N . MET A 1 77 ? 16.575 1.959 2.472 1.00 0.44 57 MET A N 7
ATOM 7239 C CA . MET A 1 77 ? 17.958 1.652 2.959 1.00 0.51 57 MET A CA 7
ATOM 7240 C C . MET A 1 77 ? 18.160 2.231 4.364 1.00 0.51 57 MET A C 7
ATOM 7241 O O . MET A 1 77 ? 18.819 1.641 5.199 1.00 0.57 57 MET A O 7
ATOM 7255 N N . GLN A 1 78 ? 17.586 3.379 4.626 1.00 0.48 58 GLN A N 7
ATOM 7256 C CA . GLN A 1 78 ? 17.729 4.005 5.979 1.00 0.54 58 GLN A CA 7
ATOM 7257 C C . GLN A 1 78 ? 16.558 3.606 6.896 1.00 0.52 58 GLN A C 7
ATOM 7258 O O . GLN A 1 78 ? 16.580 3.865 8.084 1.00 0.59 58 GLN A O 7
ATOM 7272 N N . ALA A 1 79 ? 15.538 2.980 6.354 1.00 0.47 59 ALA A N 7
ATOM 7273 C CA . ALA A 1 79 ? 14.370 2.563 7.187 1.00 0.48 59 ALA A CA 7
ATOM 7274 C C . ALA A 1 79 ? 14.524 1.099 7.619 1.00 0.51 59 ALA A C 7
ATOM 7275 O O . ALA A 1 79 ? 14.181 0.731 8.727 1.00 0.63 59 ALA A O 7
ATOM 7282 N N . ARG A 1 80 ? 15.036 0.267 6.742 1.00 0.54 60 ARG A N 7
ATOM 7283 C CA . ARG A 1 80 ? 15.223 -1.181 7.070 1.00 0.63 60 ARG A CA 7
ATOM 7284 C C . ARG A 1 80 ? 16.171 -1.350 8.265 1.00 0.72 60 ARG A C 7
ATOM 7285 O O . ARG A 1 80 ? 17.374 -1.214 8.139 1.00 0.91 60 ARG A O 7
ATOM 7306 N N . GLU A 1 81 ? 15.632 -1.654 9.418 1.00 0.71 61 GLU A N 7
ATOM 7307 C CA . GLU A 1 81 ? 16.488 -1.844 10.628 1.00 0.90 61 GLU A CA 7
ATOM 7308 C C . GLU A 1 81 ? 16.240 -3.234 11.229 1.00 0.98 61 GLU A C 7
ATOM 7309 O O . GLU A 1 81 ? 17.165 -3.981 11.484 1.00 1.14 61 GLU A O 7
ATOM 7321 N N . LEU A 1 82 ? 14.993 -3.584 11.447 1.00 0.94 62 LEU A N 7
ATOM 7322 C CA . LEU A 1 82 ? 14.667 -4.928 12.022 1.00 1.10 62 LEU A CA 7
ATOM 7323 C C . LEU A 1 82 ? 13.187 -5.265 11.788 1.00 1.13 62 LEU A C 7
ATOM 7324 O O . LEU A 1 82 ? 12.397 -4.405 11.448 1.00 1.03 62 LEU A O 7
ATOM 7340 N N . GLU A 1 83 ? 12.816 -6.516 11.969 1.00 1.34 63 GLU A N 7
ATOM 7341 C CA . GLU A 1 83 ? 11.389 -6.946 11.768 1.00 1.46 63 GLU A CA 7
ATOM 7342 C C . GLU A 1 83 ? 10.924 -6.663 10.327 1.00 1.30 63 GLU A C 7
ATOM 7343 O O . GLU A 1 83 ? 11.649 -6.105 9.525 1.00 1.12 63 GLU A O 7
ATOM 7355 N N . LEU A 1 84 ? 9.713 -7.044 9.998 1.00 1.45 64 LEU A N 7
ATOM 7356 C CA . LEU A 1 84 ? 9.196 -6.793 8.617 1.00 1.35 64 LEU A CA 7
ATOM 7357 C C . LEU A 1 84 ? 8.824 -5.315 8.464 1.00 1.15 64 LEU A C 7
ATOM 7358 O O . LEU A 1 84 ? 8.279 -4.709 9.369 1.00 1.25 64 LEU A O 7
ATOM 7374 N N . GLU A 1 85 ? 9.115 -4.728 7.330 1.00 0.97 65 GLU A N 7
ATOM 7375 C CA . GLU A 1 85 ? 8.779 -3.287 7.128 1.00 0.84 65 GLU A CA 7
ATOM 7376 C C . GLU A 1 85 ? 8.379 -3.021 5.670 1.00 0.72 65 GLU A C 7
ATOM 7377 O O . GLU A 1 85 ? 7.213 -2.850 5.370 1.00 0.78 65 GLU A O 7
ATOM 7389 N N . HIS A 1 86 ? 9.337 -2.983 4.764 1.00 0.69 66 HIS A N 7
ATOM 7390 C CA . HIS A 1 86 ? 9.024 -2.727 3.320 1.00 0.74 66 HIS A CA 7
ATOM 7391 C C . HIS A 1 86 ? 8.316 -1.365 3.136 1.00 0.78 66 HIS A C 7
ATOM 7392 O O . HIS A 1 86 ? 7.715 -1.164 2.094 1.00 1.34 66 HIS A O 7
ATOM 7407 N N . MET A 1 21 ? -13.347 -12.045 2.163 1.00 3.19 1 MET A N 8
ATOM 7408 C CA . MET A 1 21 ? -12.552 -10.830 1.791 1.00 2.88 1 MET A CA 8
ATOM 7409 C C . MET A 1 21 ? -11.907 -11.010 0.409 1.00 2.62 1 MET A C 8
ATOM 7410 O O . MET A 1 21 ? -11.608 -12.114 -0.009 1.00 2.85 1 MET A O 8
ATOM 7423 N N . ASP A 1 22 ? -11.698 -9.927 -0.302 1.00 2.37 2 ASP A N 8
ATOM 7424 C CA . ASP A 1 22 ? -11.081 -10.015 -1.661 1.00 2.31 2 ASP A CA 8
ATOM 7425 C C . ASP A 1 22 ? -9.805 -9.166 -1.726 1.00 2.12 2 ASP A C 8
ATOM 7426 O O . ASP A 1 22 ? -9.704 -8.131 -1.091 1.00 2.14 2 ASP A O 8
ATOM 7435 N N . HIS A 1 23 ? -8.835 -9.595 -2.496 1.00 2.07 3 HIS A N 8
ATOM 7436 C CA . HIS A 1 23 ? -7.561 -8.819 -2.615 1.00 1.97 3 HIS A CA 8
ATOM 7437 C C . HIS A 1 23 ? -7.802 -7.497 -3.360 1.00 1.77 3 HIS A C 8
ATOM 7438 O O . HIS A 1 23 ? -7.122 -6.516 -3.129 1.00 1.67 3 HIS A O 8
ATOM 7452 N N . SER A 1 24 ? -8.765 -7.471 -4.252 1.00 1.82 4 SER A N 8
ATOM 7453 C CA . SER A 1 24 ? -9.058 -6.220 -5.020 1.00 1.68 4 SER A CA 8
ATOM 7454 C C . SER A 1 24 ? -9.495 -5.091 -4.074 1.00 1.47 4 SER A C 8
ATOM 7455 O O . SER A 1 24 ? -9.141 -3.945 -4.271 1.00 1.35 4 SER A O 8
ATOM 7463 N N . LEU A 1 25 ? -10.258 -5.404 -3.052 1.00 1.53 5 LEU A N 8
ATOM 7464 C CA . LEU A 1 25 ? -10.715 -4.344 -2.096 1.00 1.44 5 LEU A CA 8
ATOM 7465 C C . LEU A 1 25 ? -9.555 -3.876 -1.208 1.00 1.20 5 LEU A C 8
ATOM 7466 O O . LEU A 1 25 ? -9.402 -2.697 -0.956 1.00 1.09 5 LEU A O 8
ATOM 7482 N N . ASN A 1 26 ? -8.738 -4.788 -0.731 1.00 1.24 6 ASN A N 8
ATOM 7483 C CA . ASN A 1 26 ? -7.586 -4.387 0.141 1.00 1.16 6 ASN A CA 8
ATOM 7484 C C . ASN A 1 26 ? -6.607 -3.502 -0.640 1.00 0.99 6 ASN A C 8
ATOM 7485 O O . ASN A 1 26 ? -6.159 -2.483 -0.148 1.00 0.97 6 ASN A O 8
ATOM 7496 N N . SER A 1 27 ? -6.280 -3.876 -1.854 1.00 0.95 7 SER A N 8
ATOM 7497 C CA . SER A 1 27 ? -5.336 -3.047 -2.669 1.00 0.85 7 SER A CA 8
ATOM 7498 C C . SER A 1 27 ? -5.976 -1.691 -3.001 1.00 0.69 7 SER A C 8
ATOM 7499 O O . SER A 1 27 ? -5.314 -0.673 -2.995 1.00 0.70 7 SER A O 8
ATOM 7507 N N . LEU A 1 28 ? -7.261 -1.672 -3.284 1.00 0.66 8 LEU A N 8
ATOM 7508 C CA . LEU A 1 28 ? -7.947 -0.380 -3.611 1.00 0.61 8 LEU A CA 8
ATOM 7509 C C . LEU A 1 28 ? -7.985 0.527 -2.374 1.00 0.53 8 LEU A C 8
ATOM 7510 O O . LEU A 1 28 ? -7.651 1.696 -2.445 1.00 0.55 8 LEU A O 8
ATOM 7526 N N . ASN A 1 29 ? -8.389 -0.006 -1.244 1.00 0.53 9 ASN A N 8
ATOM 7527 C CA . ASN A 1 29 ? -8.450 0.818 0.005 1.00 0.52 9 ASN A CA 8
ATOM 7528 C C . ASN A 1 29 ? -7.057 1.350 0.360 1.00 0.45 9 ASN A C 8
ATOM 7529 O O . ASN A 1 29 ? -6.898 2.508 0.698 1.00 0.50 9 ASN A O 8
ATOM 7540 N N . ASN A 1 30 ? -6.048 0.514 0.279 1.00 0.45 10 ASN A N 8
ATOM 7541 C CA . ASN A 1 30 ? -4.663 0.974 0.603 1.00 0.47 10 ASN A CA 8
ATOM 7542 C C . ASN A 1 30 ? -4.188 1.996 -0.436 1.00 0.44 10 ASN A C 8
ATOM 7543 O O . ASN A 1 30 ? -3.633 3.018 -0.094 1.00 0.50 10 ASN A O 8
ATOM 7554 N N . PHE A 1 31 ? -4.402 1.721 -1.701 1.00 0.42 11 PHE A N 8
ATOM 7555 C CA . PHE A 1 31 ? -3.958 2.672 -2.770 1.00 0.43 11 PHE A CA 8
ATOM 7556 C C . PHE A 1 31 ? -4.559 4.068 -2.557 1.00 0.40 11 PHE A C 8
ATOM 7557 O O . PHE A 1 31 ? -3.907 5.061 -2.795 1.00 0.44 11 PHE A O 8
ATOM 7574 N N . ASP A 1 32 ? -5.795 4.151 -2.122 1.00 0.39 12 ASP A N 8
ATOM 7575 C CA . ASP A 1 32 ? -6.433 5.492 -1.911 1.00 0.40 12 ASP A CA 8
ATOM 7576 C C . ASP A 1 32 ? -5.770 6.248 -0.747 1.00 0.37 12 ASP A C 8
ATOM 7577 O O . ASP A 1 32 ? -5.214 7.319 -0.931 1.00 0.36 12 ASP A O 8
ATOM 7586 N N . PHE A 1 33 ? -5.834 5.706 0.448 1.00 0.38 13 PHE A N 8
ATOM 7587 C CA . PHE A 1 33 ? -5.220 6.399 1.626 1.00 0.38 13 PHE A CA 8
ATOM 7588 C C . PHE A 1 33 ? -3.707 6.577 1.424 1.00 0.33 13 PHE A C 8
ATOM 7589 O O . PHE A 1 33 ? -3.142 7.587 1.803 1.00 0.34 13 PHE A O 8
ATOM 7606 N N . LEU A 1 34 ? -3.047 5.621 0.819 1.00 0.31 14 LEU A N 8
ATOM 7607 C CA . LEU A 1 34 ? -1.580 5.773 0.595 1.00 0.28 14 LEU A CA 8
ATOM 7608 C C . LEU A 1 34 ? -1.313 6.676 -0.612 1.00 0.26 14 LEU A C 8
ATOM 7609 O O . LEU A 1 34 ? -0.278 7.287 -0.694 1.00 0.28 14 LEU A O 8
ATOM 7625 N N . ALA A 1 35 ? -2.226 6.769 -1.553 1.00 0.30 15 ALA A N 8
ATOM 7626 C CA . ALA A 1 35 ? -1.982 7.646 -2.748 1.00 0.31 15 ALA A CA 8
ATOM 7627 C C . ALA A 1 35 ? -1.508 9.034 -2.297 1.00 0.30 15 ALA A C 8
ATOM 7628 O O . ALA A 1 35 ? -0.464 9.508 -2.712 1.00 0.33 15 ALA A O 8
ATOM 7635 N N . ARG A 1 36 ? -2.262 9.681 -1.438 1.00 0.33 16 ARG A N 8
ATOM 7636 C CA . ARG A 1 36 ? -1.849 11.035 -0.949 1.00 0.37 16 ARG A CA 8
ATOM 7637 C C . ARG A 1 36 ? -0.639 10.910 -0.007 1.00 0.30 16 ARG A C 8
ATOM 7638 O O . ARG A 1 36 ? 0.226 11.765 0.013 1.00 0.33 16 ARG A O 8
ATOM 7659 N N . SER A 1 37 ? -0.565 9.846 0.762 1.00 0.27 17 SER A N 8
ATOM 7660 C CA . SER A 1 37 ? 0.597 9.667 1.689 1.00 0.25 17 SER A CA 8
ATOM 7661 C C . SER A 1 37 ? 1.868 9.297 0.903 1.00 0.24 17 SER A C 8
ATOM 7662 O O . SER A 1 37 ? 2.960 9.659 1.287 1.00 0.33 17 SER A O 8
ATOM 7670 N N . PHE A 1 38 ? 1.729 8.584 -0.194 1.00 0.24 18 PHE A N 8
ATOM 7671 C CA . PHE A 1 38 ? 2.919 8.190 -1.019 1.00 0.24 18 PHE A CA 8
ATOM 7672 C C . PHE A 1 38 ? 3.692 9.444 -1.437 1.00 0.26 18 PHE A C 8
ATOM 7673 O O . PHE A 1 38 ? 4.887 9.547 -1.233 1.00 0.30 18 PHE A O 8
ATOM 7690 N N . ALA A 1 39 ? 3.001 10.398 -2.022 1.00 0.28 19 ALA A N 8
ATOM 7691 C CA . ALA A 1 39 ? 3.670 11.661 -2.462 1.00 0.32 19 ALA A CA 8
ATOM 7692 C C . ALA A 1 39 ? 4.259 12.403 -1.254 1.00 0.33 19 ALA A C 8
ATOM 7693 O O . ALA A 1 39 ? 5.335 12.966 -1.333 1.00 0.40 19 ALA A O 8
ATOM 7700 N N . ARG A 1 40 ? 3.570 12.397 -0.133 1.00 0.32 20 ARG A N 8
ATOM 7701 C CA . ARG A 1 40 ? 4.102 13.091 1.082 1.00 0.37 20 ARG A CA 8
ATOM 7702 C C . ARG A 1 40 ? 5.317 12.329 1.628 1.00 0.35 20 ARG A C 8
ATOM 7703 O O . ARG A 1 40 ? 6.282 12.923 2.076 1.00 0.41 20 ARG A O 8
ATOM 7724 N N . MET A 1 41 ? 5.278 11.017 1.579 1.00 0.34 21 MET A N 8
ATOM 7725 C CA . MET A 1 41 ? 6.428 10.196 2.076 1.00 0.35 21 MET A CA 8
ATOM 7726 C C . MET A 1 41 ? 7.673 10.441 1.207 1.00 0.35 21 MET A C 8
ATOM 7727 O O . MET A 1 41 ? 8.788 10.235 1.645 1.00 0.42 21 MET A O 8
ATOM 7741 N N . HIS A 1 42 ? 7.484 10.883 -0.019 1.00 0.34 22 HIS A N 8
ATOM 7742 C CA . HIS A 1 42 ? 8.648 11.153 -0.922 1.00 0.36 22 HIS A CA 8
ATOM 7743 C C . HIS A 1 42 ? 9.599 12.173 -0.282 1.00 0.41 22 HIS A C 8
ATOM 7744 O O . HIS A 1 42 ? 10.806 12.022 -0.329 1.00 0.50 22 HIS A O 8
ATOM 7758 N N . ALA A 1 43 ? 9.062 13.209 0.318 1.00 0.42 23 ALA A N 8
ATOM 7759 C CA . ALA A 1 43 ? 9.925 14.244 0.966 1.00 0.52 23 ALA A CA 8
ATOM 7760 C C . ALA A 1 43 ? 10.269 13.843 2.410 1.00 0.52 23 ALA A C 8
ATOM 7761 O O . ALA A 1 43 ? 11.299 14.224 2.932 1.00 0.65 23 ALA A O 8
ATOM 7768 N N . GLU A 1 44 ? 9.416 13.083 3.060 1.00 0.47 24 GLU A N 8
ATOM 7769 C CA . GLU A 1 44 ? 9.699 12.666 4.472 1.00 0.50 24 GLU A CA 8
ATOM 7770 C C . GLU A 1 44 ? 10.783 11.577 4.518 1.00 0.51 24 GLU A C 8
ATOM 7771 O O . GLU A 1 44 ? 11.493 11.447 5.497 1.00 0.58 24 GLU A O 8
ATOM 7783 N N . GLY A 1 45 ? 10.912 10.793 3.473 1.00 0.47 25 GLY A N 8
ATOM 7784 C CA . GLY A 1 45 ? 11.945 9.714 3.464 1.00 0.52 25 GLY A CA 8
ATOM 7785 C C . GLY A 1 45 ? 11.485 8.548 4.347 1.00 0.51 25 GLY A C 8
ATOM 7786 O O . GLY A 1 45 ? 12.269 7.965 5.072 1.00 0.61 25 GLY A O 8
ATOM 7790 N N . ARG A 1 46 ? 10.220 8.204 4.289 1.00 0.46 26 ARG A N 8
ATOM 7791 C CA . ARG A 1 46 ? 9.703 7.073 5.122 1.00 0.46 26 ARG A CA 8
ATOM 7792 C C . ARG A 1 46 ? 9.396 5.865 4.228 1.00 0.43 26 ARG A C 8
ATOM 7793 O O . ARG A 1 46 ? 9.210 6.016 3.037 1.00 0.42 26 ARG A O 8
ATOM 7814 N N . PRO A 1 47 ? 9.351 4.699 4.832 1.00 0.46 27 PRO A N 8
ATOM 7815 C CA . PRO A 1 47 ? 9.064 3.453 4.071 1.00 0.46 27 PRO A CA 8
ATOM 7816 C C . PRO A 1 47 ? 7.603 3.429 3.606 1.00 0.43 27 PRO A C 8
ATOM 7817 O O . PRO A 1 47 ? 6.687 3.638 4.378 1.00 0.45 27 PRO A O 8
ATOM 7828 N N . VAL A 1 48 ? 7.392 3.184 2.337 1.00 0.39 28 VAL A N 8
ATOM 7829 C CA . VAL A 1 48 ? 6.006 3.147 1.776 1.00 0.38 28 VAL A CA 8
ATOM 7830 C C . VAL A 1 48 ? 5.869 1.912 0.882 1.00 0.41 28 VAL A C 8
ATOM 7831 O O . VAL A 1 48 ? 6.714 1.657 0.043 1.00 0.44 28 VAL A O 8
ATOM 7844 N N . ASP A 1 49 ? 4.829 1.133 1.061 1.00 0.44 29 ASP A N 8
ATOM 7845 C CA . ASP A 1 49 ? 4.672 -0.096 0.221 1.00 0.48 29 ASP A CA 8
ATOM 7846 C C . ASP A 1 49 ? 4.311 0.287 -1.221 1.00 0.44 29 ASP A C 8
ATOM 7847 O O . ASP A 1 49 ? 3.151 0.309 -1.601 1.00 0.44 29 ASP A O 8
ATOM 7856 N N . ILE A 1 50 ? 5.299 0.549 -2.040 1.00 0.43 30 ILE A N 8
ATOM 7857 C CA . ILE A 1 50 ? 5.002 0.901 -3.459 1.00 0.41 30 ILE A CA 8
ATOM 7858 C C . ILE A 1 50 ? 4.439 -0.326 -4.171 1.00 0.45 30 ILE A C 8
ATOM 7859 O O . ILE A 1 50 ? 3.610 -0.204 -5.046 1.00 0.46 30 ILE A O 8
ATOM 7875 N N . LEU A 1 51 ? 4.865 -1.509 -3.779 1.00 0.50 31 LEU A N 8
ATOM 7876 C CA . LEU A 1 51 ? 4.331 -2.753 -4.413 1.00 0.55 31 LEU A CA 8
ATOM 7877 C C . LEU A 1 51 ? 2.800 -2.708 -4.382 1.00 0.56 31 LEU A C 8
ATOM 7878 O O . LEU A 1 51 ? 2.141 -3.034 -5.351 1.00 0.58 31 LEU A O 8
ATOM 7894 N N . ALA A 1 52 ? 2.237 -2.268 -3.283 1.00 0.55 32 ALA A N 8
ATOM 7895 C CA . ALA A 1 52 ? 0.752 -2.154 -3.188 1.00 0.56 32 ALA A CA 8
ATOM 7896 C C . ALA A 1 52 ? 0.242 -1.304 -4.358 1.00 0.54 32 ALA A C 8
ATOM 7897 O O . ALA A 1 52 ? -0.798 -1.570 -4.932 1.00 0.59 32 ALA A O 8
ATOM 7904 N N . VAL A 1 53 ? 0.990 -0.287 -4.711 1.00 0.48 33 VAL A N 8
ATOM 7905 C CA . VAL A 1 53 ? 0.597 0.605 -5.846 1.00 0.47 33 VAL A CA 8
ATOM 7906 C C . VAL A 1 53 ? 0.964 -0.016 -7.208 1.00 0.49 33 VAL A C 8
ATOM 7907 O O . VAL A 1 53 ? 0.394 0.333 -8.222 1.00 0.54 33 VAL A O 8
ATOM 7920 N N . THR A 1 54 ? 1.911 -0.920 -7.246 1.00 0.50 34 THR A N 8
ATOM 7921 C CA . THR A 1 54 ? 2.309 -1.538 -8.558 1.00 0.54 34 THR A CA 8
ATOM 7922 C C . THR A 1 54 ? 1.384 -2.715 -8.924 1.00 0.62 34 THR A C 8
ATOM 7923 O O . THR A 1 54 ? 1.506 -3.289 -9.991 1.00 0.68 34 THR A O 8
ATOM 7934 N N . GLY A 1 55 ? 0.470 -3.083 -8.055 1.00 0.73 35 GLY A N 8
ATOM 7935 C CA . GLY A 1 55 ? -0.446 -4.224 -8.359 1.00 0.82 35 GLY A CA 8
ATOM 7936 C C . GLY A 1 55 ? -1.477 -3.812 -9.415 1.00 0.83 35 GLY A C 8
ATOM 7937 O O . GLY A 1 55 ? -1.492 -4.337 -10.512 1.00 0.94 35 GLY A O 8
ATOM 7941 N N . ASN A 1 56 ? -2.347 -2.886 -9.089 1.00 0.82 36 ASN A N 8
ATOM 7942 C CA . ASN A 1 56 ? -3.390 -2.453 -10.073 1.00 0.88 36 ASN A CA 8
ATOM 7943 C C . ASN A 1 56 ? -2.869 -1.331 -10.989 1.00 0.82 36 ASN A C 8
ATOM 7944 O O . ASN A 1 56 ? -3.266 -1.235 -12.135 1.00 0.92 36 ASN A O 8
ATOM 7955 N N . MET A 1 57 ? -1.994 -0.484 -10.500 1.00 0.74 37 MET A N 8
ATOM 7956 C CA . MET A 1 57 ? -1.467 0.627 -11.356 1.00 0.70 37 MET A CA 8
ATOM 7957 C C . MET A 1 57 ? -0.184 0.191 -12.072 1.00 0.69 37 MET A C 8
ATOM 7958 O O . MET A 1 57 ? 0.735 -0.325 -11.461 1.00 0.71 37 MET A O 8
ATOM 7972 N N . ASP A 1 58 ? -0.119 0.400 -13.364 1.00 0.70 38 ASP A N 8
ATOM 7973 C CA . ASP A 1 58 ? 1.100 0.006 -14.137 1.00 0.71 38 ASP A CA 8
ATOM 7974 C C . ASP A 1 58 ? 1.361 1.003 -15.274 1.00 0.71 38 ASP A C 8
ATOM 7975 O O . ASP A 1 58 ? 2.457 1.509 -15.414 1.00 0.69 38 ASP A O 8
ATOM 7984 N N . GLU A 1 59 ? 0.364 1.288 -16.086 1.00 0.77 39 GLU A N 8
ATOM 7985 C CA . GLU A 1 59 ? 0.556 2.259 -17.215 1.00 0.80 39 GLU A CA 8
ATOM 7986 C C . GLU A 1 59 ? 1.094 3.586 -16.672 1.00 0.72 39 GLU A C 8
ATOM 7987 O O . GLU A 1 59 ? 2.196 3.993 -16.988 1.00 0.73 39 GLU A O 8
ATOM 7999 N N . GLU A 1 60 ? 0.332 4.245 -15.834 1.00 0.69 40 GLU A N 8
ATOM 8000 C CA . GLU A 1 60 ? 0.806 5.532 -15.242 1.00 0.65 40 GLU A CA 8
ATOM 8001 C C . GLU A 1 60 ? 1.875 5.239 -14.178 1.00 0.57 40 GLU A C 8
ATOM 8002 O O . GLU A 1 60 ? 2.708 6.072 -13.873 1.00 0.57 40 GLU A O 8
ATOM 8014 N N . HIS A 1 61 ? 1.853 4.049 -13.620 1.00 0.54 41 HIS A N 8
ATOM 8015 C CA . HIS A 1 61 ? 2.855 3.666 -12.579 1.00 0.48 41 HIS A CA 8
ATOM 8016 C C . HIS A 1 61 ? 4.282 3.635 -13.161 1.00 0.47 41 HIS A C 8
ATOM 8017 O O . HIS A 1 61 ? 5.250 3.704 -12.427 1.00 0.46 41 HIS A O 8
ATOM 8031 N N . ARG A 1 62 ? 4.422 3.528 -14.465 1.00 0.50 42 ARG A N 8
ATOM 8032 C CA . ARG A 1 62 ? 5.790 3.490 -15.079 1.00 0.49 42 ARG A CA 8
ATOM 8033 C C . ARG A 1 62 ? 6.585 4.747 -14.696 1.00 0.43 42 ARG A C 8
ATOM 8034 O O . ARG A 1 62 ? 7.643 4.656 -14.100 1.00 0.43 42 ARG A O 8
ATOM 8055 N N . THR A 1 63 ? 6.084 5.915 -15.023 1.00 0.44 43 THR A N 8
ATOM 8056 C CA . THR A 1 63 ? 6.815 7.173 -14.666 1.00 0.42 43 THR A CA 8
ATOM 8057 C C . THR A 1 63 ? 6.721 7.431 -13.153 1.00 0.37 43 THR A C 8
ATOM 8058 O O . THR A 1 63 ? 7.645 7.946 -12.546 1.00 0.36 43 THR A O 8
ATOM 8069 N N . TRP A 1 64 ? 5.614 7.069 -12.540 1.00 0.38 44 TRP A N 8
ATOM 8070 C CA . TRP A 1 64 ? 5.462 7.285 -11.071 1.00 0.35 44 TRP A CA 8
ATOM 8071 C C . TRP A 1 64 ? 6.543 6.506 -10.314 1.00 0.31 44 TRP A C 8
ATOM 8072 O O . TRP A 1 64 ? 7.258 7.066 -9.507 1.00 0.32 44 TRP A O 8
ATOM 8093 N N . PHE A 1 65 ? 6.674 5.222 -10.564 1.00 0.31 45 PHE A N 8
ATOM 8094 C CA . PHE A 1 65 ? 7.716 4.438 -9.839 1.00 0.29 45 PHE A CA 8
ATOM 8095 C C . PHE A 1 65 ? 9.119 4.864 -10.272 1.00 0.27 45 PHE A C 8
ATOM 8096 O O . PHE A 1 65 ? 10.060 4.640 -9.560 1.00 0.30 45 PHE A O 8
ATOM 8113 N N . CYS A 1 66 ? 9.282 5.484 -11.415 1.00 0.28 46 CYS A N 8
ATOM 8114 C CA . CYS A 1 66 ? 10.657 5.919 -11.818 1.00 0.30 46 CYS A CA 8
ATOM 8115 C C . CYS A 1 66 ? 11.238 6.805 -10.703 1.00 0.28 46 CYS A C 8
ATOM 8116 O O . CYS A 1 66 ? 12.279 6.511 -10.130 1.00 0.30 46 CYS A O 8
ATOM 8124 N N . ALA A 1 67 ? 10.544 7.869 -10.370 1.00 0.28 47 ALA A N 8
ATOM 8125 C CA . ALA A 1 67 ? 11.015 8.770 -9.275 1.00 0.30 47 ALA A CA 8
ATOM 8126 C C . ALA A 1 67 ? 10.775 8.119 -7.903 1.00 0.26 47 ALA A C 8
ATOM 8127 O O . ALA A 1 67 ? 11.456 8.422 -6.941 1.00 0.29 47 ALA A O 8
ATOM 8134 N N . ARG A 1 68 ? 9.818 7.219 -7.808 1.00 0.24 48 ARG A N 8
ATOM 8135 C CA . ARG A 1 68 ? 9.542 6.544 -6.499 1.00 0.24 48 ARG A CA 8
ATOM 8136 C C . ARG A 1 68 ? 10.440 5.307 -6.328 1.00 0.24 48 ARG A C 8
ATOM 8137 O O . ARG A 1 68 ? 10.539 4.749 -5.253 1.00 0.28 48 ARG A O 8
ATOM 8158 N N . TYR A 1 69 ? 11.105 4.889 -7.378 1.00 0.25 49 TYR A N 8
ATOM 8159 C CA . TYR A 1 69 ? 12.013 3.708 -7.292 1.00 0.30 49 TYR A CA 8
ATOM 8160 C C . TYR A 1 69 ? 13.250 4.121 -6.520 1.00 0.32 49 TYR A C 8
ATOM 8161 O O . TYR A 1 69 ? 13.612 3.533 -5.519 1.00 0.38 49 TYR A O 8
ATOM 8179 N N . ALA A 1 70 ? 13.887 5.155 -6.997 1.00 0.30 50 ALA A N 8
ATOM 8180 C CA . ALA A 1 70 ? 15.107 5.677 -6.331 1.00 0.33 50 ALA A CA 8
ATOM 8181 C C . ALA A 1 70 ? 14.758 6.201 -4.939 1.00 0.32 50 ALA A C 8
ATOM 8182 O O . ALA A 1 70 ? 15.438 5.917 -3.971 1.00 0.37 50 ALA A O 8
ATOM 8189 N N . TRP A 1 71 ? 13.692 6.956 -4.840 1.00 0.29 51 TRP A N 8
ATOM 8190 C CA . TRP A 1 71 ? 13.272 7.494 -3.517 1.00 0.29 51 TRP A CA 8
ATOM 8191 C C . TRP A 1 71 ? 13.093 6.333 -2.540 1.00 0.30 51 TRP A C 8
ATOM 8192 O O . TRP A 1 71 ? 13.712 6.296 -1.502 1.00 0.36 51 TRP A O 8
ATOM 8213 N N . TYR A 1 72 ? 12.263 5.378 -2.885 1.00 0.30 52 TYR A N 8
ATOM 8214 C CA . TYR A 1 72 ? 12.056 4.206 -1.985 1.00 0.33 52 TYR A CA 8
ATOM 8215 C C . TYR A 1 72 ? 13.382 3.467 -1.758 1.00 0.37 52 TYR A C 8
ATOM 8216 O O . TYR A 1 72 ? 13.638 2.956 -0.687 1.00 0.43 52 TYR A O 8
ATOM 8234 N N . CYS A 1 73 ? 14.220 3.404 -2.761 1.00 0.37 53 CYS A N 8
ATOM 8235 C CA . CYS A 1 73 ? 15.526 2.695 -2.614 1.00 0.42 53 CYS A CA 8
ATOM 8236 C C . CYS A 1 73 ? 16.399 3.358 -1.536 1.00 0.44 53 CYS A C 8
ATOM 8237 O O . CYS A 1 73 ? 16.984 2.682 -0.712 1.00 0.51 53 CYS A O 8
ATOM 8245 N N . GLN A 1 74 ? 16.504 4.665 -1.543 1.00 0.41 54 GLN A N 8
ATOM 8246 C CA . GLN A 1 74 ? 17.359 5.354 -0.519 1.00 0.45 54 GLN A CA 8
ATOM 8247 C C . GLN A 1 74 ? 16.638 5.492 0.840 1.00 0.44 54 GLN A C 8
ATOM 8248 O O . GLN A 1 74 ? 17.271 5.455 1.880 1.00 0.46 54 GLN A O 8
ATOM 8262 N N . GLN A 1 75 ? 15.335 5.657 0.852 1.00 0.42 55 GLN A N 8
ATOM 8263 C CA . GLN A 1 75 ? 14.617 5.807 2.164 1.00 0.42 55 GLN A CA 8
ATOM 8264 C C . GLN A 1 75 ? 14.408 4.447 2.849 1.00 0.44 55 GLN A C 8
ATOM 8265 O O . GLN A 1 75 ? 14.523 4.345 4.054 1.00 0.48 55 GLN A O 8
ATOM 8279 N N . MET A 1 76 ? 14.100 3.406 2.107 1.00 0.44 56 MET A N 8
ATOM 8280 C CA . MET A 1 76 ? 13.885 2.069 2.752 1.00 0.48 56 MET A CA 8
ATOM 8281 C C . MET A 1 76 ? 15.219 1.458 3.195 1.00 0.50 56 MET A C 8
ATOM 8282 O O . MET A 1 76 ? 15.304 0.859 4.251 1.00 0.54 56 MET A O 8
ATOM 8296 N N . MET A 1 77 ? 16.263 1.611 2.410 1.00 0.52 57 MET A N 8
ATOM 8297 C CA . MET A 1 77 ? 17.590 1.046 2.817 1.00 0.57 57 MET A CA 8
ATOM 8298 C C . MET A 1 77 ? 18.066 1.734 4.106 1.00 0.57 57 MET A C 8
ATOM 8299 O O . MET A 1 77 ? 18.725 1.131 4.932 1.00 0.63 57 MET A O 8
ATOM 8313 N N . GLN A 1 78 ? 17.714 2.987 4.290 1.00 0.54 58 GLN A N 8
ATOM 8314 C CA . GLN A 1 78 ? 18.123 3.709 5.535 1.00 0.58 58 GLN A CA 8
ATOM 8315 C C . GLN A 1 78 ? 17.077 3.493 6.643 1.00 0.58 58 GLN A C 8
ATOM 8316 O O . GLN A 1 78 ? 17.303 3.829 7.789 1.00 0.63 58 GLN A O 8
ATOM 8330 N N . ALA A 1 79 ? 15.942 2.925 6.308 1.00 0.58 59 ALA A N 8
ATOM 8331 C CA . ALA A 1 79 ? 14.884 2.668 7.330 1.00 0.59 59 ALA A CA 8
ATOM 8332 C C . ALA A 1 79 ? 15.071 1.268 7.925 1.00 0.59 59 ALA A C 8
ATOM 8333 O O . ALA A 1 79 ? 14.865 1.050 9.104 1.00 0.69 59 ALA A O 8
ATOM 8340 N N . ARG A 1 80 ? 15.460 0.319 7.109 1.00 0.61 60 ARG A N 8
ATOM 8341 C CA . ARG A 1 80 ? 15.665 -1.074 7.601 1.00 0.64 60 ARG A CA 8
ATOM 8342 C C . ARG A 1 80 ? 17.030 -1.204 8.291 1.00 0.72 60 ARG A C 8
ATOM 8343 O O . ARG A 1 80 ? 18.064 -1.162 7.651 1.00 0.87 60 ARG A O 8
ATOM 8364 N N . GLU A 1 81 ? 17.036 -1.364 9.592 1.00 0.76 61 GLU A N 8
ATOM 8365 C CA . GLU A 1 81 ? 18.330 -1.502 10.333 1.00 0.94 61 GLU A CA 8
ATOM 8366 C C . GLU A 1 81 ? 18.372 -2.829 11.104 1.00 0.98 61 GLU A C 8
ATOM 8367 O O . GLU A 1 81 ? 19.330 -3.574 11.015 1.00 1.22 61 GLU A O 8
ATOM 8379 N N . LEU A 1 82 ? 17.343 -3.128 11.863 1.00 0.95 62 LEU A N 8
ATOM 8380 C CA . LEU A 1 82 ? 17.318 -4.405 12.647 1.00 1.01 62 LEU A CA 8
ATOM 8381 C C . LEU A 1 82 ? 16.513 -5.472 11.893 1.00 0.82 62 LEU A C 8
ATOM 8382 O O . LEU A 1 82 ? 15.350 -5.280 11.591 1.00 0.85 62 LEU A O 8
ATOM 8398 N N . GLU A 1 83 ? 17.132 -6.594 11.586 1.00 0.85 63 GLU A N 8
ATOM 8399 C CA . GLU A 1 83 ? 16.427 -7.694 10.842 1.00 0.95 63 GLU A CA 8
ATOM 8400 C C . GLU A 1 83 ? 15.889 -7.182 9.494 1.00 0.99 63 GLU A C 8
ATOM 8401 O O . GLU A 1 83 ? 16.268 -6.122 9.029 1.00 0.97 63 GLU A O 8
ATOM 8413 N N . LEU A 1 84 ? 15.016 -7.929 8.857 1.00 1.15 64 LEU A N 8
ATOM 8414 C CA . LEU A 1 84 ? 14.465 -7.486 7.538 1.00 1.27 64 LEU A CA 8
ATOM 8415 C C . LEU A 1 84 ? 13.192 -6.654 7.738 1.00 1.22 64 LEU A C 8
ATOM 8416 O O . LEU A 1 84 ? 12.329 -6.999 8.523 1.00 1.36 64 LEU A O 8
ATOM 8432 N N . GLU A 1 85 ? 13.075 -5.563 7.021 1.00 1.12 65 GLU A N 8
ATOM 8433 C CA . GLU A 1 85 ? 11.866 -4.694 7.144 1.00 1.19 65 GLU A CA 8
ATOM 8434 C C . GLU A 1 85 ? 11.277 -4.428 5.753 1.00 1.33 65 GLU A C 8
ATOM 8435 O O . GLU A 1 85 ? 11.853 -3.709 4.959 1.00 1.15 65 GLU A O 8
ATOM 8447 N N . HIS A 1 86 ? 10.137 -5.010 5.457 1.00 1.84 66 HIS A N 8
ATOM 8448 C CA . HIS A 1 86 ? 9.491 -4.807 4.119 1.00 2.05 66 HIS A CA 8
ATOM 8449 C C . HIS A 1 86 ? 10.475 -5.159 2.984 1.00 2.11 66 HIS A C 8
ATOM 8450 O O . HIS A 1 86 ? 10.894 -4.260 2.268 1.00 1.88 66 HIS A O 8
ATOM 8465 N N . MET A 1 21 ? -4.022 -10.966 -4.171 1.00 2.63 1 MET A N 9
ATOM 8466 C CA . MET A 1 21 ? -5.333 -11.408 -3.605 1.00 2.32 1 MET A CA 9
ATOM 8467 C C . MET A 1 21 ? -6.236 -10.193 -3.359 1.00 1.68 1 MET A C 9
ATOM 8468 O O . MET A 1 21 ? -5.832 -9.232 -2.730 1.00 1.61 1 MET A O 9
ATOM 8481 N N . ASP A 1 22 ? -7.456 -10.235 -3.849 1.00 1.39 2 ASP A N 9
ATOM 8482 C CA . ASP A 1 22 ? -8.410 -9.091 -3.651 1.00 0.89 2 ASP A CA 9
ATOM 8483 C C . ASP A 1 22 ? -7.787 -7.769 -4.140 1.00 0.69 2 ASP A C 9
ATOM 8484 O O . ASP A 1 22 ? -7.537 -6.863 -3.366 1.00 0.75 2 ASP A O 9
ATOM 8493 N N . HIS A 1 23 ? -7.535 -7.661 -5.424 1.00 0.68 3 HIS A N 9
ATOM 8494 C CA . HIS A 1 23 ? -6.923 -6.407 -5.977 1.00 0.59 3 HIS A CA 9
ATOM 8495 C C . HIS A 1 23 ? -7.986 -5.320 -6.227 1.00 0.70 3 HIS A C 9
ATOM 8496 O O . HIS A 1 23 ? -7.657 -4.162 -6.400 1.00 1.02 3 HIS A O 9
ATOM 8510 N N . SER A 1 24 ? -9.249 -5.677 -6.261 1.00 0.76 4 SER A N 9
ATOM 8511 C CA . SER A 1 24 ? -10.313 -4.652 -6.515 1.00 0.92 4 SER A CA 9
ATOM 8512 C C . SER A 1 24 ? -10.778 -3.989 -5.208 1.00 0.74 4 SER A C 9
ATOM 8513 O O . SER A 1 24 ? -11.087 -2.813 -5.190 1.00 0.93 4 SER A O 9
ATOM 8521 N N . LEU A 1 25 ? -10.849 -4.724 -4.121 1.00 0.65 5 LEU A N 9
ATOM 8522 C CA . LEU A 1 25 ? -11.312 -4.110 -2.833 1.00 0.80 5 LEU A CA 9
ATOM 8523 C C . LEU A 1 25 ? -10.129 -3.774 -1.909 1.00 0.71 5 LEU A C 9
ATOM 8524 O O . LEU A 1 25 ? -10.111 -2.734 -1.278 1.00 0.84 5 LEU A O 9
ATOM 8540 N N . ASN A 1 26 ? -9.157 -4.650 -1.802 1.00 0.63 6 ASN A N 9
ATOM 8541 C CA . ASN A 1 26 ? -7.997 -4.378 -0.891 1.00 0.60 6 ASN A CA 9
ATOM 8542 C C . ASN A 1 26 ? -6.965 -3.455 -1.556 1.00 0.50 6 ASN A C 9
ATOM 8543 O O . ASN A 1 26 ? -6.581 -2.448 -0.990 1.00 0.51 6 ASN A O 9
ATOM 8554 N N . SER A 1 27 ? -6.502 -3.789 -2.739 1.00 0.52 7 SER A N 9
ATOM 8555 C CA . SER A 1 27 ? -5.481 -2.922 -3.417 1.00 0.51 7 SER A CA 9
ATOM 8556 C C . SER A 1 27 ? -6.053 -1.529 -3.714 1.00 0.46 7 SER A C 9
ATOM 8557 O O . SER A 1 27 ? -5.372 -0.534 -3.561 1.00 0.48 7 SER A O 9
ATOM 8565 N N . LEU A 1 28 ? -7.290 -1.449 -4.139 1.00 0.52 8 LEU A N 9
ATOM 8566 C CA . LEU A 1 28 ? -7.896 -0.114 -4.448 1.00 0.57 8 LEU A CA 9
ATOM 8567 C C . LEU A 1 28 ? -8.026 0.734 -3.176 1.00 0.52 8 LEU A C 9
ATOM 8568 O O . LEU A 1 28 ? -7.680 1.901 -3.167 1.00 0.59 8 LEU A O 9
ATOM 8584 N N . ASN A 1 29 ? -8.519 0.160 -2.103 1.00 0.51 9 ASN A N 9
ATOM 8585 C CA . ASN A 1 29 ? -8.668 0.938 -0.832 1.00 0.54 9 ASN A CA 9
ATOM 8586 C C . ASN A 1 29 ? -7.295 1.388 -0.315 1.00 0.46 9 ASN A C 9
ATOM 8587 O O . ASN A 1 29 ? -7.124 2.520 0.098 1.00 0.51 9 ASN A O 9
ATOM 8598 N N . ASN A 1 30 ? -6.317 0.514 -0.343 1.00 0.41 10 ASN A N 9
ATOM 8599 C CA . ASN A 1 30 ? -4.953 0.891 0.140 1.00 0.37 10 ASN A CA 9
ATOM 8600 C C . ASN A 1 30 ? -4.342 1.961 -0.776 1.00 0.32 10 ASN A C 9
ATOM 8601 O O . ASN A 1 30 ? -3.844 2.966 -0.314 1.00 0.35 10 ASN A O 9
ATOM 8612 N N . PHE A 1 31 ? -4.378 1.743 -2.071 1.00 0.32 11 PHE A N 9
ATOM 8613 C CA . PHE A 1 31 ? -3.795 2.736 -3.032 1.00 0.32 11 PHE A CA 9
ATOM 8614 C C . PHE A 1 31 ? -4.383 4.137 -2.811 1.00 0.33 11 PHE A C 9
ATOM 8615 O O . PHE A 1 31 ? -3.681 5.123 -2.891 1.00 0.38 11 PHE A O 9
ATOM 8632 N N . ASP A 1 32 ? -5.663 4.232 -2.548 1.00 0.38 12 ASP A N 9
ATOM 8633 C CA . ASP A 1 32 ? -6.297 5.573 -2.338 1.00 0.44 12 ASP A CA 9
ATOM 8634 C C . ASP A 1 32 ? -5.697 6.288 -1.118 1.00 0.40 12 ASP A C 9
ATOM 8635 O O . ASP A 1 32 ? -5.154 7.371 -1.235 1.00 0.41 12 ASP A O 9
ATOM 8644 N N . PHE A 1 33 ? -5.797 5.697 0.050 1.00 0.41 13 PHE A N 9
ATOM 8645 C CA . PHE A 1 33 ? -5.243 6.352 1.280 1.00 0.42 13 PHE A CA 9
ATOM 8646 C C . PHE A 1 33 ? -3.712 6.458 1.208 1.00 0.35 13 PHE A C 9
ATOM 8647 O O . PHE A 1 33 ? -3.124 7.376 1.752 1.00 0.38 13 PHE A O 9
ATOM 8664 N N . LEU A 1 34 ? -3.056 5.538 0.549 1.00 0.31 14 LEU A N 9
ATOM 8665 C CA . LEU A 1 34 ? -1.571 5.621 0.466 1.00 0.27 14 LEU A CA 9
ATOM 8666 C C . LEU A 1 34 ? -1.138 6.534 -0.680 1.00 0.25 14 LEU A C 9
ATOM 8667 O O . LEU A 1 34 ? -0.034 7.023 -0.684 1.00 0.28 14 LEU A O 9
ATOM 8683 N N . ALA A 1 35 ? -1.990 6.784 -1.644 1.00 0.27 15 ALA A N 9
ATOM 8684 C CA . ALA A 1 35 ? -1.589 7.690 -2.764 1.00 0.29 15 ALA A CA 9
ATOM 8685 C C . ALA A 1 35 ? -1.255 9.072 -2.187 1.00 0.31 15 ALA A C 9
ATOM 8686 O O . ALA A 1 35 ? -0.255 9.677 -2.533 1.00 0.33 15 ALA A O 9
ATOM 8693 N N . ARG A 1 36 ? -2.077 9.556 -1.284 1.00 0.34 16 ARG A N 9
ATOM 8694 C CA . ARG A 1 36 ? -1.811 10.885 -0.646 1.00 0.38 16 ARG A CA 9
ATOM 8695 C C . ARG A 1 36 ? -0.606 10.780 0.306 1.00 0.34 16 ARG A C 9
ATOM 8696 O O . ARG A 1 36 ? 0.177 11.704 0.426 1.00 0.37 16 ARG A O 9
ATOM 8717 N N . SER A 1 37 ? -0.449 9.657 0.977 1.00 0.32 17 SER A N 9
ATOM 8718 C CA . SER A 1 37 ? 0.707 9.493 1.915 1.00 0.32 17 SER A CA 9
ATOM 8719 C C . SER A 1 37 ? 1.991 9.153 1.140 1.00 0.27 17 SER A C 9
ATOM 8720 O O . SER A 1 37 ? 3.078 9.486 1.564 1.00 0.33 17 SER A O 9
ATOM 8728 N N . PHE A 1 38 ? 1.868 8.495 0.009 1.00 0.24 18 PHE A N 9
ATOM 8729 C CA . PHE A 1 38 ? 3.075 8.131 -0.803 1.00 0.22 18 PHE A CA 9
ATOM 8730 C C . PHE A 1 38 ? 3.861 9.397 -1.161 1.00 0.23 18 PHE A C 9
ATOM 8731 O O . PHE A 1 38 ? 5.057 9.479 -0.948 1.00 0.27 18 PHE A O 9
ATOM 8748 N N . ALA A 1 39 ? 3.185 10.390 -1.696 1.00 0.24 19 ALA A N 9
ATOM 8749 C CA . ALA A 1 39 ? 3.872 11.667 -2.064 1.00 0.27 19 ALA A CA 9
ATOM 8750 C C . ALA A 1 39 ? 4.356 12.389 -0.797 1.00 0.26 19 ALA A C 9
ATOM 8751 O O . ALA A 1 39 ? 5.410 12.996 -0.785 1.00 0.32 19 ALA A O 9
ATOM 8758 N N . ARG A 1 40 ? 3.591 12.319 0.272 1.00 0.27 20 ARG A N 9
ATOM 8759 C CA . ARG A 1 40 ? 3.999 12.992 1.548 1.00 0.29 20 ARG A CA 9
ATOM 8760 C C . ARG A 1 40 ? 5.235 12.301 2.143 1.00 0.28 20 ARG A C 9
ATOM 8761 O O . ARG A 1 40 ? 6.143 12.951 2.628 1.00 0.35 20 ARG A O 9
ATOM 8782 N N . MET A 1 41 ? 5.275 10.990 2.097 1.00 0.28 21 MET A N 9
ATOM 8783 C CA . MET A 1 41 ? 6.451 10.243 2.647 1.00 0.29 21 MET A CA 9
ATOM 8784 C C . MET A 1 41 ? 7.716 10.567 1.838 1.00 0.30 21 MET A C 9
ATOM 8785 O O . MET A 1 41 ? 8.820 10.459 2.338 1.00 0.35 21 MET A O 9
ATOM 8799 N N . HIS A 1 42 ? 7.560 10.969 0.596 1.00 0.30 22 HIS A N 9
ATOM 8800 C CA . HIS A 1 42 ? 8.747 11.312 -0.249 1.00 0.35 22 HIS A CA 9
ATOM 8801 C C . HIS A 1 42 ? 9.553 12.446 0.401 1.00 0.36 22 HIS A C 9
ATOM 8802 O O . HIS A 1 42 ? 10.769 12.418 0.421 1.00 0.46 22 HIS A O 9
ATOM 8816 N N . ALA A 1 43 ? 8.880 13.436 0.935 1.00 0.37 23 ALA A N 9
ATOM 8817 C CA . ALA A 1 43 ? 9.597 14.573 1.592 1.00 0.46 23 ALA A CA 9
ATOM 8818 C C . ALA A 1 43 ? 10.004 14.198 3.025 1.00 0.45 23 ALA A C 9
ATOM 8819 O O . ALA A 1 43 ? 11.025 14.638 3.519 1.00 0.58 23 ALA A O 9
ATOM 8826 N N . GLU A 1 44 ? 9.212 13.393 3.693 1.00 0.39 24 GLU A N 9
ATOM 8827 C CA . GLU A 1 44 ? 9.547 12.992 5.098 1.00 0.46 24 GLU A CA 9
ATOM 8828 C C . GLU A 1 44 ? 10.730 12.010 5.122 1.00 0.45 24 GLU A C 9
ATOM 8829 O O . GLU A 1 44 ? 11.466 11.946 6.087 1.00 0.55 24 GLU A O 9
ATOM 8841 N N . GLY A 1 45 ? 10.918 11.247 4.070 1.00 0.38 25 GLY A N 9
ATOM 8842 C CA . GLY A 1 45 ? 12.052 10.273 4.033 1.00 0.43 25 GLY A CA 9
ATOM 8843 C C . GLY A 1 45 ? 11.676 9.000 4.802 1.00 0.44 25 GLY A C 9
ATOM 8844 O O . GLY A 1 45 ? 12.510 8.391 5.447 1.00 0.65 25 GLY A O 9
ATOM 8848 N N . ARG A 1 46 ? 10.432 8.588 4.732 1.00 0.34 26 ARG A N 9
ATOM 8849 C CA . ARG A 1 46 ? 10.001 7.348 5.451 1.00 0.35 26 ARG A CA 9
ATOM 8850 C C . ARG A 1 46 ? 9.772 6.216 4.441 1.00 0.33 26 ARG A C 9
ATOM 8851 O O . ARG A 1 46 ? 9.525 6.476 3.281 1.00 0.35 26 ARG A O 9
ATOM 8872 N N . PRO A 1 47 ? 9.865 4.992 4.913 1.00 0.32 27 PRO A N 9
ATOM 8873 C CA . PRO A 1 47 ? 9.671 3.815 4.024 1.00 0.31 27 PRO A CA 9
ATOM 8874 C C . PRO A 1 47 ? 8.202 3.685 3.599 1.00 0.31 27 PRO A C 9
ATOM 8875 O O . PRO A 1 47 ? 7.303 3.656 4.419 1.00 0.38 27 PRO A O 9
ATOM 8886 N N . VAL A 1 48 ? 7.967 3.611 2.315 1.00 0.32 28 VAL A N 9
ATOM 8887 C CA . VAL A 1 48 ? 6.572 3.484 1.790 1.00 0.33 28 VAL A CA 9
ATOM 8888 C C . VAL A 1 48 ? 6.451 2.183 0.994 1.00 0.34 28 VAL A C 9
ATOM 8889 O O . VAL A 1 48 ? 7.270 1.902 0.139 1.00 0.37 28 VAL A O 9
ATOM 8902 N N . ASP A 1 49 ? 5.451 1.379 1.269 1.00 0.36 29 ASP A N 9
ATOM 8903 C CA . ASP A 1 49 ? 5.314 0.095 0.516 1.00 0.37 29 ASP A CA 9
ATOM 8904 C C . ASP A 1 49 ? 4.848 0.376 -0.917 1.00 0.33 29 ASP A C 9
ATOM 8905 O O . ASP A 1 49 ? 3.665 0.335 -1.226 1.00 0.33 29 ASP A O 9
ATOM 8914 N N . ILE A 1 50 ? 5.777 0.636 -1.803 1.00 0.31 30 ILE A N 9
ATOM 8915 C CA . ILE A 1 50 ? 5.396 0.907 -3.218 1.00 0.31 30 ILE A CA 9
ATOM 8916 C C . ILE A 1 50 ? 4.765 -0.343 -3.826 1.00 0.34 30 ILE A C 9
ATOM 8917 O O . ILE A 1 50 ? 3.851 -0.251 -4.616 1.00 0.38 30 ILE A O 9
ATOM 8933 N N . LEU A 1 51 ? 5.242 -1.510 -3.449 1.00 0.36 31 LEU A N 9
ATOM 8934 C CA . LEU A 1 51 ? 4.663 -2.777 -3.992 1.00 0.40 31 LEU A CA 9
ATOM 8935 C C . LEU A 1 51 ? 3.140 -2.750 -3.850 1.00 0.41 31 LEU A C 9
ATOM 8936 O O . LEU A 1 51 ? 2.421 -3.119 -4.760 1.00 0.45 31 LEU A O 9
ATOM 8952 N N . ALA A 1 52 ? 2.646 -2.286 -2.728 1.00 0.41 32 ALA A N 9
ATOM 8953 C CA . ALA A 1 52 ? 1.167 -2.195 -2.535 1.00 0.45 32 ALA A CA 9
ATOM 8954 C C . ALA A 1 52 ? 0.554 -1.446 -3.723 1.00 0.44 32 ALA A C 9
ATOM 8955 O O . ALA A 1 52 ? -0.494 -1.799 -4.227 1.00 0.50 32 ALA A O 9
ATOM 8962 N N . VAL A 1 53 ? 1.229 -0.416 -4.166 1.00 0.41 33 VAL A N 9
ATOM 8963 C CA . VAL A 1 53 ? 0.737 0.388 -5.328 1.00 0.43 33 VAL A CA 9
ATOM 8964 C C . VAL A 1 53 ? 1.052 -0.309 -6.670 1.00 0.46 33 VAL A C 9
ATOM 8965 O O . VAL A 1 53 ? 0.422 -0.034 -7.674 1.00 0.55 33 VAL A O 9
ATOM 8978 N N . THR A 1 54 ? 2.014 -1.204 -6.700 1.00 0.44 34 THR A N 9
ATOM 8979 C CA . THR A 1 54 ? 2.354 -1.903 -7.987 1.00 0.49 34 THR A CA 9
ATOM 8980 C C . THR A 1 54 ? 1.561 -3.221 -8.112 1.00 0.53 34 THR A C 9
ATOM 8981 O O . THR A 1 54 ? 1.996 -4.153 -8.764 1.00 0.57 34 THR A O 9
ATOM 8992 N N . GLY A 1 55 ? 0.404 -3.307 -7.491 1.00 0.56 35 GLY A N 9
ATOM 8993 C CA . GLY A 1 55 ? -0.409 -4.559 -7.567 1.00 0.63 35 GLY A CA 9
ATOM 8994 C C . GLY A 1 55 ? -0.929 -4.770 -8.993 1.00 0.66 35 GLY A C 9
ATOM 8995 O O . GLY A 1 55 ? -0.267 -5.371 -9.818 1.00 0.89 35 GLY A O 9
ATOM 8999 N N . ASN A 1 56 ? -2.112 -4.288 -9.285 1.00 0.60 36 ASN A N 9
ATOM 9000 C CA . ASN A 1 56 ? -2.680 -4.469 -10.658 1.00 0.64 36 ASN A CA 9
ATOM 9001 C C . ASN A 1 56 ? -2.645 -3.151 -11.448 1.00 0.63 36 ASN A C 9
ATOM 9002 O O . ASN A 1 56 ? -2.394 -3.147 -12.639 1.00 0.72 36 ASN A O 9
ATOM 9013 N N . MET A 1 57 ? -2.889 -2.036 -10.801 1.00 0.63 37 MET A N 9
ATOM 9014 C CA . MET A 1 57 ? -2.864 -0.725 -11.528 1.00 0.71 37 MET A CA 9
ATOM 9015 C C . MET A 1 57 ? -1.414 -0.255 -11.725 1.00 0.75 37 MET A C 9
ATOM 9016 O O . MET A 1 57 ? -0.764 0.204 -10.802 1.00 0.92 37 MET A O 9
ATOM 9030 N N . ASP A 1 58 ? -0.900 -0.378 -12.926 1.00 0.74 38 ASP A N 9
ATOM 9031 C CA . ASP A 1 58 ? 0.510 0.050 -13.189 1.00 0.82 38 ASP A CA 9
ATOM 9032 C C . ASP A 1 58 ? 0.610 0.942 -14.438 1.00 0.81 38 ASP A C 9
ATOM 9033 O O . ASP A 1 58 ? 1.690 1.363 -14.808 1.00 0.73 38 ASP A O 9
ATOM 9042 N N . GLU A 1 59 ? -0.497 1.246 -15.084 1.00 1.00 39 GLU A N 9
ATOM 9043 C CA . GLU A 1 59 ? -0.442 2.124 -16.298 1.00 1.02 39 GLU A CA 9
ATOM 9044 C C . GLU A 1 59 ? 0.153 3.481 -15.922 1.00 0.82 39 GLU A C 9
ATOM 9045 O O . GLU A 1 59 ? 0.980 4.028 -16.627 1.00 0.80 39 GLU A O 9
ATOM 9057 N N . GLU A 1 60 ? -0.256 4.015 -14.800 1.00 0.77 40 GLU A N 9
ATOM 9058 C CA . GLU A 1 60 ? 0.285 5.327 -14.346 1.00 0.68 40 GLU A CA 9
ATOM 9059 C C . GLU A 1 60 ? 1.514 5.100 -13.452 1.00 0.55 40 GLU A C 9
ATOM 9060 O O . GLU A 1 60 ? 2.343 5.975 -13.285 1.00 0.53 40 GLU A O 9
ATOM 9072 N N . HIS A 1 61 ? 1.628 3.921 -12.879 1.00 0.52 41 HIS A N 9
ATOM 9073 C CA . HIS A 1 61 ? 2.788 3.602 -11.989 1.00 0.43 41 HIS A CA 9
ATOM 9074 C C . HIS A 1 61 ? 4.104 3.532 -12.785 1.00 0.36 41 HIS A C 9
ATOM 9075 O O . HIS A 1 61 ? 5.174 3.577 -12.212 1.00 0.35 41 HIS A O 9
ATOM 9089 N N . ARG A 1 62 ? 4.038 3.413 -14.093 1.00 0.41 42 ARG A N 9
ATOM 9090 C CA . ARG A 1 62 ? 5.294 3.332 -14.907 1.00 0.43 42 ARG A CA 9
ATOM 9091 C C . ARG A 1 62 ? 6.171 4.571 -14.674 1.00 0.34 42 ARG A C 9
ATOM 9092 O O . ARG A 1 62 ? 7.294 4.463 -14.214 1.00 0.36 42 ARG A O 9
ATOM 9113 N N . THR A 1 63 ? 5.669 5.745 -14.978 1.00 0.31 43 THR A N 9
ATOM 9114 C CA . THR A 1 63 ? 6.482 6.986 -14.762 1.00 0.31 43 THR A CA 9
ATOM 9115 C C . THR A 1 63 ? 6.552 7.327 -13.263 1.00 0.27 43 THR A C 9
ATOM 9116 O O . THR A 1 63 ? 7.543 7.863 -12.787 1.00 0.28 43 THR A O 9
ATOM 9127 N N . TRP A 1 64 ? 5.519 7.008 -12.511 1.00 0.27 44 TRP A N 9
ATOM 9128 C CA . TRP A 1 64 ? 5.538 7.303 -11.048 1.00 0.28 44 TRP A CA 9
ATOM 9129 C C . TRP A 1 64 ? 6.651 6.495 -10.372 1.00 0.26 44 TRP A C 9
ATOM 9130 O O . TRP A 1 64 ? 7.470 7.046 -9.664 1.00 0.30 44 TRP A O 9
ATOM 9151 N N . PHE A 1 65 ? 6.694 5.197 -10.581 1.00 0.26 45 PHE A N 9
ATOM 9152 C CA . PHE A 1 65 ? 7.766 4.387 -9.930 1.00 0.26 45 PHE A CA 9
ATOM 9153 C C . PHE A 1 65 ? 9.146 4.769 -10.466 1.00 0.25 45 PHE A C 9
ATOM 9154 O O . PHE A 1 65 ? 10.125 4.524 -9.821 1.00 0.27 45 PHE A O 9
ATOM 9171 N N . CYS A 1 66 ? 9.246 5.376 -11.624 1.00 0.27 46 CYS A N 9
ATOM 9172 C CA . CYS A 1 66 ? 10.605 5.764 -12.120 1.00 0.31 46 CYS A CA 9
ATOM 9173 C C . CYS A 1 66 ? 11.263 6.685 -11.078 1.00 0.29 46 CYS A C 9
ATOM 9174 O O . CYS A 1 66 ? 12.300 6.365 -10.503 1.00 0.32 46 CYS A O 9
ATOM 9182 N N . ALA A 1 67 ? 10.641 7.808 -10.804 1.00 0.29 47 ALA A N 9
ATOM 9183 C CA . ALA A 1 67 ? 11.194 8.748 -9.780 1.00 0.32 47 ALA A CA 9
ATOM 9184 C C . ALA A 1 67 ? 10.989 8.182 -8.363 1.00 0.28 47 ALA A C 9
ATOM 9185 O O . ALA A 1 67 ? 11.696 8.543 -7.439 1.00 0.31 47 ALA A O 9
ATOM 9192 N N . ARG A 1 68 ? 10.038 7.291 -8.189 1.00 0.25 48 ARG A N 9
ATOM 9193 C CA . ARG A 1 68 ? 9.797 6.699 -6.835 1.00 0.24 48 ARG A CA 9
ATOM 9194 C C . ARG A 1 68 ? 10.619 5.411 -6.657 1.00 0.22 48 ARG A C 9
ATOM 9195 O O . ARG A 1 68 ? 10.710 4.872 -5.570 1.00 0.25 48 ARG A O 9
ATOM 9216 N N . TYR A 1 69 ? 11.238 4.931 -7.711 1.00 0.23 49 TYR A N 9
ATOM 9217 C CA . TYR A 1 69 ? 12.082 3.701 -7.612 1.00 0.26 49 TYR A CA 9
ATOM 9218 C C . TYR A 1 69 ? 13.337 4.072 -6.852 1.00 0.27 49 TYR A C 9
ATOM 9219 O O . TYR A 1 69 ? 13.664 3.501 -5.829 1.00 0.29 49 TYR A O 9
ATOM 9237 N N . ALA A 1 70 ? 14.023 5.059 -7.361 1.00 0.29 50 ALA A N 9
ATOM 9238 C CA . ALA A 1 70 ? 15.262 5.544 -6.702 1.00 0.32 50 ALA A CA 9
ATOM 9239 C C . ALA A 1 70 ? 14.921 6.100 -5.324 1.00 0.29 50 ALA A C 9
ATOM 9240 O O . ALA A 1 70 ? 15.617 5.860 -4.357 1.00 0.31 50 ALA A O 9
ATOM 9247 N N . TRP A 1 71 ? 13.837 6.831 -5.233 1.00 0.28 51 TRP A N 9
ATOM 9248 C CA . TRP A 1 71 ? 13.420 7.393 -3.921 1.00 0.27 51 TRP A CA 9
ATOM 9249 C C . TRP A 1 71 ? 13.232 6.243 -2.930 1.00 0.24 51 TRP A C 9
ATOM 9250 O O . TRP A 1 71 ? 13.854 6.216 -1.892 1.00 0.28 51 TRP A O 9
ATOM 9271 N N . TYR A 1 72 ? 12.398 5.283 -3.260 1.00 0.23 52 TYR A N 9
ATOM 9272 C CA . TYR A 1 72 ? 12.195 4.121 -2.342 1.00 0.23 52 TYR A CA 9
ATOM 9273 C C . TYR A 1 72 ? 13.538 3.430 -2.075 1.00 0.23 52 TYR A C 9
ATOM 9274 O O . TYR A 1 72 ? 13.790 2.946 -0.992 1.00 0.26 52 TYR A O 9
ATOM 9292 N N . CYS A 1 73 ? 14.397 3.385 -3.062 1.00 0.25 53 CYS A N 9
ATOM 9293 C CA . CYS A 1 73 ? 15.726 2.730 -2.883 1.00 0.29 53 CYS A CA 9
ATOM 9294 C C . CYS A 1 73 ? 16.537 3.429 -1.781 1.00 0.28 53 CYS A C 9
ATOM 9295 O O . CYS A 1 73 ? 17.098 2.781 -0.920 1.00 0.33 53 CYS A O 9
ATOM 9303 N N . GLN A 1 74 ? 16.611 4.740 -1.805 1.00 0.27 54 GLN A N 9
ATOM 9304 C CA . GLN A 1 74 ? 17.403 5.463 -0.755 1.00 0.29 54 GLN A CA 9
ATOM 9305 C C . GLN A 1 74 ? 16.621 5.601 0.571 1.00 0.27 54 GLN A C 9
ATOM 9306 O O . GLN A 1 74 ? 17.211 5.579 1.635 1.00 0.32 54 GLN A O 9
ATOM 9320 N N . GLN A 1 75 ? 15.312 5.744 0.531 1.00 0.23 55 GLN A N 9
ATOM 9321 C CA . GLN A 1 75 ? 14.542 5.886 1.819 1.00 0.25 55 GLN A CA 9
ATOM 9322 C C . GLN A 1 75 ? 14.466 4.546 2.567 1.00 0.23 55 GLN A C 9
ATOM 9323 O O . GLN A 1 75 ? 14.525 4.516 3.781 1.00 0.30 55 GLN A O 9
ATOM 9337 N N . MET A 1 76 ? 14.352 3.441 1.864 1.00 0.22 56 MET A N 9
ATOM 9338 C CA . MET A 1 76 ? 14.292 2.116 2.563 1.00 0.25 56 MET A CA 9
ATOM 9339 C C . MET A 1 76 ? 15.680 1.741 3.094 1.00 0.33 56 MET A C 9
ATOM 9340 O O . MET A 1 76 ? 15.806 1.114 4.129 1.00 0.40 56 MET A O 9
ATOM 9354 N N . MET A 1 77 ? 16.723 2.131 2.393 1.00 0.35 57 MET A N 9
ATOM 9355 C CA . MET A 1 77 ? 18.112 1.818 2.857 1.00 0.45 57 MET A CA 9
ATOM 9356 C C . MET A 1 77 ? 18.351 2.435 4.240 1.00 0.48 57 MET A C 9
ATOM 9357 O O . MET A 1 77 ? 19.012 1.854 5.081 1.00 0.59 57 MET A O 9
ATOM 9371 N N . GLN A 1 78 ? 17.808 3.605 4.475 1.00 0.44 58 GLN A N 9
ATOM 9372 C CA . GLN A 1 78 ? 17.990 4.270 5.807 1.00 0.54 58 GLN A CA 9
ATOM 9373 C C . GLN A 1 78 ? 16.780 4.010 6.722 1.00 0.51 58 GLN A C 9
ATOM 9374 O O . GLN A 1 78 ? 16.757 4.441 7.860 1.00 0.60 58 GLN A O 9
ATOM 9388 N N . ALA A 1 79 ? 15.782 3.299 6.243 1.00 0.44 59 ALA A N 9
ATOM 9389 C CA . ALA A 1 79 ? 14.587 3.002 7.088 1.00 0.46 59 ALA A CA 9
ATOM 9390 C C . ALA A 1 79 ? 14.670 1.563 7.599 1.00 0.52 59 ALA A C 9
ATOM 9391 O O . ALA A 1 79 ? 14.689 1.325 8.792 1.00 0.62 59 ALA A O 9
ATOM 9398 N N . ARG A 1 80 ? 14.739 0.609 6.691 1.00 0.51 60 ARG A N 9
ATOM 9399 C CA . ARG A 1 80 ? 14.840 -0.834 7.081 1.00 0.65 60 ARG A CA 9
ATOM 9400 C C . ARG A 1 80 ? 13.922 -1.140 8.278 1.00 0.74 60 ARG A C 9
ATOM 9401 O O . ARG A 1 80 ? 14.376 -1.423 9.373 1.00 0.85 60 ARG A O 9
ATOM 9422 N N . GLU A 1 81 ? 12.627 -1.075 8.075 1.00 0.73 61 GLU A N 9
ATOM 9423 C CA . GLU A 1 81 ? 11.675 -1.351 9.195 1.00 0.83 61 GLU A CA 9
ATOM 9424 C C . GLU A 1 81 ? 10.301 -1.767 8.6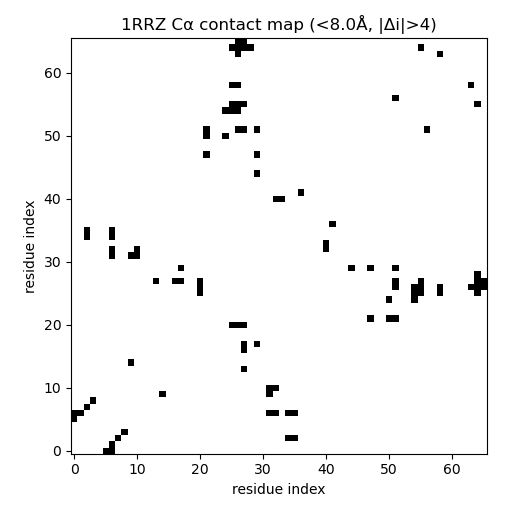49 1.00 0.82 61 GLU A C 9
ATOM 9425 O O . GLU A 1 81 ? 9.803 -2.832 8.963 1.00 0.93 61 GLU A O 9
ATOM 9437 N N . LEU A 1 82 ? 9.685 -0.935 7.843 1.00 0.75 62 LEU A N 9
ATOM 9438 C CA . LEU A 1 82 ? 8.340 -1.279 7.285 1.00 0.80 62 LEU A CA 9
ATOM 9439 C C . LEU A 1 82 ? 8.481 -2.276 6.124 1.00 0.75 62 LEU A C 9
ATOM 9440 O O . LEU A 1 82 ? 7.905 -3.346 6.149 1.00 0.87 62 LEU A O 9
ATOM 9456 N N . GLU A 1 83 ? 9.242 -1.936 5.113 1.00 0.65 63 GLU A N 9
ATOM 9457 C CA . GLU A 1 83 ? 9.418 -2.867 3.955 1.00 0.65 63 GLU A CA 9
ATOM 9458 C C . GLU A 1 83 ? 10.773 -3.584 4.043 1.00 0.67 63 GLU A C 9
ATOM 9459 O O . GLU A 1 83 ? 11.524 -3.399 4.984 1.00 0.72 63 GLU A O 9
ATOM 9471 N N . LEU A 1 84 ? 11.089 -4.402 3.068 1.00 0.73 64 LEU A N 9
ATOM 9472 C CA . LEU A 1 84 ? 12.394 -5.133 3.083 1.00 0.79 64 LEU A CA 9
ATOM 9473 C C . LEU A 1 84 ? 13.195 -4.809 1.816 1.00 0.73 64 LEU A C 9
ATOM 9474 O O . LEU A 1 84 ? 12.665 -4.817 0.720 1.00 0.80 64 LEU A O 9
ATOM 9490 N N . GLU A 1 85 ? 14.467 -4.524 1.960 1.00 0.72 65 GLU A N 9
ATOM 9491 C CA . GLU A 1 85 ? 15.306 -4.199 0.764 1.00 0.75 65 GLU A CA 9
ATOM 9492 C C . GLU A 1 85 ? 16.770 -4.603 1.004 1.00 0.83 65 GLU A C 9
ATOM 9493 O O . GLU A 1 85 ? 17.371 -5.275 0.186 1.00 0.94 65 GLU A O 9
ATOM 9505 N N . HIS A 1 86 ? 17.346 -4.202 2.112 1.00 0.95 66 HIS A N 9
ATOM 9506 C CA . HIS A 1 86 ? 18.770 -4.569 2.392 1.00 1.15 66 HIS A CA 9
ATOM 9507 C C . HIS A 1 86 ? 18.852 -5.974 3.001 1.00 1.12 66 HIS A C 9
ATOM 9508 O O . HIS A 1 86 ? 18.274 -6.182 4.057 1.00 1.49 66 HIS A O 9
ATOM 9523 N N . MET A 1 21 ? 2.724 -9.458 -4.118 1.00 1.48 1 MET A N 10
ATOM 9524 C CA . MET A 1 21 ? 1.352 -8.868 -4.074 1.00 1.24 1 MET A CA 10
ATOM 9525 C C . MET A 1 21 ? 0.308 -9.978 -3.925 1.00 1.09 1 MET A C 10
ATOM 9526 O O . MET A 1 21 ? 0.073 -10.750 -4.836 1.00 1.34 1 MET A O 10
ATOM 9539 N N . ASP A 1 22 ? -0.316 -10.062 -2.778 1.00 0.86 2 ASP A N 10
ATOM 9540 C CA . ASP A 1 22 ? -1.346 -11.121 -2.549 1.00 0.81 2 ASP A CA 10
ATOM 9541 C C . ASP A 1 22 ? -2.486 -10.577 -1.677 1.00 0.71 2 ASP A C 10
ATOM 9542 O O . ASP A 1 22 ? -2.982 -11.250 -0.791 1.00 0.81 2 ASP A O 10
ATOM 9551 N N . HIS A 1 23 ? -2.911 -9.364 -1.928 1.00 0.65 3 HIS A N 10
ATOM 9552 C CA . HIS A 1 23 ? -4.024 -8.772 -1.124 1.00 0.61 3 HIS A CA 10
ATOM 9553 C C . HIS A 1 23 ? -4.888 -7.868 -2.008 1.00 0.59 3 HIS A C 10
ATOM 9554 O O . HIS A 1 23 ? -4.386 -7.043 -2.749 1.00 0.63 3 HIS A O 10
ATOM 9568 N N . SER A 1 24 ? -6.186 -8.027 -1.938 1.00 0.61 4 SER A N 10
ATOM 9569 C CA . SER A 1 24 ? -7.097 -7.187 -2.777 1.00 0.63 4 SER A CA 10
ATOM 9570 C C . SER A 1 24 ? -7.660 -6.021 -1.957 1.00 0.57 4 SER A C 10
ATOM 9571 O O . SER A 1 24 ? -7.648 -4.887 -2.396 1.00 0.60 4 SER A O 10
ATOM 9579 N N . LEU A 1 25 ? -8.153 -6.293 -0.773 1.00 0.57 5 LEU A N 10
ATOM 9580 C CA . LEU A 1 25 ? -8.720 -5.200 0.080 1.00 0.59 5 LEU A CA 10
ATOM 9581 C C . LEU A 1 25 ? -7.615 -4.237 0.524 1.00 0.53 5 LEU A C 10
ATOM 9582 O O . LEU A 1 25 ? -7.801 -3.034 0.542 1.00 0.58 5 LEU A O 10
ATOM 9598 N N . ASN A 1 26 ? -6.467 -4.761 0.880 1.00 0.50 6 ASN A N 10
ATOM 9599 C CA . ASN A 1 26 ? -5.342 -3.883 1.324 1.00 0.51 6 ASN A CA 10
ATOM 9600 C C . ASN A 1 26 ? -4.849 -3.017 0.159 1.00 0.49 6 ASN A C 10
ATOM 9601 O O . ASN A 1 26 ? -4.514 -1.863 0.338 1.00 0.58 6 ASN A O 10
ATOM 9612 N N . SER A 1 27 ? -4.812 -3.563 -1.034 1.00 0.46 7 SER A N 10
ATOM 9613 C CA . SER A 1 27 ? -4.350 -2.770 -2.215 1.00 0.50 7 SER A CA 10
ATOM 9614 C C . SER A 1 27 ? -5.379 -1.685 -2.566 1.00 0.50 7 SER A C 10
ATOM 9615 O O . SER A 1 27 ? -5.023 -0.604 -2.992 1.00 0.57 7 SER A O 10
ATOM 9623 N N . LEU A 1 28 ? -6.650 -1.970 -2.389 1.00 0.50 8 LEU A N 10
ATOM 9624 C CA . LEU A 1 28 ? -7.709 -0.959 -2.711 1.00 0.53 8 LEU A CA 10
ATOM 9625 C C . LEU A 1 28 ? -7.611 0.238 -1.759 1.00 0.47 8 LEU A C 10
ATOM 9626 O O . LEU A 1 28 ? -7.545 1.375 -2.188 1.00 0.51 8 LEU A O 10
ATOM 9642 N N . ASN A 1 29 ? -7.595 -0.011 -0.471 1.00 0.46 9 ASN A N 10
ATOM 9643 C CA . ASN A 1 29 ? -7.496 1.110 0.516 1.00 0.47 9 ASN A CA 10
ATOM 9644 C C . ASN A 1 29 ? -6.148 1.825 0.371 1.00 0.41 9 ASN A C 10
ATOM 9645 O O . ASN A 1 29 ? -6.069 3.037 0.446 1.00 0.45 9 ASN A O 10
ATOM 9656 N N . ASN A 1 30 ? -5.091 1.080 0.156 1.00 0.37 10 ASN A N 10
ATOM 9657 C CA . ASN A 1 30 ? -3.741 1.704 -0.005 1.00 0.37 10 ASN A CA 10
ATOM 9658 C C . ASN A 1 30 ? -3.711 2.592 -1.257 1.00 0.36 10 ASN A C 10
ATOM 9659 O O . ASN A 1 30 ? -3.139 3.660 -1.253 1.00 0.48 10 ASN A O 10
ATOM 9670 N N . PHE A 1 31 ? -4.315 2.157 -2.331 1.00 0.35 11 PHE A N 10
ATOM 9671 C CA . PHE A 1 31 ? -4.301 2.982 -3.577 1.00 0.37 11 PHE A CA 10
ATOM 9672 C C . PHE A 1 31 ? -4.912 4.369 -3.334 1.00 0.36 11 PHE A C 10
ATOM 9673 O O . PHE A 1 31 ? -4.386 5.365 -3.788 1.00 0.39 11 PHE A O 10
ATOM 9690 N N . ASP A 1 32 ? -6.017 4.443 -2.635 1.00 0.36 12 ASP A N 10
ATOM 9691 C CA . ASP A 1 32 ? -6.661 5.771 -2.384 1.00 0.38 12 ASP A CA 10
ATOM 9692 C C . ASP A 1 32 ? -6.010 6.499 -1.197 1.00 0.33 12 ASP A C 10
ATOM 9693 O O . ASP A 1 32 ? -5.427 7.555 -1.356 1.00 0.34 12 ASP A O 10
ATOM 9702 N N . PHE A 1 33 ? -6.126 5.954 -0.010 1.00 0.33 13 PHE A N 10
ATOM 9703 C CA . PHE A 1 33 ? -5.539 6.623 1.197 1.00 0.31 13 PHE A CA 10
ATOM 9704 C C . PHE A 1 33 ? -4.021 6.816 1.045 1.00 0.27 13 PHE A C 10
ATOM 9705 O O . PHE A 1 33 ? -3.503 7.893 1.295 1.00 0.29 13 PHE A O 10
ATOM 9722 N N . LEU A 1 34 ? -3.301 5.795 0.653 1.00 0.24 14 LEU A N 10
ATOM 9723 C CA . LEU A 1 34 ? -1.824 5.956 0.516 1.00 0.22 14 LEU A CA 10
ATOM 9724 C C . LEU A 1 34 ? -1.472 6.827 -0.695 1.00 0.23 14 LEU A C 10
ATOM 9725 O O . LEU A 1 34 ? -0.423 7.421 -0.719 1.00 0.26 14 LEU A O 10
ATOM 9741 N N . ALA A 1 35 ? -2.326 6.929 -1.693 1.00 0.25 15 ALA A N 10
ATOM 9742 C CA . ALA A 1 35 ? -1.984 7.802 -2.867 1.00 0.28 15 ALA A CA 10
ATOM 9743 C C . ALA A 1 35 ? -1.603 9.203 -2.368 1.00 0.28 15 ALA A C 10
ATOM 9744 O O . ALA A 1 35 ? -0.611 9.777 -2.786 1.00 0.31 15 ALA A O 10
ATOM 9751 N N . ARG A 1 36 ? -2.380 9.742 -1.453 1.00 0.29 16 ARG A N 10
ATOM 9752 C CA . ARG A 1 36 ? -2.067 11.096 -0.896 1.00 0.32 16 ARG A CA 10
ATOM 9753 C C . ARG A 1 36 ? -0.760 11.036 -0.096 1.00 0.28 16 ARG A C 10
ATOM 9754 O O . ARG A 1 36 ? 0.097 11.890 -0.226 1.00 0.32 16 ARG A O 10
ATOM 9775 N N . SER A 1 37 ? -0.607 10.029 0.735 1.00 0.26 17 SER A N 10
ATOM 9776 C CA . SER A 1 37 ? 0.642 9.907 1.552 1.00 0.26 17 SER A CA 10
ATOM 9777 C C . SER A 1 37 ? 1.837 9.487 0.679 1.00 0.24 17 SER A C 10
ATOM 9778 O O . SER A 1 37 ? 2.966 9.791 0.994 1.00 0.33 17 SER A O 10
ATOM 9786 N N . PHE A 1 38 ? 1.599 8.797 -0.415 1.00 0.23 18 PHE A N 10
ATOM 9787 C CA . PHE A 1 38 ? 2.723 8.364 -1.311 1.00 0.23 18 PHE A CA 10
ATOM 9788 C C . PHE A 1 38 ? 3.554 9.587 -1.717 1.00 0.26 18 PHE A C 10
ATOM 9789 O O . PHE A 1 38 ? 4.761 9.618 -1.547 1.00 0.31 18 PHE A O 10
ATOM 9806 N N . ALA A 1 39 ? 2.904 10.603 -2.238 1.00 0.26 19 ALA A N 10
ATOM 9807 C CA . ALA A 1 39 ? 3.635 11.844 -2.648 1.00 0.30 19 ALA A CA 10
ATOM 9808 C C . ALA A 1 39 ? 4.198 12.566 -1.415 1.00 0.29 19 ALA A C 10
ATOM 9809 O O . ALA A 1 39 ? 5.259 13.161 -1.467 1.00 0.36 19 ALA A O 10
ATOM 9816 N N . ARG A 1 40 ? 3.495 12.515 -0.310 1.00 0.28 20 ARG A N 10
ATOM 9817 C CA . ARG A 1 40 ? 3.979 13.195 0.931 1.00 0.31 20 ARG A CA 10
ATOM 9818 C C . ARG A 1 40 ? 5.172 12.444 1.535 1.00 0.29 20 ARG A C 10
ATOM 9819 O O . ARG A 1 40 ? 6.114 13.045 2.015 1.00 0.35 20 ARG A O 10
ATOM 9840 N N . MET A 1 41 ? 5.132 11.135 1.513 1.00 0.28 21 MET A N 10
ATOM 9841 C CA . MET A 1 41 ? 6.253 10.321 2.084 1.00 0.28 21 MET A CA 10
ATOM 9842 C C . MET A 1 41 ? 7.559 10.582 1.325 1.00 0.31 21 MET A C 10
ATOM 9843 O O . MET A 1 41 ? 8.634 10.420 1.866 1.00 0.38 21 MET A O 10
ATOM 9857 N N . HIS A 1 42 ? 7.474 10.983 0.077 1.00 0.33 22 HIS A N 10
ATOM 9858 C CA . HIS A 1 42 ? 8.714 11.254 -0.717 1.00 0.38 22 HIS A CA 10
ATOM 9859 C C . HIS A 1 42 ? 9.602 12.288 -0.009 1.00 0.42 22 HIS A C 10
ATOM 9860 O O . HIS A 1 42 ? 10.803 12.123 0.081 1.00 0.53 22 HIS A O 10
ATOM 9874 N N . ALA A 1 43 ? 9.018 13.349 0.492 1.00 0.41 23 ALA A N 10
ATOM 9875 C CA . ALA A 1 43 ? 9.824 14.398 1.195 1.00 0.49 23 ALA A CA 10
ATOM 9876 C C . ALA A 1 43 ? 10.137 13.981 2.639 1.00 0.47 23 ALA A C 10
ATOM 9877 O O . ALA A 1 43 ? 11.134 14.391 3.204 1.00 0.63 23 ALA A O 10
ATOM 9884 N N . GLU A 1 44 ? 9.289 13.186 3.241 1.00 0.41 24 GLU A N 10
ATOM 9885 C CA . GLU A 1 44 ? 9.524 12.755 4.656 1.00 0.46 24 GLU A CA 10
ATOM 9886 C C . GLU A 1 44 ? 10.548 11.608 4.723 1.00 0.44 24 GLU A C 10
ATOM 9887 O O . GLU A 1 44 ? 11.239 11.450 5.713 1.00 0.55 24 GLU A O 10
ATOM 9899 N N . GLY A 1 45 ? 10.655 10.815 3.684 1.00 0.38 25 GLY A N 10
ATOM 9900 C CA . GLY A 1 45 ? 11.637 9.687 3.690 1.00 0.42 25 GLY A CA 10
ATOM 9901 C C . GLY A 1 45 ? 11.107 8.530 4.547 1.00 0.38 25 GLY A C 10
ATOM 9902 O O . GLY A 1 45 ? 11.832 7.957 5.339 1.00 0.50 25 GLY A O 10
ATOM 9906 N N . ARG A 1 46 ? 9.854 8.178 4.387 1.00 0.32 26 ARG A N 10
ATOM 9907 C CA . ARG A 1 46 ? 9.279 7.048 5.182 1.00 0.30 26 ARG A CA 10
ATOM 9908 C C . ARG A 1 46 ? 8.925 5.886 4.247 1.00 0.27 26 ARG A C 10
ATOM 9909 O O . ARG A 1 46 ? 8.807 6.079 3.052 1.00 0.31 26 ARG A O 10
ATOM 9930 N N . PRO A 1 47 ? 8.768 4.715 4.817 1.00 0.23 27 PRO A N 10
ATOM 9931 C CA . PRO A 1 47 ? 8.431 3.516 4.009 1.00 0.23 27 PRO A CA 10
ATOM 9932 C C . PRO A 1 47 ? 7.015 3.619 3.430 1.00 0.23 27 PRO A C 10
ATOM 9933 O O . PRO A 1 47 ? 6.055 3.891 4.130 1.00 0.25 27 PRO A O 10
ATOM 9944 N N . VAL A 1 48 ? 6.898 3.407 2.146 1.00 0.22 28 VAL A N 10
ATOM 9945 C CA . VAL A 1 48 ? 5.573 3.484 1.456 1.00 0.23 28 VAL A CA 10
ATOM 9946 C C . VAL A 1 48 ? 5.450 2.277 0.529 1.00 0.22 28 VAL A C 10
ATOM 9947 O O . VAL A 1 48 ? 6.264 2.095 -0.355 1.00 0.32 28 VAL A O 10
ATOM 9960 N N . ASP A 1 49 ? 4.466 1.437 0.727 1.00 0.22 29 ASP A N 10
ATOM 9961 C CA . ASP A 1 49 ? 4.344 0.234 -0.151 1.00 0.23 29 ASP A CA 10
ATOM 9962 C C . ASP A 1 49 ? 3.951 0.647 -1.575 1.00 0.21 29 ASP A C 10
ATOM 9963 O O . ASP A 1 49 ? 2.789 0.630 -1.951 1.00 0.23 29 ASP A O 10
ATOM 9972 N N . ILE A 1 50 ? 4.921 0.975 -2.392 1.00 0.20 30 ILE A N 10
ATOM 9973 C CA . ILE A 1 50 ? 4.602 1.355 -3.795 1.00 0.21 30 ILE A CA 10
ATOM 9974 C C . ILE A 1 50 ? 4.139 0.109 -4.546 1.00 0.24 30 ILE A C 10
ATOM 9975 O O . ILE A 1 50 ? 3.271 0.177 -5.390 1.00 0.25 30 ILE A O 10
ATOM 9991 N N . LEU A 1 51 ? 4.703 -1.034 -4.214 1.00 0.27 31 LEU A N 10
ATOM 9992 C CA . LEU A 1 51 ? 4.292 -2.308 -4.875 1.00 0.32 31 LEU A CA 10
ATOM 9993 C C . LEU A 1 51 ? 2.774 -2.467 -4.769 1.00 0.30 31 LEU A C 10
ATOM 9994 O O . LEU A 1 51 ? 2.117 -2.848 -5.719 1.00 0.33 31 LEU A O 10
ATOM 10010 N N . ALA A 1 52 ? 2.212 -2.145 -3.632 1.00 0.29 32 ALA A N 10
ATOM 10011 C CA . ALA A 1 52 ? 0.731 -2.237 -3.473 1.00 0.31 32 ALA A CA 10
ATOM 10012 C C . ALA A 1 52 ? 0.060 -1.498 -4.637 1.00 0.28 32 ALA A C 10
ATOM 10013 O O . ALA A 1 52 ? -0.946 -1.927 -5.170 1.00 0.34 32 ALA A O 10
ATOM 10020 N N . VAL A 1 53 ? 0.635 -0.388 -5.027 1.00 0.25 33 VAL A N 10
ATOM 10021 C CA . VAL A 1 53 ? 0.078 0.417 -6.158 1.00 0.25 33 VAL A CA 10
ATOM 10022 C C . VAL A 1 53 ? 0.552 -0.115 -7.531 1.00 0.26 33 VAL A C 10
ATOM 10023 O O . VAL A 1 53 ? 0.034 0.280 -8.561 1.00 0.35 33 VAL A O 10
ATOM 10036 N N . THR A 1 54 ? 1.523 -0.996 -7.565 1.00 0.26 34 THR A N 10
ATOM 10037 C CA . THR A 1 54 ? 2.011 -1.529 -8.883 1.00 0.31 34 THR A CA 10
ATOM 10038 C C . THR A 1 54 ? 1.361 -2.888 -9.201 1.00 0.36 34 THR A C 10
ATOM 10039 O O . THR A 1 54 ? 1.932 -3.698 -9.910 1.00 0.41 34 THR A O 10
ATOM 10050 N N . GLY A 1 55 ? 0.179 -3.146 -8.690 1.00 0.38 35 GLY A N 10
ATOM 10051 C CA . GLY A 1 55 ? -0.496 -4.450 -8.967 1.00 0.46 35 GLY A CA 10
ATOM 10052 C C . GLY A 1 55 ? -0.732 -4.604 -10.472 1.00 0.49 35 GLY A C 10
ATOM 10053 O O . GLY A 1 55 ? 0.050 -5.223 -11.170 1.00 0.59 35 GLY A O 10
ATOM 10057 N N . ASN A 1 56 ? -1.804 -4.045 -10.976 1.00 0.49 36 ASN A N 10
ATOM 10058 C CA . ASN A 1 56 ? -2.096 -4.154 -12.440 1.00 0.55 36 ASN A CA 10
ATOM 10059 C C . ASN A 1 56 ? -3.148 -3.113 -12.850 1.00 0.54 36 ASN A C 10
ATOM 10060 O O . ASN A 1 56 ? -4.178 -3.442 -13.411 1.00 0.63 36 ASN A O 10
ATOM 10071 N N . MET A 1 57 ? -2.897 -1.859 -12.563 1.00 0.50 37 MET A N 10
ATOM 10072 C CA . MET A 1 57 ? -3.881 -0.789 -12.921 1.00 0.53 37 MET A CA 10
ATOM 10073 C C . MET A 1 57 ? -3.207 0.591 -12.901 1.00 0.54 37 MET A C 10
ATOM 10074 O O . MET A 1 57 ? -3.701 1.524 -12.293 1.00 0.65 37 MET A O 10
ATOM 10088 N N . ASP A 1 58 ? -2.079 0.727 -13.555 1.00 0.54 38 ASP A N 10
ATOM 10089 C CA . ASP A 1 58 ? -1.377 2.045 -13.561 1.00 0.56 38 ASP A CA 10
ATOM 10090 C C . ASP A 1 58 ? -0.443 2.162 -14.773 1.00 0.54 38 ASP A C 10
ATOM 10091 O O . ASP A 1 58 ? 0.616 1.564 -14.813 1.00 0.61 38 ASP A O 10
ATOM 10100 N N . GLU A 1 59 ? -0.827 2.944 -15.752 1.00 0.54 39 GLU A N 10
ATOM 10101 C CA . GLU A 1 59 ? 0.035 3.124 -16.962 1.00 0.58 39 GLU A CA 10
ATOM 10102 C C . GLU A 1 59 ? 1.041 4.249 -16.711 1.00 0.56 39 GLU A C 10
ATOM 10103 O O . GLU A 1 59 ? 2.222 4.108 -16.974 1.00 0.61 39 GLU A O 10
ATOM 10115 N N . GLU A 1 60 ? 0.580 5.362 -16.192 1.00 0.55 40 GLU A N 10
ATOM 10116 C CA . GLU A 1 60 ? 1.502 6.503 -15.905 1.00 0.56 40 GLU A CA 10
ATOM 10117 C C . GLU A 1 60 ? 2.439 6.151 -14.737 1.00 0.48 40 GLU A C 10
ATOM 10118 O O . GLU A 1 60 ? 3.489 6.743 -14.579 1.00 0.50 40 GLU A O 10
ATOM 10130 N N . HIS A 1 61 ? 2.064 5.189 -13.924 1.00 0.45 41 HIS A N 10
ATOM 10131 C CA . HIS A 1 61 ? 2.925 4.787 -12.766 1.00 0.41 41 HIS A CA 10
ATOM 10132 C C . HIS A 1 61 ? 4.329 4.360 -13.239 1.00 0.38 41 HIS A C 10
ATOM 10133 O O . HIS A 1 61 ? 5.269 4.377 -12.470 1.00 0.37 41 HIS A O 10
ATOM 10147 N N . ARG A 1 62 ? 4.480 3.984 -14.493 1.00 0.44 42 ARG A N 10
ATOM 10148 C CA . ARG A 1 62 ? 5.829 3.566 -15.004 1.00 0.49 42 ARG A CA 10
ATOM 10149 C C . ARG A 1 62 ? 6.877 4.651 -14.713 1.00 0.44 42 ARG A C 10
ATOM 10150 O O . ARG A 1 62 ? 7.846 4.410 -14.018 1.00 0.46 42 ARG A O 10
ATOM 10171 N N . THR A 1 63 ? 6.682 5.845 -15.228 1.00 0.42 43 THR A N 10
ATOM 10172 C CA . THR A 1 63 ? 7.664 6.947 -14.964 1.00 0.42 43 THR A CA 10
ATOM 10173 C C . THR A 1 63 ? 7.575 7.383 -13.494 1.00 0.36 43 THR A C 10
ATOM 10174 O O . THR A 1 63 ? 8.567 7.745 -12.882 1.00 0.37 43 THR A O 10
ATOM 10185 N N . TRP A 1 64 ? 6.393 7.327 -12.920 1.00 0.35 44 TRP A N 10
ATOM 10186 C CA . TRP A 1 64 ? 6.230 7.712 -11.488 1.00 0.34 44 TRP A CA 10
ATOM 10187 C C . TRP A 1 64 ? 7.127 6.823 -10.617 1.00 0.32 44 TRP A C 10
ATOM 10188 O O . TRP A 1 64 ? 7.824 7.308 -9.751 1.00 0.34 44 TRP A O 10
ATOM 10209 N N . PHE A 1 65 ? 7.120 5.527 -10.843 1.00 0.33 45 PHE A N 10
ATOM 10210 C CA . PHE A 1 65 ? 7.980 4.632 -10.014 1.00 0.32 45 PHE A CA 10
ATOM 10211 C C . PHE A 1 65 ? 9.457 4.817 -10.359 1.00 0.33 45 PHE A C 10
ATOM 10212 O O . PHE A 1 65 ? 10.302 4.500 -9.568 1.00 0.35 45 PHE A O 10
ATOM 10229 N N . CYS A 1 66 ? 9.791 5.336 -11.515 1.00 0.35 46 CYS A N 10
ATOM 10230 C CA . CYS A 1 66 ? 11.241 5.536 -11.832 1.00 0.38 46 CYS A CA 10
ATOM 10231 C C . CYS A 1 66 ? 11.872 6.390 -10.720 1.00 0.36 46 CYS A C 10
ATOM 10232 O O . CYS A 1 66 ? 12.822 5.986 -10.059 1.00 0.37 46 CYS A O 10
ATOM 10240 N N . ALA A 1 67 ? 11.316 7.557 -10.489 1.00 0.37 47 ALA A N 10
ATOM 10241 C CA . ALA A 1 67 ? 11.841 8.448 -9.408 1.00 0.39 47 ALA A CA 10
ATOM 10242 C C . ALA A 1 67 ? 11.431 7.920 -8.020 1.00 0.34 47 ALA A C 10
ATOM 10243 O O . ALA A 1 67 ? 12.082 8.198 -7.032 1.00 0.37 47 ALA A O 10
ATOM 10250 N N . ARG A 1 68 ? 10.361 7.157 -7.941 1.00 0.31 48 ARG A N 10
ATOM 10251 C CA . ARG A 1 68 ? 9.919 6.609 -6.617 1.00 0.29 48 ARG A CA 10
ATOM 10252 C C . ARG A 1 68 ? 10.605 5.262 -6.337 1.00 0.27 48 ARG A C 10
ATOM 10253 O O . ARG A 1 68 ? 10.582 4.766 -5.227 1.00 0.32 48 ARG A O 10
ATOM 10274 N N . TYR A 1 69 ? 11.224 4.680 -7.333 1.00 0.27 49 TYR A N 10
ATOM 10275 C CA . TYR A 1 69 ? 11.931 3.380 -7.147 1.00 0.29 49 TYR A CA 10
ATOM 10276 C C . TYR A 1 69 ? 13.151 3.636 -6.290 1.00 0.28 49 TYR A C 10
ATOM 10277 O O . TYR A 1 69 ? 13.344 3.042 -5.247 1.00 0.32 49 TYR A O 10
ATOM 10295 N N . ALA A 1 70 ? 13.964 4.551 -6.741 1.00 0.27 50 ALA A N 10
ATOM 10296 C CA . ALA A 1 70 ? 15.188 4.923 -5.991 1.00 0.28 50 ALA A CA 10
ATOM 10297 C C . ALA A 1 70 ? 14.800 5.528 -4.644 1.00 0.26 50 ALA A C 10
ATOM 10298 O O . ALA A 1 70 ? 15.365 5.200 -3.619 1.00 0.29 50 ALA A O 10
ATOM 10305 N N . TRP A 1 71 ? 13.822 6.401 -4.648 1.00 0.25 51 TRP A N 10
ATOM 10306 C CA . TRP A 1 71 ? 13.364 7.026 -3.377 1.00 0.24 51 TRP A CA 10
ATOM 10307 C C . TRP A 1 71 ? 12.976 5.920 -2.398 1.00 0.23 51 TRP A C 10
ATOM 10308 O O . TRP A 1 71 ? 13.535 5.815 -1.330 1.00 0.28 51 TRP A O 10
ATOM 10329 N N . TYR A 1 72 ? 12.035 5.085 -2.772 1.00 0.24 52 TYR A N 10
ATOM 10330 C CA . TYR A 1 72 ? 11.614 3.969 -1.874 1.00 0.24 52 TYR A CA 10
ATOM 10331 C C . TYR A 1 72 ? 12.808 3.065 -1.546 1.00 0.25 52 TYR A C 10
ATOM 10332 O O . TYR A 1 72 ? 12.905 2.530 -0.461 1.00 0.28 52 TYR A O 10
ATOM 10350 N N . CYS A 1 73 ? 13.707 2.886 -2.476 1.00 0.27 53 CYS A N 10
ATOM 10351 C CA . CYS A 1 73 ? 14.889 2.010 -2.228 1.00 0.32 53 CYS A CA 10
ATOM 10352 C C . CYS A 1 73 ? 15.738 2.547 -1.065 1.00 0.32 53 CYS A C 10
ATOM 10353 O O . CYS A 1 73 ? 16.107 1.804 -0.177 1.00 0.38 53 CYS A O 10
ATOM 10361 N N . GLN A 1 74 ? 16.061 3.818 -1.062 1.00 0.31 54 GLN A N 10
ATOM 10362 C CA . GLN A 1 74 ? 16.905 4.367 0.052 1.00 0.35 54 GLN A CA 10
ATOM 10363 C C . GLN A 1 74 ? 16.084 4.632 1.335 1.00 0.32 54 GLN A C 10
ATOM 10364 O O . GLN A 1 74 ? 16.567 4.405 2.431 1.00 0.36 54 GLN A O 10
ATOM 10378 N N . GLN A 1 75 ? 14.865 5.113 1.223 1.00 0.27 55 GLN A N 10
ATOM 10379 C CA . GLN A 1 75 ? 14.055 5.391 2.461 1.00 0.28 55 GLN A CA 10
ATOM 10380 C C . GLN A 1 75 ? 13.619 4.084 3.142 1.00 0.26 55 GLN A C 10
ATOM 10381 O O . GLN A 1 75 ? 13.617 3.991 4.356 1.00 0.31 55 GLN A O 10
ATOM 10395 N N . MET A 1 76 ? 13.263 3.073 2.383 1.00 0.26 56 MET A N 10
ATOM 10396 C CA . MET A 1 76 ? 12.846 1.778 3.011 1.00 0.28 56 MET A CA 10
ATOM 10397 C C . MET A 1 76 ? 14.067 1.080 3.604 1.00 0.31 56 MET A C 10
ATOM 10398 O O . MET A 1 76 ? 13.979 0.430 4.627 1.00 0.32 56 MET A O 10
ATOM 10412 N N . MET A 1 77 ? 15.213 1.234 2.981 1.00 0.36 57 MET A N 10
ATOM 10413 C CA . MET A 1 77 ? 16.458 0.609 3.524 1.00 0.41 57 MET A CA 10
ATOM 10414 C C . MET A 1 77 ? 16.687 1.113 4.947 1.00 0.40 57 MET A C 10
ATOM 10415 O O . MET A 1 77 ? 17.199 0.409 5.796 1.00 0.44 57 MET A O 10
ATOM 10429 N N . GLN A 1 78 ? 16.294 2.335 5.204 1.00 0.37 58 GLN A N 10
ATOM 10430 C CA . GLN A 1 78 ? 16.462 2.916 6.570 1.00 0.40 58 GLN A CA 10
ATOM 10431 C C . GLN A 1 78 ? 15.219 2.639 7.432 1.00 0.35 58 GLN A C 10
ATOM 10432 O O . GLN A 1 78 ? 15.264 2.748 8.643 1.00 0.41 58 GLN A O 10
ATOM 10446 N N . ALA A 1 79 ? 14.111 2.280 6.821 1.00 0.30 59 ALA A N 10
ATOM 10447 C CA . ALA A 1 79 ? 12.871 1.995 7.606 1.00 0.28 59 ALA A CA 10
ATOM 10448 C C . ALA A 1 79 ? 12.842 0.519 8.014 1.00 0.31 59 ALA A C 10
ATOM 10449 O O . ALA A 1 79 ? 12.832 0.199 9.188 1.00 0.35 59 ALA A O 10
ATOM 10456 N N . ARG A 1 80 ? 12.863 -0.373 7.042 1.00 0.36 60 ARG A N 10
ATOM 10457 C CA . ARG A 1 80 ? 12.866 -1.850 7.321 1.00 0.45 60 ARG A CA 10
ATOM 10458 C C . ARG A 1 80 ? 11.635 -2.290 8.144 1.00 0.47 60 ARG A C 10
ATOM 10459 O O . ARG A 1 80 ? 11.133 -1.567 8.983 1.00 0.49 60 ARG A O 10
ATOM 10480 N N . GLU A 1 81 ? 11.161 -3.496 7.909 1.00 0.52 61 GLU A N 10
ATOM 10481 C CA . GLU A 1 81 ? 9.980 -4.032 8.671 1.00 0.59 61 GLU A CA 10
ATOM 10482 C C . GLU A 1 81 ? 8.795 -3.057 8.649 1.00 0.53 61 GLU A C 10
ATOM 10483 O O . GLU A 1 81 ? 8.155 -2.830 9.661 1.00 0.60 61 GLU A O 10
ATOM 10495 N N . LEU A 1 82 ? 8.490 -2.478 7.516 1.00 0.47 62 LEU A N 10
ATOM 10496 C CA . LEU A 1 82 ? 7.344 -1.523 7.460 1.00 0.44 62 LEU A CA 10
ATOM 10497 C C . LEU A 1 82 ? 6.992 -1.185 6.007 1.00 0.40 62 LEU A C 10
ATOM 10498 O O . LEU A 1 82 ? 7.826 -0.723 5.249 1.00 0.39 62 LEU A O 10
ATOM 10514 N N . GLU A 1 83 ? 5.755 -1.416 5.622 1.00 0.43 63 GLU A N 10
ATOM 10515 C CA . GLU A 1 83 ? 5.306 -1.118 4.222 1.00 0.43 63 GLU A CA 10
ATOM 10516 C C . GLU A 1 83 ? 6.268 -1.741 3.198 1.00 0.41 63 GLU A C 10
ATOM 10517 O O . GLU A 1 83 ? 6.865 -1.053 2.390 1.00 0.55 63 GLU A O 10
ATOM 10529 N N . LEU A 1 84 ? 6.417 -3.042 3.232 1.00 0.42 64 LEU A N 10
ATOM 10530 C CA . LEU A 1 84 ? 7.334 -3.724 2.269 1.00 0.47 64 LEU A CA 10
ATOM 10531 C C . LEU A 1 84 ? 6.526 -4.459 1.193 1.00 0.50 64 LEU A C 10
ATOM 10532 O O . LEU A 1 84 ? 6.755 -4.284 0.012 1.00 0.59 64 LEU A O 10
ATOM 10548 N N . GLU A 1 85 ? 5.590 -5.283 1.596 1.00 0.51 65 GLU A N 10
ATOM 10549 C CA . GLU A 1 85 ? 4.769 -6.039 0.602 1.00 0.60 65 GLU A CA 10
ATOM 10550 C C . GLU A 1 85 ? 3.290 -5.645 0.701 1.00 0.53 65 GLU A C 10
ATOM 10551 O O . GLU A 1 85 ? 2.636 -5.416 -0.299 1.00 0.57 65 GLU A O 10
ATOM 10563 N N . HIS A 1 86 ? 2.758 -5.564 1.897 1.00 0.52 66 HIS A N 10
ATOM 10564 C CA . HIS A 1 86 ? 1.320 -5.184 2.056 1.00 0.54 66 HIS A CA 10
ATOM 10565 C C . HIS A 1 86 ? 1.173 -3.656 2.096 1.00 0.57 66 HIS A C 10
ATOM 10566 O O . HIS A 1 86 ? 0.572 -3.118 1.182 1.00 0.67 66 HIS A O 10
ATOM 10581 N N . MET A 1 21 ? -0.669 -11.279 -1.840 1.00 2.79 1 MET A N 11
ATOM 10582 C CA . MET A 1 21 ? 0.155 -10.024 -1.795 1.00 2.30 1 MET A CA 11
ATOM 10583 C C . MET A 1 21 ? -0.640 -8.846 -2.368 1.00 1.65 1 MET A C 11
ATOM 10584 O O . MET A 1 21 ? -0.620 -8.601 -3.561 1.00 1.53 1 MET A O 11
ATOM 10597 N N . ASP A 1 22 ? -1.338 -8.120 -1.527 1.00 1.45 2 ASP A N 11
ATOM 10598 C CA . ASP A 1 22 ? -2.142 -6.952 -2.012 1.00 1.01 2 ASP A CA 11
ATOM 10599 C C . ASP A 1 22 ? -3.142 -7.405 -3.084 1.00 1.01 2 ASP A C 11
ATOM 10600 O O . ASP A 1 22 ? -2.880 -7.336 -4.273 1.00 1.23 2 ASP A O 11
ATOM 10609 N N . HIS A 1 23 ? -4.283 -7.880 -2.656 1.00 1.08 3 HIS A N 11
ATOM 10610 C CA . HIS A 1 23 ? -5.325 -8.364 -3.616 1.00 1.17 3 HIS A CA 11
ATOM 10611 C C . HIS A 1 23 ? -5.921 -7.202 -4.422 1.00 1.09 3 HIS A C 11
ATOM 10612 O O . HIS A 1 23 ? -5.528 -6.061 -4.271 1.00 1.05 3 HIS A O 11
ATOM 10626 N N . SER A 1 24 ? -6.871 -7.493 -5.278 1.00 1.15 4 SER A N 11
ATOM 10627 C CA . SER A 1 24 ? -7.508 -6.418 -6.101 1.00 1.13 4 SER A CA 11
ATOM 10628 C C . SER A 1 24 ? -8.198 -5.393 -5.189 1.00 1.05 4 SER A C 11
ATOM 10629 O O . SER A 1 24 ? -7.984 -4.202 -5.313 1.00 1.09 4 SER A O 11
ATOM 10637 N N . LEU A 1 25 ? -9.013 -5.853 -4.267 1.00 1.04 5 LEU A N 11
ATOM 10638 C CA . LEU A 1 25 ? -9.712 -4.910 -3.334 1.00 1.04 5 LEU A CA 11
ATOM 10639 C C . LEU A 1 25 ? -8.719 -4.312 -2.321 1.00 0.93 5 LEU A C 11
ATOM 10640 O O . LEU A 1 25 ? -8.925 -3.228 -1.808 1.00 0.93 5 LEU A O 11
ATOM 10656 N N . ASN A 1 26 ? -7.641 -5.009 -2.038 1.00 0.93 6 ASN A N 11
ATOM 10657 C CA . ASN A 1 26 ? -6.629 -4.484 -1.067 1.00 0.94 6 ASN A CA 11
ATOM 10658 C C . ASN A 1 26 ? -5.760 -3.416 -1.742 1.00 0.73 6 ASN A C 11
ATOM 10659 O O . ASN A 1 26 ? -5.486 -2.378 -1.169 1.00 0.77 6 ASN A O 11
ATOM 10670 N N . SER A 1 27 ? -5.333 -3.668 -2.958 1.00 0.60 7 SER A N 11
ATOM 10671 C CA . SER A 1 27 ? -4.482 -2.679 -3.691 1.00 0.51 7 SER A CA 11
ATOM 10672 C C . SER A 1 27 ? -5.229 -1.359 -3.883 1.00 0.45 7 SER A C 11
ATOM 10673 O O . SER A 1 27 ? -4.654 -0.298 -3.751 1.00 0.52 7 SER A O 11
ATOM 10681 N N . LEU A 1 28 ? -6.504 -1.416 -4.185 1.00 0.45 8 LEU A N 11
ATOM 10682 C CA . LEU A 1 28 ? -7.287 -0.156 -4.377 1.00 0.46 8 LEU A CA 11
ATOM 10683 C C . LEU A 1 28 ? -7.470 0.578 -3.040 1.00 0.45 8 LEU A C 11
ATOM 10684 O O . LEU A 1 28 ? -7.466 1.794 -2.990 1.00 0.46 8 LEU A O 11
ATOM 10700 N N . ASN A 1 29 ? -7.632 -0.152 -1.960 1.00 0.49 9 ASN A N 11
ATOM 10701 C CA . ASN A 1 29 ? -7.819 0.503 -0.624 1.00 0.55 9 ASN A CA 11
ATOM 10702 C C . ASN A 1 29 ? -6.602 1.369 -0.281 1.00 0.48 9 ASN A C 11
ATOM 10703 O O . ASN A 1 29 ? -6.731 2.550 -0.013 1.00 0.49 9 ASN A O 11
ATOM 10714 N N . ASN A 1 30 ? -5.421 0.797 -0.296 1.00 0.50 10 ASN A N 11
ATOM 10715 C CA . ASN A 1 30 ? -4.199 1.598 0.024 1.00 0.53 10 ASN A CA 11
ATOM 10716 C C . ASN A 1 30 ? -3.897 2.593 -1.108 1.00 0.48 10 ASN A C 11
ATOM 10717 O O . ASN A 1 30 ? -3.274 3.609 -0.891 1.00 0.56 10 ASN A O 11
ATOM 10728 N N . PHE A 1 31 ? -4.334 2.310 -2.313 1.00 0.41 11 PHE A N 11
ATOM 10729 C CA . PHE A 1 31 ? -4.064 3.251 -3.445 1.00 0.43 11 PHE A CA 11
ATOM 10730 C C . PHE A 1 31 ? -4.684 4.628 -3.176 1.00 0.44 11 PHE A C 11
ATOM 10731 O O . PHE A 1 31 ? -4.187 5.630 -3.642 1.00 0.53 11 PHE A O 11
ATOM 10748 N N . ASP A 1 32 ? -5.765 4.687 -2.435 1.00 0.42 12 ASP A N 11
ATOM 10749 C CA . ASP A 1 32 ? -6.410 6.008 -2.151 1.00 0.46 12 ASP A CA 11
ATOM 10750 C C . ASP A 1 32 ? -5.794 6.658 -0.902 1.00 0.44 12 ASP A C 11
ATOM 10751 O O . ASP A 1 32 ? -5.315 7.778 -0.950 1.00 0.45 12 ASP A O 11
ATOM 10760 N N . PHE A 1 33 ? -5.809 5.967 0.213 1.00 0.45 13 PHE A N 11
ATOM 10761 C CA . PHE A 1 33 ? -5.231 6.544 1.469 1.00 0.46 13 PHE A CA 11
ATOM 10762 C C . PHE A 1 33 ? -3.713 6.738 1.322 1.00 0.41 13 PHE A C 11
ATOM 10763 O O . PHE A 1 33 ? -3.172 7.767 1.689 1.00 0.44 13 PHE A O 11
ATOM 10780 N N . LEU A 1 34 ? -3.018 5.772 0.776 1.00 0.37 14 LEU A N 11
ATOM 10781 C CA . LEU A 1 34 ? -1.545 5.935 0.609 1.00 0.34 14 LEU A CA 11
ATOM 10782 C C . LEU A 1 34 ? -1.241 6.886 -0.554 1.00 0.31 14 LEU A C 11
ATOM 10783 O O . LEU A 1 34 ? -0.200 7.489 -0.581 1.00 0.32 14 LEU A O 11
ATOM 10799 N N . ALA A 1 35 ? -2.130 7.035 -1.513 1.00 0.33 15 ALA A N 11
ATOM 10800 C CA . ALA A 1 35 ? -1.839 7.971 -2.652 1.00 0.34 15 ALA A CA 11
ATOM 10801 C C . ALA A 1 35 ? -1.401 9.338 -2.108 1.00 0.35 15 ALA A C 11
ATOM 10802 O O . ALA A 1 35 ? -0.362 9.858 -2.478 1.00 0.34 15 ALA A O 11
ATOM 10809 N N . ARG A 1 36 ? -2.182 9.915 -1.223 1.00 0.40 16 ARG A N 11
ATOM 10810 C CA . ARG A 1 36 ? -1.807 11.244 -0.644 1.00 0.42 16 ARG A CA 11
ATOM 10811 C C . ARG A 1 36 ? -0.588 11.105 0.285 1.00 0.37 16 ARG A C 11
ATOM 10812 O O . ARG A 1 36 ? 0.203 12.022 0.415 1.00 0.35 16 ARG A O 11
ATOM 10833 N N . SER A 1 37 ? -0.423 9.968 0.926 1.00 0.36 17 SER A N 11
ATOM 10834 C CA . SER A 1 37 ? 0.752 9.781 1.835 1.00 0.34 17 SER A CA 11
ATOM 10835 C C . SER A 1 37 ? 2.006 9.395 1.027 1.00 0.28 17 SER A C 11
ATOM 10836 O O . SER A 1 37 ? 3.114 9.685 1.427 1.00 0.31 17 SER A O 11
ATOM 10844 N N . PHE A 1 38 ? 1.835 8.754 -0.108 1.00 0.27 18 PHE A N 11
ATOM 10845 C CA . PHE A 1 38 ? 3.009 8.355 -0.951 1.00 0.23 18 PHE A CA 11
ATOM 10846 C C . PHE A 1 38 ? 3.804 9.606 -1.341 1.00 0.22 18 PHE A C 11
ATOM 10847 O O . PHE A 1 38 ? 5.008 9.663 -1.176 1.00 0.26 18 PHE A O 11
ATOM 10864 N N . ALA A 1 39 ? 3.124 10.610 -1.848 1.00 0.23 19 ALA A N 11
ATOM 10865 C CA . ALA A 1 39 ? 3.819 11.876 -2.243 1.00 0.25 19 ALA A CA 11
ATOM 10866 C C . ALA A 1 39 ? 4.375 12.581 -0.997 1.00 0.25 19 ALA A C 11
ATOM 10867 O O . ALA A 1 39 ? 5.452 13.145 -1.025 1.00 0.33 19 ALA A O 11
ATOM 10874 N N . ARG A 1 40 ? 3.650 12.538 0.099 1.00 0.24 20 ARG A N 11
ATOM 10875 C CA . ARG A 1 40 ? 4.135 13.192 1.356 1.00 0.26 20 ARG A CA 11
ATOM 10876 C C . ARG A 1 40 ? 5.368 12.448 1.891 1.00 0.26 20 ARG A C 11
ATOM 10877 O O . ARG A 1 40 ? 6.321 13.056 2.341 1.00 0.32 20 ARG A O 11
ATOM 10898 N N . MET A 1 41 ? 5.356 11.136 1.828 1.00 0.26 21 MET A N 11
ATOM 10899 C CA . MET A 1 41 ? 6.524 10.336 2.316 1.00 0.29 21 MET A CA 11
ATOM 10900 C C . MET A 1 41 ? 7.746 10.566 1.412 1.00 0.29 21 MET A C 11
ATOM 10901 O O . MET A 1 41 ? 8.870 10.344 1.817 1.00 0.37 21 MET A O 11
ATOM 10915 N N . HIS A 1 42 ? 7.532 11.016 0.194 1.00 0.28 22 HIS A N 11
ATOM 10916 C CA . HIS A 1 42 ? 8.680 11.270 -0.731 1.00 0.33 22 HIS A CA 11
ATOM 10917 C C . HIS A 1 42 ? 9.582 12.376 -0.167 1.00 0.37 22 HIS A C 11
ATOM 10918 O O . HIS A 1 42 ? 10.794 12.272 -0.197 1.00 0.48 22 HIS A O 11
ATOM 10932 N N . ALA A 1 43 ? 8.997 13.430 0.348 1.00 0.38 23 ALA A N 11
ATOM 10933 C CA . ALA A 1 43 ? 9.812 14.546 0.922 1.00 0.47 23 ALA A CA 11
ATOM 10934 C C . ALA A 1 43 ? 10.275 14.200 2.345 1.00 0.46 23 ALA A C 11
ATOM 10935 O O . ALA A 1 43 ? 11.345 14.596 2.767 1.00 0.63 23 ALA A O 11
ATOM 10942 N N . GLU A 1 44 ? 9.476 13.466 3.084 1.00 0.38 24 GLU A N 11
ATOM 10943 C CA . GLU A 1 44 ? 9.865 13.094 4.482 1.00 0.42 24 GLU A CA 11
ATOM 10944 C C . GLU A 1 44 ? 10.928 11.984 4.478 1.00 0.43 24 GLU A C 11
ATOM 10945 O O . GLU A 1 44 ? 11.708 11.865 5.405 1.00 0.52 24 GLU A O 11
ATOM 10957 N N . GLY A 1 45 ? 10.962 11.168 3.450 1.00 0.38 25 GLY A N 11
ATOM 10958 C CA . GLY A 1 45 ? 11.970 10.067 3.390 1.00 0.41 25 GLY A CA 11
ATOM 10959 C C . GLY A 1 45 ? 11.527 8.916 4.297 1.00 0.39 25 GLY A C 11
ATOM 10960 O O . GLY A 1 45 ? 12.327 8.331 5.005 1.00 0.50 25 GLY A O 11
ATOM 10964 N N . ARG A 1 46 ? 10.258 8.586 4.281 1.00 0.35 26 ARG A N 11
ATOM 10965 C CA . ARG A 1 46 ? 9.755 7.472 5.142 1.00 0.36 26 ARG A CA 11
ATOM 10966 C C . ARG A 1 46 ? 9.408 6.252 4.279 1.00 0.33 26 ARG A C 11
ATOM 10967 O O . ARG A 1 46 ? 9.227 6.377 3.083 1.00 0.32 26 ARG A O 11
ATOM 10988 N N . PRO A 1 47 ? 9.328 5.106 4.917 1.00 0.34 27 PRO A N 11
ATOM 10989 C CA . PRO A 1 47 ? 9.004 3.851 4.193 1.00 0.33 27 PRO A CA 11
ATOM 10990 C C . PRO A 1 47 ? 7.544 3.849 3.722 1.00 0.32 27 PRO A C 11
ATOM 10991 O O . PRO A 1 47 ? 6.631 4.135 4.474 1.00 0.37 27 PRO A O 11
ATOM 11002 N N . VAL A 1 48 ? 7.335 3.530 2.470 1.00 0.30 28 VAL A N 11
ATOM 11003 C CA . VAL A 1 48 ? 5.954 3.498 1.892 1.00 0.30 28 VAL A CA 11
ATOM 11004 C C . VAL A 1 48 ? 5.803 2.216 1.073 1.00 0.31 28 VAL A C 11
ATOM 11005 O O . VAL A 1 48 ? 6.646 1.900 0.254 1.00 0.34 28 VAL A O 11
ATOM 11018 N N . ASP A 1 49 ? 4.755 1.461 1.295 1.00 0.35 29 ASP A N 11
ATOM 11019 C CA . ASP A 1 49 ? 4.589 0.187 0.532 1.00 0.37 29 ASP A CA 11
ATOM 11020 C C . ASP A 1 49 ? 4.219 0.473 -0.929 1.00 0.32 29 ASP A C 11
ATOM 11021 O O . ASP A 1 49 ? 3.055 0.479 -1.302 1.00 0.34 29 ASP A O 11
ATOM 11030 N N . ILE A 1 50 ? 5.203 0.668 -1.774 1.00 0.30 30 ILE A N 11
ATOM 11031 C CA . ILE A 1 50 ? 4.893 0.920 -3.209 1.00 0.28 30 ILE A CA 11
ATOM 11032 C C . ILE A 1 50 ? 4.306 -0.350 -3.819 1.00 0.29 30 ILE A C 11
ATOM 11033 O O . ILE A 1 50 ? 3.463 -0.284 -4.688 1.00 0.31 30 ILE A O 11
ATOM 11049 N N . LEU A 1 51 ? 4.731 -1.505 -3.349 1.00 0.31 31 LEU A N 11
ATOM 11050 C CA . LEU A 1 51 ? 4.175 -2.785 -3.882 1.00 0.35 31 LEU A CA 11
ATOM 11051 C C . LEU A 1 51 ? 2.651 -2.715 -3.829 1.00 0.36 31 LEU A C 11
ATOM 11052 O O . LEU A 1 51 ? 1.969 -3.117 -4.754 1.00 0.39 31 LEU A O 11
ATOM 11068 N N . ALA A 1 52 ? 2.118 -2.174 -2.763 1.00 0.38 32 ALA A N 11
ATOM 11069 C CA . ALA A 1 52 ? 0.642 -2.032 -2.648 1.00 0.42 32 ALA A CA 11
ATOM 11070 C C . ALA A 1 52 ? 0.112 -1.302 -3.888 1.00 0.41 32 ALA A C 11
ATOM 11071 O O . ALA A 1 52 ? -0.934 -1.623 -4.419 1.00 0.48 32 ALA A O 11
ATOM 11078 N N . VAL A 1 53 ? 0.851 -0.325 -4.348 1.00 0.36 33 VAL A N 11
ATOM 11079 C CA . VAL A 1 53 ? 0.441 0.450 -5.560 1.00 0.37 33 VAL A CA 11
ATOM 11080 C C . VAL A 1 53 ? 0.797 -0.301 -6.860 1.00 0.37 33 VAL A C 11
ATOM 11081 O O . VAL A 1 53 ? 0.228 -0.038 -7.904 1.00 0.44 33 VAL A O 11
ATOM 11094 N N . THR A 1 54 ? 1.728 -1.221 -6.813 1.00 0.34 34 THR A N 11
ATOM 11095 C CA . THR A 1 54 ? 2.109 -1.968 -8.059 1.00 0.35 34 THR A CA 11
ATOM 11096 C C . THR A 1 54 ? 1.189 -3.183 -8.268 1.00 0.38 34 THR A C 11
ATOM 11097 O O . THR A 1 54 ? 1.122 -3.729 -9.355 1.00 0.48 34 THR A O 11
ATOM 11108 N N . GLY A 1 55 ? 0.479 -3.607 -7.246 1.00 0.38 35 GLY A N 11
ATOM 11109 C CA . GLY A 1 55 ? -0.437 -4.780 -7.395 1.00 0.43 35 GLY A CA 11
ATOM 11110 C C . GLY A 1 55 ? -1.508 -4.464 -8.445 1.00 0.44 35 GLY A C 11
ATOM 11111 O O . GLY A 1 55 ? -1.882 -5.312 -9.233 1.00 0.56 35 GLY A O 11
ATOM 11115 N N . ASN A 1 56 ? -1.997 -3.245 -8.467 1.00 0.44 36 ASN A N 11
ATOM 11116 C CA . ASN A 1 56 ? -3.038 -2.869 -9.472 1.00 0.53 36 ASN A CA 11
ATOM 11117 C C . ASN A 1 56 ? -2.396 -2.597 -10.841 1.00 0.51 36 ASN A C 11
ATOM 11118 O O . ASN A 1 56 ? -3.018 -2.803 -11.867 1.00 0.64 36 ASN A O 11
ATOM 11129 N N . MET A 1 57 ? -1.159 -2.138 -10.861 1.00 0.44 37 MET A N 11
ATOM 11130 C CA . MET A 1 57 ? -0.460 -1.847 -12.157 1.00 0.50 37 MET A CA 11
ATOM 11131 C C . MET A 1 57 ? -1.232 -0.797 -12.963 1.00 0.46 37 MET A C 11
ATOM 11132 O O . MET A 1 57 ? -2.114 -1.114 -13.739 1.00 0.68 37 MET A O 11
ATOM 11146 N N . ASP A 1 58 ? -0.905 0.456 -12.781 1.00 0.42 38 ASP A N 11
ATOM 11147 C CA . ASP A 1 58 ? -1.620 1.532 -13.530 1.00 0.46 38 ASP A CA 11
ATOM 11148 C C . ASP A 1 58 ? -0.699 2.180 -14.567 1.00 0.44 38 ASP A C 11
ATOM 11149 O O . ASP A 1 58 ? 0.513 2.139 -14.449 1.00 0.43 38 ASP A O 11
ATOM 11158 N N . GLU A 1 59 ? -1.272 2.787 -15.579 1.00 0.50 39 GLU A N 11
ATOM 11159 C CA . GLU A 1 59 ? -0.441 3.456 -16.628 1.00 0.53 39 GLU A CA 11
ATOM 11160 C C . GLU A 1 59 ? 0.402 4.559 -15.986 1.00 0.47 39 GLU A C 11
ATOM 11161 O O . GLU A 1 59 ? 1.580 4.690 -16.258 1.00 0.48 39 GLU A O 11
ATOM 11173 N N . GLU A 1 60 ? -0.198 5.342 -15.123 1.00 0.46 40 GLU A N 11
ATOM 11174 C CA . GLU A 1 60 ? 0.557 6.430 -14.438 1.00 0.45 40 GLU A CA 11
ATOM 11175 C C . GLU A 1 60 ? 1.550 5.826 -13.432 1.00 0.38 40 GLU A C 11
ATOM 11176 O O . GLU A 1 60 ? 2.584 6.403 -13.152 1.00 0.40 40 GLU A O 11
ATOM 11188 N N . HIS A 1 61 ? 1.242 4.667 -12.891 1.00 0.36 41 HIS A N 11
ATOM 11189 C CA . HIS A 1 61 ? 2.163 4.018 -11.906 1.00 0.33 41 HIS A CA 11
ATOM 11190 C C . HIS A 1 61 ? 3.516 3.676 -12.561 1.00 0.30 41 HIS A C 11
ATOM 11191 O O . HIS A 1 61 ? 4.530 3.622 -11.892 1.00 0.31 41 HIS A O 11
ATOM 11205 N N . ARG A 1 62 ? 3.541 3.447 -13.856 1.00 0.34 42 ARG A N 11
ATOM 11206 C CA . ARG A 1 62 ? 4.835 3.113 -14.540 1.00 0.37 42 ARG A CA 11
ATOM 11207 C C . ARG A 1 62 ? 5.857 4.238 -14.323 1.00 0.34 42 ARG A C 11
ATOM 11208 O O . ARG A 1 62 ? 6.873 4.043 -13.682 1.00 0.35 42 ARG A O 11
ATOM 11229 N N . THR A 1 63 ? 5.589 5.415 -14.841 1.00 0.35 43 THR A N 11
ATOM 11230 C CA . THR A 1 63 ? 6.542 6.555 -14.648 1.00 0.35 43 THR A CA 11
ATOM 11231 C C . THR A 1 63 ? 6.585 6.952 -13.164 1.00 0.29 43 THR A C 11
ATOM 11232 O O . THR A 1 63 ? 7.606 7.393 -12.660 1.00 0.31 43 THR A O 11
ATOM 11243 N N . TRP A 1 64 ? 5.488 6.781 -12.462 1.00 0.28 44 TRP A N 11
ATOM 11244 C CA . TRP A 1 64 ? 5.459 7.125 -11.010 1.00 0.27 44 TRP A CA 11
ATOM 11245 C C . TRP A 1 64 ? 6.491 6.277 -10.258 1.00 0.23 44 TRP A C 11
ATOM 11246 O O . TRP A 1 64 ? 7.278 6.799 -9.494 1.00 0.23 44 TRP A O 11
ATOM 11267 N N . PHE A 1 65 ? 6.499 4.978 -10.467 1.00 0.23 45 PHE A N 11
ATOM 11268 C CA . PHE A 1 65 ? 7.493 4.126 -9.748 1.00 0.22 45 PHE A CA 11
ATOM 11269 C C . PHE A 1 65 ? 8.912 4.413 -10.239 1.00 0.22 45 PHE A C 11
ATOM 11270 O O . PHE A 1 65 ? 9.854 4.153 -9.540 1.00 0.26 45 PHE A O 11
ATOM 11287 N N . CYS A 1 66 ? 9.091 4.962 -11.416 1.00 0.25 46 CYS A N 11
ATOM 11288 C CA . CYS A 1 66 ? 10.485 5.265 -11.870 1.00 0.28 46 CYS A CA 11
ATOM 11289 C C . CYS A 1 66 ? 11.151 6.167 -10.819 1.00 0.25 46 CYS A C 11
ATOM 11290 O O . CYS A 1 66 ? 12.179 5.829 -10.244 1.00 0.27 46 CYS A O 11
ATOM 11298 N N . ALA A 1 67 ? 10.538 7.292 -10.534 1.00 0.25 47 ALA A N 11
ATOM 11299 C CA . ALA A 1 67 ? 11.090 8.213 -9.495 1.00 0.26 47 ALA A CA 11
ATOM 11300 C C . ALA A 1 67 ? 10.820 7.651 -8.089 1.00 0.23 47 ALA A C 11
ATOM 11301 O O . ALA A 1 67 ? 11.517 7.974 -7.145 1.00 0.28 47 ALA A O 11
ATOM 11308 N N . ARG A 1 68 ? 9.821 6.806 -7.945 1.00 0.21 48 ARG A N 11
ATOM 11309 C CA . ARG A 1 68 ? 9.513 6.215 -6.605 1.00 0.21 48 ARG A CA 11
ATOM 11310 C C . ARG A 1 68 ? 10.335 4.934 -6.379 1.00 0.21 48 ARG A C 11
ATOM 11311 O O . ARG A 1 68 ? 10.401 4.418 -5.281 1.00 0.26 48 ARG A O 11
ATOM 11332 N N . TYR A 1 69 ? 10.970 4.431 -7.409 1.00 0.20 49 TYR A N 11
ATOM 11333 C CA . TYR A 1 69 ? 11.804 3.201 -7.271 1.00 0.22 49 TYR A CA 11
ATOM 11334 C C . TYR A 1 69 ? 13.073 3.579 -6.535 1.00 0.23 49 TYR A C 11
ATOM 11335 O O . TYR A 1 69 ? 13.420 3.016 -5.517 1.00 0.28 49 TYR A O 11
ATOM 11353 N N . ALA A 1 70 ? 13.754 4.558 -7.065 1.00 0.22 50 ALA A N 11
ATOM 11354 C CA . ALA A 1 70 ? 15.011 5.042 -6.438 1.00 0.25 50 ALA A CA 11
ATOM 11355 C C . ALA A 1 70 ? 14.704 5.682 -5.089 1.00 0.24 50 ALA A C 11
ATOM 11356 O O . ALA A 1 70 ? 15.351 5.404 -4.098 1.00 0.28 50 ALA A O 11
ATOM 11363 N N . TRP A 1 71 ? 13.711 6.536 -5.049 1.00 0.22 51 TRP A N 11
ATOM 11364 C CA . TRP A 1 71 ? 13.333 7.197 -3.768 1.00 0.22 51 TRP A CA 11
ATOM 11365 C C . TRP A 1 71 ? 13.091 6.126 -2.703 1.00 0.21 51 TRP A C 11
ATOM 11366 O O . TRP A 1 71 ? 13.697 6.144 -1.656 1.00 0.25 51 TRP A O 11
ATOM 11387 N N . TYR A 1 72 ? 12.220 5.189 -2.980 1.00 0.21 52 TYR A N 11
ATOM 11388 C CA . TYR A 1 72 ? 11.942 4.108 -1.993 1.00 0.22 52 TYR A CA 11
ATOM 11389 C C . TYR A 1 72 ? 13.216 3.287 -1.733 1.00 0.24 52 TYR A C 11
ATOM 11390 O O . TYR A 1 72 ? 13.452 2.833 -0.631 1.00 0.29 52 TYR A O 11
ATOM 11408 N N . CYS A 1 73 ? 14.032 3.095 -2.741 1.00 0.25 53 CYS A N 11
ATOM 11409 C CA . CYS A 1 73 ? 15.288 2.303 -2.560 1.00 0.29 53 CYS A CA 11
ATOM 11410 C C . CYS A 1 73 ? 16.213 2.968 -1.529 1.00 0.30 53 CYS A C 11
ATOM 11411 O O . CYS A 1 73 ? 16.773 2.305 -0.678 1.00 0.34 53 CYS A O 11
ATOM 11419 N N . GLN A 1 74 ? 16.390 4.267 -1.608 1.00 0.29 54 GLN A N 11
ATOM 11420 C CA . GLN A 1 74 ? 17.299 4.962 -0.637 1.00 0.32 54 GLN A CA 11
ATOM 11421 C C . GLN A 1 74 ? 16.605 5.244 0.711 1.00 0.31 54 GLN A C 11
ATOM 11422 O O . GLN A 1 74 ? 17.250 5.257 1.743 1.00 0.33 54 GLN A O 11
ATOM 11436 N N . GLN A 1 75 ? 15.310 5.477 0.724 1.00 0.30 55 GLN A N 11
ATOM 11437 C CA . GLN A 1 75 ? 14.622 5.766 2.030 1.00 0.30 55 GLN A CA 11
ATOM 11438 C C . GLN A 1 75 ? 14.321 4.473 2.803 1.00 0.30 55 GLN A C 11
ATOM 11439 O O . GLN A 1 75 ? 14.427 4.444 4.012 1.00 0.35 55 GLN A O 11
ATOM 11453 N N . MET A 1 76 ? 13.950 3.407 2.129 1.00 0.29 56 MET A N 11
ATOM 11454 C CA . MET A 1 76 ? 13.652 2.133 2.862 1.00 0.31 56 MET A CA 11
ATOM 11455 C C . MET A 1 76 ? 14.950 1.487 3.356 1.00 0.33 56 MET A C 11
ATOM 11456 O O . MET A 1 76 ? 15.005 0.967 4.454 1.00 0.37 56 MET A O 11
ATOM 11470 N N . MET A 1 77 ? 16.000 1.526 2.565 1.00 0.35 57 MET A N 11
ATOM 11471 C CA . MET A 1 77 ? 17.296 0.924 3.013 1.00 0.39 57 MET A CA 11
ATOM 11472 C C . MET A 1 77 ? 17.838 1.710 4.218 1.00 0.39 57 MET A C 11
ATOM 11473 O O . MET A 1 77 ? 18.498 1.160 5.080 1.00 0.45 57 MET A O 11
ATOM 11487 N N . GLN A 1 78 ? 17.534 2.988 4.293 1.00 0.38 58 GLN A N 11
ATOM 11488 C CA . GLN A 1 78 ? 17.995 3.812 5.453 1.00 0.41 58 GLN A CA 11
ATOM 11489 C C . GLN A 1 78 ? 16.906 3.842 6.540 1.00 0.40 58 GLN A C 11
ATOM 11490 O O . GLN A 1 78 ? 17.093 4.408 7.601 1.00 0.44 58 GLN A O 11
ATOM 11504 N N . ALA A 1 79 ? 15.775 3.221 6.281 1.00 0.37 59 ALA A N 11
ATOM 11505 C CA . ALA A 1 79 ? 14.674 3.187 7.281 1.00 0.39 59 ALA A CA 11
ATOM 11506 C C . ALA A 1 79 ? 14.709 1.838 7.992 1.00 0.43 59 ALA A C 11
ATOM 11507 O O . ALA A 1 79 ? 14.865 1.771 9.197 1.00 0.47 59 ALA A O 11
ATOM 11514 N N . ARG A 1 80 ? 14.593 0.762 7.238 1.00 0.48 60 ARG A N 11
ATOM 11515 C CA . ARG A 1 80 ? 14.639 -0.608 7.834 1.00 0.58 60 ARG A CA 11
ATOM 11516 C C . ARG A 1 80 ? 13.789 -0.651 9.115 1.00 0.63 60 ARG A C 11
ATOM 11517 O O . ARG A 1 80 ? 14.298 -0.707 10.220 1.00 0.74 60 ARG A O 11
ATOM 11538 N N . GLU A 1 81 ? 12.489 -0.601 8.961 1.00 0.69 61 GLU A N 11
ATOM 11539 C CA . GLU A 1 81 ? 11.584 -0.615 10.148 1.00 0.79 61 GLU A CA 11
ATOM 11540 C C . GLU A 1 81 ? 10.357 -1.489 9.878 1.00 1.09 61 GLU A C 11
ATOM 11541 O O . GLU A 1 81 ? 9.554 -1.189 9.012 1.00 1.12 61 GLU A O 11
ATOM 11553 N N . LEU A 1 82 ? 10.202 -2.557 10.630 1.00 1.56 62 LEU A N 11
ATOM 11554 C CA . LEU A 1 82 ? 9.019 -3.467 10.458 1.00 1.94 62 LEU A CA 11
ATOM 11555 C C . LEU A 1 82 ? 9.049 -4.178 9.099 1.00 1.54 62 LEU A C 11
ATOM 11556 O O . LEU A 1 82 ? 9.564 -3.664 8.124 1.00 1.05 62 LEU A O 11
ATOM 11572 N N . GLU A 1 83 ? 8.481 -5.361 9.031 1.00 1.87 63 GLU A N 11
ATOM 11573 C CA . GLU A 1 83 ? 8.449 -6.117 7.738 1.00 1.65 63 GLU A CA 11
ATOM 11574 C C . GLU A 1 83 ? 7.697 -5.304 6.674 1.00 1.13 63 GLU A C 11
ATOM 11575 O O . GLU A 1 83 ? 7.055 -4.313 6.978 1.00 1.28 63 GLU A O 11
ATOM 11587 N N . LEU A 1 84 ? 7.775 -5.704 5.433 1.00 0.99 64 LEU A N 11
ATOM 11588 C CA . LEU A 1 84 ? 7.073 -4.940 4.372 1.00 0.85 64 LEU A CA 11
ATOM 11589 C C . LEU A 1 84 ? 6.009 -5.794 3.679 1.00 0.79 64 LEU A C 11
ATOM 11590 O O . LEU A 1 84 ? 6.025 -7.009 3.750 1.00 1.04 64 LEU A O 11
ATOM 11606 N N . GLU A 1 85 ? 5.079 -5.144 3.020 1.00 0.88 65 GLU A N 11
ATOM 11607 C CA . GLU A 1 85 ? 3.971 -5.854 2.315 1.00 0.82 65 GLU A CA 11
ATOM 11608 C C . GLU A 1 85 ? 3.105 -6.604 3.330 1.00 1.04 65 GLU A C 11
ATOM 11609 O O . GLU A 1 85 ? 3.443 -7.691 3.766 1.00 1.25 65 GLU A O 11
ATOM 11621 N N . HIS A 1 86 ? 1.990 -6.025 3.710 1.00 1.49 66 HIS A N 11
ATOM 11622 C CA . HIS A 1 86 ? 1.082 -6.683 4.702 1.00 2.06 66 HIS A CA 11
ATOM 11623 C C . HIS A 1 86 ? 1.833 -6.953 6.020 1.00 2.38 66 HIS A C 11
ATOM 11624 O O . HIS A 1 86 ? 2.041 -8.111 6.353 1.00 2.79 66 HIS A O 11
ATOM 11639 N N . MET A 1 21 ? -2.892 -11.034 -3.786 1.00 4.70 1 MET A N 12
ATOM 11640 C CA . MET A 1 21 ? -1.701 -10.182 -3.484 1.00 4.54 1 MET A CA 12
ATOM 11641 C C . MET A 1 21 ? -2.155 -8.729 -3.269 1.00 3.50 1 MET A C 12
ATOM 11642 O O . MET A 1 21 ? -2.456 -8.336 -2.156 1.00 3.84 1 MET A O 12
ATOM 11655 N N . ASP A 1 22 ? -2.243 -7.940 -4.313 1.00 2.52 2 ASP A N 12
ATOM 11656 C CA . ASP A 1 22 ? -2.721 -6.535 -4.147 1.00 1.61 2 ASP A CA 12
ATOM 11657 C C . ASP A 1 22 ? -4.233 -6.559 -3.930 1.00 1.07 2 ASP A C 12
ATOM 11658 O O . ASP A 1 22 ? -4.767 -5.781 -3.168 1.00 1.04 2 ASP A O 12
ATOM 11667 N N . HIS A 1 23 ? -4.915 -7.482 -4.588 1.00 0.88 3 HIS A N 12
ATOM 11668 C CA . HIS A 1 23 ? -6.401 -7.632 -4.439 1.00 0.68 3 HIS A CA 12
ATOM 11669 C C . HIS A 1 23 ? -7.158 -6.463 -5.076 1.00 0.72 3 HIS A C 12
ATOM 11670 O O . HIS A 1 23 ? -6.682 -5.348 -5.138 1.00 0.95 3 HIS A O 12
ATOM 11684 N N . SER A 1 24 ? -8.355 -6.724 -5.531 1.00 0.71 4 SER A N 12
ATOM 11685 C CA . SER A 1 24 ? -9.187 -5.650 -6.147 1.00 0.84 4 SER A CA 12
ATOM 11686 C C . SER A 1 24 ? -9.870 -4.833 -5.036 1.00 0.78 4 SER A C 12
ATOM 11687 O O . SER A 1 24 ? -10.224 -3.686 -5.227 1.00 0.98 4 SER A O 12
ATOM 11695 N N . LEU A 1 25 ? -10.049 -5.427 -3.876 1.00 0.68 5 LEU A N 12
ATOM 11696 C CA . LEU A 1 25 ? -10.704 -4.709 -2.737 1.00 0.77 5 LEU A CA 12
ATOM 11697 C C . LEU A 1 25 ? -9.643 -4.191 -1.749 1.00 0.73 5 LEU A C 12
ATOM 11698 O O . LEU A 1 25 ? -9.748 -3.092 -1.238 1.00 0.85 5 LEU A O 12
ATOM 11714 N N . ASN A 1 26 ? -8.630 -4.982 -1.470 1.00 0.65 6 ASN A N 12
ATOM 11715 C CA . ASN A 1 26 ? -7.563 -4.552 -0.506 1.00 0.67 6 ASN A CA 12
ATOM 11716 C C . ASN A 1 26 ? -6.705 -3.421 -1.097 1.00 0.63 6 ASN A C 12
ATOM 11717 O O . ASN A 1 26 ? -6.467 -2.421 -0.447 1.00 0.66 6 ASN A O 12
ATOM 11728 N N . SER A 1 27 ? -6.238 -3.567 -2.318 1.00 0.65 7 SER A N 12
ATOM 11729 C CA . SER A 1 27 ? -5.397 -2.486 -2.932 1.00 0.69 7 SER A CA 12
ATOM 11730 C C . SER A 1 27 ? -6.221 -1.208 -3.106 1.00 0.66 7 SER A C 12
ATOM 11731 O O . SER A 1 27 ? -5.730 -0.120 -2.900 1.00 0.73 7 SER A O 12
ATOM 11739 N N . LEU A 1 28 ? -7.468 -1.335 -3.489 1.00 0.66 8 LEU A N 12
ATOM 11740 C CA . LEU A 1 28 ? -8.330 -0.125 -3.684 1.00 0.70 8 LEU A CA 12
ATOM 11741 C C . LEU A 1 28 ? -8.343 0.744 -2.417 1.00 0.60 8 LEU A C 12
ATOM 11742 O O . LEU A 1 28 ? -8.168 1.946 -2.483 1.00 0.62 8 LEU A O 12
ATOM 11758 N N . ASN A 1 29 ? -8.546 0.144 -1.269 1.00 0.56 9 ASN A N 12
ATOM 11759 C CA . ASN A 1 29 ? -8.568 0.933 0.004 1.00 0.54 9 ASN A CA 12
ATOM 11760 C C . ASN A 1 29 ? -7.153 1.407 0.368 1.00 0.44 9 ASN A C 12
ATOM 11761 O O . ASN A 1 29 ? -6.958 2.535 0.780 1.00 0.48 9 ASN A O 12
ATOM 11772 N N . ASN A 1 30 ? -6.167 0.553 0.217 1.00 0.43 10 ASN A N 12
ATOM 11773 C CA . ASN A 1 30 ? -4.763 0.952 0.552 1.00 0.41 10 ASN A CA 12
ATOM 11774 C C . ASN A 1 30 ? -4.262 2.023 -0.427 1.00 0.37 10 ASN A C 12
ATOM 11775 O O . ASN A 1 30 ? -3.730 3.036 -0.023 1.00 0.42 10 ASN A O 12
ATOM 11786 N N . PHE A 1 31 ? -4.428 1.798 -1.708 1.00 0.37 11 PHE A N 12
ATOM 11787 C CA . PHE A 1 31 ? -3.963 2.791 -2.730 1.00 0.36 11 PHE A CA 12
ATOM 11788 C C . PHE A 1 31 ? -4.583 4.173 -2.484 1.00 0.34 11 PHE A C 12
ATOM 11789 O O . PHE A 1 31 ? -3.947 5.182 -2.701 1.00 0.38 11 PHE A O 12
ATOM 11806 N N . ASP A 1 32 ? -5.816 4.230 -2.044 1.00 0.36 12 ASP A N 12
ATOM 11807 C CA . ASP A 1 32 ? -6.468 5.557 -1.800 1.00 0.40 12 ASP A CA 12
ATOM 11808 C C . ASP A 1 32 ? -5.790 6.298 -0.637 1.00 0.36 12 ASP A C 12
ATOM 11809 O O . ASP A 1 32 ? -5.273 7.391 -0.804 1.00 0.37 12 ASP A O 12
ATOM 11818 N N . PHE A 1 33 ? -5.796 5.719 0.541 1.00 0.37 13 PHE A N 12
ATOM 11819 C CA . PHE A 1 33 ? -5.163 6.395 1.718 1.00 0.38 13 PHE A CA 12
ATOM 11820 C C . PHE A 1 33 ? -3.646 6.540 1.513 1.00 0.35 13 PHE A C 12
ATOM 11821 O O . PHE A 1 33 ? -3.052 7.523 1.923 1.00 0.38 13 PHE A O 12
ATOM 11838 N N . LEU A 1 34 ? -3.013 5.589 0.871 1.00 0.31 14 LEU A N 12
ATOM 11839 C CA . LEU A 1 34 ? -1.543 5.713 0.647 1.00 0.29 14 LEU A CA 12
ATOM 11840 C C . LEU A 1 34 ? -1.254 6.641 -0.534 1.00 0.28 14 LEU A C 12
ATOM 11841 O O . LEU A 1 34 ? -0.230 7.272 -0.570 1.00 0.30 14 LEU A O 12
ATOM 11857 N N . ALA A 1 35 ? -2.138 6.734 -1.501 1.00 0.29 15 ALA A N 12
ATOM 11858 C CA . ALA A 1 35 ? -1.876 7.641 -2.667 1.00 0.31 15 ALA A CA 12
ATOM 11859 C C . ALA A 1 35 ? -1.419 9.016 -2.163 1.00 0.32 15 ALA A C 12
ATOM 11860 O O . ALA A 1 35 ? -0.392 9.531 -2.577 1.00 0.33 15 ALA A O 12
ATOM 11867 N N . ARG A 1 36 ? -2.164 9.604 -1.254 1.00 0.35 16 ARG A N 12
ATOM 11868 C CA . ARG A 1 36 ? -1.764 10.938 -0.704 1.00 0.38 16 ARG A CA 12
ATOM 11869 C C . ARG A 1 36 ? -0.544 10.796 0.224 1.00 0.37 16 ARG A C 12
ATOM 11870 O O . ARG A 1 36 ? 0.267 11.698 0.326 1.00 0.41 16 ARG A O 12
ATOM 11891 N N . SER A 1 37 ? -0.402 9.673 0.894 1.00 0.33 17 SER A N 12
ATOM 11892 C CA . SER A 1 37 ? 0.773 9.483 1.802 1.00 0.34 17 SER A CA 12
ATOM 11893 C C . SER A 1 37 ? 2.026 9.126 0.985 1.00 0.31 17 SER A C 12
ATOM 11894 O O . SER A 1 37 ? 3.128 9.454 1.369 1.00 0.40 17 SER A O 12
ATOM 11902 N N . PHE A 1 38 ? 1.861 8.467 -0.140 1.00 0.26 18 PHE A N 12
ATOM 11903 C CA . PHE A 1 38 ? 3.034 8.095 -0.993 1.00 0.24 18 PHE A CA 12
ATOM 11904 C C . PHE A 1 38 ? 3.801 9.363 -1.380 1.00 0.26 18 PHE A C 12
ATOM 11905 O O . PHE A 1 38 ? 5.004 9.450 -1.209 1.00 0.31 18 PHE A O 12
ATOM 11922 N N . ALA A 1 39 ? 3.102 10.353 -1.893 1.00 0.28 19 ALA A N 12
ATOM 11923 C CA . ALA A 1 39 ? 3.771 11.634 -2.285 1.00 0.33 19 ALA A CA 12
ATOM 11924 C C . ALA A 1 39 ? 4.303 12.353 -1.035 1.00 0.35 19 ALA A C 12
ATOM 11925 O O . ALA A 1 39 ? 5.371 12.934 -1.054 1.00 0.41 19 ALA A O 12
ATOM 11932 N N . ARG A 1 40 ? 3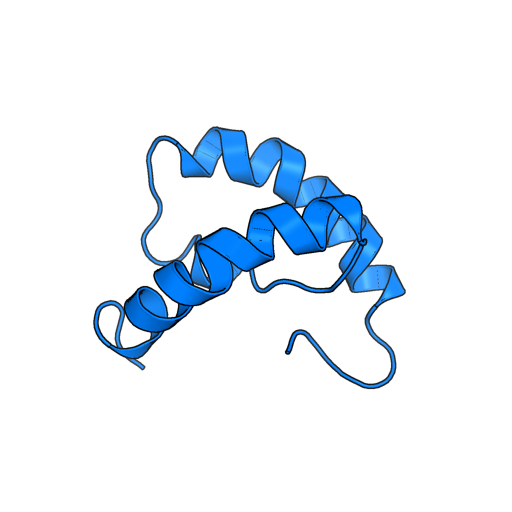.566 12.305 0.054 1.00 0.35 20 ARG A N 12
ATOM 11933 C CA . ARG A 1 40 ? 4.027 12.971 1.315 1.00 0.40 20 ARG A CA 12
ATOM 11934 C C . ARG A 1 40 ? 5.264 12.248 1.871 1.00 0.38 20 ARG A C 12
ATOM 11935 O O . ARG A 1 40 ? 6.195 12.873 2.345 1.00 0.44 20 ARG A O 12
ATOM 11956 N N . MET A 1 41 ? 5.276 10.936 1.804 1.00 0.36 21 MET A N 12
ATOM 11957 C CA . MET A 1 41 ? 6.448 10.151 2.310 1.00 0.37 21 MET A CA 12
ATOM 11958 C C . MET A 1 41 ? 7.711 10.498 1.507 1.00 0.37 21 MET A C 12
ATOM 11959 O O . MET A 1 41 ? 8.817 10.350 1.989 1.00 0.43 21 MET A O 12
ATOM 11973 N N . HIS A 1 42 ? 7.550 10.960 0.287 1.00 0.36 22 HIS A N 12
ATOM 11974 C CA . HIS A 1 42 ? 8.734 11.325 -0.554 1.00 0.41 22 HIS A CA 12
ATOM 11975 C C . HIS A 1 42 ? 9.552 12.437 0.118 1.00 0.47 22 HIS A C 12
ATOM 11976 O O . HIS A 1 42 ? 10.769 12.425 0.086 1.00 0.59 22 HIS A O 12
ATOM 11990 N N . ALA A 1 43 ? 8.894 13.397 0.723 1.00 0.49 23 ALA A N 12
ATOM 11991 C CA . ALA A 1 43 ? 9.631 14.512 1.396 1.00 0.59 23 ALA A CA 12
ATOM 11992 C C . ALA A 1 43 ? 10.139 14.078 2.780 1.00 0.52 23 ALA A C 12
ATOM 11993 O O . ALA A 1 43 ? 11.188 14.510 3.221 1.00 0.64 23 ALA A O 12
ATOM 12000 N N . GLU A 1 44 ? 9.406 13.235 3.469 1.00 0.50 24 GLU A N 12
ATOM 12001 C CA . GLU A 1 44 ? 9.850 12.782 4.828 1.00 0.55 24 GLU A CA 12
ATOM 12002 C C . GLU A 1 44 ? 10.918 11.682 4.724 1.00 0.49 24 GLU A C 12
ATOM 12003 O O . GLU A 1 44 ? 11.737 11.525 5.610 1.00 0.61 24 GLU A O 12
ATOM 12015 N N . GLY A 1 45 ? 10.917 10.921 3.655 1.00 0.43 25 GLY A N 12
ATOM 12016 C CA . GLY A 1 45 ? 11.929 9.832 3.500 1.00 0.49 25 GLY A CA 12
ATOM 12017 C C . GLY A 1 45 ? 11.526 8.621 4.350 1.00 0.47 25 GLY A C 12
ATOM 12018 O O . GLY A 1 45 ? 12.341 8.054 5.054 1.00 0.62 25 GLY A O 12
ATOM 12022 N N . ARG A 1 46 ? 10.279 8.222 4.289 1.00 0.38 26 ARG A N 12
ATOM 12023 C CA . ARG A 1 46 ? 9.820 7.045 5.091 1.00 0.39 26 ARG A CA 12
ATOM 12024 C C . ARG A 1 46 ? 9.504 5.862 4.165 1.00 0.34 26 ARG A C 12
ATOM 12025 O O . ARG A 1 46 ? 9.296 6.046 2.982 1.00 0.35 26 ARG A O 12
ATOM 12046 N N . PRO A 1 47 ? 9.475 4.679 4.740 1.00 0.35 27 PRO A N 12
ATOM 12047 C CA . PRO A 1 47 ? 9.180 3.456 3.951 1.00 0.34 27 PRO A CA 12
ATOM 12048 C C . PRO A 1 47 ? 7.699 3.414 3.546 1.00 0.32 27 PRO A C 12
ATOM 12049 O O . PRO A 1 47 ? 6.810 3.559 4.366 1.00 0.37 27 PRO A O 12
ATOM 12060 N N . VAL A 1 48 ? 7.443 3.222 2.277 1.00 0.32 28 VAL A N 12
ATOM 12061 C CA . VAL A 1 48 ? 6.042 3.168 1.759 1.00 0.31 28 VAL A CA 12
ATOM 12062 C C . VAL A 1 48 ? 5.904 1.924 0.881 1.00 0.31 28 VAL A C 12
ATOM 12063 O O . VAL A 1 48 ? 6.746 1.665 0.041 1.00 0.37 28 VAL A O 12
ATOM 12076 N N . ASP A 1 49 ? 4.876 1.135 1.077 1.00 0.30 29 ASP A N 12
ATOM 12077 C CA . ASP A 1 49 ? 4.738 -0.104 0.249 1.00 0.32 29 ASP A CA 12
ATOM 12078 C C . ASP A 1 49 ? 4.340 0.244 -1.188 1.00 0.30 29 ASP A C 12
ATOM 12079 O O . ASP A 1 49 ? 3.173 0.231 -1.553 1.00 0.30 29 ASP A O 12
ATOM 12088 N N . ILE A 1 50 ? 5.312 0.513 -2.026 1.00 0.29 30 ILE A N 12
ATOM 12089 C CA . ILE A 1 50 ? 4.992 0.829 -3.446 1.00 0.28 30 ILE A CA 12
ATOM 12090 C C . ILE A 1 50 ? 4.435 -0.423 -4.122 1.00 0.30 30 ILE A C 12
ATOM 12091 O O . ILE A 1 50 ? 3.632 -0.333 -5.024 1.00 0.31 30 ILE A O 12
ATOM 12107 N N . LEU A 1 51 ? 4.839 -1.592 -3.667 1.00 0.32 31 LEU A N 12
ATOM 12108 C CA . LEU A 1 51 ? 4.309 -2.859 -4.257 1.00 0.35 31 LEU A CA 12
ATOM 12109 C C . LEU A 1 51 ? 2.780 -2.797 -4.271 1.00 0.35 31 LEU A C 12
ATOM 12110 O O . LEU A 1 51 ? 2.146 -3.120 -5.258 1.00 0.38 31 LEU A O 12
ATOM 12126 N N . ALA A 1 52 ? 2.191 -2.343 -3.191 1.00 0.34 32 ALA A N 12
ATOM 12127 C CA . ALA A 1 52 ? 0.706 -2.208 -3.135 1.00 0.36 32 ALA A CA 12
ATOM 12128 C C . ALA A 1 52 ? 0.230 -1.361 -4.324 1.00 0.34 32 ALA A C 12
ATOM 12129 O O . ALA A 1 52 ? -0.821 -1.593 -4.891 1.00 0.37 32 ALA A O 12
ATOM 12136 N N . VAL A 1 53 ? 1.013 -0.377 -4.690 1.00 0.32 33 VAL A N 12
ATOM 12137 C CA . VAL A 1 53 ? 0.651 0.519 -5.835 1.00 0.31 33 VAL A CA 12
ATOM 12138 C C . VAL A 1 53 ? 1.026 -0.096 -7.201 1.00 0.33 33 VAL A C 12
ATOM 12139 O O . VAL A 1 53 ? 0.506 0.307 -8.223 1.00 0.39 33 VAL A O 12
ATOM 12152 N N . THR A 1 54 ? 1.929 -1.041 -7.236 1.00 0.33 34 THR A N 12
ATOM 12153 C CA . THR A 1 54 ? 2.338 -1.637 -8.555 1.00 0.35 34 THR A CA 12
ATOM 12154 C C . THR A 1 54 ? 1.351 -2.721 -9.021 1.00 0.43 34 THR A C 12
ATOM 12155 O O . THR A 1 54 ? 1.302 -3.048 -10.192 1.00 0.55 34 THR A O 12
ATOM 12166 N N . GLY A 1 55 ? 0.576 -3.285 -8.128 1.00 0.48 35 GLY A N 12
ATOM 12167 C CA . GLY A 1 55 ? -0.392 -4.347 -8.538 1.00 0.59 35 GLY A CA 12
ATOM 12168 C C . GLY A 1 55 ? -1.602 -3.717 -9.232 1.00 0.65 35 GLY A C 12
ATOM 12169 O O . GLY A 1 55 ? -1.995 -4.133 -10.306 1.00 0.86 35 GLY A O 12
ATOM 12173 N N . ASN A 1 56 ? -2.199 -2.721 -8.625 1.00 0.62 36 ASN A N 12
ATOM 12174 C CA . ASN A 1 56 ? -3.390 -2.063 -9.247 1.00 0.75 36 ASN A CA 12
ATOM 12175 C C . ASN A 1 56 ? -2.954 -1.064 -10.327 1.00 0.71 36 ASN A C 12
ATOM 12176 O O . ASN A 1 56 ? -3.525 -1.018 -11.400 1.00 1.00 36 ASN A O 12
ATOM 12187 N N . MET A 1 57 ? -1.948 -0.267 -10.055 1.00 0.53 37 MET A N 12
ATOM 12188 C CA . MET A 1 57 ? -1.477 0.725 -11.071 1.00 0.50 37 MET A CA 12
ATOM 12189 C C . MET A 1 57 ? -0.323 0.140 -11.894 1.00 0.48 37 MET A C 12
ATOM 12190 O O . MET A 1 57 ? 0.535 -0.550 -11.374 1.00 0.56 37 MET A O 12
ATOM 12204 N N . ASP A 1 58 ? -0.297 0.414 -13.177 1.00 0.51 38 ASP A N 12
ATOM 12205 C CA . ASP A 1 58 ? 0.797 -0.123 -14.045 1.00 0.53 38 ASP A CA 12
ATOM 12206 C C . ASP A 1 58 ? 1.076 0.827 -15.218 1.00 0.56 38 ASP A C 12
ATOM 12207 O O . ASP A 1 58 ? 2.206 1.217 -15.446 1.00 0.55 38 ASP A O 12
ATOM 12216 N N . GLU A 1 59 ? 0.056 1.201 -15.964 1.00 0.62 39 GLU A N 12
ATOM 12217 C CA . GLU A 1 59 ? 0.261 2.130 -17.126 1.00 0.67 39 GLU A CA 12
ATOM 12218 C C . GLU A 1 59 ? 0.978 3.399 -16.656 1.00 0.60 39 GLU A C 12
ATOM 12219 O O . GLU A 1 59 ? 2.098 3.669 -17.048 1.00 0.62 39 GLU A O 12
ATOM 12231 N N . GLU A 1 60 ? 0.347 4.164 -15.799 1.00 0.56 40 GLU A N 12
ATOM 12232 C CA . GLU A 1 60 ? 0.998 5.403 -15.277 1.00 0.54 40 GLU A CA 12
ATOM 12233 C C . GLU A 1 60 ? 1.973 5.039 -14.146 1.00 0.45 40 GLU A C 12
ATOM 12234 O O . GLU A 1 60 ? 2.829 5.822 -13.779 1.00 0.46 40 GLU A O 12
ATOM 12246 N N . HIS A 1 61 ? 1.846 3.849 -13.593 1.00 0.42 41 HIS A N 12
ATOM 12247 C CA . HIS A 1 61 ? 2.756 3.420 -12.490 1.00 0.37 41 HIS A CA 12
ATOM 12248 C C . HIS A 1 61 ? 4.210 3.344 -12.980 1.00 0.35 41 HIS A C 12
ATOM 12249 O O . HIS A 1 61 ? 5.128 3.560 -12.218 1.00 0.36 41 HIS A O 12
ATOM 12263 N N . ARG A 1 62 ? 4.427 3.043 -14.240 1.00 0.40 42 ARG A N 12
ATOM 12264 C CA . ARG A 1 62 ? 5.831 2.964 -14.761 1.00 0.42 42 ARG A CA 12
ATOM 12265 C C . ARG A 1 62 ? 6.538 4.309 -14.553 1.00 0.37 42 ARG A C 12
ATOM 12266 O O . ARG A 1 62 ? 7.630 4.368 -14.019 1.00 0.43 42 ARG A O 12
ATOM 12287 N N . THR A 1 63 ? 5.910 5.387 -14.953 1.00 0.34 43 THR A N 12
ATOM 12288 C CA . THR A 1 63 ? 6.523 6.737 -14.766 1.00 0.34 43 THR A CA 12
ATOM 12289 C C . THR A 1 63 ? 6.525 7.091 -13.271 1.00 0.28 43 THR A C 12
ATOM 12290 O O . THR A 1 63 ? 7.506 7.587 -12.739 1.00 0.29 43 THR A O 12
ATOM 12301 N N . TRP A 1 64 ? 5.432 6.825 -12.590 1.00 0.27 44 TRP A N 12
ATOM 12302 C CA . TRP A 1 64 ? 5.357 7.127 -11.130 1.00 0.25 44 TRP A CA 12
ATOM 12303 C C . TRP A 1 64 ? 6.442 6.350 -10.372 1.00 0.22 44 TRP A C 12
ATOM 12304 O O . TRP A 1 64 ? 7.175 6.921 -9.589 1.00 0.27 44 TRP A O 12
ATOM 12325 N N . PHE A 1 65 ? 6.554 5.060 -10.593 1.00 0.23 45 PHE A N 12
ATOM 12326 C CA . PHE A 1 65 ? 7.598 4.277 -9.866 1.00 0.23 45 PHE A CA 12
ATOM 12327 C C . PHE A 1 65 ? 9.002 4.671 -10.323 1.00 0.25 45 PHE A C 12
ATOM 12328 O O . PHE A 1 65 ? 9.943 4.480 -9.602 1.00 0.30 45 PHE A O 12
ATOM 12345 N N . CYS A 1 66 ? 9.169 5.228 -11.497 1.00 0.27 46 CYS A N 12
ATOM 12346 C CA . CYS A 1 66 ? 10.549 5.628 -11.920 1.00 0.32 46 CYS A CA 12
ATOM 12347 C C . CYS A 1 66 ? 11.131 6.576 -10.859 1.00 0.31 46 CYS A C 12
ATOM 12348 O O . CYS A 1 66 ? 12.179 6.321 -10.278 1.00 0.35 46 CYS A O 12
ATOM 12356 N N . ALA A 1 67 ? 10.430 7.651 -10.578 1.00 0.31 47 ALA A N 12
ATOM 12357 C CA . ALA A 1 67 ? 10.902 8.615 -9.534 1.00 0.35 47 ALA A CA 12
ATOM 12358 C C . ALA A 1 67 ? 10.689 8.033 -8.125 1.00 0.31 47 ALA A C 12
ATOM 12359 O O . ALA A 1 67 ? 11.373 8.402 -7.189 1.00 0.35 47 ALA A O 12
ATOM 12366 N N . ARG A 1 68 ? 9.754 7.120 -7.969 1.00 0.27 48 ARG A N 12
ATOM 12367 C CA . ARG A 1 68 ? 9.508 6.510 -6.620 1.00 0.26 48 ARG A CA 12
ATOM 12368 C C . ARG A 1 68 ? 10.401 5.273 -6.417 1.00 0.26 48 ARG A C 12
ATOM 12369 O O . ARG A 1 68 ? 10.524 4.761 -5.322 1.00 0.30 48 ARG A O 12
ATOM 12390 N N . TYR A 1 69 ? 11.033 4.803 -7.465 1.00 0.26 49 TYR A N 12
ATOM 12391 C CA . TYR A 1 69 ? 11.933 3.617 -7.352 1.00 0.30 49 TYR A CA 12
ATOM 12392 C C . TYR A 1 69 ? 13.178 4.046 -6.603 1.00 0.32 49 TYR A C 12
ATOM 12393 O O . TYR A 1 69 ? 13.542 3.490 -5.584 1.00 0.35 49 TYR A O 12
ATOM 12411 N N . ALA A 1 70 ? 13.820 5.056 -7.121 1.00 0.33 50 ALA A N 12
ATOM 12412 C CA . ALA A 1 70 ? 15.048 5.593 -6.483 1.00 0.36 50 ALA A CA 12
ATOM 12413 C C . ALA A 1 70 ? 14.719 6.147 -5.099 1.00 0.34 50 ALA A C 12
ATOM 12414 O O . ALA A 1 70 ? 15.420 5.895 -4.137 1.00 0.36 50 ALA A O 12
ATOM 12421 N N . TRP A 1 71 ? 13.648 6.895 -4.999 1.00 0.32 51 TRP A N 12
ATOM 12422 C CA . TRP A 1 71 ? 13.246 7.464 -3.683 1.00 0.32 51 TRP A CA 12
ATOM 12423 C C . TRP A 1 71 ? 13.085 6.328 -2.673 1.00 0.28 51 TRP A C 12
ATOM 12424 O O . TRP A 1 71 ? 13.694 6.341 -1.626 1.00 0.35 51 TRP A O 12
ATOM 12445 N N . TYR A 1 72 ? 12.284 5.340 -2.992 1.00 0.25 52 TYR A N 12
ATOM 12446 C CA . TYR A 1 72 ? 12.102 4.194 -2.053 1.00 0.24 52 TYR A CA 12
ATOM 12447 C C . TYR A 1 72 ? 13.442 3.488 -1.825 1.00 0.25 52 TYR A C 12
ATOM 12448 O O . TYR A 1 72 ? 13.727 3.021 -0.743 1.00 0.28 52 TYR A O 12
ATOM 12466 N N . CYS A 1 73 ? 14.259 3.408 -2.842 1.00 0.27 53 CYS A N 12
ATOM 12467 C CA . CYS A 1 73 ? 15.582 2.730 -2.705 1.00 0.31 53 CYS A CA 12
ATOM 12468 C C . CYS A 1 73 ? 16.466 3.440 -1.668 1.00 0.31 53 CYS A C 12
ATOM 12469 O O . CYS A 1 73 ? 17.082 2.801 -0.835 1.00 0.34 53 CYS A O 12
ATOM 12477 N N . GLN A 1 74 ? 16.543 4.751 -1.710 1.00 0.32 54 GLN A N 12
ATOM 12478 C CA . GLN A 1 74 ? 17.407 5.479 -0.723 1.00 0.35 54 GLN A CA 12
ATOM 12479 C C . GLN A 1 74 ? 16.707 5.657 0.640 1.00 0.32 54 GLN A C 12
ATOM 12480 O O . GLN A 1 74 ? 17.357 5.636 1.670 1.00 0.36 54 GLN A O 12
ATOM 12494 N N . GLN A 1 75 ? 15.404 5.833 0.672 1.00 0.29 55 GLN A N 12
ATOM 12495 C CA . GLN A 1 75 ? 14.713 6.011 1.996 1.00 0.28 55 GLN A CA 12
ATOM 12496 C C . GLN A 1 75 ? 14.627 4.678 2.753 1.00 0.26 55 GLN A C 12
ATOM 12497 O O . GLN A 1 75 ? 14.791 4.643 3.957 1.00 0.30 55 GLN A O 12
ATOM 12511 N N . MET A 1 76 ? 14.389 3.580 2.067 1.00 0.26 56 MET A N 12
ATOM 12512 C CA . MET A 1 76 ? 14.316 2.261 2.776 1.00 0.27 56 MET A CA 12
ATOM 12513 C C . MET A 1 76 ? 15.707 1.872 3.286 1.00 0.31 56 MET A C 12
ATOM 12514 O O . MET A 1 76 ? 15.841 1.236 4.313 1.00 0.39 56 MET A O 12
ATOM 12528 N N . MET A 1 77 ? 16.744 2.264 2.578 1.00 0.33 57 MET A N 12
ATOM 12529 C CA . MET A 1 77 ? 18.133 1.939 3.026 1.00 0.44 57 MET A CA 12
ATOM 12530 C C . MET A 1 77 ? 18.402 2.594 4.387 1.00 0.47 57 MET A C 12
ATOM 12531 O O . MET A 1 77 ? 19.053 2.025 5.243 1.00 0.57 57 MET A O 12
ATOM 12545 N N . GLN A 1 78 ? 17.889 3.786 4.590 1.00 0.44 58 GLN A N 12
ATOM 12546 C CA . GLN A 1 78 ? 18.094 4.491 5.896 1.00 0.53 58 GLN A CA 12
ATOM 12547 C C . GLN A 1 78 ? 16.937 4.191 6.867 1.00 0.54 58 GLN A C 12
ATOM 12548 O O . GLN A 1 78 ? 16.971 4.586 8.018 1.00 0.64 58 GLN A O 12
ATOM 12562 N N . ALA A 1 79 ? 15.924 3.484 6.418 1.00 0.47 59 ALA A N 12
ATOM 12563 C CA . ALA A 1 79 ? 14.777 3.145 7.309 1.00 0.52 59 ALA A CA 12
ATOM 12564 C C . ALA A 1 79 ? 14.917 1.695 7.770 1.00 0.55 59 ALA A C 12
ATOM 12565 O O . ALA A 1 79 ? 14.990 1.420 8.953 1.00 0.66 59 ALA A O 12
ATOM 12572 N N . ARG A 1 80 ? 14.975 0.769 6.833 1.00 0.49 60 ARG A N 12
ATOM 12573 C CA . ARG A 1 80 ? 15.131 -0.677 7.184 1.00 0.60 60 ARG A CA 12
ATOM 12574 C C . ARG A 1 80 ? 14.159 -1.054 8.317 1.00 0.66 60 ARG A C 12
ATOM 12575 O O . ARG A 1 80 ? 14.555 -1.489 9.383 1.00 0.85 60 ARG A O 12
ATOM 12596 N N . GLU A 1 81 ? 12.884 -0.875 8.083 1.00 0.62 61 GLU A N 12
ATOM 12597 C CA . GLU A 1 81 ? 11.866 -1.205 9.124 1.00 0.74 61 GLU A CA 12
ATOM 12598 C C . GLU A 1 81 ? 10.557 -1.636 8.457 1.00 0.71 61 GLU A C 12
ATOM 12599 O O . GLU A 1 81 ? 10.127 -1.037 7.488 1.00 0.73 61 GLU A O 12
ATOM 12611 N N . LEU A 1 82 ? 9.930 -2.673 8.971 1.00 0.80 62 LEU A N 12
ATOM 12612 C CA . LEU A 1 82 ? 8.640 -3.179 8.389 1.00 0.82 62 LEU A CA 12
ATOM 12613 C C . LEU A 1 82 ? 8.875 -3.803 7.002 1.00 0.64 62 LEU A C 12
ATOM 12614 O O . LEU A 1 82 ? 8.765 -5.003 6.837 1.00 0.72 62 LEU A O 12
ATOM 12630 N N . GLU A 1 83 ? 9.203 -3.006 6.011 1.00 0.56 63 GLU A N 12
ATOM 12631 C CA . GLU A 1 83 ? 9.448 -3.563 4.643 1.00 0.56 63 GLU A CA 12
ATOM 12632 C C . GLU A 1 83 ? 10.890 -4.074 4.534 1.00 0.61 63 GLU A C 12
ATOM 12633 O O . GLU A 1 83 ? 11.772 -3.617 5.239 1.00 0.75 63 GLU A O 12
ATOM 12645 N N . LEU A 1 84 ? 11.135 -5.019 3.660 1.00 0.78 64 LEU A N 12
ATOM 12646 C CA . LEU A 1 84 ? 12.522 -5.557 3.511 1.00 0.91 64 LEU A CA 12
ATOM 12647 C C . LEU A 1 84 ? 13.172 -5.047 2.221 1.00 0.87 64 LEU A C 12
ATOM 12648 O O . LEU A 1 84 ? 12.581 -5.079 1.157 1.00 0.96 64 LEU A O 12
ATOM 12664 N N . GLU A 1 85 ? 14.398 -4.598 2.317 1.00 0.92 65 GLU A N 12
ATOM 12665 C CA . GLU A 1 85 ? 15.129 -4.103 1.114 1.00 0.95 65 GLU A CA 12
ATOM 12666 C C . GLU A 1 85 ? 16.527 -4.728 1.087 1.00 1.29 65 GLU A C 12
ATOM 12667 O O . GLU A 1 85 ? 17.144 -4.917 2.119 1.00 1.65 65 GLU A O 12
ATOM 12679 N N . HIS A 1 86 ? 17.023 -5.067 -0.081 1.00 1.45 66 HIS A N 12
ATOM 12680 C CA . HIS A 1 86 ? 18.380 -5.699 -0.182 1.00 1.80 66 HIS A CA 12
ATOM 12681 C C . HIS A 1 86 ? 18.417 -7.008 0.636 1.00 2.36 66 HIS A C 12
ATOM 12682 O O . HIS A 1 86 ? 17.497 -7.800 0.489 1.00 2.70 66 HIS A O 12
ATOM 12697 N N . MET A 1 21 ? -2.513 -5.051 -2.128 1.00 2.55 1 MET A N 13
ATOM 12698 C CA . MET A 1 21 ? -1.455 -5.939 -2.697 1.00 2.29 1 MET A CA 13
ATOM 12699 C C . MET A 1 21 ? -2.094 -7.048 -3.539 1.00 1.84 1 MET A C 13
ATOM 12700 O O . MET A 1 21 ? -2.503 -8.070 -3.018 1.00 1.59 1 MET A O 13
ATOM 12713 N N . ASP A 1 22 ? -2.187 -6.853 -4.836 1.00 1.98 2 ASP A N 13
ATOM 12714 C CA . ASP A 1 22 ? -2.806 -7.892 -5.723 1.00 1.88 2 ASP A CA 13
ATOM 12715 C C . ASP A 1 22 ? -4.175 -8.317 -5.167 1.00 1.49 2 ASP A C 13
ATOM 12716 O O . ASP A 1 22 ? -4.524 -9.482 -5.168 1.00 1.59 2 ASP A O 13
ATOM 12725 N N . HIS A 1 23 ? -4.943 -7.371 -4.682 1.00 1.30 3 HIS A N 13
ATOM 12726 C CA . HIS A 1 23 ? -6.284 -7.700 -4.109 1.00 1.11 3 HIS A CA 13
ATOM 12727 C C . HIS A 1 23 ? -7.377 -6.858 -4.773 1.00 1.10 3 HIS A C 13
ATOM 12728 O O . HIS A 1 23 ? -7.103 -5.975 -5.564 1.00 1.19 3 HIS A O 13
ATOM 12742 N N . SER A 1 24 ? -8.615 -7.120 -4.438 1.00 1.05 4 SER A N 13
ATOM 12743 C CA . SER A 1 24 ? -9.739 -6.334 -5.027 1.00 1.11 4 SER A CA 13
ATOM 12744 C C . SER A 1 24 ? -10.157 -5.221 -4.058 1.00 0.96 4 SER A C 13
ATOM 12745 O O . SER A 1 24 ? -10.175 -4.058 -4.415 1.00 0.98 4 SER A O 13
ATOM 12753 N N . LEU A 1 25 ? -10.489 -5.569 -2.836 1.00 0.88 5 LEU A N 13
ATOM 12754 C CA . LEU A 1 25 ? -10.905 -4.527 -1.841 1.00 0.83 5 LEU A CA 13
ATOM 12755 C C . LEU A 1 25 ? -9.718 -4.090 -0.965 1.00 0.71 5 LEU A C 13
ATOM 12756 O O . LEU A 1 25 ? -9.709 -2.997 -0.433 1.00 0.74 5 LEU A O 13
ATOM 12772 N N . ASN A 1 26 ? -8.719 -4.930 -0.811 1.00 0.67 6 ASN A N 13
ATOM 12773 C CA . ASN A 1 26 ? -7.539 -4.553 0.032 1.00 0.65 6 ASN A CA 13
ATOM 12774 C C . ASN A 1 26 ? -6.638 -3.570 -0.724 1.00 0.61 6 ASN A C 13
ATOM 12775 O O . ASN A 1 26 ? -6.190 -2.582 -0.175 1.00 0.65 6 ASN A O 13
ATOM 12786 N N . SER A 1 27 ? -6.378 -3.833 -1.982 1.00 0.66 7 SER A N 13
ATOM 12787 C CA . SER A 1 27 ? -5.511 -2.913 -2.783 1.00 0.72 7 SER A CA 13
ATOM 12788 C C . SER A 1 27 ? -6.224 -1.572 -3.012 1.00 0.61 7 SER A C 13
ATOM 12789 O O . SER A 1 27 ? -5.601 -0.530 -3.015 1.00 0.62 7 SER A O 13
ATOM 12797 N N . LEU A 1 28 ? -7.525 -1.592 -3.203 1.00 0.63 8 LEU A N 13
ATOM 12798 C CA . LEU A 1 28 ? -8.274 -0.315 -3.434 1.00 0.66 8 LEU A CA 13
ATOM 12799 C C . LEU A 1 28 ? -8.231 0.570 -2.180 1.00 0.56 8 LEU A C 13
ATOM 12800 O O . LEU A 1 28 ? -7.955 1.753 -2.260 1.00 0.60 8 LEU A O 13
ATOM 12816 N N . ASN A 1 29 ? -8.501 0.006 -1.026 1.00 0.56 9 ASN A N 13
ATOM 12817 C CA . ASN A 1 29 ? -8.478 0.812 0.235 1.00 0.62 9 ASN A CA 13
ATOM 12818 C C . ASN A 1 29 ? -7.054 1.306 0.531 1.00 0.58 9 ASN A C 13
ATOM 12819 O O . ASN A 1 29 ? -6.854 2.447 0.901 1.00 0.70 9 ASN A O 13
ATOM 12830 N N . ASN A 1 30 ? -6.069 0.456 0.367 1.00 0.51 10 ASN A N 13
ATOM 12831 C CA . ASN A 1 30 ? -4.658 0.875 0.640 1.00 0.56 10 ASN A CA 13
ATOM 12832 C C . ASN A 1 30 ? -4.203 1.934 -0.374 1.00 0.51 10 ASN A C 13
ATOM 12833 O O . ASN A 1 30 ? -3.658 2.953 -0.005 1.00 0.59 10 ASN A O 13
ATOM 12844 N N . PHE A 1 31 ? -4.417 1.694 -1.646 1.00 0.44 11 PHE A N 13
ATOM 12845 C CA . PHE A 1 31 ? -3.986 2.680 -2.690 1.00 0.41 11 PHE A CA 13
ATOM 12846 C C . PHE A 1 31 ? -4.615 4.061 -2.452 1.00 0.43 11 PHE A C 13
ATOM 12847 O O . PHE A 1 31 ? -3.994 5.073 -2.703 1.00 0.49 11 PHE A O 13
ATOM 12864 N N . ASP A 1 32 ? -5.838 4.115 -1.983 1.00 0.46 12 ASP A N 13
ATOM 12865 C CA . ASP A 1 32 ? -6.497 5.441 -1.747 1.00 0.51 12 ASP A CA 13
ATOM 12866 C C . ASP A 1 32 ? -5.824 6.196 -0.591 1.00 0.54 12 ASP A C 13
ATOM 12867 O O . ASP A 1 32 ? -5.341 7.303 -0.762 1.00 0.55 12 ASP A O 13
ATOM 12876 N N . PHE A 1 33 ? -5.797 5.613 0.584 1.00 0.58 13 PHE A N 13
ATOM 12877 C CA . PHE A 1 33 ? -5.165 6.304 1.754 1.00 0.64 13 PHE A CA 13
ATOM 12878 C C . PHE A 1 33 ? -3.657 6.490 1.526 1.00 0.59 13 PHE A C 13
ATOM 12879 O O . PHE A 1 33 ? -3.084 7.487 1.930 1.00 0.64 13 PHE A O 13
ATOM 12896 N N . LEU A 1 34 ? -3.010 5.558 0.870 1.00 0.51 14 LEU A N 13
ATOM 12897 C CA . LEU A 1 34 ? -1.548 5.718 0.620 1.00 0.47 14 LEU A CA 13
ATOM 12898 C C . LEU A 1 34 ? -1.310 6.672 -0.556 1.00 0.43 14 LEU A C 13
ATOM 12899 O O . LEU A 1 34 ? -0.325 7.359 -0.586 1.00 0.45 14 LEU A O 13
ATOM 12915 N N . ALA A 1 35 ? -2.197 6.725 -1.525 1.00 0.42 15 ALA A N 13
ATOM 12916 C CA . ALA A 1 35 ? -1.980 7.658 -2.685 1.00 0.41 15 ALA A CA 13
ATOM 12917 C C . ALA A 1 35 ? -1.569 9.045 -2.168 1.00 0.44 15 ALA A C 13
ATOM 12918 O O . ALA A 1 35 ? -0.589 9.621 -2.612 1.00 0.45 15 ALA A O 13
ATOM 12925 N N . ARG A 1 36 ? -2.302 9.568 -1.213 1.00 0.49 16 ARG A N 13
ATOM 12926 C CA . ARG A 1 36 ? -1.958 10.905 -0.636 1.00 0.55 16 ARG A CA 13
ATOM 12927 C C . ARG A 1 36 ? -0.666 10.803 0.197 1.00 0.53 16 ARG A C 13
ATOM 12928 O O . ARG A 1 36 ? 0.164 11.694 0.176 1.00 0.55 16 ARG A O 13
ATOM 12949 N N . SER A 1 37 ? -0.488 9.725 0.927 1.00 0.53 17 SER A N 13
ATOM 12950 C CA . SER A 1 37 ? 0.750 9.573 1.757 1.00 0.52 17 SER A CA 13
ATOM 12951 C C . SER A 1 37 ? 1.969 9.236 0.879 1.00 0.46 17 SER A C 13
ATOM 12952 O O . SER A 1 37 ? 3.079 9.612 1.194 1.00 0.52 17 SER A O 13
ATOM 12960 N N . PHE A 1 38 ? 1.770 8.535 -0.215 1.00 0.40 18 PHE A N 13
ATOM 12961 C CA . PHE A 1 38 ? 2.908 8.168 -1.122 1.00 0.34 18 PHE A CA 13
ATOM 12962 C C . PHE A 1 38 ? 3.672 9.426 -1.544 1.00 0.34 18 PHE A C 13
ATOM 12963 O O . PHE A 1 38 ? 4.874 9.523 -1.371 1.00 0.35 18 PHE A O 13
ATOM 12980 N N . ALA A 1 39 ? 2.972 10.394 -2.093 1.00 0.37 19 ALA A N 13
ATOM 12981 C CA . ALA A 1 39 ? 3.641 11.662 -2.524 1.00 0.39 19 ALA A CA 13
ATOM 12982 C C . ALA A 1 39 ? 4.240 12.384 -1.305 1.00 0.42 19 ALA A C 13
ATOM 12983 O O . ALA A 1 39 ? 5.274 13.019 -1.398 1.00 0.47 19 ALA A O 13
ATOM 12990 N N . ARG A 1 40 ? 3.595 12.284 -0.162 1.00 0.45 20 ARG A N 13
ATOM 12991 C CA . ARG A 1 40 ? 4.115 12.957 1.073 1.00 0.49 20 ARG A CA 13
ATOM 12992 C C . ARG A 1 40 ? 5.362 12.233 1.601 1.00 0.45 20 ARG A C 13
ATOM 12993 O O . ARG A 1 40 ? 6.318 12.861 2.018 1.00 0.46 20 ARG A O 13
ATOM 13014 N N . MET A 1 41 ? 5.358 10.920 1.583 1.00 0.44 21 MET A N 13
ATOM 13015 C CA . MET A 1 41 ? 6.541 10.144 2.079 1.00 0.42 21 MET A CA 13
ATOM 13016 C C . MET A 1 41 ? 7.781 10.445 1.220 1.00 0.39 21 MET A C 13
ATOM 13017 O O . MET A 1 41 ? 8.902 10.272 1.660 1.00 0.43 21 MET A O 13
ATOM 13031 N N . HIS A 1 42 ? 7.585 10.900 0.002 1.00 0.36 22 HIS A N 13
ATOM 13032 C CA . HIS A 1 42 ? 8.744 11.226 -0.887 1.00 0.36 22 HIS A CA 13
ATOM 13033 C C . HIS A 1 42 ? 9.640 12.285 -0.229 1.00 0.40 22 HIS A C 13
ATOM 13034 O O . HIS A 1 42 ? 10.852 12.201 -0.284 1.00 0.49 22 HIS A O 13
ATOM 13048 N N . ALA A 1 43 ? 9.049 13.271 0.400 1.00 0.42 23 ALA A N 13
ATOM 13049 C CA . ALA A 1 43 ? 9.859 14.333 1.072 1.00 0.48 23 ALA A CA 13
ATOM 13050 C C . ALA A 1 43 ? 10.217 13.911 2.505 1.00 0.48 23 ALA A C 13
ATOM 13051 O O . ALA A 1 43 ? 11.259 14.269 3.018 1.00 0.65 23 ALA A O 13
ATOM 13058 N N . GLU A 1 44 ? 9.359 13.156 3.156 1.00 0.45 24 GLU A N 13
ATOM 13059 C CA . GLU A 1 44 ? 9.651 12.717 4.559 1.00 0.50 24 GLU A CA 13
ATOM 13060 C C . GLU A 1 44 ? 10.754 11.646 4.585 1.00 0.50 24 GLU A C 13
ATOM 13061 O O . GLU A 1 44 ? 11.475 11.519 5.557 1.00 0.58 24 GLU A O 13
ATOM 13073 N N . GLY A 1 45 ? 10.888 10.875 3.531 1.00 0.45 25 GLY A N 13
ATOM 13074 C CA . GLY A 1 45 ? 11.938 9.812 3.501 1.00 0.49 25 GLY A CA 13
ATOM 13075 C C . GLY A 1 45 ? 11.483 8.610 4.342 1.00 0.49 25 GLY A C 13
ATOM 13076 O O . GLY A 1 45 ? 12.275 7.993 5.030 1.00 0.63 25 GLY A O 13
ATOM 13080 N N . ARG A 1 46 ? 10.216 8.275 4.288 1.00 0.42 26 ARG A N 13
ATOM 13081 C CA . ARG A 1 46 ? 9.700 7.114 5.080 1.00 0.43 26 ARG A CA 13
ATOM 13082 C C . ARG A 1 46 ? 9.353 5.948 4.139 1.00 0.39 26 ARG A C 13
ATOM 13083 O O . ARG A 1 46 ? 9.125 6.160 2.964 1.00 0.40 26 ARG A O 13
ATOM 13104 N N . PRO A 1 47 ? 9.335 4.750 4.685 1.00 0.39 27 PRO A N 13
ATOM 13105 C CA . PRO A 1 47 ? 9.028 3.540 3.871 1.00 0.39 27 PRO A CA 13
ATOM 13106 C C . PRO A 1 47 ? 7.565 3.529 3.409 1.00 0.38 27 PRO A C 13
ATOM 13107 O O . PRO A 1 47 ? 6.654 3.774 4.177 1.00 0.39 27 PRO A O 13
ATOM 13118 N N . VAL A 1 48 ? 7.354 3.247 2.148 1.00 0.38 28 VAL A N 13
ATOM 13119 C CA . VAL A 1 48 ? 5.972 3.213 1.576 1.00 0.37 28 VAL A CA 13
ATOM 13120 C C . VAL A 1 48 ? 5.830 1.976 0.697 1.00 0.37 28 VAL A C 13
ATOM 13121 O O . VAL A 1 48 ? 6.662 1.712 -0.150 1.00 0.41 28 VAL A O 13
ATOM 13134 N N . ASP A 1 49 ? 4.795 1.206 0.905 1.00 0.37 29 ASP A N 13
ATOM 13135 C CA . ASP A 1 49 ? 4.614 -0.032 0.087 1.00 0.38 29 ASP A CA 13
ATOM 13136 C C . ASP A 1 49 ? 4.291 0.328 -1.371 1.00 0.34 29 ASP A C 13
ATOM 13137 O O . ASP A 1 49 ? 3.144 0.368 -1.777 1.00 0.34 29 ASP A O 13
ATOM 13146 N N . ILE A 1 50 ? 5.301 0.546 -2.177 1.00 0.33 30 ILE A N 13
ATOM 13147 C CA . ILE A 1 50 ? 5.040 0.875 -3.608 1.00 0.31 30 ILE A CA 13
ATOM 13148 C C . ILE A 1 50 ? 4.523 -0.365 -4.327 1.00 0.31 30 ILE A C 13
ATOM 13149 O O . ILE A 1 50 ? 3.700 -0.267 -5.211 1.00 0.31 30 ILE A O 13
ATOM 13165 N N . LEU A 1 51 ? 4.982 -1.533 -3.936 1.00 0.36 31 LEU A N 13
ATOM 13166 C CA . LEU A 1 51 ? 4.489 -2.788 -4.577 1.00 0.39 31 LEU A CA 13
ATOM 13167 C C . LEU A 1 51 ? 2.956 -2.788 -4.546 1.00 0.39 31 LEU A C 13
ATOM 13168 O O . LEU A 1 51 ? 2.304 -3.157 -5.504 1.00 0.41 31 LEU A O 13
ATOM 13184 N N . ALA A 1 52 ? 2.385 -2.331 -3.459 1.00 0.40 32 ALA A N 13
ATOM 13185 C CA . ALA A 1 52 ? 0.898 -2.248 -3.359 1.00 0.42 32 ALA A CA 13
ATOM 13186 C C . ALA A 1 52 ? 0.362 -1.397 -4.520 1.00 0.38 32 ALA A C 13
ATOM 13187 O O . ALA A 1 52 ? -0.680 -1.674 -5.083 1.00 0.43 32 ALA A O 13
ATOM 13194 N N . VAL A 1 53 ? 1.089 -0.364 -4.877 1.00 0.33 33 VAL A N 13
ATOM 13195 C CA . VAL A 1 53 ? 0.667 0.531 -6.002 1.00 0.30 33 VAL A CA 13
ATOM 13196 C C . VAL A 1 53 ? 1.029 -0.071 -7.372 1.00 0.29 33 VAL A C 13
ATOM 13197 O O . VAL A 1 53 ? 0.399 0.231 -8.370 1.00 0.32 33 VAL A O 13
ATOM 13210 N N . THR A 1 54 ? 2.035 -0.902 -7.433 1.00 0.30 34 THR A N 13
ATOM 13211 C CA . THR A 1 54 ? 2.439 -1.503 -8.746 1.00 0.31 34 THR A CA 13
ATOM 13212 C C . THR A 1 54 ? 1.437 -2.588 -9.169 1.00 0.35 34 THR A C 13
ATOM 13213 O O . THR A 1 54 ? 1.224 -2.816 -10.346 1.00 0.40 34 THR A O 13
ATOM 13224 N N . GLY A 1 55 ? 0.811 -3.246 -8.221 1.00 0.42 35 GLY A N 13
ATOM 13225 C CA . GLY A 1 55 ? -0.188 -4.301 -8.563 1.00 0.48 35 GLY A CA 13
ATOM 13226 C C . GLY A 1 55 ? -1.510 -3.646 -8.990 1.00 0.46 35 GLY A C 13
ATOM 13227 O O . GLY A 1 55 ? -2.283 -4.222 -9.732 1.00 0.62 35 GLY A O 13
ATOM 13231 N N . ASN A 1 56 ? -1.775 -2.443 -8.527 1.00 0.44 36 ASN A N 13
ATOM 13232 C CA . ASN A 1 56 ? -3.046 -1.747 -8.903 1.00 0.46 36 ASN A CA 13
ATOM 13233 C C . ASN A 1 56 ? -2.942 -1.174 -10.323 1.00 0.40 36 ASN A C 13
ATOM 13234 O O . ASN A 1 56 ? -3.658 -1.587 -11.217 1.00 0.56 36 ASN A O 13
ATOM 13245 N N . MET A 1 57 ? -2.060 -0.224 -10.536 1.00 0.41 37 MET A N 13
ATOM 13246 C CA . MET A 1 57 ? -1.914 0.378 -11.897 1.00 0.41 37 MET A CA 13
ATOM 13247 C C . MET A 1 57 ? -0.500 0.141 -12.444 1.00 0.35 37 MET A C 13
ATOM 13248 O O . MET A 1 57 ? 0.417 -0.176 -11.709 1.00 0.39 37 MET A O 13
ATOM 13262 N N . ASP A 1 58 ? -0.324 0.291 -13.734 1.00 0.35 38 ASP A N 13
ATOM 13263 C CA . ASP A 1 58 ? 1.025 0.072 -14.343 1.00 0.35 38 ASP A CA 13
ATOM 13264 C C . ASP A 1 58 ? 1.309 1.112 -15.437 1.00 0.38 38 ASP A C 13
ATOM 13265 O O . ASP A 1 58 ? 2.402 1.639 -15.523 1.00 0.39 38 ASP A O 13
ATOM 13274 N N . GLU A 1 59 ? 0.336 1.406 -16.273 1.00 0.43 39 GLU A N 13
ATOM 13275 C CA . GLU A 1 59 ? 0.547 2.415 -17.366 1.00 0.50 39 GLU A CA 13
ATOM 13276 C C . GLU A 1 59 ? 1.093 3.720 -16.778 1.00 0.47 39 GLU A C 13
ATOM 13277 O O . GLU A 1 59 ? 2.161 4.175 -17.142 1.00 0.52 39 GLU A O 13
ATOM 13289 N N . GLU A 1 60 ? 0.372 4.312 -15.857 1.00 0.44 40 GLU A N 13
ATOM 13290 C CA . GLU A 1 60 ? 0.853 5.578 -15.223 1.00 0.44 40 GLU A CA 13
ATOM 13291 C C . GLU A 1 60 ? 1.942 5.253 -14.191 1.00 0.34 40 GLU A C 13
ATOM 13292 O O . GLU A 1 60 ? 2.794 6.070 -13.895 1.00 0.37 40 GLU A O 13
ATOM 13304 N N . HIS A 1 61 ? 1.917 4.055 -13.652 1.00 0.30 41 HIS A N 13
ATOM 13305 C CA . HIS A 1 61 ? 2.941 3.644 -12.645 1.00 0.26 41 HIS A CA 13
ATOM 13306 C C . HIS A 1 61 ? 4.354 3.649 -13.257 1.00 0.27 41 HIS A C 13
ATOM 13307 O O . HIS A 1 61 ? 5.337 3.705 -12.544 1.00 0.32 41 HIS A O 13
ATOM 13321 N N . ARG A 1 62 ? 4.460 3.584 -14.567 1.00 0.32 42 ARG A N 13
ATOM 13322 C CA . ARG A 1 62 ? 5.810 3.582 -15.223 1.00 0.39 42 ARG A CA 13
ATOM 13323 C C . ARG A 1 62 ? 6.627 4.804 -14.777 1.00 0.33 42 ARG A C 13
ATOM 13324 O O . ARG A 1 62 ? 7.672 4.667 -14.170 1.00 0.34 42 ARG A O 13
ATOM 13345 N N . THR A 1 63 ? 6.153 5.994 -15.064 1.00 0.34 43 THR A N 13
ATOM 13346 C CA . THR A 1 63 ? 6.903 7.221 -14.645 1.00 0.32 43 THR A CA 13
ATOM 13347 C C . THR A 1 63 ? 6.781 7.426 -13.126 1.00 0.27 43 THR A C 13
ATOM 13348 O O . THR A 1 63 ? 7.693 7.923 -12.485 1.00 0.27 43 THR A O 13
ATOM 13359 N N . TRP A 1 64 ? 5.666 7.035 -12.545 1.00 0.25 44 TRP A N 13
ATOM 13360 C CA . TRP A 1 64 ? 5.491 7.197 -11.070 1.00 0.23 44 TRP A CA 13
ATOM 13361 C C . TRP A 1 64 ? 6.577 6.416 -10.322 1.00 0.21 44 TRP A C 13
ATOM 13362 O O . TRP A 1 64 ? 7.261 6.963 -9.482 1.00 0.25 44 TRP A O 13
ATOM 13383 N N . PHE A 1 65 ? 6.744 5.145 -10.617 1.00 0.22 45 PHE A N 13
ATOM 13384 C CA . PHE A 1 65 ? 7.794 4.359 -9.899 1.00 0.22 45 PHE A CA 13
ATOM 13385 C C . PHE A 1 65 ? 9.197 4.780 -10.344 1.00 0.22 45 PHE A C 13
ATOM 13386 O O . PHE A 1 65 ? 10.149 4.515 -9.659 1.00 0.27 45 PHE A O 13
ATOM 13403 N N . CYS A 1 66 ? 9.348 5.438 -11.469 1.00 0.23 46 CYS A N 13
ATOM 13404 C CA . CYS A 1 66 ? 10.724 5.864 -11.883 1.00 0.24 46 CYS A CA 13
ATOM 13405 C C . CYS A 1 66 ? 11.338 6.712 -10.756 1.00 0.22 46 CYS A C 13
ATOM 13406 O O . CYS A 1 66 ? 12.360 6.363 -10.177 1.00 0.24 46 CYS A O 13
ATOM 13414 N N . ALA A 1 67 ? 10.693 7.802 -10.417 1.00 0.21 47 ALA A N 13
ATOM 13415 C CA . ALA A 1 67 ? 11.204 8.667 -9.309 1.00 0.22 47 ALA A CA 13
ATOM 13416 C C . ALA A 1 67 ? 10.923 8.010 -7.947 1.00 0.22 47 ALA A C 13
ATOM 13417 O O . ALA A 1 67 ? 11.578 8.304 -6.966 1.00 0.26 47 ALA A O 13
ATOM 13424 N N . ARG A 1 68 ? 9.961 7.114 -7.884 1.00 0.22 48 ARG A N 13
ATOM 13425 C CA . ARG A 1 68 ? 9.645 6.431 -6.589 1.00 0.24 48 ARG A CA 13
ATOM 13426 C C . ARG A 1 68 ? 10.528 5.185 -6.407 1.00 0.25 48 ARG A C 13
ATOM 13427 O O . ARG A 1 68 ? 10.621 4.636 -5.327 1.00 0.31 48 ARG A O 13
ATOM 13448 N N . TYR A 1 69 ? 11.188 4.752 -7.454 1.00 0.24 49 TYR A N 13
ATOM 13449 C CA . TYR A 1 69 ? 12.082 3.562 -7.359 1.00 0.26 49 TYR A CA 13
ATOM 13450 C C . TYR A 1 69 ? 13.314 3.964 -6.571 1.00 0.27 49 TYR A C 13
ATOM 13451 O O . TYR A 1 69 ? 13.649 3.381 -5.559 1.00 0.32 49 TYR A O 13
ATOM 13469 N N . ALA A 1 70 ? 13.973 4.984 -7.047 1.00 0.25 50 ALA A N 13
ATOM 13470 C CA . ALA A 1 70 ? 15.189 5.494 -6.364 1.00 0.26 50 ALA A CA 13
ATOM 13471 C C . ALA A 1 70 ? 14.824 6.039 -4.986 1.00 0.26 50 ALA A C 13
ATOM 13472 O O . ALA A 1 70 ? 15.498 5.783 -4.008 1.00 0.29 50 ALA A O 13
ATOM 13479 N N . TRP A 1 71 ? 13.749 6.784 -4.909 1.00 0.25 51 TRP A N 13
ATOM 13480 C CA . TRP A 1 71 ? 13.311 7.347 -3.603 1.00 0.25 51 TRP A CA 13
ATOM 13481 C C . TRP A 1 71 ? 13.123 6.203 -2.604 1.00 0.26 51 TRP A C 13
ATOM 13482 O O . TRP A 1 71 ? 13.762 6.169 -1.577 1.00 0.28 51 TRP A O 13
ATOM 13503 N N . TYR A 1 72 ? 12.266 5.259 -2.913 1.00 0.28 52 TYR A N 13
ATOM 13504 C CA . TYR A 1 72 ? 12.053 4.105 -1.987 1.00 0.29 52 TYR A CA 13
ATOM 13505 C C . TYR A 1 72 ? 13.382 3.388 -1.728 1.00 0.31 52 TYR A C 13
ATOM 13506 O O . TYR A 1 72 ? 13.627 2.888 -0.650 1.00 0.36 52 TYR A O 13
ATOM 13524 N N . CYS A 1 73 ? 14.238 3.337 -2.715 1.00 0.30 53 CYS A N 13
ATOM 13525 C CA . CYS A 1 73 ? 15.554 2.655 -2.543 1.00 0.33 53 CYS A CA 13
ATOM 13526 C C . CYS A 1 73 ? 16.402 3.355 -1.468 1.00 0.33 53 CYS A C 13
ATOM 13527 O O . CYS A 1 73 ? 16.974 2.707 -0.610 1.00 0.37 53 CYS A O 13
ATOM 13535 N N . GLN A 1 74 ? 16.496 4.664 -1.508 1.00 0.33 54 GLN A N 13
ATOM 13536 C CA . GLN A 1 74 ? 17.322 5.391 -0.485 1.00 0.35 54 GLN A CA 13
ATOM 13537 C C . GLN A 1 74 ? 16.554 5.601 0.836 1.00 0.35 54 GLN A C 13
ATOM 13538 O O . GLN A 1 74 ? 17.154 5.656 1.894 1.00 0.38 54 GLN A O 13
ATOM 13552 N N . GLN A 1 75 ? 15.247 5.728 0.799 1.00 0.33 55 GLN A N 13
ATOM 13553 C CA . GLN A 1 75 ? 14.490 5.944 2.078 1.00 0.34 55 GLN A CA 13
ATOM 13554 C C . GLN A 1 75 ? 14.261 4.620 2.823 1.00 0.33 55 GLN A C 13
ATOM 13555 O O . GLN A 1 75 ? 14.296 4.588 4.036 1.00 0.36 55 GLN A O 13
ATOM 13569 N N . MET A 1 76 ? 14.029 3.532 2.122 1.00 0.33 56 MET A N 13
ATOM 13570 C CA . MET A 1 76 ? 13.803 2.230 2.828 1.00 0.35 56 MET A CA 13
ATOM 13571 C C . MET A 1 76 ? 15.106 1.747 3.468 1.00 0.34 56 MET A C 13
ATOM 13572 O O . MET A 1 76 ? 15.115 1.321 4.608 1.00 0.38 56 MET A O 13
ATOM 13586 N N . MET A 1 77 ? 16.209 1.827 2.758 1.00 0.35 57 MET A N 13
ATOM 13587 C CA . MET A 1 77 ? 17.509 1.391 3.358 1.00 0.39 57 MET A CA 13
ATOM 13588 C C . MET A 1 77 ? 17.823 2.265 4.584 1.00 0.39 57 MET A C 13
ATOM 13589 O O . MET A 1 77 ? 18.439 1.815 5.531 1.00 0.44 57 MET A O 13
ATOM 13603 N N . GLN A 1 78 ? 17.371 3.501 4.582 1.00 0.37 58 GLN A N 13
ATOM 13604 C CA . GLN A 1 78 ? 17.609 4.396 5.758 1.00 0.42 58 GLN A CA 13
ATOM 13605 C C . GLN A 1 78 ? 16.439 4.285 6.757 1.00 0.41 58 GLN A C 13
ATOM 13606 O O . GLN A 1 78 ? 16.489 4.833 7.843 1.00 0.51 58 GLN A O 13
ATOM 13620 N N . ALA A 1 79 ? 15.390 3.577 6.394 1.00 0.37 59 ALA A N 13
ATOM 13621 C CA . ALA A 1 79 ? 14.214 3.419 7.306 1.00 0.40 59 ALA A CA 13
ATOM 13622 C C . ALA A 1 79 ? 14.385 2.186 8.207 1.00 0.42 59 ALA A C 13
ATOM 13623 O O . ALA A 1 79 ? 13.716 2.056 9.215 1.00 0.54 59 ALA A O 13
ATOM 13630 N N . ARG A 1 80 ? 15.269 1.282 7.846 1.00 0.43 60 ARG A N 13
ATOM 13631 C CA . ARG A 1 80 ? 15.487 0.055 8.674 1.00 0.56 60 ARG A CA 13
ATOM 13632 C C . ARG A 1 80 ? 16.143 0.430 10.013 1.00 0.67 60 ARG A C 13
ATOM 13633 O O . ARG A 1 80 ? 17.354 0.462 10.143 1.00 0.76 60 ARG A O 13
ATOM 13654 N N . GLU A 1 81 ? 15.336 0.724 11.002 1.00 0.79 61 GLU A N 13
ATOM 13655 C CA . GLU A 1 81 ? 15.865 1.111 12.348 1.00 0.97 61 GLU A CA 13
ATOM 13656 C C . GLU A 1 81 ? 14.703 1.196 13.349 1.00 1.17 61 GLU A C 13
ATOM 13657 O O . GLU A 1 81 ? 14.748 0.615 14.416 1.00 1.36 61 GLU A O 13
ATOM 13669 N N . LEU A 1 82 ? 13.660 1.909 12.997 1.00 1.20 62 LEU A N 13
ATOM 13670 C CA . LEU A 1 82 ? 12.478 2.038 13.901 1.00 1.44 62 LEU A CA 13
ATOM 13671 C C . LEU A 1 82 ? 11.211 1.598 13.161 1.00 1.42 62 LEU A C 13
ATOM 13672 O O . LEU A 1 82 ? 10.484 0.735 13.616 1.00 1.52 62 LEU A O 13
ATOM 13688 N N . GLU A 1 83 ? 10.949 2.187 12.020 1.00 1.34 63 GLU A N 13
ATOM 13689 C CA . GLU A 1 83 ? 9.738 1.812 11.237 1.00 1.36 63 GLU A CA 13
ATOM 13690 C C . GLU A 1 83 ? 10.155 1.259 9.871 1.00 1.10 63 GLU A C 13
ATOM 13691 O O . GLU A 1 83 ? 10.592 1.989 9.001 1.00 1.08 63 GLU A O 13
ATOM 13703 N N . LEU A 1 84 ? 10.028 -0.029 9.685 1.00 1.10 64 LEU A N 13
ATOM 13704 C CA . LEU A 1 84 ? 10.418 -0.644 8.382 1.00 1.01 64 LEU A CA 13
ATOM 13705 C C . LEU A 1 84 ? 9.170 -0.976 7.559 1.00 1.05 64 LEU A C 13
ATOM 13706 O O . LEU A 1 84 ? 8.154 -1.375 8.097 1.00 1.21 64 LEU A O 13
ATOM 13722 N N . GLU A 1 85 ? 9.248 -0.820 6.256 1.00 1.02 65 GLU A N 13
ATOM 13723 C CA . GLU A 1 85 ? 8.077 -1.133 5.374 1.00 1.17 65 GLU A CA 13
ATOM 13724 C C . GLU A 1 85 ? 6.870 -0.251 5.729 1.00 1.07 65 GLU A C 13
ATOM 13725 O O . GLU A 1 85 ? 7.011 0.799 6.328 1.00 1.03 65 GLU A O 13
ATOM 13737 N N . HIS A 1 86 ? 5.681 -0.677 5.357 1.00 1.16 66 HIS A N 13
ATOM 13738 C CA . HIS A 1 86 ? 4.448 0.118 5.659 1.00 1.11 66 HIS A CA 13
ATOM 13739 C C . HIS A 1 86 ? 4.550 1.520 5.025 1.00 1.08 66 HIS A C 13
ATOM 13740 O O . HIS A 1 86 ? 4.499 2.502 5.750 1.00 1.16 66 HIS A O 13
ATOM 13755 N N . MET A 1 21 ? -3.683 -10.193 -10.073 1.00 4.48 1 MET A N 14
ATOM 13756 C CA . MET A 1 21 ? -5.138 -10.196 -9.721 1.00 4.26 1 MET A CA 14
ATOM 13757 C C . MET A 1 21 ? -5.456 -9.078 -8.715 1.00 3.16 1 MET A C 14
ATOM 13758 O O . MET A 1 21 ? -6.347 -8.279 -8.937 1.00 3.01 1 MET A O 14
ATOM 13771 N N . ASP A 1 22 ? -4.748 -9.033 -7.605 1.00 2.65 2 ASP A N 14
ATOM 13772 C CA . ASP A 1 22 ? -5.008 -7.985 -6.562 1.00 1.68 2 ASP A CA 14
ATOM 13773 C C . ASP A 1 22 ? -6.454 -8.110 -6.046 1.00 1.46 2 ASP A C 14
ATOM 13774 O O . ASP A 1 22 ? -7.109 -9.112 -6.263 1.00 1.88 2 ASP A O 14
ATOM 13783 N N . HIS A 1 23 ? -6.952 -7.114 -5.357 1.00 1.01 3 HIS A N 14
ATOM 13784 C CA . HIS A 1 23 ? -8.351 -7.193 -4.823 1.00 0.96 3 HIS A CA 14
ATOM 13785 C C . HIS A 1 23 ? -9.180 -5.984 -5.272 1.00 0.99 3 HIS A C 14
ATOM 13786 O O . HIS A 1 23 ? -8.653 -4.927 -5.565 1.00 1.05 3 HIS A O 14
ATOM 13800 N N . SER A 1 24 ? -10.482 -6.139 -5.323 1.00 1.03 4 SER A N 14
ATOM 13801 C CA . SER A 1 24 ? -11.369 -5.009 -5.747 1.00 1.15 4 SER A CA 14
ATOM 13802 C C . SER A 1 24 ? -11.497 -3.979 -4.619 1.00 1.05 4 SER A C 14
ATOM 13803 O O . SER A 1 24 ? -11.349 -2.791 -4.836 1.00 1.04 4 SER A O 14
ATOM 13811 N N . LEU A 1 25 ? -11.778 -4.427 -3.419 1.00 1.07 5 LEU A N 14
ATOM 13812 C CA . LEU A 1 25 ? -11.923 -3.477 -2.273 1.00 1.06 5 LEU A CA 14
ATOM 13813 C C . LEU A 1 25 ? -10.648 -3.451 -1.417 1.00 0.90 5 LEU A C 14
ATOM 13814 O O . LEU A 1 25 ? -10.227 -2.406 -0.960 1.00 0.88 5 LEU A O 14
ATOM 13830 N N . ASN A 1 26 ? -10.043 -4.594 -1.182 1.00 0.90 6 ASN A N 14
ATOM 13831 C CA . ASN A 1 26 ? -8.806 -4.639 -0.333 1.00 0.84 6 ASN A CA 14
ATOM 13832 C C . ASN A 1 26 ? -7.674 -3.810 -0.954 1.00 0.69 6 ASN A C 14
ATOM 13833 O O . ASN A 1 26 ? -7.053 -3.006 -0.284 1.00 0.67 6 ASN A O 14
ATOM 13844 N N . SER A 1 27 ? -7.396 -3.999 -2.224 1.00 0.65 7 SER A N 14
ATOM 13845 C CA . SER A 1 27 ? -6.296 -3.221 -2.878 1.00 0.58 7 SER A CA 14
ATOM 13846 C C . SER A 1 27 ? -6.667 -1.737 -2.965 1.00 0.53 7 SER A C 14
ATOM 13847 O O . SER A 1 27 ? -5.865 -0.877 -2.663 1.00 0.55 7 SER A O 14
ATOM 13855 N N . LEU A 1 28 ? -7.878 -1.436 -3.370 1.00 0.56 8 LEU A N 14
ATOM 13856 C CA . LEU A 1 28 ? -8.309 -0.005 -3.469 1.00 0.58 8 LEU A CA 14
ATOM 13857 C C . LEU A 1 28 ? -8.180 0.685 -2.102 1.00 0.54 8 LEU A C 14
ATOM 13858 O O . LEU A 1 28 ? -7.974 1.881 -2.020 1.00 0.59 8 LEU A O 14
ATOM 13874 N N . ASN A 1 29 ? -8.296 -0.065 -1.028 1.00 0.53 9 ASN A N 14
ATOM 13875 C CA . ASN A 1 29 ? -8.178 0.537 0.336 1.00 0.58 9 ASN A CA 14
ATOM 13876 C C . ASN A 1 29 ? -6.743 1.012 0.596 1.00 0.53 9 ASN A C 14
ATOM 13877 O O . ASN A 1 29 ? -6.522 2.150 0.962 1.00 0.58 9 ASN A O 14
ATOM 13888 N N . ASN A 1 30 ? -5.769 0.150 0.415 1.00 0.50 10 ASN A N 14
ATOM 13889 C CA . ASN A 1 30 ? -4.351 0.564 0.659 1.00 0.52 1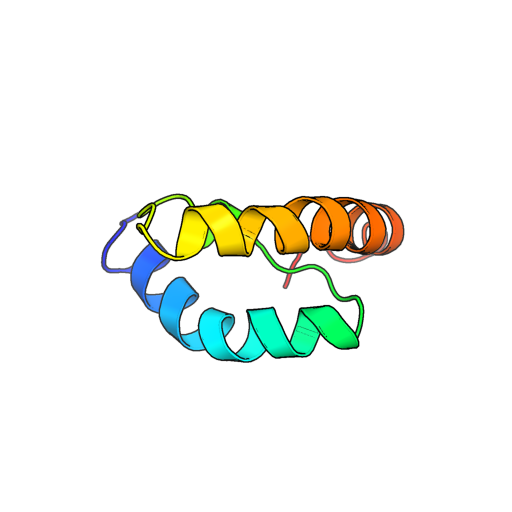0 ASN A CA 14
ATOM 13890 C C . ASN A 1 30 ? -3.832 1.450 -0.485 1.00 0.47 10 ASN A C 14
ATOM 13891 O O . ASN A 1 30 ? -2.894 2.199 -0.309 1.00 0.57 10 ASN A O 14
ATOM 13902 N N . PHE A 1 31 ? -4.423 1.370 -1.653 1.00 0.40 11 PHE A N 14
ATOM 13903 C CA . PHE A 1 31 ? -3.944 2.214 -2.790 1.00 0.38 11 PHE A CA 14
ATOM 13904 C C . PHE A 1 31 ? -4.418 3.664 -2.629 1.00 0.38 11 PHE A C 14
ATOM 13905 O O . PHE A 1 31 ? -3.665 4.588 -2.854 1.00 0.46 11 PHE A O 14
ATOM 13922 N N . ASP A 1 32 ? -5.659 3.867 -2.255 1.00 0.37 12 ASP A N 14
ATOM 13923 C CA . ASP A 1 32 ? -6.186 5.262 -2.094 1.00 0.40 12 ASP A CA 14
ATOM 13924 C C . ASP A 1 32 ? -5.555 5.960 -0.880 1.00 0.40 12 ASP A C 14
ATOM 13925 O O . ASP A 1 32 ? -5.053 7.065 -0.987 1.00 0.42 12 ASP A O 14
ATOM 13934 N N . PHE A 1 33 ? -5.583 5.332 0.272 1.00 0.40 13 PHE A N 14
ATOM 13935 C CA . PHE A 1 33 ? -4.991 5.969 1.494 1.00 0.42 13 PHE A CA 14
ATOM 13936 C C . PHE A 1 33 ? -3.484 6.206 1.300 1.00 0.37 13 PHE A C 14
ATOM 13937 O O . PHE A 1 33 ? -2.958 7.241 1.677 1.00 0.39 13 PHE A O 14
ATOM 13954 N N . LEU A 1 34 ? -2.784 5.274 0.703 1.00 0.34 14 LEU A N 14
ATOM 13955 C CA . LEU A 1 34 ? -1.324 5.486 0.490 1.00 0.29 14 LEU A CA 14
ATOM 13956 C C . LEU A 1 34 ? -1.084 6.419 -0.699 1.00 0.28 14 LEU A C 14
ATOM 13957 O O . LEU A 1 34 ? -0.066 7.059 -0.770 1.00 0.28 14 LEU A O 14
ATOM 13973 N N . ALA A 1 35 ? -2.005 6.512 -1.634 1.00 0.30 15 ALA A N 14
ATOM 13974 C CA . ALA A 1 35 ? -1.789 7.425 -2.805 1.00 0.32 15 ALA A CA 14
ATOM 13975 C C . ALA A 1 35 ? -1.366 8.816 -2.311 1.00 0.33 15 ALA A C 14
ATOM 13976 O O . ALA A 1 35 ? -0.341 9.345 -2.716 1.00 0.33 15 ALA A O 14
ATOM 13983 N N . ARG A 1 36 ? -2.137 9.403 -1.425 1.00 0.39 16 ARG A N 14
ATOM 13984 C CA . ARG A 1 36 ? -1.774 10.753 -0.894 1.00 0.42 16 ARG A CA 14
ATOM 13985 C C . ARG A 1 36 ? -0.549 10.658 0.031 1.00 0.39 16 ARG A C 14
ATOM 13986 O O . ARG A 1 36 ? 0.233 11.585 0.119 1.00 0.43 16 ARG A O 14
ATOM 14007 N N . SER A 1 37 ? -0.366 9.545 0.709 1.00 0.36 17 SER A N 14
ATOM 14008 C CA . SER A 1 37 ? 0.825 9.408 1.609 1.00 0.37 17 SER A CA 14
ATOM 14009 C C . SER A 1 37 ? 2.080 9.070 0.786 1.00 0.32 17 SER A C 14
ATOM 14010 O O . SER A 1 37 ? 3.181 9.390 1.178 1.00 0.40 17 SER A O 14
ATOM 14018 N N . PHE A 1 38 ? 1.920 8.433 -0.355 1.00 0.25 18 PHE A N 14
ATOM 14019 C CA . PHE A 1 38 ? 3.100 8.083 -1.206 1.00 0.23 18 PHE A CA 14
ATOM 14020 C C . PHE A 1 38 ? 3.842 9.364 -1.596 1.00 0.27 18 PHE A C 14
ATOM 14021 O O . PHE A 1 38 ? 5.048 9.459 -1.468 1.00 0.32 18 PHE A O 14
ATOM 14038 N N . ALA A 1 39 ? 3.116 10.355 -2.062 1.00 0.31 19 ALA A N 14
ATOM 14039 C CA . ALA A 1 39 ? 3.761 11.648 -2.452 1.00 0.37 19 ALA A CA 14
ATOM 14040 C C . ALA A 1 39 ? 4.221 12.411 -1.200 1.00 0.39 19 ALA A C 14
ATOM 14041 O O . ALA A 1 39 ? 5.235 13.082 -1.214 1.00 0.46 19 ALA A O 14
ATOM 14048 N N . ARG A 1 40 ? 3.483 12.307 -0.115 1.00 0.39 20 ARG A N 14
ATOM 14049 C CA . ARG A 1 40 ? 3.876 13.021 1.142 1.00 0.45 20 ARG A CA 14
ATOM 14050 C C . ARG A 1 40 ? 5.121 12.366 1.759 1.00 0.41 20 ARG A C 14
ATOM 14051 O O . ARG A 1 40 ? 6.046 13.042 2.168 1.00 0.44 20 ARG A O 14
ATOM 14072 N N . MET A 1 41 ? 5.151 11.054 1.815 1.00 0.39 21 MET A N 14
ATOM 14073 C CA . MET A 1 41 ? 6.336 10.340 2.392 1.00 0.38 21 MET A CA 14
ATOM 14074 C C . MET A 1 41 ? 7.579 10.578 1.520 1.00 0.37 21 MET A C 14
ATOM 14075 O O . MET A 1 41 ? 8.697 10.433 1.976 1.00 0.42 21 MET A O 14
ATOM 14089 N N . HIS A 1 42 ? 7.390 10.951 0.272 1.00 0.37 22 HIS A N 14
ATOM 14090 C CA . HIS A 1 42 ? 8.556 11.212 -0.629 1.00 0.40 22 HIS A CA 14
ATOM 14091 C C . HIS A 1 42 ? 9.423 12.345 -0.063 1.00 0.44 22 HIS A C 14
ATOM 14092 O O . HIS A 1 42 ? 10.637 12.277 -0.085 1.00 0.53 22 HIS A O 14
ATOM 14106 N N . ALA A 1 43 ? 8.803 13.381 0.452 1.00 0.48 23 ALA A N 14
ATOM 14107 C CA . ALA A 1 43 ? 9.581 14.519 1.032 1.00 0.59 23 ALA A CA 14
ATOM 14108 C C . ALA A 1 43 ? 9.955 14.226 2.492 1.00 0.60 23 ALA A C 14
ATOM 14109 O O . ALA A 1 43 ? 10.972 14.684 2.981 1.00 0.76 23 ALA A O 14
ATOM 14116 N N . GLU A 1 44 ? 9.140 13.471 3.191 1.00 0.53 24 GLU A N 14
ATOM 14117 C CA . GLU A 1 44 ? 9.442 13.147 4.623 1.00 0.58 24 GLU A CA 14
ATOM 14118 C C . GLU A 1 44 ? 10.595 12.137 4.725 1.00 0.58 24 GLU A C 14
ATOM 14119 O O . GLU A 1 44 ? 11.301 12.095 5.715 1.00 0.67 24 GLU A O 14
ATOM 14131 N N . GLY A 1 45 ? 10.788 11.319 3.716 1.00 0.52 25 GLY A N 14
ATOM 14132 C CA . GLY A 1 45 ? 11.890 10.311 3.760 1.00 0.56 25 GLY A CA 14
ATOM 14133 C C . GLY A 1 45 ? 11.439 9.083 4.560 1.00 0.53 25 GLY A C 14
ATOM 14134 O O . GLY A 1 45 ? 12.220 8.476 5.267 1.00 0.72 25 GLY A O 14
ATOM 14138 N N . ARG A 1 46 ? 10.186 8.711 4.446 1.00 0.39 26 ARG A N 14
ATOM 14139 C CA . ARG A 1 46 ? 9.677 7.518 5.194 1.00 0.36 26 ARG A CA 14
ATOM 14140 C C . ARG A 1 46 ? 9.474 6.347 4.223 1.00 0.32 26 ARG A C 14
ATOM 14141 O O . ARG A 1 46 ? 9.276 6.562 3.043 1.00 0.34 26 ARG A O 14
ATOM 14162 N N . PRO A 1 47 ? 9.537 5.143 4.747 1.00 0.31 27 PRO A N 14
ATOM 14163 C CA . PRO A 1 47 ? 9.369 3.933 3.901 1.00 0.29 27 PRO A CA 14
ATOM 14164 C C . PRO A 1 47 ? 7.911 3.765 3.443 1.00 0.28 27 PRO A C 14
ATOM 14165 O O . PRO A 1 47 ? 6.997 3.698 4.244 1.00 0.37 27 PRO A O 14
ATOM 14176 N N . VAL A 1 48 ? 7.704 3.693 2.151 1.00 0.23 28 VAL A N 14
ATOM 14177 C CA . VAL A 1 48 ? 6.326 3.521 1.589 1.00 0.23 28 VAL A CA 14
ATOM 14178 C C . VAL A 1 48 ? 6.316 2.277 0.696 1.00 0.24 28 VAL A C 14
ATOM 14179 O O . VAL A 1 48 ? 7.134 2.151 -0.196 1.00 0.29 28 VAL A O 14
ATOM 14192 N N . ASP A 1 49 ? 5.423 1.345 0.934 1.00 0.26 29 ASP A N 14
ATOM 14193 C CA . ASP A 1 49 ? 5.408 0.105 0.093 1.00 0.28 29 ASP A CA 14
ATOM 14194 C C . ASP A 1 49 ? 4.912 0.412 -1.326 1.00 0.27 29 ASP A C 14
ATOM 14195 O O . ASP A 1 49 ? 3.737 0.273 -1.641 1.00 0.27 29 ASP A O 14
ATOM 14204 N N . ILE A 1 50 ? 5.810 0.799 -2.199 1.00 0.26 30 ILE A N 14
ATOM 14205 C CA . ILE A 1 50 ? 5.402 1.095 -3.601 1.00 0.26 30 ILE A CA 14
ATOM 14206 C C . ILE A 1 50 ? 4.870 -0.178 -4.257 1.00 0.30 30 ILE A C 14
ATOM 14207 O O . ILE A 1 50 ? 3.941 -0.129 -5.034 1.00 0.33 30 ILE A O 14
ATOM 14223 N N . LEU A 1 51 ? 5.448 -1.315 -3.935 1.00 0.32 31 LEU A N 14
ATOM 14224 C CA . LEU A 1 51 ? 4.972 -2.603 -4.527 1.00 0.37 31 LEU A CA 14
ATOM 14225 C C . LEU A 1 51 ? 3.454 -2.716 -4.366 1.00 0.37 31 LEU A C 14
ATOM 14226 O O . LEU A 1 51 ? 2.759 -3.113 -5.282 1.00 0.40 31 LEU A O 14
ATOM 14242 N N . ALA A 1 52 ? 2.936 -2.344 -3.221 1.00 0.36 32 ALA A N 14
ATOM 14243 C CA . ALA A 1 52 ? 1.458 -2.396 -3.010 1.00 0.38 32 ALA A CA 14
ATOM 14244 C C . ALA A 1 52 ? 0.765 -1.670 -4.168 1.00 0.38 32 ALA A C 14
ATOM 14245 O O . ALA A 1 52 ? -0.262 -2.096 -4.664 1.00 0.44 32 ALA A O 14
ATOM 14252 N N . VAL A 1 53 ? 1.347 -0.580 -4.605 1.00 0.33 33 VAL A N 14
ATOM 14253 C CA . VAL A 1 53 ? 0.766 0.198 -5.745 1.00 0.34 33 VAL A CA 14
ATOM 14254 C C . VAL A 1 53 ? 1.149 -0.428 -7.106 1.00 0.37 33 VAL A C 14
ATOM 14255 O O . VAL A 1 53 ? 0.499 -0.185 -8.106 1.00 0.42 33 VAL A O 14
ATOM 14268 N N . THR A 1 54 ? 2.196 -1.221 -7.156 1.00 0.37 34 THR A N 14
ATOM 14269 C CA . THR A 1 54 ? 2.612 -1.840 -8.462 1.00 0.41 34 THR A CA 14
ATOM 14270 C C . THR A 1 54 ? 1.965 -3.229 -8.646 1.00 0.48 34 THR A C 14
ATOM 14271 O O . THR A 1 54 ? 2.502 -4.081 -9.331 1.00 0.54 34 THR A O 14
ATOM 14282 N N . GLY A 1 55 ? 0.818 -3.464 -8.047 1.00 0.49 35 GLY A N 14
ATOM 14283 C CA . GLY A 1 55 ? 0.149 -4.794 -8.193 1.00 0.58 35 GLY A CA 14
ATOM 14284 C C . GLY A 1 55 ? -0.470 -4.917 -9.589 1.00 0.68 35 GLY A C 14
ATOM 14285 O O . GLY A 1 55 ? 0.227 -5.105 -10.570 1.00 0.84 35 GLY A O 14
ATOM 14289 N N . ASN A 1 56 ? -1.773 -4.816 -9.687 1.00 0.65 36 ASN A N 14
ATOM 14290 C CA . ASN A 1 56 ? -2.441 -4.929 -11.022 1.00 0.77 36 ASN A CA 14
ATOM 14291 C C . ASN A 1 56 ? -3.201 -3.637 -11.349 1.00 0.79 36 ASN A C 14
ATOM 14292 O O . ASN A 1 56 ? -4.284 -3.660 -11.903 1.00 0.96 36 ASN A O 14
ATOM 14303 N N . MET A 1 57 ? -2.629 -2.509 -11.011 1.00 0.71 37 MET A N 14
ATOM 14304 C CA . MET A 1 57 ? -3.291 -1.199 -11.293 1.00 0.76 37 MET A CA 14
ATOM 14305 C C . MET A 1 57 ? -2.235 -0.087 -11.286 1.00 0.72 37 MET A C 14
ATOM 14306 O O . MET A 1 57 ? -2.196 0.749 -10.402 1.00 0.79 37 MET A O 14
ATOM 14320 N N . ASP A 1 58 ? -1.363 -0.088 -12.264 1.00 0.68 38 ASP A N 14
ATOM 14321 C CA . ASP A 1 58 ? -0.289 0.949 -12.314 1.00 0.66 38 ASP A CA 14
ATOM 14322 C C . ASP A 1 58 ? 0.031 1.333 -13.767 1.00 0.66 38 ASP A C 14
ATOM 14323 O O . ASP A 1 58 ? 1.066 0.982 -14.301 1.00 0.73 38 ASP A O 14
ATOM 14332 N N . GLU A 1 59 ? -0.847 2.069 -14.403 1.00 0.70 39 GLU A N 14
ATOM 14333 C CA . GLU A 1 59 ? -0.590 2.496 -15.816 1.00 0.75 39 GLU A CA 14
ATOM 14334 C C . GLU A 1 59 ? 0.380 3.680 -15.823 1.00 0.65 39 GLU A C 14
ATOM 14335 O O . GLU A 1 59 ? 1.373 3.677 -16.527 1.00 0.65 39 GLU A O 14
ATOM 14347 N N . GLU A 1 60 ? 0.102 4.687 -15.028 1.00 0.63 40 GLU A N 14
ATOM 14348 C CA . GLU A 1 60 ? 1.008 5.874 -14.962 1.00 0.58 40 GLU A CA 14
ATOM 14349 C C . GLU A 1 60 ? 2.202 5.583 -14.032 1.00 0.50 40 GLU A C 14
ATOM 14350 O O . GLU A 1 60 ? 3.146 6.348 -13.967 1.00 0.48 40 GLU A O 14
ATOM 14362 N N . HIS A 1 61 ? 2.158 4.481 -13.312 1.00 0.50 41 HIS A N 14
ATOM 14363 C CA . HIS A 1 61 ? 3.274 4.123 -12.379 1.00 0.47 41 HIS A CA 14
ATOM 14364 C C . HIS A 1 61 ? 4.619 4.001 -13.120 1.00 0.45 41 HIS A C 14
ATOM 14365 O O . HIS A 1 61 ? 5.664 4.048 -12.504 1.00 0.46 41 HIS A O 14
ATOM 14379 N N . ARG A 1 62 ? 4.605 3.838 -14.425 1.00 0.46 42 ARG A N 14
ATOM 14380 C CA . ARG A 1 62 ? 5.892 3.713 -15.186 1.00 0.48 42 ARG A CA 14
ATOM 14381 C C . ARG A 1 62 ? 6.817 4.901 -14.872 1.00 0.41 42 ARG A C 14
ATOM 14382 O O . ARG A 1 62 ? 7.876 4.732 -14.296 1.00 0.39 42 ARG A O 14
ATOM 14403 N N . THR A 1 63 ? 6.420 6.099 -15.233 1.00 0.41 43 THR A N 14
ATOM 14404 C CA . THR A 1 63 ? 7.273 7.297 -14.940 1.00 0.40 43 THR A CA 14
ATOM 14405 C C . THR A 1 63 ? 7.232 7.621 -13.437 1.00 0.34 43 THR A C 14
ATOM 14406 O O . THR A 1 63 ? 8.202 8.098 -12.869 1.00 0.34 43 THR A O 14
ATOM 14417 N N . TRP A 1 64 ? 6.121 7.352 -12.789 1.00 0.34 44 TRP A N 14
ATOM 14418 C CA . TRP A 1 64 ? 6.018 7.628 -11.325 1.00 0.34 44 TRP A CA 14
ATOM 14419 C C . TRP A 1 64 ? 7.069 6.805 -10.570 1.00 0.29 44 TRP A C 14
ATOM 14420 O O . TRP A 1 64 ? 7.811 7.335 -9.769 1.00 0.31 44 TRP A O 14
ATOM 14441 N N . PHE A 1 65 ? 7.138 5.513 -10.814 1.00 0.30 45 PHE A N 14
ATOM 14442 C CA . PHE A 1 65 ? 8.144 4.680 -10.093 1.00 0.28 45 PHE A CA 14
ATOM 14443 C C . PHE A 1 65 ? 9.567 5.058 -10.503 1.00 0.27 45 PHE A C 14
ATOM 14444 O O . PHE A 1 65 ? 10.482 4.829 -9.764 1.00 0.30 45 PHE A O 14
ATOM 14461 N N . CYS A 1 66 ? 9.776 5.643 -11.657 1.00 0.29 46 CYS A N 14
ATOM 14462 C CA . CYS A 1 66 ? 11.175 6.027 -12.029 1.00 0.32 46 CYS A CA 14
ATOM 14463 C C . CYS A 1 66 ? 11.749 6.918 -10.914 1.00 0.30 46 CYS A C 14
ATOM 14464 O O . CYS A 1 66 ? 12.762 6.604 -10.300 1.00 0.34 46 CYS A O 14
ATOM 14472 N N . ALA A 1 67 ? 11.075 8.007 -10.625 1.00 0.31 47 ALA A N 14
ATOM 14473 C CA . ALA A 1 67 ? 11.538 8.917 -9.530 1.00 0.34 47 ALA A CA 14
ATOM 14474 C C . ALA A 1 67 ? 11.234 8.301 -8.153 1.00 0.31 47 ALA A C 14
ATOM 14475 O O . ALA A 1 67 ? 11.891 8.608 -7.176 1.00 0.34 47 ALA A O 14
ATOM 14482 N N . ARG A 1 68 ? 10.253 7.428 -8.070 1.00 0.28 48 ARG A N 14
ATOM 14483 C CA . ARG A 1 68 ? 9.918 6.789 -6.757 1.00 0.28 48 ARG A CA 14
ATOM 14484 C C . ARG A 1 68 ? 10.746 5.506 -6.555 1.00 0.26 48 ARG A C 14
ATOM 14485 O O . ARG A 1 68 ? 10.756 4.930 -5.484 1.00 0.28 48 ARG A O 14
ATOM 14506 N N . TYR A 1 69 ? 11.450 5.069 -7.573 1.00 0.26 49 TYR A N 14
ATOM 14507 C CA . TYR A 1 69 ? 12.297 3.845 -7.454 1.00 0.28 49 TYR A CA 14
ATOM 14508 C C . TYR A 1 69 ? 13.514 4.205 -6.631 1.00 0.29 49 TYR A C 14
ATOM 14509 O O . TYR A 1 69 ? 13.786 3.627 -5.597 1.00 0.33 49 TYR A O 14
ATOM 14527 N N . ALA A 1 70 ? 14.234 5.189 -7.097 1.00 0.30 50 ALA A N 14
ATOM 14528 C CA . ALA A 1 70 ? 15.439 5.661 -6.371 1.00 0.34 50 ALA A CA 14
ATOM 14529 C C . ALA A 1 70 ? 15.032 6.183 -4.998 1.00 0.32 50 ALA A C 14
ATOM 14530 O O . ALA A 1 70 ? 15.677 5.917 -4.003 1.00 0.35 50 ALA A O 14
ATOM 14537 N N . TRP A 1 71 ? 13.943 6.911 -4.943 1.00 0.30 51 TRP A N 14
ATOM 14538 C CA . TRP A 1 71 ? 13.461 7.435 -3.639 1.00 0.30 51 TRP A CA 14
ATOM 14539 C C . TRP A 1 71 ? 13.208 6.251 -2.706 1.00 0.28 51 TRP A C 14
ATOM 14540 O O . TRP A 1 71 ? 13.748 6.191 -1.625 1.00 0.32 51 TRP A O 14
ATOM 14561 N N . TYR A 1 72 ? 12.415 5.294 -3.135 1.00 0.24 52 TYR A N 14
ATOM 14562 C CA . TYR A 1 72 ? 12.159 4.100 -2.275 1.00 0.24 52 TYR A CA 14
ATOM 14563 C C . TYR A 1 72 ? 13.489 3.415 -1.937 1.00 0.26 52 TYR A C 14
ATOM 14564 O O . TYR A 1 72 ? 13.674 2.901 -0.853 1.00 0.29 52 TYR A O 14
ATOM 14582 N N . CYS A 1 73 ? 14.412 3.410 -2.865 1.00 0.29 53 CYS A N 14
ATOM 14583 C CA . CYS A 1 73 ? 15.736 2.765 -2.622 1.00 0.34 53 CYS A CA 14
ATOM 14584 C C . CYS A 1 73 ? 16.461 3.439 -1.447 1.00 0.36 53 CYS A C 14
ATOM 14585 O O . CYS A 1 73 ? 16.987 2.770 -0.578 1.00 0.41 53 CYS A O 14
ATOM 14593 N N . GLN A 1 74 ? 16.501 4.752 -1.417 1.00 0.36 54 GLN A N 14
ATOM 14594 C CA . GLN A 1 74 ? 17.209 5.451 -0.292 1.00 0.40 54 GLN A CA 14
ATOM 14595 C C . GLN A 1 74 ? 16.335 5.534 0.979 1.00 0.38 54 GLN A C 14
ATOM 14596 O O . GLN A 1 74 ? 16.854 5.536 2.080 1.00 0.42 54 GLN A O 14
ATOM 14610 N N . GLN A 1 75 ? 15.027 5.608 0.852 1.00 0.34 55 GLN A N 14
ATOM 14611 C CA . GLN A 1 75 ? 14.160 5.700 2.083 1.00 0.35 55 GLN A CA 14
ATOM 14612 C C . GLN A 1 75 ? 13.992 4.328 2.757 1.00 0.32 55 GLN A C 14
ATOM 14613 O O . GLN A 1 75 ? 13.797 4.254 3.955 1.00 0.38 55 GLN A O 14
ATOM 14627 N N . MET A 1 76 ? 14.068 3.246 2.016 1.00 0.29 56 MET A N 14
ATOM 14628 C CA . MET A 1 76 ? 13.913 1.899 2.656 1.00 0.29 56 MET A CA 14
ATOM 14629 C C . MET A 1 76 ? 15.258 1.408 3.203 1.00 0.33 56 MET A C 14
ATOM 14630 O O . MET A 1 76 ? 15.313 0.789 4.247 1.00 0.38 56 MET A O 14
ATOM 14644 N N . MET A 1 77 ? 16.344 1.682 2.514 1.00 0.36 57 MET A N 14
ATOM 14645 C CA . MET A 1 77 ? 17.681 1.230 3.018 1.00 0.42 57 MET A CA 14
ATOM 14646 C C . MET A 1 77 ? 18.001 1.929 4.348 1.00 0.43 57 MET A C 14
ATOM 14647 O O . MET A 1 77 ? 18.652 1.366 5.209 1.00 0.49 57 MET A O 14
ATOM 14661 N N . GLN A 1 78 ? 17.522 3.140 4.533 1.00 0.43 58 GLN A N 14
ATOM 14662 C CA . GLN A 1 78 ? 17.769 3.862 5.820 1.00 0.48 58 GLN A CA 14
ATOM 14663 C C . GLN A 1 78 ? 16.640 3.559 6.824 1.00 0.47 58 GLN A C 14
ATOM 14664 O O . GLN A 1 78 ? 16.706 3.945 7.976 1.00 0.54 58 GLN A O 14
ATOM 14678 N N . ALA A 1 79 ? 15.609 2.863 6.392 1.00 0.42 59 ALA A N 14
ATOM 14679 C CA . ALA A 1 79 ? 14.479 2.521 7.303 1.00 0.46 59 ALA A CA 14
ATOM 14680 C C . ALA A 1 79 ? 14.599 1.059 7.745 1.00 0.47 59 ALA A C 14
ATOM 14681 O O . ALA A 1 79 ? 14.699 0.768 8.920 1.00 0.54 59 ALA A O 14
ATOM 14688 N N . ARG A 1 80 ? 14.603 0.152 6.789 1.00 0.46 60 ARG A N 14
ATOM 14689 C CA . ARG A 1 80 ? 14.727 -1.312 7.086 1.00 0.54 60 ARG A CA 14
ATOM 14690 C C . ARG A 1 80 ? 13.634 -1.780 8.065 1.00 0.59 60 ARG A C 14
ATOM 14691 O O . ARG A 1 80 ? 13.707 -1.551 9.258 1.00 0.69 60 ARG A O 14
ATOM 14712 N N . GLU A 1 81 ? 12.630 -2.452 7.561 1.00 0.64 61 GLU A N 14
ATOM 14713 C CA . GLU A 1 81 ? 11.537 -2.959 8.446 1.00 0.75 61 GLU A CA 14
ATOM 14714 C C . GLU A 1 81 ? 11.507 -4.493 8.403 1.00 0.83 61 GLU A C 14
ATOM 14715 O O . GLU A 1 81 ? 12.220 -5.112 7.635 1.00 0.92 61 GLU A O 14
ATOM 14727 N N . LEU A 1 82 ? 10.690 -5.111 9.220 1.00 0.91 62 LEU A N 14
ATOM 14728 C CA . LEU A 1 82 ? 10.621 -6.605 9.220 1.00 1.00 62 LEU A CA 14
ATOM 14729 C C . LEU A 1 82 ? 9.729 -7.090 8.070 1.00 0.94 62 LEU A C 14
ATOM 14730 O O . LEU A 1 82 ? 8.515 -7.055 8.158 1.00 0.95 62 LEU A O 14
ATOM 14746 N N . GLU A 1 83 ? 10.333 -7.541 6.992 1.00 0.95 63 GLU A N 14
ATOM 14747 C CA . GLU A 1 83 ? 9.550 -8.037 5.814 1.00 0.95 63 GLU A CA 14
ATOM 14748 C C . GLU A 1 83 ? 8.536 -6.979 5.349 1.00 0.85 63 GLU A C 14
ATOM 14749 O O . GLU A 1 83 ? 7.341 -7.212 5.330 1.00 0.93 63 GLU A O 14
ATOM 14761 N N . LEU A 1 84 ? 9.010 -5.815 4.973 1.00 0.75 64 LEU A N 14
ATOM 14762 C CA . LEU A 1 84 ? 8.084 -4.736 4.505 1.00 0.67 64 LEU A CA 14
ATOM 14763 C C . LEU A 1 84 ? 7.603 -5.039 3.080 1.00 0.68 64 LEU A C 14
ATOM 14764 O O . LEU A 1 84 ? 6.424 -5.212 2.841 1.00 0.75 64 LEU A O 14
ATOM 14780 N N . GLU A 1 85 ? 8.512 -5.108 2.138 1.00 0.69 65 GLU A N 14
ATOM 14781 C CA . GLU A 1 85 ? 8.120 -5.404 0.726 1.00 0.75 65 GLU A CA 14
ATOM 14782 C C . GLU A 1 85 ? 8.696 -6.758 0.270 1.00 1.00 65 GLU A C 14
ATOM 14783 O O . GLU A 1 85 ? 8.642 -7.096 -0.898 1.00 1.36 65 GLU A O 14
ATOM 14795 N N . HIS A 1 86 ? 9.243 -7.533 1.179 1.00 1.12 66 HIS A N 14
ATOM 14796 C CA . HIS A 1 86 ? 9.820 -8.862 0.798 1.00 1.40 66 HIS A CA 14
ATOM 14797 C C . HIS A 1 86 ? 9.485 -9.927 1.856 1.00 1.52 66 HIS A C 14
ATOM 14798 O O . HIS A 1 86 ? 9.626 -11.100 1.549 1.00 1.79 66 HIS A O 14
ATOM 14813 N N . MET A 1 21 ? -10.436 -7.711 -0.251 1.00 1.22 1 MET A N 15
ATOM 14814 C CA . MET A 1 21 ? -10.162 -9.105 0.202 1.00 1.35 1 MET A CA 15
ATOM 14815 C C . MET A 1 21 ? -8.650 -9.385 0.185 1.00 1.37 1 MET A C 15
ATOM 14816 O O . MET A 1 21 ? -8.046 -9.627 1.214 1.00 1.67 1 MET A O 15
ATOM 14829 N N . ASP A 1 22 ? -8.036 -9.358 -0.976 1.00 1.32 2 ASP A N 15
ATOM 14830 C CA . ASP A 1 22 ? -6.565 -9.625 -1.064 1.00 1.65 2 ASP A CA 15
ATOM 14831 C C . ASP A 1 22 ? -5.882 -8.574 -1.951 1.00 1.41 2 ASP A C 15
ATOM 14832 O O . ASP A 1 22 ? -4.971 -7.893 -1.522 1.00 1.65 2 ASP A O 15
ATOM 14841 N N . HIS A 1 23 ? -6.314 -8.441 -3.183 1.00 1.15 3 HIS A N 15
ATOM 14842 C CA . HIS A 1 23 ? -5.691 -7.431 -4.102 1.00 1.20 3 HIS A CA 15
ATOM 14843 C C . HIS A 1 23 ? -6.757 -6.545 -4.778 1.00 1.11 3 HIS A C 15
ATOM 14844 O O . HIS A 1 23 ? -6.442 -5.500 -5.314 1.00 1.31 3 HIS A O 15
ATOM 14858 N N . SER A 1 24 ? -8.007 -6.949 -4.771 1.00 1.19 4 SER A N 15
ATOM 14859 C CA . SER A 1 24 ? -9.069 -6.120 -5.426 1.00 1.46 4 SER A CA 15
ATOM 14860 C C . SER A 1 24 ? -9.588 -5.041 -4.464 1.00 1.29 4 SER A C 15
ATOM 14861 O O . SER A 1 24 ? -9.564 -3.868 -4.777 1.00 1.38 4 SER A O 15
ATOM 14869 N N . LEU A 1 25 ? -10.061 -5.429 -3.305 1.00 1.19 5 LEU A N 15
ATOM 14870 C CA . LEU A 1 25 ? -10.586 -4.422 -2.331 1.00 1.17 5 LEU A CA 15
ATOM 14871 C C . LEU A 1 25 ? -9.504 -4.040 -1.315 1.00 0.89 5 LEU A C 15
ATOM 14872 O O . LEU A 1 25 ? -9.429 -2.907 -0.878 1.00 0.87 5 LEU A O 15
ATOM 14888 N N . ASN A 1 26 ? -8.667 -4.977 -0.938 1.00 0.84 6 ASN A N 15
ATOM 14889 C CA . ASN A 1 26 ? -7.586 -4.672 0.049 1.00 0.81 6 ASN A CA 15
ATOM 14890 C C . ASN A 1 26 ? -6.600 -3.660 -0.543 1.00 0.61 6 ASN A C 15
ATOM 14891 O O . ASN A 1 26 ? -6.252 -2.683 0.093 1.00 0.72 6 ASN A O 15
ATOM 14902 N N . SER A 1 27 ? -6.157 -3.878 -1.759 1.00 0.55 7 SER A N 15
ATOM 14903 C CA . SER A 1 27 ? -5.202 -2.917 -2.394 1.00 0.68 7 SER A CA 15
ATOM 14904 C C . SER A 1 27 ? -5.913 -1.591 -2.697 1.00 0.65 7 SER A C 15
ATOM 14905 O O . SER A 1 27 ? -5.320 -0.537 -2.618 1.00 0.77 7 SER A O 15
ATOM 14913 N N . LEU A 1 28 ? -7.181 -1.641 -3.037 1.00 0.62 8 LEU A N 15
ATOM 14914 C CA . LEU A 1 28 ? -7.939 -0.384 -3.341 1.00 0.69 8 LEU A CA 15
ATOM 14915 C C . LEU A 1 28 ? -7.991 0.528 -2.109 1.00 0.57 8 LEU A C 15
ATOM 14916 O O . LEU A 1 28 ? -7.672 1.700 -2.187 1.00 0.61 8 LEU A O 15
ATOM 14932 N N . ASN A 1 29 ? -8.389 -0.002 -0.976 1.00 0.54 9 ASN A N 15
ATOM 14933 C CA . ASN A 1 29 ? -8.461 0.832 0.267 1.00 0.56 9 ASN A CA 15
ATOM 14934 C C . ASN A 1 29 ? -7.063 1.332 0.651 1.00 0.52 9 ASN A C 15
ATOM 14935 O O . ASN A 1 29 ? -6.884 2.485 0.995 1.00 0.57 9 ASN A O 15
ATOM 14946 N N . ASN A 1 30 ? -6.073 0.472 0.588 1.00 0.56 10 ASN A N 15
ATOM 14947 C CA . ASN A 1 30 ? -4.683 0.894 0.940 1.00 0.68 10 ASN A CA 15
ATOM 14948 C C . ASN A 1 30 ? -4.185 1.947 -0.058 1.00 0.71 10 ASN A C 15
ATOM 14949 O O . ASN A 1 30 ? -3.640 2.961 0.324 1.00 0.80 10 ASN A O 15
ATOM 14960 N N . PHE A 1 31 ? -4.376 1.707 -1.333 1.00 0.68 11 PHE A N 15
ATOM 14961 C CA . PHE A 1 31 ? -3.922 2.683 -2.375 1.00 0.79 11 PHE A CA 15
ATOM 14962 C C . PHE A 1 31 ? -4.575 4.058 -2.162 1.00 0.67 11 PHE A C 15
ATOM 14963 O O . PHE A 1 31 ? -3.963 5.076 -2.395 1.00 0.72 11 PHE A O 15
ATOM 14980 N N . ASP A 1 32 ? -5.812 4.098 -1.732 1.00 0.61 12 ASP A N 15
ATOM 14981 C CA . ASP A 1 32 ? -6.491 5.418 -1.521 1.00 0.57 12 ASP A CA 15
ATOM 14982 C C . ASP A 1 32 ? -5.798 6.222 -0.410 1.00 0.45 12 ASP A C 15
ATOM 14983 O O . ASP A 1 32 ? -5.301 7.314 -0.640 1.00 0.43 12 ASP A O 15
ATOM 14992 N N . PHE A 1 33 ? -5.763 5.697 0.793 1.00 0.43 13 PHE A N 15
ATOM 14993 C CA . PHE A 1 33 ? -5.109 6.438 1.916 1.00 0.38 13 PHE A CA 15
ATOM 14994 C C . PHE A 1 33 ? -3.600 6.592 1.658 1.00 0.34 13 PHE A C 15
ATOM 14995 O O . PHE A 1 33 ? -3.002 7.586 2.032 1.00 0.32 13 PHE A O 15
ATOM 15012 N N . LEU A 1 34 ? -2.982 5.638 1.003 1.00 0.34 14 LEU A N 15
ATOM 15013 C CA . LEU A 1 34 ? -1.524 5.776 0.719 1.00 0.31 14 LEU A CA 15
ATOM 15014 C C . LEU A 1 34 ? -1.300 6.683 -0.492 1.00 0.27 14 LEU A C 15
ATOM 15015 O O . LEU A 1 34 ? -0.283 7.315 -0.592 1.00 0.27 14 LEU A O 15
ATOM 15031 N N . ALA A 1 35 ? -2.231 6.754 -1.413 1.00 0.31 15 ALA A N 15
ATOM 15032 C CA . ALA A 1 35 ? -2.031 7.638 -2.609 1.00 0.31 15 ALA A CA 15
ATOM 15033 C C . ALA A 1 35 ? -1.570 9.028 -2.152 1.00 0.29 15 ALA A C 15
ATOM 15034 O O . ALA A 1 35 ? -0.543 9.526 -2.586 1.00 0.29 15 ALA A O 15
ATOM 15041 N N . ARG A 1 36 ? -2.308 9.647 -1.258 1.00 0.30 16 ARG A N 15
ATOM 15042 C CA . ARG A 1 36 ? -1.895 10.996 -0.756 1.00 0.30 16 ARG A CA 15
ATOM 15043 C C . ARG A 1 36 ? -0.660 10.871 0.157 1.00 0.27 16 ARG A C 15
ATOM 15044 O O . ARG A 1 36 ? 0.137 11.786 0.255 1.00 0.29 16 ARG A O 15
ATOM 15065 N N . SER A 1 37 ? -0.489 9.743 0.811 1.00 0.25 17 SER A N 15
ATOM 15066 C CA . SER A 1 37 ? 0.703 9.563 1.699 1.00 0.25 17 SER A CA 15
ATOM 15067 C C . SER A 1 37 ? 1.951 9.238 0.863 1.00 0.24 17 SER A C 15
ATOM 15068 O O . SER A 1 37 ? 3.044 9.636 1.201 1.00 0.31 17 SER A O 15
ATOM 15076 N N . PHE A 1 38 ? 1.789 8.522 -0.229 1.00 0.24 18 PHE A N 15
ATOM 15077 C CA . PHE A 1 38 ? 2.952 8.166 -1.103 1.00 0.24 18 PHE A CA 15
ATOM 15078 C C . PHE A 1 38 ? 3.698 9.438 -1.519 1.00 0.23 18 PHE A C 15
ATOM 15079 O O . PHE A 1 38 ? 4.905 9.531 -1.387 1.00 0.28 18 PHE A O 15
ATOM 15096 N N . ALA A 1 39 ? 2.977 10.422 -2.014 1.00 0.24 19 ALA A N 15
ATOM 15097 C CA . ALA A 1 39 ? 3.632 11.701 -2.438 1.00 0.28 19 ALA A CA 15
ATOM 15098 C C . ALA A 1 39 ? 4.253 12.407 -1.224 1.00 0.27 19 ALA A C 15
ATOM 15099 O O . ALA A 1 39 ? 5.328 12.971 -1.313 1.00 0.34 19 ALA A O 15
ATOM 15106 N N . ARG A 1 40 ? 3.592 12.370 -0.090 1.00 0.24 20 ARG A N 15
ATOM 15107 C CA . ARG A 1 40 ? 4.154 13.027 1.133 1.00 0.26 20 ARG A CA 15
ATOM 15108 C C . ARG A 1 40 ? 5.376 12.245 1.638 1.00 0.25 20 ARG A C 15
ATOM 15109 O O . ARG A 1 40 ? 6.349 12.822 2.084 1.00 0.31 20 ARG A O 15
ATOM 15130 N N . MET A 1 41 ? 5.331 10.933 1.556 1.00 0.26 21 MET A N 15
ATOM 15131 C CA . MET A 1 41 ? 6.486 10.093 2.013 1.00 0.27 21 MET A CA 15
ATOM 15132 C C . MET A 1 41 ? 7.736 10.403 1.174 1.00 0.29 21 MET A C 15
ATOM 15133 O O . MET A 1 41 ? 8.850 10.185 1.611 1.00 0.36 21 MET A O 15
ATOM 15147 N N . HIS A 1 42 ? 7.557 10.919 -0.024 1.00 0.30 22 HIS A N 15
ATOM 15148 C CA . HIS A 1 42 ? 8.728 11.258 -0.893 1.00 0.36 22 HIS A CA 15
ATOM 15149 C C . HIS A 1 42 ? 9.660 12.243 -0.170 1.00 0.41 22 HIS A C 15
ATOM 15150 O O . HIS A 1 42 ? 10.867 12.093 -0.193 1.00 0.52 22 HIS A O 15
ATOM 15164 N N . ALA A 1 43 ? 9.104 13.242 0.472 1.00 0.43 23 ALA A N 15
ATOM 15165 C CA . ALA A 1 43 ? 9.949 14.237 1.202 1.00 0.55 23 ALA A CA 15
ATOM 15166 C C . ALA A 1 43 ? 10.198 13.784 2.650 1.00 0.52 23 ALA A C 15
ATOM 15167 O O . ALA A 1 43 ? 11.188 14.150 3.255 1.00 0.65 23 ALA A O 15
ATOM 15174 N N . GLU A 1 44 ? 9.309 12.996 3.211 1.00 0.45 24 GLU A N 15
ATOM 15175 C CA . GLU A 1 44 ? 9.496 12.526 4.623 1.00 0.49 24 GLU A CA 15
ATOM 15176 C C . GLU A 1 44 ? 10.587 11.446 4.705 1.00 0.47 24 GLU A C 15
ATOM 15177 O O . GLU A 1 44 ? 11.230 11.289 5.726 1.00 0.56 24 GLU A O 15
ATOM 15189 N N . GLY A 1 45 ? 10.800 10.704 3.645 1.00 0.39 25 GLY A N 15
ATOM 15190 C CA . GLY A 1 45 ? 11.847 9.636 3.666 1.00 0.42 25 GLY A CA 15
ATOM 15191 C C . GLY A 1 45 ? 11.353 8.429 4.474 1.00 0.39 25 GLY A C 15
ATOM 15192 O O . GLY A 1 45 ? 12.120 7.783 5.163 1.00 0.52 25 GLY A O 15
ATOM 15196 N N . ARG A 1 46 ? 10.082 8.115 4.389 1.00 0.33 26 ARG A N 15
ATOM 15197 C CA . ARG A 1 46 ? 9.539 6.944 5.145 1.00 0.33 26 ARG A CA 15
ATOM 15198 C C . ARG A 1 46 ? 9.270 5.783 4.179 1.00 0.28 26 ARG A C 15
ATOM 15199 O O . ARG A 1 46 ? 9.022 6.006 3.012 1.00 0.29 26 ARG A O 15
ATOM 15220 N N . PRO A 1 47 ? 9.331 4.576 4.697 1.00 0.28 27 PRO A N 15
ATOM 15221 C CA . PRO A 1 47 ? 9.093 3.374 3.855 1.00 0.28 27 PRO A CA 15
ATOM 15222 C C . PRO A 1 47 ? 7.621 3.285 3.431 1.00 0.29 27 PRO A C 15
ATOM 15223 O O . PRO A 1 47 ? 6.717 3.403 4.238 1.00 0.35 27 PRO A O 15
ATOM 15234 N N . VAL A 1 48 ? 7.390 3.096 2.155 1.00 0.26 28 VAL A N 15
ATOM 15235 C CA . VAL A 1 48 ? 5.994 3.014 1.620 1.00 0.28 28 VAL A CA 15
ATOM 15236 C C . VAL A 1 48 ? 5.869 1.773 0.729 1.00 0.29 28 VAL A C 15
ATOM 15237 O O . VAL A 1 48 ? 6.746 1.491 -0.066 1.00 0.35 28 VAL A O 15
ATOM 15250 N N . ASP A 1 49 ? 4.801 1.022 0.855 1.00 0.28 29 ASP A N 15
ATOM 15251 C CA . ASP A 1 49 ? 4.659 -0.202 0.006 1.00 0.30 29 ASP A CA 15
ATOM 15252 C C . ASP A 1 49 ? 4.255 0.179 -1.422 1.00 0.29 29 ASP A C 15
ATOM 15253 O O . ASP A 1 49 ? 3.084 0.202 -1.771 1.00 0.29 29 ASP A O 15
ATOM 15262 N N . ILE A 1 50 ? 5.219 0.453 -2.262 1.00 0.30 30 ILE A N 15
ATOM 15263 C CA . ILE A 1 50 ? 4.887 0.813 -3.669 1.00 0.30 30 ILE A CA 15
ATOM 15264 C C . ILE A 1 50 ? 4.285 -0.402 -4.381 1.00 0.31 30 ILE A C 15
ATOM 15265 O O . ILE A 1 50 ? 3.485 -0.252 -5.278 1.00 0.31 30 ILE A O 15
ATOM 15281 N N . LEU A 1 51 ? 4.642 -1.602 -3.968 1.00 0.35 31 LEU A N 15
ATOM 15282 C CA . LEU A 1 51 ? 4.057 -2.824 -4.607 1.00 0.37 31 LEU A CA 15
ATOM 15283 C C . LEU A 1 51 ? 2.531 -2.695 -4.616 1.00 0.32 31 LEU A C 15
ATOM 15284 O O . LEU A 1 51 ? 1.881 -2.978 -5.605 1.00 0.33 31 LEU A O 15
ATOM 15300 N N . ALA A 1 52 ? 1.967 -2.234 -3.526 1.00 0.32 32 ALA A N 15
ATOM 15301 C CA . ALA A 1 52 ? 0.489 -2.035 -3.460 1.00 0.32 32 ALA A CA 15
ATOM 15302 C C . ALA A 1 52 ? 0.053 -1.129 -4.618 1.00 0.31 32 ALA A C 15
ATOM 15303 O O . ALA A 1 52 ? -0.976 -1.332 -5.235 1.00 0.35 32 ALA A O 15
ATOM 15310 N N . VAL A 1 53 ? 0.851 -0.132 -4.908 1.00 0.31 33 VAL A N 1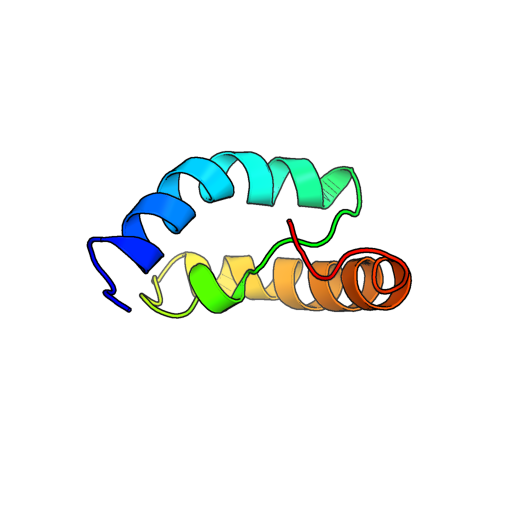5
ATOM 15311 C CA . VAL A 1 53 ? 0.535 0.818 -6.023 1.00 0.35 33 VAL A CA 15
ATOM 15312 C C . VAL A 1 53 ? 0.826 0.197 -7.401 1.00 0.32 33 VAL A C 15
ATOM 15313 O O . VAL A 1 53 ? 0.262 0.607 -8.397 1.00 0.37 33 VAL A O 15
ATOM 15326 N N . THR A 1 54 ? 1.701 -0.774 -7.471 1.00 0.31 34 THR A N 15
ATOM 15327 C CA . THR A 1 54 ? 2.028 -1.398 -8.797 1.00 0.34 34 THR A CA 15
ATOM 15328 C C . THR A 1 54 ? 0.990 -2.469 -9.162 1.00 0.40 34 THR A C 15
ATOM 15329 O O . THR A 1 54 ? 0.776 -2.758 -10.324 1.00 0.47 34 THR A O 15
ATOM 15340 N N . GLY A 1 55 ? 0.348 -3.060 -8.182 1.00 0.44 35 GLY A N 15
ATOM 15341 C CA . GLY A 1 55 ? -0.674 -4.109 -8.475 1.00 0.53 35 GLY A CA 15
ATOM 15342 C C . GLY A 1 55 ? -1.874 -3.483 -9.197 1.00 0.65 35 GLY A C 15
ATOM 15343 O O . GLY A 1 55 ? -2.503 -4.115 -10.024 1.00 0.82 35 GLY A O 15
ATOM 15347 N N . ASN A 1 56 ? -2.197 -2.249 -8.890 1.00 0.66 36 ASN A N 15
ATOM 15348 C CA . ASN A 1 56 ? -3.358 -1.586 -9.557 1.00 0.82 36 ASN A CA 15
ATOM 15349 C C . ASN A 1 56 ? -2.894 -0.695 -10.723 1.00 0.72 36 ASN A C 15
ATOM 15350 O O . ASN A 1 56 ? -3.525 -0.659 -11.763 1.00 0.87 36 ASN A O 15
ATOM 15361 N N . MET A 1 57 ? -1.807 0.027 -10.562 1.00 0.57 37 MET A N 15
ATOM 15362 C CA . MET A 1 57 ? -1.323 0.913 -11.672 1.00 0.53 37 MET A CA 15
ATOM 15363 C C . MET A 1 57 ? -0.135 0.275 -12.399 1.00 0.50 37 MET A C 15
ATOM 15364 O O . MET A 1 57 ? 0.667 -0.424 -11.807 1.00 0.53 37 MET A O 15
ATOM 15378 N N . ASP A 1 58 ? -0.016 0.529 -13.679 1.00 0.53 38 ASP A N 15
ATOM 15379 C CA . ASP A 1 58 ? 1.120 -0.039 -14.468 1.00 0.55 38 ASP A CA 15
ATOM 15380 C C . ASP A 1 58 ? 1.477 0.912 -15.619 1.00 0.57 38 ASP A C 15
ATOM 15381 O O . ASP A 1 58 ? 2.607 1.344 -15.743 1.00 0.57 38 ASP A O 15
ATOM 15390 N N . GLU A 1 59 ? 0.514 1.253 -16.450 1.00 0.63 39 GLU A N 15
ATOM 15391 C CA . GLU A 1 59 ? 0.791 2.194 -17.584 1.00 0.68 39 GLU A CA 15
ATOM 15392 C C . GLU A 1 59 ? 1.278 3.531 -17.019 1.00 0.61 39 GLU A C 15
ATOM 15393 O O . GLU A 1 59 ? 2.383 3.962 -17.288 1.00 0.61 39 GLU A O 15
ATOM 15405 N N . GLU A 1 60 ? 0.465 4.170 -16.210 1.00 0.60 40 GLU A N 15
ATOM 15406 C CA . GLU A 1 60 ? 0.882 5.461 -15.587 1.00 0.57 40 GLU A CA 15
ATOM 15407 C C . GLU A 1 60 ? 1.890 5.178 -14.465 1.00 0.50 40 GLU A C 15
ATOM 15408 O O . GLU A 1 60 ? 2.699 6.018 -14.115 1.00 0.51 40 GLU A O 15
ATOM 15420 N N . HIS A 1 61 ? 1.841 3.989 -13.907 1.00 0.46 41 HIS A N 15
ATOM 15421 C CA . HIS A 1 61 ? 2.781 3.615 -12.809 1.00 0.41 41 HIS A CA 15
ATOM 15422 C C . HIS A 1 61 ? 4.232 3.557 -13.319 1.00 0.39 41 HIS A C 15
ATOM 15423 O O . HIS A 1 61 ? 5.164 3.646 -12.544 1.00 0.39 41 HIS A O 15
ATOM 15437 N N . ARG A 1 62 ? 4.429 3.405 -14.609 1.00 0.42 42 ARG A N 15
ATOM 15438 C CA . ARG A 1 62 ? 5.820 3.339 -15.160 1.00 0.44 42 ARG A CA 15
ATOM 15439 C C . ARG A 1 62 ? 6.611 4.602 -14.792 1.00 0.40 42 ARG A C 15
ATOM 15440 O O . ARG A 1 62 ? 7.672 4.523 -14.201 1.00 0.41 42 ARG A O 15
ATOM 15461 N N . THR A 1 63 ? 6.103 5.766 -15.126 1.00 0.41 43 THR A N 15
ATOM 15462 C CA . THR A 1 63 ? 6.832 7.027 -14.781 1.00 0.39 43 THR A CA 15
ATOM 15463 C C . THR A 1 63 ? 6.724 7.309 -13.271 1.00 0.36 43 THR A C 15
ATOM 15464 O O . THR A 1 63 ? 7.632 7.863 -12.672 1.00 0.36 43 THR A O 15
ATOM 15475 N N . TRP A 1 64 ? 5.634 6.913 -12.649 1.00 0.36 44 TRP A N 15
ATOM 15476 C CA . TRP A 1 64 ? 5.485 7.142 -11.181 1.00 0.35 44 TRP A CA 15
ATOM 15477 C C . TRP A 1 64 ? 6.537 6.326 -10.425 1.00 0.32 44 TRP A C 15
ATOM 15478 O O . TRP A 1 64 ? 7.253 6.857 -9.600 1.00 0.32 44 TRP A O 15
ATOM 15499 N N . PHE A 1 65 ? 6.645 5.044 -10.700 1.00 0.31 45 PHE A N 15
ATOM 15500 C CA . PHE A 1 65 ? 7.663 4.226 -9.979 1.00 0.29 45 PHE A CA 15
ATOM 15501 C C . PHE A 1 65 ? 9.077 4.627 -10.398 1.00 0.27 45 PHE A C 15
ATOM 15502 O O . PHE A 1 65 ? 10.010 4.370 -9.685 1.00 0.28 45 PHE A O 15
ATOM 15519 N N . CYS A 1 66 ? 9.259 5.271 -11.527 1.00 0.29 46 CYS A N 15
ATOM 15520 C CA . CYS A 1 66 ? 10.645 5.686 -11.908 1.00 0.29 46 CYS A CA 15
ATOM 15521 C C . CYS A 1 66 ? 11.213 6.555 -10.776 1.00 0.28 46 CYS A C 15
ATOM 15522 O O . CYS A 1 66 ? 12.243 6.249 -10.189 1.00 0.28 46 CYS A O 15
ATOM 15530 N N . ALA A 1 67 ? 10.513 7.614 -10.438 1.00 0.30 47 ALA A N 15
ATOM 15531 C CA . ALA A 1 67 ? 10.967 8.496 -9.320 1.00 0.31 47 ALA A CA 15
ATOM 15532 C C . ALA A 1 67 ? 10.673 7.830 -7.962 1.00 0.28 47 ALA A C 15
ATOM 15533 O O . ALA A 1 67 ? 11.299 8.143 -6.969 1.00 0.31 47 ALA A O 15
ATOM 15540 N N . ARG A 1 68 ? 9.730 6.912 -7.918 1.00 0.27 48 ARG A N 15
ATOM 15541 C CA . ARG A 1 68 ? 9.403 6.221 -6.628 1.00 0.27 48 ARG A CA 15
ATOM 15542 C C . ARG A 1 68 ? 10.299 4.985 -6.432 1.00 0.25 48 ARG A C 15
ATOM 15543 O O . ARG A 1 68 ? 10.365 4.423 -5.356 1.00 0.29 48 ARG A O 15
ATOM 15564 N N . TYR A 1 69 ? 10.994 4.570 -7.461 1.00 0.22 49 TYR A N 15
ATOM 15565 C CA . TYR A 1 69 ? 11.897 3.388 -7.351 1.00 0.23 49 TYR A CA 15
ATOM 15566 C C . TYR A 1 69 ? 13.128 3.805 -6.570 1.00 0.23 49 TYR A C 15
ATOM 15567 O O . TYR A 1 69 ? 13.483 3.217 -5.565 1.00 0.27 49 TYR A O 15
ATOM 15585 N N . ALA A 1 70 ? 13.769 4.836 -7.046 1.00 0.24 50 ALA A N 15
ATOM 15586 C CA . ALA A 1 70 ? 14.986 5.352 -6.373 1.00 0.26 50 ALA A CA 15
ATOM 15587 C C . ALA A 1 70 ? 14.633 5.913 -5.000 1.00 0.25 50 ALA A C 15
ATOM 15588 O O . ALA A 1 70 ? 15.237 5.564 -4.011 1.00 0.28 50 ALA A O 15
ATOM 15595 N N . TRP A 1 71 ? 13.655 6.779 -4.936 1.00 0.24 51 TRP A N 15
ATOM 15596 C CA . TRP A 1 71 ? 13.257 7.364 -3.622 1.00 0.25 51 TRP A CA 15
ATOM 15597 C C . TRP A 1 71 ? 13.045 6.244 -2.601 1.00 0.23 51 TRP A C 15
ATOM 15598 O O . TRP A 1 71 ? 13.655 6.245 -1.554 1.00 0.26 51 TRP A O 15
ATOM 15619 N N . TYR A 1 72 ? 12.197 5.285 -2.905 1.00 0.22 52 TYR A N 15
ATOM 15620 C CA . TYR A 1 72 ? 11.961 4.162 -1.946 1.00 0.22 52 TYR A CA 15
ATOM 15621 C C . TYR A 1 72 ? 13.277 3.448 -1.620 1.00 0.23 52 TYR A C 15
ATOM 15622 O O . TYR A 1 72 ? 13.444 2.910 -0.547 1.00 0.27 52 TYR A O 15
ATOM 15640 N N . CYS A 1 73 ? 14.203 3.447 -2.539 1.00 0.25 53 CYS A N 15
ATOM 15641 C CA . CYS A 1 73 ? 15.513 2.779 -2.300 1.00 0.29 53 CYS A CA 15
ATOM 15642 C C . CYS A 1 73 ? 16.272 3.515 -1.192 1.00 0.31 53 CYS A C 15
ATOM 15643 O O . CYS A 1 73 ? 16.461 3.006 -0.103 1.00 0.35 53 CYS A O 15
ATOM 15651 N N . GLN A 1 74 ? 16.704 4.710 -1.485 1.00 0.30 54 GLN A N 15
ATOM 15652 C CA . GLN A 1 74 ? 17.462 5.534 -0.492 1.00 0.34 54 GLN A CA 15
ATOM 15653 C C . GLN A 1 74 ? 16.698 5.688 0.839 1.00 0.32 54 GLN A C 15
ATOM 15654 O O . GLN A 1 74 ? 17.289 5.607 1.902 1.00 0.37 54 GLN A O 15
ATOM 15668 N N . GLN A 1 75 ? 15.402 5.918 0.805 1.00 0.27 55 GLN A N 15
ATOM 15669 C CA . GLN A 1 75 ? 14.646 6.085 2.094 1.00 0.26 55 GLN A CA 15
ATOM 15670 C C . GLN A 1 75 ? 14.571 4.761 2.874 1.00 0.26 55 GLN A C 15
ATOM 15671 O O . GLN A 1 75 ? 14.663 4.759 4.085 1.00 0.33 55 GLN A O 15
ATOM 15685 N N . MET A 1 76 ? 14.417 3.638 2.204 1.00 0.24 56 MET A N 15
ATOM 15686 C CA . MET A 1 76 ? 14.355 2.334 2.943 1.00 0.27 56 MET A CA 15
ATOM 15687 C C . MET A 1 76 ? 15.706 2.046 3.609 1.00 0.32 56 MET A C 15
ATOM 15688 O O . MET A 1 76 ? 15.766 1.503 4.694 1.00 0.40 56 MET A O 15
ATOM 15702 N N . MET A 1 77 ? 16.788 2.419 2.961 1.00 0.35 57 MET A N 15
ATOM 15703 C CA . MET A 1 77 ? 18.146 2.184 3.548 1.00 0.45 57 MET A CA 15
ATOM 15704 C C . MET A 1 77 ? 18.261 2.892 4.903 1.00 0.49 57 MET A C 15
ATOM 15705 O O . MET A 1 77 ? 18.868 2.383 5.827 1.00 0.60 57 MET A O 15
ATOM 15719 N N . GLN A 1 78 ? 17.669 4.056 5.032 1.00 0.45 58 GLN A N 15
ATOM 15720 C CA . GLN A 1 78 ? 17.726 4.791 6.335 1.00 0.53 58 GLN A CA 15
ATOM 15721 C C . GLN A 1 78 ? 16.464 4.517 7.172 1.00 0.53 58 GLN A C 15
ATOM 15722 O O . GLN A 1 78 ? 16.357 4.964 8.299 1.00 0.62 58 GLN A O 15
ATOM 15736 N N . ALA A 1 79 ? 15.515 3.778 6.641 1.00 0.47 59 ALA A N 15
ATOM 15737 C CA . ALA A 1 79 ? 14.272 3.474 7.409 1.00 0.50 59 ALA A CA 15
ATOM 15738 C C . ALA A 1 79 ? 14.345 2.046 7.951 1.00 0.53 59 ALA A C 15
ATOM 15739 O O . ALA A 1 79 ? 14.302 1.831 9.147 1.00 0.62 59 ALA A O 15
ATOM 15746 N N . ARG A 1 80 ? 14.483 1.077 7.067 1.00 0.49 60 ARG A N 15
ATOM 15747 C CA . ARG A 1 80 ? 14.589 -0.356 7.488 1.00 0.57 60 ARG A CA 15
ATOM 15748 C C . ARG A 1 80 ? 13.632 -0.656 8.657 1.00 0.63 60 ARG A C 15
ATOM 15749 O O . ARG A 1 80 ? 14.024 -1.187 9.681 1.00 0.76 60 ARG A O 15
ATOM 15770 N N . GLU A 1 81 ? 12.376 -0.304 8.508 1.00 0.60 61 GLU A N 15
ATOM 15771 C CA . GLU A 1 81 ? 11.384 -0.550 9.601 1.00 0.69 61 GLU A CA 15
ATOM 15772 C C . GLU A 1 81 ? 9.951 -0.412 9.067 1.00 0.65 61 GLU A C 15
ATOM 15773 O O . GLU A 1 81 ? 9.724 0.193 8.037 1.00 0.62 61 GLU A O 15
ATOM 15785 N N . LEU A 1 82 ? 8.989 -0.960 9.778 1.00 0.73 62 LEU A N 15
ATOM 15786 C CA . LEU A 1 82 ? 7.553 -0.871 9.354 1.00 0.75 62 LEU A CA 15
ATOM 15787 C C . LEU A 1 82 ? 7.331 -1.515 7.970 1.00 0.65 62 LEU A C 15
ATOM 15788 O O . LEU A 1 82 ? 6.907 -2.652 7.879 1.00 0.70 62 LEU A O 15
ATOM 15804 N N . GLU A 1 83 ? 7.603 -0.804 6.898 1.00 0.59 63 GLU A N 15
ATOM 15805 C CA . GLU A 1 83 ? 7.394 -1.384 5.538 1.00 0.52 63 GLU A CA 15
ATOM 15806 C C . GLU A 1 83 ? 8.738 -1.764 4.901 1.00 0.46 63 GLU A C 15
ATOM 15807 O O . GLU A 1 83 ? 9.581 -0.920 4.662 1.00 0.53 63 GLU A O 15
ATOM 15819 N N . LEU A 1 84 ? 8.936 -3.030 4.626 1.00 0.51 64 LEU A N 15
ATOM 15820 C CA . LEU A 1 84 ? 10.218 -3.478 4.004 1.00 0.52 64 LEU A CA 15
ATOM 15821 C C . LEU A 1 84 ? 9.936 -4.334 2.763 1.00 0.54 64 LEU A C 15
ATOM 15822 O O . LEU A 1 84 ? 9.160 -5.269 2.809 1.00 0.64 64 LEU A O 15
ATOM 15838 N N . GLU A 1 85 ? 10.569 -4.022 1.659 1.00 0.54 65 GLU A N 15
ATOM 15839 C CA . GLU A 1 85 ? 10.353 -4.816 0.411 1.00 0.62 65 GLU A CA 15
ATOM 15840 C C . GLU A 1 85 ? 11.705 -5.250 -0.167 1.00 0.70 65 GLU A C 15
ATOM 15841 O O . GLU A 1 85 ? 12.393 -4.476 -0.807 1.00 0.80 65 GLU A O 15
ATOM 15853 N N . HIS A 1 86 ? 12.089 -6.486 0.064 1.00 1.00 66 HIS A N 15
ATOM 15854 C CA . HIS A 1 86 ? 13.399 -6.997 -0.457 1.00 1.13 66 HIS A CA 15
ATOM 15855 C C . HIS A 1 86 ? 14.564 -6.133 0.069 1.00 0.94 66 HIS A C 15
ATOM 15856 O O . HIS A 1 86 ? 14.679 -6.007 1.277 1.00 1.31 66 HIS A O 15
#

Sequence (66 aa):
MDHSLNSLNNFDFLARSFARMHAEGRPVDILAVTGNMDEEHRTWFCARYAWYCQQMMQARELELEHMDHSLNSLNNFDFLARSFARMHAEGRPVDILAVTGNMDEEHRTWFCARYAWYCQQMMQARELELEHMDHSLNSLNNFDFLARSFARMHAEGRPVDILAVTGNMDEEHRTWFCARYAWYCQQMMQARELELEHMDHSLNSLNNFDFLARSFARMHAEGRPVDILAVTGNMDEEHRTWFCARYAWYCQQMMQARELELEHMDHSLNSLNNFDFLARSFARMHAEGRPVDILAVTGNMDEEHRTWFCARYAWYCQQMMQARELELEHMDHSLNSLNNFDFLARSFARMHAEGRPVDILAVTGNMDEEHRTWFCARYAWYCQQMMQARELELEHMDHSLNSLNNFDFLARSFARMHAEGRPVDILAVTGNMDEEHRTWFCARYAWYCQQMMQARELELEHMDHSLNSLNNFDFLARSFARMHAEGRPVDILAVTGNMDEEHRTWFCARYAWYCQQMMQARELELEHMDHSLNSLNNFDFLARSFARMHAEGRPVDILAVTGNMDEEHRTWFCARYAWYCQQMMQARELELEHMDHSLNSLNNFDFLARSFARMHAEGRPVDILAVTGNMDEEHRTWFCARYAWYCQQMMQARELELEHMDHSLNSLNNFDFLARSFARMHAEGRPVDILAVTGNMDEEHRTWFCARYAWYCQQMMQARELELEHMDHSLNSLNNFDFLARSFARMHAEGRPVDILAVTGNMDEEHRTWFCARYAWYCQQMMQARELELEHMDHSLNSLNNFDFLARSFARMHAEGRPVDILAVTGNMDEEHRTWFCARYAWYCQQMMQARELELEHMDHSLNSLNNFDFLARSFARMHAEGRPVDILAVTGNMDEEHRTWFCARYAWYCQQMMQARELELEHMDHSLNSLNNFDFLARSFARMHAEGRPVDILAVTGNMDEEHRTWFCARYAWYCQQMMQARELELEH

InterPro domains:
  IPR015065 Surface composition regulator [MF_00525] (1-59)
  IPR015065 Surface composition regulator [PF08971] (1-66)
  IPR036295 GlgS superfamily [G3DSA:1.20.970.20] (1-66)
  IPR036295 GlgS superfamily [SSF109747] (1-66)

Nearest PDB structures (foldseek):
  1rrz-assembly1_A  TM=8.444E-01  e=9.361E-09  Escherichia coli
  1rrz-assembly1_A  TM=9.271E-01  e=6.149E-09  Escherichia coli
  1rrz-assembly1_A  TM=8.868E-01  e=1.602E-09  Escherichia coli
  1rrz-assembly1_A  TM=9.036E-01  e=2.424E-08  Escherichia coli
  1rrz-assembly1_A  TM=8.763E-01  e=4.803E-09  Escherichia coli

Secondary structure (DSSP, 8-state):
--TTTTHHHHHHHHHHHHHHHHHHT----HHHHHHH--HHHHHHHHHHHHHHHHHHHHHTTS-S--

Organism: Escherichia coli (strain K12) (NCBI:txid83333)

Foldseek 3Di:
DPLPVVLVVLCVVCVVVLVVCLVVLEADPCVSVCSPDPPVVVVVVVSVVVSNVVSCVVHVDDDDDD